Protein 1P35 (pdb70)

Secondary structure (DSSP, 8-state):
-EEESSS--EEEEEEEEEEEETTEEEEEEEEEE--S---S-EEEEEEESS-EEEE----TTHHHHHHHHHHHHHGGG-B-----S-S-------SPPEE-EEEEEEGGGHHHHHHHHHHHTT--SHHHHHHHHHHTHHHH--SS--SEEEEEEE-TT--TT--EEEEEEE--STTEEEE-------SSS-EEEEEEEEE-SB---HHHHHHHHHH-BPPP---TT-EEEEEEEE-SSEEEEEEEEEEEE--SSSSS--EEEEEEEEEEEEETTTTEEEEEEEEEEES----EEEEBP--/-EEESTT--B--EEEEEEEEETTEEEEEEEE-B-----SS-EEEEEEESS-EEEE----TTHHHHHHHHHHHHHHTT-B--PPPPSS------SSPPEE-EEEEEEHHHHHHHHHHHHHTTT--SHHHHHHHHHHTGGGT--SSS--EEEEEEE-TT--TTSPEEEEEEE--SSSEEEE-------TTS-EEEEEEEEEESB---HHHHHHHHHT-B------TT-EEEEEEEE-SSEEEEEEEEEEEEE-SSSTT-EEEEEEEEEEEEEETTTTEEEEEEEEEEES----EEEEBP-/-EEESTT--EEEEEEEEEEEETTEEEEEEEEEE------S-EEEEEEESS-EEEE----TTHHHHHHHHHHHHHHTT-B------SS----PPEE-EEEEEEHHHHHHHHHHHHHHTT--SHHHHHHIIIIIGGGT--TT---EEEEEEE-TT--SSS-EEEEEEE--STTEEEE-------TT--EEEEEEEEE-SB---HHHHHHHHHT-BPPP---TT-EEEEEEEE-SS-EEEEEEEEEEEE--SSS--EEEEEEEEEEEEEETTTTEEEEEEEEEEES----EEEEBP--

Sequence (892 aa):
CVIFPVEIDVSQTIIRDCQVDKQTRELVYINKIMNTQLTKPVLMMFNISGPIRSVTRKNNNLRDRIKSKVDEQFDQLERDYSDQMDGFHDSIKYFKDEHYSVSCQNGSVLKSKFAKILKSHDYTDKKSIEAYEKYCLPKLVDERNDYYVAVCVLKPGFENGSNQVLSFEYNPIGNKVIVPFAHEINDTGLYEYDVVAYVDSVQFDGEQFEEFVQSLILPSSFKNSEKVLYYNEASKNKSMIYKALEFTTESSWGKSEKYNWKIFCNGFIYDKKSKVLYVKLHNVTSALNKNVILNTIKACVIFPVEIDVSQTIIRDCQVDKQTRELVYINKIMNTQLTKPVLMMFNISGPIRSVTRKNNNLRDRIKSKVDEQFDQLERDYSDQMDGFHDSIKYFKDEHYSVSCQNGSVLKSKFAKILKSHDYTDKKSIEAYEKYCLPKLVDERNDYYVAVCVLKPGFENGSNQVLSFEYNPIGNKVIVPFAHEINDTGLYEYDVVAYVDSVQFDGEQFEEFVQSLILPSSFKNSEKVLYYNEASKNKSMIYKALEFTTESSWGKSEKYNWKIFCNGFIYDKKSKVLYVKLHNVTSALNKNVILNTIKCVIFPVEIDVSQTIIRDCQVDKQTRELVYINKIMNTQLTKPVLMMFNISGPIRSVTRKNNNLRDRIKSKVDEQFDQLERDYSDQMDGFHYFKDEHYSVSCQNGSVLKSKFAKILKSHDYTDKKSIEAYEKYCLPKLVDERNDYYVAVCVLKPGFENGSNQVLSFEYNPIGNKVIVPFAHEINDTGLYEYDVVAYVDSVQFDGEQFEEFVQSLILPSSFKNSEKVLYYNEASKNKSMIYKALEFTTESSWGKSEKYNWKIFCNGFIYDKKSKVLYVKLHNVTSALNKNVILNTIKA

Structure (mmCIF, N/CA/C/O backbone):
data_1P35
#
_entry.id   1P35
#
_cell.length_a   114.580
_cell.length_b   130.110
_cell.length_c   181.080
_cell.angle_alpha   90.00
_cell.angle_beta   90.00
_cell.angle_gamma   90.00
#
_symmetry.space_group_name_H-M   'C 2 2 21'
#
loop_
_entity.id
_entity.type
_entity.pdbx_description
1 polymer P35
2 non-polymer 'PHOSPHATE ION'
3 non-polymer 1,2-ETHANEDIOL
4 water water
#
loop_
_atom_site.group_PDB
_atom_site.id
_atom_site.type_symbol
_atom_site.label_atom_id
_atom_site.label_alt_id
_atom_site.label_comp_id
_atom_site.label_asym_id
_atom_site.label_entity_id
_atom_site.label_seq_id
_atom_site.pdbx_PDB_ins_code
_atom_site.Cartn_x
_atom_site.Cartn_y
_atom_site.Cartn_z
_atom_site.occupancy
_atom_site.B_iso_or_equiv
_atom_site.auth_seq_id
_atom_site.auth_comp_id
_atom_site.auth_asym_id
_atom_site.auth_atom_id
_atom_site.pdbx_PDB_model_num
ATOM 1 N N . CYS A 1 1 ? 64.465 43.135 8.049 1.00 46.97 2 CYS A N 1
ATOM 2 C CA . CYS A 1 1 ? 65.270 42.005 8.508 1.00 33.64 2 CYS A CA 1
ATOM 3 C C . CYS A 1 1 ? 66.689 42.198 8.042 1.00 28.89 2 CYS A C 1
ATOM 4 O O . CYS A 1 1 ? 67.620 41.914 8.779 1.00 38.19 2 CYS A O 1
ATOM 7 N N . VAL A 1 2 ? 66.822 42.630 6.796 1.00 30.68 3 VAL A N 1
ATOM 8 C CA . VAL A 1 2 ? 68.151 42.923 6.194 1.00 33.69 3 VAL A CA 1
ATOM 9 C C . VAL A 1 2 ? 68.298 44.356 6.654 1.00 30.56 3 VAL A C 1
ATOM 10 O O . VAL A 1 2 ? 67.691 45.288 6.100 1.00 33.52 3 VAL A O 1
ATOM 14 N N . ILE A 1 3 ? 69.040 44.519 7.723 1.00 32.59 4 ILE A N 1
ATOM 15 C CA . ILE A 1 3 ? 69.201 45.843 8.319 1.00 26.08 4 ILE A CA 1
ATOM 16 C C . ILE A 1 3 ? 70.456 46.604 7.949 1.00 28.39 4 ILE A C 1
ATOM 17 O O . ILE A 1 3 ? 71.533 46.031 7.829 1.00 44.25 4 ILE A O 1
ATOM 22 N N . PHE A 1 4 ? 70.299 47.910 7.766 1.00 36.33 5 PHE A N 1
ATOM 23 C CA . PHE A 1 4 ? 71.409 48.803 7.415 1.00 29.15 5 PHE A CA 1
ATOM 24 C C . PHE A 1 4 ? 71.204 50.054 8.242 1.00 35.97 5 PHE A C 1
ATOM 25 O O . PHE A 1 4 ? 70.072 50.456 8.476 1.00 24.43 5 PHE A O 1
ATOM 33 N N . PRO A 1 5 ? 72.270 50.650 8.781 1.00 37.41 6 PRO A N 1
ATOM 34 C CA . PRO A 1 5 ? 73.703 50.365 8.838 1.00 36.34 6 PRO A CA 1
ATOM 35 C C . PRO A 1 5 ? 73.869 48.951 9.380 1.00 42.06 6 PRO A C 1
ATOM 36 O O . PRO A 1 5 ? 73.013 48.485 10.117 1.00 39.34 6 PRO A O 1
ATOM 40 N N . VAL A 1 6 ? 74.977 48.287 9.066 1.00 42.82 7 VAL A N 1
ATOM 41 C CA . VAL A 1 6 ? 75.151 46.917 9.532 1.00 60.02 7 VAL A CA 1
ATOM 42 C C . VAL A 1 6 ? 75.536 46.716 11.003 1.00 64.34 7 VAL A C 1
ATOM 43 O O . VAL A 1 6 ? 75.488 45.599 11.520 1.00 70.14 7 VAL A O 1
ATOM 47 N N . GLU A 1 7 ? 75.924 47.780 11.685 1.00 66.99 8 GLU A N 1
ATOM 48 C CA . GLU A 1 7 ? 76.266 47.646 13.099 1.00 73.62 8 GLU A CA 1
ATOM 49 C C . GLU A 1 7 ? 75.000 47.164 13.842 1.00 72.90 8 GLU A C 1
ATOM 50 O O . GLU A 1 7 ? 74.943 46.050 14.348 1.00 73.87 8 GLU A O 1
ATOM 56 N N . ILE A 1 8 ? 73.994 48.039 13.846 1.00 74.31 9 ILE A N 1
ATOM 57 C CA . ILE A 1 8 ? 72.696 47.867 14.479 1.00 57.27 9 ILE A CA 1
ATOM 58 C C . ILE A 1 8 ? 72.401 46.554 15.171 1.00 48.91 9 ILE A C 1
ATOM 59 O O . ILE A 1 8 ? 72.424 45.513 14.542 1.00 60.31 9 ILE A O 1
ATOM 64 N N . ASP A 1 9 ? 72.068 46.641 16.460 1.00 38.69 10 ASP A N 1
ATOM 65 C CA . ASP A 1 9 ? 71.742 45.492 17.278 1.00 47.52 10 ASP A CA 1
ATOM 66 C C . ASP A 1 9 ? 70.225 45.421 17.504 1.00 32.51 10 ASP A C 1
ATOM 67 O O . ASP A 1 9 ? 69.611 46.364 17.976 1.00 34.41 10 ASP A O 1
ATOM 72 N N . VAL A 1 10 ? 69.645 44.286 17.153 1.00 28.59 11 VAL A N 1
ATOM 73 C CA . VAL A 1 10 ? 68.229 44.018 17.258 1.00 38.55 11 VAL A CA 1
ATOM 74 C C . VAL A 1 10 ? 67.967 42.722 17.977 1.00 36.37 11 VAL A C 1
ATOM 75 O O . VAL A 1 10 ? 68.853 41.902 18.083 1.00 44.71 11 VAL A O 1
ATOM 79 N N . SER A 1 11 ? 66.732 42.560 18.466 1.00 33.82 12 SER A N 1
ATOM 80 C CA . SER A 1 11 ? 66.262 41.313 19.094 1.00 31.46 12 SER A CA 1
ATOM 81 C C . SER A 1 11 ? 64.745 41.294 19.158 1.00 37.47 12 SER A C 1
ATOM 82 O O . SER A 1 11 ? 64.074 42.242 18.737 1.00 40.62 12 SER A O 1
ATOM 85 N N . GLN A 1 12 ? 64.198 40.189 19.640 1.00 45.81 13 GLN A N 1
ATOM 86 C CA . GLN A 1 12 ? 62.766 40.082 19.832 1.00 38.53 13 GLN A CA 1
ATOM 87 C C . GLN A 1 12 ? 61.874 40.505 18.643 1.00 47.72 13 GLN A C 1
ATOM 88 O O . GLN A 1 12 ? 60.984 41.367 18.784 1.00 33.79 13 GLN A O 1
ATOM 94 N N . THR A 1 13 ? 62.078 39.857 17.500 1.00 36.93 14 THR A N 1
ATOM 95 C CA . THR A 1 13 ? 61.297 40.120 16.318 1.00 27.78 14 THR A CA 1
ATOM 96 C C . THR A 1 13 ? 60.035 39.242 16.370 1.00 29.99 14 THR A C 1
ATOM 97 O O . THR A 1 13 ? 60.096 38.041 16.638 1.00 24.79 14 THR A O 1
ATOM 101 N N . ILE A 1 14 ? 58.892 39.874 16.138 1.00 23.92 15 ILE A N 1
ATOM 102 C CA . ILE A 1 14 ? 57.594 39.207 16.137 1.00 20.77 15 ILE A CA 1
ATOM 103 C C . ILE A 1 14 ? 56.923 39.494 14.799 1.00 24.82 15 ILE A C 1
ATOM 104 O O . ILE A 1 14 ? 56.820 40.645 14.390 1.00 37.57 15 ILE A O 1
ATOM 109 N N . ILE A 1 15 ? 56.408 38.443 14.162 1.00 21.40 16 ILE A N 1
ATOM 110 C CA . ILE A 1 15 ? 55.837 38.531 12.852 1.00 29.18 16 ILE A CA 1
ATOM 111 C C . ILE A 1 15 ? 54.533 37.817 12.757 1.00 29.61 16 ILE A C 1
ATOM 112 O O . ILE A 1 15 ? 54.360 36.765 13.363 1.00 33.67 16 ILE A O 1
ATOM 117 N N . ARG A 1 16 ? 53.618 38.398 11.976 1.00 30.85 17 ARG A N 1
ATOM 118 C CA . ARG A 1 16 ? 52.337 37.756 11.714 1.00 27.32 17 ARG A CA 1
ATOM 119 C C . ARG A 1 16 ? 52.013 38.103 10.272 1.00 32.83 17 ARG A C 1
ATOM 120 O O . ARG A 1 16 ? 52.206 39.247 9.827 1.00 31.51 17 ARG A O 1
ATOM 128 N N . ASP A 1 17 ? 51.541 37.110 9.523 1.00 32.69 18 ASP A N 1
ATOM 129 C CA . ASP A 1 17 ? 51.189 37.327 8.131 1.00 38.58 18 ASP A CA 1
ATOM 130 C C . ASP A 1 17 ? 49.954 36.461 7.906 1.00 40.21 18 ASP A C 1
ATOM 131 O O . ASP A 1 17 ? 50.020 35.252 8.043 1.00 23.56 18 ASP A O 1
ATOM 136 N N . CYS A 1 18 ? 48.837 37.112 7.567 1.00 34.51 19 CYS A N 1
ATOM 137 C CA . CYS A 1 18 ? 47.563 36.436 7.389 1.00 32.62 19 CYS A CA 1
ATOM 138 C C . CYS A 1 18 ? 46.880 36.801 6.054 1.00 30.30 19 CYS A C 1
ATOM 139 O O . CYS A 1 18 ? 47.124 37.873 5.499 1.00 35.11 19 CYS A O 1
ATOM 142 N N . GLN A 1 19 ? 46.032 35.900 5.554 1.00 34.82 20 GLN A N 1
ATOM 143 C CA . GLN A 1 19 ? 45.279 36.131 4.319 1.00 42.49 20 GLN A CA 1
ATOM 144 C C . GLN A 1 19 ? 44.210 37.133 4.764 1.00 36.40 20 GLN A C 1
ATOM 145 O O . GLN A 1 19 ? 43.643 36.953 5.827 1.00 50.61 20 GLN A O 1
ATOM 151 N N . VAL A 1 20 ? 43.995 38.205 3.999 1.00 47.66 21 VAL A N 1
ATOM 152 C CA . VAL A 1 20 ? 42.962 39.214 4.321 1.00 39.31 21 VAL A CA 1
ATOM 153 C C . VAL A 1 20 ? 41.736 38.841 3.476 1.00 47.91 21 VAL A C 1
ATOM 154 O O . VAL A 1 20 ? 40.613 38.874 3.966 1.00 49.76 21 VAL A O 1
ATOM 158 N N . ASP A 1 21 ? 41.994 38.510 2.205 1.00 40.99 22 ASP A N 1
ATOM 159 C CA . ASP A 1 21 ? 40.997 38.021 1.243 1.00 42.30 22 ASP A CA 1
ATOM 160 C C . ASP A 1 21 ? 41.716 37.254 0.153 1.00 38.10 22 ASP A C 1
ATOM 161 O O . ASP A 1 21 ? 42.947 37.140 0.166 1.00 42.70 22 ASP A O 1
ATOM 166 N N . LYS A 1 22 ? 40.948 36.769 -0.816 1.00 43.63 23 LYS A N 1
ATOM 167 C CA . LYS A 1 22 ? 41.511 36.005 -1.917 1.00 48.78 23 LYS A CA 1
ATOM 168 C C . LYS A 1 22 ? 42.765 36.622 -2.581 1.00 46.88 23 LYS A C 1
ATOM 169 O O . LYS A 1 22 ? 43.585 35.884 -3.128 1.00 63.14 23 LYS A O 1
ATOM 175 N N . GLN A 1 23 ? 42.938 37.945 -2.558 1.00 48.42 24 GLN A N 1
ATOM 176 C CA . GLN A 1 23 ? 44.148 38.494 -3.190 1.00 58.05 24 GLN A CA 1
ATOM 177 C C . GLN A 1 23 ? 44.920 39.475 -2.356 1.00 51.08 24 GLN A C 1
ATOM 178 O O . GLN A 1 23 ? 45.689 40.264 -2.883 1.00 52.00 24 GLN A O 1
ATOM 184 N N . THR A 1 24 ? 44.713 39.414 -1.053 1.00 52.01 25 THR A N 1
ATOM 185 C CA . THR A 1 24 ? 45.394 40.313 -0.164 1.00 39.15 25 THR A CA 1
ATOM 186 C C . THR A 1 24 ? 45.819 39.561 1.079 1.00 37.15 25 THR A C 1
ATOM 187 O O . THR A 1 24 ? 45.108 38.644 1.546 1.00 36.57 25 THR A O 1
ATOM 191 N N . ARG A 1 25 ? 46.974 39.943 1.618 1.00 33.30 26 ARG A N 1
ATOM 192 C CA . ARG A 1 25 ? 47.459 39.353 2.871 1.00 29.96 26 ARG A CA 1
ATOM 193 C C . ARG A 1 25 ? 48.049 40.509 3.669 1.00 35.82 26 ARG A C 1
ATOM 194 O O . ARG A 1 25 ? 48.331 41.576 3.098 1.00 29.99 26 ARG A O 1
ATOM 202 N N . GLU A 1 26 ? 48.189 40.324 4.985 1.00 29.56 27 GLU A N 1
ATOM 203 C CA . GLU A 1 26 ? 48.753 41.379 5.820 1.00 42.47 27 GLU A CA 1
ATOM 204 C C . GLU A 1 26 ? 49.991 40.896 6.600 1.00 35.64 27 GLU A C 1
ATOM 205 O O . GLU A 1 26 ? 50.034 39.776 7.125 1.00 35.65 27 GLU A O 1
ATOM 211 N N . LEU A 1 27 ? 51.010 41.741 6.609 1.00 26.03 28 LEU A N 1
ATOM 212 C CA . LEU A 1 27 ? 52.223 41.475 7.305 1.00 30.73 28 LEU A CA 1
ATOM 213 C C . LEU A 1 27 ? 52.337 42.464 8.463 1.00 37.50 28 LEU A C 1
ATOM 214 O O . LEU A 1 27 ? 52.245 43.667 8.246 1.00 27.48 28 LEU A O 1
ATOM 219 N N . VAL A 1 28 ? 52.531 41.925 9.673 1.00 31.30 29 VAL A N 1
ATOM 220 C CA . VAL A 1 28 ? 52.728 42.675 10.890 1.00 32.96 29 VAL A CA 1
ATOM 221 C C . VAL A 1 28 ? 54.153 42.261 11.245 1.00 33.18 29 VAL A C 1
ATOM 222 O O . VAL A 1 28 ? 54.524 41.050 11.253 1.00 25.99 29 VAL A O 1
ATOM 226 N N . TYR A 1 29 ? 54.980 43.268 11.490 1.00 30.62 30 TYR A N 1
ATOM 227 C CA . TYR A 1 29 ? 56.378 42.998 11.711 1.00 25.34 30 TYR A CA 1
ATOM 228 C C . TYR A 1 29 ? 56.764 43.964 12.828 1.00 34.00 30 TYR A C 1
ATOM 229 O O . TYR A 1 29 ? 56.599 45.188 12.678 1.00 27.67 30 TYR A O 1
ATOM 238 N N . ILE A 1 30 ? 57.271 43.390 13.925 1.00 31.15 31 ILE A N 1
ATOM 239 C CA . ILE A 1 30 ? 57.649 44.121 15.131 1.00 23.18 31 ILE A CA 1
ATOM 240 C C . ILE A 1 30 ? 59.039 43.667 15.587 1.00 43.31 31 ILE A C 1
ATOM 241 O O . ILE A 1 30 ? 59.368 42.436 15.584 1.00 28.80 31 ILE A O 1
ATOM 246 N N . ASN A 1 31 ? 59.873 44.638 15.960 1.00 23.50 32 ASN A N 1
ATOM 247 C CA . ASN A 1 31 ? 61.186 44.252 16.509 1.00 29.91 32 ASN A CA 1
ATOM 248 C C . ASN A 1 31 ? 61.655 45.280 17.520 1.00 34.81 32 ASN A C 1
ATOM 249 O O . ASN A 1 31 ? 60.966 46.272 17.762 1.00 40.30 32 ASN A O 1
ATOM 254 N N . LYS A 1 32 ? 62.806 45.032 18.130 1.00 29.39 33 LYS A N 1
ATOM 255 C CA . LYS A 1 32 ? 63.343 45.972 19.101 1.00 33.87 33 LYS A CA 1
ATOM 256 C C . LYS A 1 32 ? 64.794 46.308 18.885 1.00 28.92 33 LYS A C 1
ATOM 257 O O . LYS A 1 32 ? 65.681 45.465 19.085 1.00 36.28 33 LYS A O 1
ATOM 263 N N . ILE A 1 33 ? 65.048 47.546 18.488 1.00 32.32 34 ILE A N 1
ATOM 264 C CA . ILE A 1 33 ? 66.429 48.015 18.219 1.00 31.10 34 ILE A CA 1
ATOM 265 C C . ILE A 1 33 ? 67.114 48.674 19.420 1.00 40.76 34 ILE A C 1
ATOM 266 O O . ILE A 1 33 ? 66.552 49.529 20.082 1.00 57.10 34 ILE A O 1
ATOM 271 N N . MET A 1 34 ? 68.346 48.258 19.676 1.00 40.51 35 MET A N 1
ATOM 272 C CA . MET A 1 34 ? 69.149 48.710 20.816 1.00 41.79 35 MET A CA 1
ATOM 273 C C . MET A 1 34 ? 70.051 49.955 20.761 1.00 64.09 35 MET A C 1
ATOM 274 O O . MET A 1 34 ? 70.477 50.429 21.818 1.00 83.68 35 MET A O 1
ATOM 279 N N . ASN A 1 35 ? 70.358 50.490 19.582 1.00 55.48 36 ASN A N 1
ATOM 280 C CA . ASN A 1 35 ? 71.253 51.668 19.502 1.00 62.85 36 ASN A CA 1
ATOM 281 C C . ASN A 1 35 ? 70.708 53.032 19.969 1.00 62.32 36 ASN A C 1
ATOM 282 O O . ASN A 1 35 ? 69.537 53.356 19.760 1.00 49.33 36 ASN A O 1
ATOM 287 N N . THR A 1 36 ? 71.573 53.828 20.603 1.00 71.95 37 THR A N 1
ATOM 288 C CA . THR A 1 36 ? 71.190 55.169 21.093 1.00 83.52 37 THR A CA 1
ATOM 289 C C . THR A 1 36 ? 71.873 56.285 20.314 1.00 84.07 37 THR A C 1
ATOM 290 O O . THR A 1 36 ? 71.325 57.383 20.191 1.00 97.00 37 THR A O 1
ATOM 294 N N . GLN A 1 37 ? 73.075 56.008 19.817 1.00 67.22 38 GLN A N 1
ATOM 295 C CA . GLN A 1 37 ? 73.834 56.990 19.051 1.00 76.42 38 GLN A CA 1
ATOM 296 C C . GLN A 1 37 ? 73.016 57.450 17.833 1.00 76.31 38 GLN A C 1
ATOM 297 O O . GLN A 1 37 ? 72.348 58.482 17.880 1.00 84.63 38 GLN A O 1
ATOM 303 N N . LEU A 1 38 ? 73.071 56.650 16.768 1.00 84.41 39 LEU A N 1
ATOM 304 C CA . LEU A 1 38 ? 72.374 56.862 15.500 1.00 80.94 39 LEU A CA 1
ATOM 305 C C . LEU A 1 38 ? 71.874 58.265 15.184 1.00 77.77 39 LEU A C 1
ATOM 306 O O . LEU A 1 38 ? 70.926 58.767 15.794 1.00 75.33 39 LEU A O 1
ATOM 311 N N . THR A 1 39 ? 72.519 58.883 14.202 1.00 71.68 40 THR A N 1
ATOM 312 C CA . THR A 1 39 ? 72.139 60.221 13.752 1.00 69.49 40 THR A CA 1
ATOM 313 C C . THR A 1 39 ? 71.349 60.115 12.433 1.00 62.70 40 THR A C 1
ATOM 314 O O . THR A 1 39 ? 70.652 61.049 12.045 1.00 63.88 40 THR A O 1
ATOM 318 N N . LYS A 1 40 ? 71.452 58.972 11.761 1.00 60.81 41 LYS A N 1
ATOM 319 C CA . LYS A 1 40 ? 70.713 58.728 10.503 1.00 57.29 41 LYS A CA 1
ATOM 320 C C . LYS A 1 40 ? 69.685 57.604 10.675 1.00 50.75 41 LYS A C 1
ATOM 321 O O . LYS A 1 40 ? 69.726 56.861 11.644 1.00 46.25 41 LYS A O 1
ATOM 327 N N . PRO A 1 41 ? 68.722 57.492 9.755 1.00 50.47 42 PRO A N 1
ATOM 328 C CA . PRO A 1 41 ? 67.747 56.416 9.938 1.00 45.62 42 PRO A CA 1
ATOM 329 C C . PRO A 1 41 ? 68.267 54.979 9.732 1.00 54.21 42 PRO A C 1
ATOM 330 O O . PRO A 1 41 ? 69.346 54.725 9.141 1.00 33.86 42 PRO A O 1
ATOM 334 N N . VAL A 1 42 ? 67.482 54.052 10.269 1.00 40.69 43 VAL A N 1
ATOM 335 C CA . VAL A 1 42 ? 67.727 52.631 10.138 1.00 36.08 43 VAL A CA 1
ATOM 336 C C . VAL A 1 42 ? 66.871 52.282 8.905 1.00 38.63 43 VAL A C 1
ATOM 337 O O . VAL A 1 42 ? 65.698 52.673 8.825 1.00 31.52 43 VAL A O 1
ATOM 341 N N . LEU A 1 43 ? 67.468 51.601 7.938 1.00 40.76 44 LEU A N 1
ATOM 342 C CA . LEU A 1 43 ? 66.747 51.154 6.749 1.00 40.75 44 LEU A CA 1
ATOM 343 C C . LEU A 1 43 ? 66.637 49.619 6.880 1.00 39.04 44 LEU A C 1
ATOM 344 O O . LEU A 1 43 ? 67.642 48.907 6.794 1.00 40.32 44 LEU A O 1
ATOM 349 N N . MET A 1 44 ? 65.441 49.124 7.170 1.00 35.27 45 MET A N 1
ATOM 350 C CA . MET A 1 44 ? 65.246 47.691 7.264 1.00 26.03 45 MET A CA 1
ATOM 351 C C . MET A 1 44 ? 64.506 47.258 5.998 1.00 23.72 45 MET A C 1
ATOM 352 O O . MET A 1 44 ? 63.496 47.838 5.645 1.00 28.99 45 MET A O 1
ATOM 357 N N . MET A 1 45 ? 65.006 46.262 5.303 1.00 26.21 46 MET A N 1
ATOM 358 C CA . MET A 1 45 ? 64.332 45.861 4.077 1.00 18.05 46 MET A CA 1
ATOM 359 C C . MET A 1 45 ? 64.152 44.399 4.020 1.00 28.39 46 MET A C 1
ATOM 360 O O . MET A 1 45 ? 64.912 43.662 4.635 1.00 33.46 46 MET A O 1
ATOM 365 N N . PHE A 1 46 ? 63.136 43.938 3.307 1.00 26.30 47 PHE A N 1
ATOM 366 C CA . PHE A 1 46 ? 62.996 42.497 3.233 1.00 28.57 47 PHE A CA 1
ATOM 367 C C . PHE A 1 46 ? 62.031 42.137 2.127 1.00 32.81 47 PHE A C 1
ATOM 368 O O . PHE A 1 46 ? 61.200 42.958 1.672 1.00 27.44 47 PHE A O 1
ATOM 376 N N . ASN A 1 47 ? 62.148 40.901 1.690 1.00 28.61 48 ASN A N 1
ATOM 377 C CA . ASN A 1 47 ? 61.313 40.402 0.625 1.00 34.94 48 ASN A CA 1
ATOM 378 C C . ASN A 1 47 ? 59.885 40.073 1.052 1.00 31.75 48 ASN A C 1
ATOM 379 O O . ASN A 1 47 ? 59.642 39.647 2.198 1.00 23.46 48 ASN A O 1
ATOM 384 N N . ILE A 1 48 ? 58.953 40.322 0.133 1.00 31.22 49 ILE A N 1
ATOM 385 C CA . ILE A 1 48 ? 57.547 39.980 0.305 1.00 34.74 49 ILE A CA 1
ATOM 386 C C . ILE A 1 48 ? 57.094 39.416 -1.062 1.00 34.89 49 ILE A C 1
ATOM 387 O O . ILE A 1 48 ? 57.739 39.668 -2.079 1.00 24.12 49 ILE A O 1
ATOM 392 N N . SER A 1 49 ? 56.019 38.635 -1.094 1.00 26.75 50 SER A N 1
ATOM 393 C CA . SER A 1 49 ? 55.588 38.022 -2.352 1.00 28.73 50 SER A CA 1
ATOM 394 C C . SER A 1 49 ? 54.757 38.923 -3.315 1.00 33.93 50 SER A C 1
ATOM 395 O O . SER A 1 49 ? 54.377 38.493 -4.387 1.00 47.22 50 SER A O 1
ATOM 398 N N . GLY A 1 50 ? 54.492 40.168 -2.932 1.00 27.69 51 GLY A N 1
ATOM 399 C CA . GLY A 1 50 ? 53.729 41.043 -3.806 1.00 28.23 51 GLY A CA 1
ATOM 400 C C . GLY A 1 50 ? 53.748 42.526 -3.443 1.00 40.36 51 GLY A C 1
ATOM 401 O O . GLY A 1 50 ? 54.183 42.901 -2.362 1.00 43.92 51 GLY A O 1
ATOM 402 N N . PRO A 1 51 ? 53.210 43.385 -4.319 1.00 36.14 52 PRO A N 1
ATOM 403 C CA . PRO A 1 51 ? 53.223 44.813 -4.040 1.00 35.92 52 PRO A CA 1
ATOM 404 C C . PRO A 1 51 ? 52.408 45.233 -2.848 1.00 39.68 52 PRO A C 1
ATOM 405 O O . PRO A 1 51 ? 51.326 44.710 -2.613 1.00 38.87 52 PRO A O 1
ATOM 409 N N . ILE A 1 52 ? 52.958 46.187 -2.100 1.00 29.85 53 ILE A N 1
ATOM 410 C CA . ILE A 1 52 ? 52.277 46.741 -0.948 1.00 39.76 53 ILE A CA 1
ATOM 411 C C . ILE A 1 52 ? 51.129 47.613 -1.442 1.00 43.24 53 ILE A C 1
ATOM 412 O O . ILE A 1 52 ? 51.229 48.280 -2.466 1.00 42.69 53 ILE A O 1
ATOM 417 N N . ARG A 1 53 ? 50.040 47.613 -0.698 1.00 46.75 54 ARG A N 1
ATOM 418 C CA . ARG A 1 53 ? 48.917 48.380 -1.114 1.00 38.17 54 ARG A CA 1
ATOM 419 C C . ARG A 1 53 ? 48.590 49.488 -0.133 1.00 45.73 54 ARG A C 1
ATOM 420 O O . ARG A 1 53 ? 48.292 50.607 -0.540 1.00 43.33 54 ARG A O 1
ATOM 428 N N . SER A 1 54 ? 48.582 49.170 1.155 1.00 33.04 55 SER A N 1
ATOM 429 C CA . SER A 1 54 ? 48.358 50.203 2.153 1.00 38.07 55 SER A CA 1
ATOM 430 C C . SER A 1 54 ? 48.916 49.743 3.489 1.00 39.19 55 SER A C 1
ATOM 431 O O . SER A 1 54 ? 49.174 48.568 3.660 1.00 40.24 55 SER A O 1
ATOM 434 N N . VAL A 1 55 ? 49.162 50.683 4.398 1.00 38.20 56 VAL A N 1
ATOM 435 C CA . VAL A 1 55 ? 49.683 50.354 5.715 1.00 43.45 56 VAL A CA 1
ATOM 436 C C . VAL A 1 55 ? 48.483 50.249 6.608 1.00 38.52 56 VAL A C 1
ATOM 437 O O . VAL A 1 55 ? 47.483 50.919 6.389 1.00 47.31 56 VAL A O 1
ATOM 441 N N . THR A 1 56 ? 48.584 49.439 7.642 1.00 32.11 57 THR A N 1
ATOM 442 C CA . THR A 1 56 ? 47.452 49.318 8.519 1.00 22.53 57 THR A CA 1
ATOM 443 C C . THR A 1 56 ? 47.861 49.729 9.930 1.00 35.79 57 THR A C 1
ATOM 444 O O . THR A 1 56 ? 49.026 50.041 10.179 1.00 51.63 57 THR A O 1
ATOM 448 N N . ARG A 1 57 ? 46.892 49.800 10.825 1.00 39.17 58 ARG A N 1
ATOM 449 C CA . ARG A 1 57 ? 47.133 50.147 12.231 1.00 30.85 58 ARG A CA 1
ATOM 450 C C . ARG A 1 57 ? 46.515 49.003 13.015 1.00 44.30 58 ARG A C 1
ATOM 451 O O . ARG A 1 57 ? 45.362 48.621 12.779 1.00 36.73 58 ARG A O 1
ATOM 459 N N . LYS A 1 58 ? 47.301 48.415 13.911 1.00 33.29 59 LYS A N 1
ATOM 460 C CA . LYS A 1 58 ? 46.807 47.314 14.723 1.00 35.66 59 LYS A CA 1
ATOM 461 C C . LYS A 1 58 ? 46.622 47.822 16.128 1.00 34.65 59 LYS A C 1
ATOM 462 O O . LYS A 1 58 ? 47.172 48.869 16.492 1.00 40.30 59 LYS A O 1
ATOM 468 N N . ASN A 1 59 ? 45.876 47.058 16.923 1.00 32.46 60 ASN A N 1
ATOM 469 C CA . ASN A 1 59 ? 45.602 47.435 18.312 1.00 26.89 60 ASN A CA 1
ATOM 470 C C . ASN A 1 59 ? 46.889 47.285 19.117 1.00 27.06 60 ASN A C 1
ATOM 471 O O . ASN A 1 59 ? 47.779 46.532 18.717 1.00 39.71 60 ASN A O 1
ATOM 476 N N . ASN A 1 60 ? 46.988 47.999 20.239 1.00 22.83 61 ASN A N 1
ATOM 477 C CA . ASN A 1 60 ? 48.216 48.013 21.019 1.00 26.57 61 ASN A CA 1
ATOM 478 C C . ASN A 1 60 ? 48.624 46.673 21.635 1.00 28.33 61 ASN A C 1
ATOM 479 O O . ASN A 1 60 ? 49.701 46.534 22.142 1.00 42.60 61 ASN A O 1
ATOM 484 N N . ASN A 1 61 ? 47.750 45.690 21.596 1.00 43.85 62 ASN A N 1
ATOM 485 C CA . ASN A 1 61 ? 48.099 44.434 22.198 1.00 30.87 62 ASN A CA 1
ATOM 486 C C . ASN A 1 61 ? 48.449 43.320 21.300 1.00 40.51 62 ASN A C 1
ATOM 487 O O . ASN A 1 61 ? 48.823 42.246 21.805 1.00 41.24 62 ASN A O 1
ATOM 492 N N . LEU A 1 62 ? 48.336 43.556 19.991 1.00 33.05 63 LEU A N 1
ATOM 493 C CA . LEU A 1 62 ? 48.628 42.499 19.025 1.00 34.80 63 LEU A CA 1
ATOM 494 C C . LEU A 1 62 ? 49.981 41.796 19.214 1.00 39.09 63 LEU A C 1
ATOM 495 O O . LEU A 1 62 ? 50.094 40.560 19.095 1.00 35.83 63 LEU A O 1
ATOM 500 N N . ARG A 1 63 ? 50.989 42.610 19.498 1.00 30.42 64 ARG A N 1
ATOM 501 C CA . ARG A 1 63 ? 52.330 42.166 19.684 1.00 29.96 64 ARG A CA 1
ATOM 502 C C . ARG A 1 63 ? 52.411 40.993 20.666 1.00 30.50 64 ARG A C 1
ATOM 503 O O . ARG A 1 63 ? 52.972 39.949 20.357 1.00 38.36 64 ARG A O 1
ATOM 511 N N . ASP A 1 64 ? 51.855 41.190 21.859 1.00 34.31 65 ASP A N 1
ATOM 512 C CA . ASP A 1 64 ? 51.889 40.178 22.898 1.00 31.04 65 ASP A CA 1
ATOM 513 C C . ASP A 1 64 ? 50.952 39.012 22.598 1.00 32.80 65 ASP A C 1
ATOM 514 O O . ASP A 1 64 ? 51.174 37.906 23.078 1.00 29.62 65 ASP A O 1
ATOM 519 N N . ARG A 1 65 ? 49.903 39.247 21.818 1.00 35.96 66 ARG A N 1
ATOM 520 C CA . ARG A 1 65 ? 49.003 38.150 21.504 1.00 33.76 66 ARG A CA 1
ATOM 521 C C . ARG A 1 65 ? 49.677 37.231 20.481 1.00 35.78 66 ARG A C 1
ATOM 522 O O . ARG A 1 65 ? 49.476 36.030 20.525 1.00 47.28 66 ARG A O 1
ATOM 530 N N . ILE A 1 66 ? 50.459 37.791 19.557 1.00 45.08 67 ILE A N 1
ATOM 531 C CA . ILE A 1 66 ? 51.147 36.954 18.570 1.00 30.66 67 ILE A CA 1
ATOM 532 C C . ILE A 1 66 ? 52.123 36.066 19.374 1.00 36.55 67 ILE A C 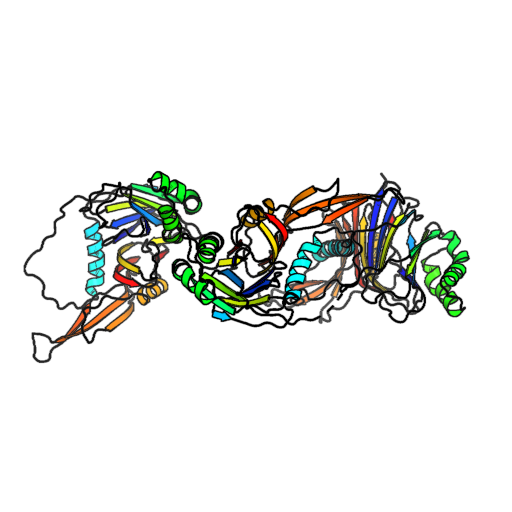1
ATOM 533 O O . ILE A 1 66 ? 52.071 34.858 19.343 1.00 30.13 67 ILE A O 1
ATOM 538 N N . LYS A 1 67 ? 52.970 36.714 20.143 1.00 32.75 68 LYS A N 1
ATOM 539 C CA . LYS A 1 67 ? 53.947 36.032 20.924 1.00 34.97 68 LYS A CA 1
ATOM 540 C C . LYS A 1 67 ? 53.336 34.985 21.880 1.00 31.52 68 LYS A C 1
ATOM 541 O O . LYS A 1 67 ? 53.888 33.902 22.067 1.00 43.83 68 LYS A O 1
ATOM 547 N N . SER A 1 68 ? 52.195 35.289 22.470 1.00 33.28 69 SER A N 1
ATOM 548 C CA . SER A 1 68 ? 51.547 34.354 23.389 1.00 29.46 69 SER A CA 1
ATOM 549 C C . SER A 1 68 ? 51.021 33.155 22.657 1.00 29.67 69 SER A C 1
ATOM 550 O O . SER A 1 68 ? 51.030 32.032 23.170 1.00 35.67 69 SER A O 1
ATOM 553 N N . LYS A 1 69 ? 50.511 33.390 21.453 1.00 41.10 70 LYS A N 1
ATOM 554 C CA . LYS A 1 69 ? 49.953 32.288 20.717 1.00 40.89 70 LYS A CA 1
ATOM 555 C C . LYS A 1 69 ? 51.023 31.295 20.255 1.00 31.29 70 LYS A C 1
ATOM 556 O O . LYS A 1 69 ? 50.767 30.085 20.223 1.00 35.94 70 LYS A O 1
ATOM 562 N N . VAL A 1 70 ? 52.175 31.831 19.877 1.00 40.64 71 VAL A N 1
ATOM 563 C CA . VAL A 1 70 ? 53.284 31.014 19.409 1.00 49.47 71 VAL A CA 1
ATOM 564 C C . VAL A 1 70 ? 53.802 30.226 20.582 1.00 37.55 71 VAL A C 1
ATOM 565 O O . VAL A 1 70 ? 53.859 28.997 20.497 1.00 31.67 71 VAL A O 1
ATOM 569 N N . ASP A 1 71 ? 54.111 30.924 21.677 1.00 39.45 72 ASP A N 1
ATOM 570 C CA . ASP A 1 71 ? 54.567 30.294 22.920 1.00 37.31 72 ASP A CA 1
ATOM 571 C C . ASP A 1 71 ? 53.620 29.208 23.440 1.00 31.39 72 ASP A C 1
ATOM 572 O O . ASP A 1 71 ? 54.075 28.232 24.006 1.00 52.92 72 ASP A O 1
ATOM 577 N N . GLU A 1 72 ? 52.312 29.328 23.244 1.00 38.66 73 GLU A N 1
ATOM 578 C CA . GLU A 1 72 ? 51.482 28.258 23.811 1.00 40.58 73 GLU A CA 1
ATOM 579 C C . GLU A 1 72 ? 51.474 26.992 22.934 1.00 40.90 73 GLU A C 1
ATOM 580 O O . GLU A 1 72 ? 50.943 25.953 23.333 1.00 42.73 73 GLU A O 1
ATOM 586 N N . GLN A 1 73 ? 52.004 27.083 21.718 1.00 37.52 74 GLN A N 1
ATOM 587 C CA . GLN A 1 73 ? 52.057 25.875 20.911 1.00 39.79 74 GLN A CA 1
ATOM 588 C C . GLN A 1 73 ? 53.345 25.120 21.285 1.00 37.70 74 GLN A C 1
ATOM 589 O O . GLN A 1 73 ? 53.359 23.886 21.316 1.00 34.89 74 GLN A O 1
ATOM 595 N N . PHE A 1 74 ? 54.407 25.869 21.601 1.00 33.04 75 PHE A N 1
ATOM 596 C CA . PHE A 1 74 ? 55.674 25.268 21.950 1.00 31.38 75 PHE A CA 1
ATOM 597 C C . PHE A 1 74 ? 55.767 24.794 23.393 1.00 36.66 75 PHE A C 1
ATOM 598 O O . PHE A 1 74 ? 56.525 23.842 23.706 1.00 37.59 75 PHE A O 1
ATOM 606 N N . ASP A 1 75 ? 55.030 25.462 24.280 1.00 30.89 76 ASP A N 1
ATOM 607 C CA . ASP A 1 75 ? 55.030 25.068 25.680 1.00 33.96 76 ASP A CA 1
ATOM 608 C C . ASP A 1 75 ? 54.566 23.642 25.773 1.00 34.66 76 ASP A C 1
ATOM 609 O O . ASP A 1 75 ? 55.057 22.880 26.597 1.00 55.23 76 ASP A O 1
ATOM 614 N N . GLN A 1 76 ? 53.630 23.292 24.900 1.00 35.23 77 GLN A N 1
ATOM 615 C CA . GLN A 1 76 ? 53.078 21.956 24.839 1.00 44.06 77 GLN A CA 1
ATOM 616 C C . GLN A 1 76 ? 54.127 20.911 24.474 1.00 48.45 77 GLN A C 1
ATOM 617 O O . GLN A 1 76 ? 53.868 19.714 24.547 1.00 60.10 77 GLN A O 1
ATOM 623 N N . LEU A 1 77 ? 55.313 21.342 24.071 1.00 46.53 78 LEU A N 1
ATOM 624 C CA . LEU A 1 77 ? 56.307 20.370 23.690 1.00 35.03 78 LEU A CA 1
ATOM 625 C C . LEU A 1 77 ? 57.286 20.184 24.830 1.00 43.54 78 LEU A C 1
ATOM 626 O O . LEU A 1 77 ? 57.964 19.161 24.922 1.00 57.58 78 LEU A O 1
ATOM 631 N N . GLU A 1 78 ? 57.331 21.186 25.702 1.00 36.90 79 GLU A N 1
ATOM 632 C CA . GLU A 1 78 ? 58.250 21.228 26.819 1.00 39.79 79 GLU A CA 1
ATOM 633 C C . GLU A 1 78 ? 57.834 20.562 28.120 1.00 43.64 79 GLU A C 1
ATOM 634 O O . GLU A 1 78 ? 56.671 20.262 28.332 1.00 50.34 79 GLU A O 1
ATOM 640 N N . ARG A 1 79 ? 58.841 20.298 28.947 1.00 40.86 80 ARG A N 1
ATOM 641 C CA . ARG A 1 79 ? 58.698 19.690 30.258 1.00 29.34 80 ARG A CA 1
ATOM 642 C C . ARG A 1 79 ? 59.711 20.482 31.084 1.00 35.50 80 ARG A C 1
ATOM 643 O O . ARG A 1 79 ? 60.935 20.206 31.113 1.00 36.20 80 ARG A O 1
ATOM 651 N N . ASP A 1 80 ? 59.201 21.536 31.703 1.00 37.56 81 ASP A N 1
ATOM 652 C CA . ASP A 1 80 ? 60.038 22.403 32.508 1.00 33.47 81 ASP A CA 1
ATOM 653 C C . ASP A 1 80 ? 59.563 22.224 33.924 1.00 43.31 81 ASP A C 1
ATOM 654 O O . ASP A 1 80 ? 58.505 22.728 34.284 1.00 56.05 81 ASP A O 1
ATOM 659 N N . TYR A 1 81 ? 60.357 21.524 34.724 1.00 49.08 82 TYR A N 1
ATOM 660 C CA . TYR A 1 81 ? 60.003 21.243 36.106 1.00 51.15 82 TYR A CA 1
ATOM 661 C C . TYR A 1 81 ? 60.569 22.258 37.106 1.00 66.39 82 TYR A C 1
ATOM 662 O O . TYR A 1 81 ? 60.978 21.879 38.203 1.00 88.37 82 TYR A O 1
ATOM 671 N N . SER A 1 82 ? 60.598 23.537 36.743 1.00 67.31 83 SER A N 1
ATOM 672 C CA . SER A 1 82 ? 61.112 24.560 37.650 1.00 80.79 83 SER A CA 1
ATOM 673 C C . SER A 1 82 ? 60.162 25.757 37.765 1.00 95.56 83 SER A C 1
ATOM 674 O O . SER A 1 82 ? 59.744 26.332 36.739 1.00 100.00 83 SER A O 1
ATOM 677 N N . ASP A 1 83 ? 59.828 26.151 38.995 1.00 95.30 84 ASP A N 1
ATOM 678 C CA . ASP A 1 83 ? 58.950 27.316 39.195 1.00 100.00 84 ASP A CA 1
ATOM 679 C C . ASP A 1 83 ? 59.719 28.400 39.970 1.00 100.00 84 ASP A C 1
ATOM 680 O O . ASP A 1 83 ? 59.159 29.103 40.822 1.00 89.50 84 ASP A O 1
ATOM 685 N N . GLN A 1 84 ? 61.009 28.526 39.637 1.00 100.00 85 GLN A N 1
ATOM 686 C CA . GLN A 1 84 ? 61.930 29.502 40.244 1.00 99.20 85 GLN A CA 1
ATOM 687 C C . GLN A 1 84 ? 61.735 30.944 39.694 1.00 100.00 85 GLN A C 1
ATOM 688 O O . GLN A 1 84 ? 61.346 31.851 40.461 1.00 100.45 85 GLN A O 1
ATOM 694 N N . MET A 1 85 ? 62.039 31.141 38.387 1.00 94.11 86 MET A N 1
ATOM 695 C CA . MET A 1 85 ? 61.890 32.472 37.607 1.00 87.02 86 MET A CA 1
ATOM 696 C C . MET A 1 85 ? 60.668 33.312 38.078 1.00 93.56 86 MET A C 1
ATOM 697 O O . MET A 1 85 ? 60.517 34.584 37.673 1.00 61.68 86 MET A O 1
ATOM 699 N N . ASP A 1 86 ? 59.814 32.619 38.844 1.00 100.45 87 ASP A N 1
ATOM 700 C CA . ASP A 1 86 ? 58.563 33.075 39.440 1.00 100.00 87 ASP A CA 1
ATOM 701 C C . ASP A 1 86 ? 58.398 34.549 39.787 1.00 100.00 87 ASP A C 1
ATOM 702 O O . ASP A 1 86 ? 59.343 35.340 39.697 1.00 100.00 87 ASP A O 1
ATOM 707 N N . GLY A 1 87 ? 57.162 34.885 40.177 1.00 100.00 88 GLY A N 1
ATOM 708 C CA . GLY A 1 87 ? 56.798 36.234 40.545 1.00 85.04 88 GLY A CA 1
ATOM 709 C C . GLY A 1 87 ? 57.018 37.134 39.356 1.00 96.49 88 GLY A C 1
ATOM 710 O O . GLY A 1 87 ? 58.153 37.559 39.123 1.00 100.00 88 GLY A O 1
ATOM 711 N N . PHE A 1 88 ? 55.956 37.394 38.586 1.00 100.00 89 PHE A N 1
ATOM 712 C CA . PHE A 1 88 ? 56.053 38.287 37.420 1.00 96.29 89 PHE A CA 1
ATOM 713 C C . PHE A 1 88 ? 56.737 39.550 37.969 1.00 99.26 89 PHE A C 1
ATOM 714 O O . PHE A 1 88 ? 56.576 39.917 39.156 1.00 100.00 89 PHE A O 1
ATOM 716 N N . HIS A 1 89 ? 57.493 40.245 37.141 1.00 85.84 90 HIS A N 1
ATOM 717 C CA . HIS A 1 89 ? 58.159 41.353 37.747 1.00 83.03 90 HIS A CA 1
ATOM 718 C C . HIS A 1 89 ? 57.974 42.764 37.324 1.00 75.45 90 HIS A C 1
ATOM 719 O O . HIS A 1 89 ? 58.107 43.133 36.171 1.00 87.05 90 HIS A O 1
ATOM 726 N N . ASP A 1 90 ? 57.645 43.528 38.348 1.00 72.69 91 ASP A N 1
ATOM 727 C CA . ASP A 1 90 ? 57.427 44.955 38.343 1.00 77.42 91 ASP A CA 1
ATOM 728 C C . ASP A 1 90 ? 57.787 45.844 37.147 1.00 84.20 91 ASP A C 1
ATOM 729 O O . ASP A 1 90 ? 57.836 47.072 37.314 1.00 78.97 91 ASP A O 1
ATOM 734 N N . SER A 1 91 ? 58.084 45.273 35.974 1.00 79.25 92 SER A N 1
ATOM 735 C CA . SER A 1 91 ? 58.363 46.106 34.787 1.00 70.91 92 SER A CA 1
ATOM 736 C C . SER A 1 91 ? 57.015 46.588 34.287 1.00 62.89 92 SER A C 1
ATOM 737 O O . SER A 1 91 ? 56.044 45.830 34.266 1.00 84.89 92 SER A O 1
ATOM 740 N N . ILE A 1 92 ? 56.950 47.851 33.899 1.00 56.41 93 ILE A N 1
ATOM 741 C CA . ILE A 1 92 ? 55.694 48.423 33.434 1.00 61.51 93 ILE A CA 1
ATOM 742 C C . ILE A 1 92 ? 55.723 48.929 31.990 1.00 65.81 93 ILE A C 1
ATOM 743 O O . ILE A 1 92 ? 56.737 49.464 31.538 1.00 69.45 93 ILE A O 1
ATOM 748 N N . LYS A 1 93 ? 54.617 48.753 31.264 1.00 74.31 94 LYS A N 1
ATOM 749 C CA . LYS A 1 93 ? 54.561 49.255 29.892 1.00 82.14 94 LYS A CA 1
ATOM 750 C C . LYS A 1 93 ? 54.659 50.775 29.991 1.00 69.47 94 LYS A C 1
ATOM 751 O O . LYS A 1 93 ? 53.896 51.423 30.706 1.00 71.16 94 LYS A O 1
ATOM 757 N N . TYR A 1 94 ? 55.630 51.340 29.300 1.00 52.21 95 TYR A N 1
ATOM 758 C CA . TYR A 1 94 ? 55.827 52.758 29.351 1.00 49.24 95 TYR A CA 1
ATOM 759 C C . TYR A 1 94 ? 56.256 53.379 28.036 1.00 53.13 95 TYR A C 1
ATOM 760 O O . TYR A 1 94 ? 55.846 54.477 27.703 1.00 62.37 95 TYR A O 1
ATOM 769 N N . PHE A 1 95 ? 57.089 52.686 27.284 1.00 50.26 96 PHE A N 1
ATOM 770 C CA . PHE A 1 95 ? 57.550 53.271 26.042 1.00 48.74 96 PHE A CA 1
ATOM 771 C C . PHE A 1 95 ? 56.519 53.051 24.934 1.00 52.10 96 PHE A C 1
ATOM 772 O O . PHE A 1 95 ? 56.078 51.918 24.707 1.00 42.99 96 PHE A O 1
ATOM 780 N N . LYS A 1 96 ? 56.123 54.122 24.246 1.00 56.94 97 LYS A N 1
ATOM 781 C CA . LYS A 1 96 ? 55.145 53.947 23.179 1.00 61.26 97 LYS A CA 1
ATOM 782 C C . LYS A 1 96 ? 55.789 53.321 21.943 1.00 53.12 97 LYS A C 1
ATOM 783 O O . LYS A 1 96 ? 56.966 53.531 21.675 1.00 35.17 97 LYS A O 1
ATOM 789 N N . ASP A 1 97 ? 55.012 52.543 21.206 1.00 30.14 98 ASP A N 1
ATOM 790 C CA . ASP A 1 97 ? 55.513 51.953 19.971 1.00 22.95 98 ASP A CA 1
ATOM 791 C C . ASP A 1 97 ? 55.959 52.998 18.943 1.00 40.00 98 ASP A C 1
ATOM 792 O O . ASP A 1 97 ? 55.301 54.038 18.775 1.00 48.86 98 ASP A O 1
ATOM 797 N N . GLU A 1 98 ? 57.074 52.729 18.253 1.00 34.12 99 GLU A N 1
ATOM 798 C CA . GLU A 1 98 ? 57.536 53.624 17.190 1.00 44.99 99 GLU A CA 1
ATOM 799 C C . GLU A 1 98 ? 57.109 52.943 15.874 1.00 48.09 99 GLU A C 1
ATOM 800 O O . GLU A 1 98 ? 56.987 51.725 15.823 1.00 40.07 99 GLU A O 1
ATOM 806 N N . HIS A 1 99 ? 56.873 53.722 14.821 1.00 43.94 100 HIS A N 1
ATOM 807 C CA . HIS A 1 99 ? 56.469 53.140 13.560 1.00 42.76 100 HIS A CA 1
ATOM 808 C C . HIS A 1 99 ? 57.451 53.367 12.434 1.00 39.17 100 HIS A C 1
ATOM 809 O O . HIS A 1 99 ? 57.924 54.488 12.220 1.00 48.49 100 HIS A O 1
ATOM 816 N N . TYR A 1 100 ? 57.809 52.288 11.744 1.00 30.59 101 TYR A N 1
ATOM 817 C CA . TYR A 1 100 ? 58.688 52.456 10.628 1.00 33.55 101 TYR A CA 1
ATOM 818 C C . TYR A 1 100 ? 57.852 53.110 9.514 1.00 43.19 101 TYR A C 1
ATOM 819 O O . TYR A 1 100 ? 56.639 52.902 9.428 1.00 36.13 101 TYR A O 1
ATOM 828 N N . SER A 1 101 ? 58.531 53.891 8.681 1.00 47.74 102 SER A N 1
ATOM 829 C CA . SER A 1 101 ? 57.941 54.524 7.514 1.00 43.73 102 SER A CA 1
ATOM 830 C C . SER A 1 101 ? 58.126 53.446 6.375 1.00 33.10 102 SER A C 1
ATOM 831 O O . SER A 1 101 ? 59.239 53.030 6.073 1.00 45.75 102 SER A O 1
ATOM 834 N N . VAL A 1 102 ? 57.023 53.013 5.774 1.00 34.53 103 VAL A N 1
ATOM 835 C CA . VAL A 1 102 ? 57.018 51.984 4.735 1.00 26.49 103 VAL A CA 1
ATOM 836 C C . VAL A 1 102 ? 56.793 52.437 3.281 1.00 45.56 103 VAL A C 1
ATOM 837 O O . VAL A 1 102 ? 55.863 53.239 2.978 1.00 36.81 103 VAL A O 1
ATOM 841 N N . SER A 1 103 ? 57.648 51.916 2.403 1.00 30.00 104 SER A N 1
ATOM 842 C CA . SER A 1 103 ? 57.540 52.123 0.953 1.00 37.13 104 SER A CA 1
ATOM 843 C C . SER A 1 103 ? 57.834 50.747 0.284 1.00 35.03 104 SER A C 1
ATOM 844 O O . SER A 1 103 ? 58.256 49.802 0.964 1.00 35.85 104 SER A O 1
ATOM 847 N N . CYS A 1 104 ? 57.592 50.607 -1.015 1.00 40.85 105 CYS A N 1
ATOM 848 C CA . CYS A 1 104 ? 57.788 49.298 -1.658 1.00 38.07 105 CYS A CA 1
ATOM 849 C C . CYS A 1 104 ? 58.469 49.439 -2.997 1.00 29.44 105 CYS A C 1
ATOM 850 O O . CYS A 1 104 ? 58.153 50.371 -3.769 1.00 35.40 105 CYS A O 1
ATOM 853 N N . GLN A 1 105 ? 59.401 48.519 -3.255 1.00 34.80 106 GLN A N 1
ATOM 854 C CA . GLN A 1 105 ? 60.177 48.461 -4.486 1.00 31.31 106 GLN A CA 1
ATOM 855 C C . GLN A 1 105 ? 60.036 47.075 -5.087 1.00 37.48 106 GLN A C 1
ATOM 856 O O . GLN A 1 105 ? 60.137 46.046 -4.378 1.00 32.80 106 GLN A O 1
ATOM 862 N N . ASN A 1 106 ? 59.744 47.033 -6.379 1.00 39.10 107 ASN A N 1
ATOM 863 C CA . ASN A 1 106 ? 59.675 45.756 -7.042 1.00 39.16 107 ASN A CA 1
ATOM 864 C C . ASN A 1 106 ? 61.158 45.271 -6.993 1.00 46.47 107 ASN A C 1
ATOM 865 O O . ASN A 1 106 ? 62.102 46.072 -7.221 1.00 36.06 107 ASN A O 1
ATOM 870 N N . GLY A 1 107 ? 61.359 43.993 -6.655 1.00 47.05 108 GLY A N 1
ATOM 871 C CA . GLY A 1 107 ? 62.708 43.437 -6.572 1.00 32.35 108 GLY A CA 1
ATOM 872 C C . GLY A 1 107 ? 63.536 43.782 -7.812 1.00 45.98 108 GLY A C 1
ATOM 873 O O . GLY A 1 107 ? 64.726 44.039 -7.702 1.00 45.75 108 GLY A O 1
ATOM 874 N N . SER A 1 108 ? 62.880 43.816 -8.977 1.00 54.49 109 SER A N 1
ATOM 875 C CA . SER A 1 108 ? 63.520 44.125 -10.256 1.00 42.90 109 SER A CA 1
ATOM 876 C C . SER A 1 108 ? 64.102 45.526 -10.402 1.00 43.54 109 SER A C 1
ATOM 877 O O . SER A 1 108 ? 64.952 45.731 -11.267 1.00 44.46 109 SER A O 1
ATOM 880 N N . VAL A 1 109 ? 63.653 46.497 -9.613 1.00 47.02 110 VAL A N 1
ATOM 881 C CA . VAL A 1 109 ? 64.215 47.836 -9.754 1.00 43.66 110 VAL A CA 1
ATOM 882 C C . VAL A 1 109 ? 65.153 48.282 -8.632 1.00 45.85 110 VAL A C 1
ATOM 883 O O . VAL A 1 109 ? 65.776 49.344 -8.751 1.00 45.50 110 VAL A O 1
ATOM 887 N N . LEU A 1 110 ? 65.257 47.487 -7.561 1.00 57.55 111 LEU A N 1
ATOM 888 C CA . LEU A 1 110 ? 66.081 47.849 -6.393 1.00 51.75 111 LEU A CA 1
ATOM 889 C C . LEU A 1 110 ? 67.569 48.102 -6.609 1.00 46.28 111 LEU A C 1
ATOM 890 O O . LEU A 1 110 ? 68.109 49.015 -6.010 1.00 41.02 111 LEU A O 1
ATOM 895 N N . LYS A 1 111 ? 68.241 47.287 -7.422 1.00 46.37 112 LYS A N 1
ATOM 896 C CA . LYS A 1 111 ? 69.661 47.495 -7.672 1.00 38.10 112 LYS A CA 1
ATOM 897 C C . LYS A 1 111 ? 69.943 48.862 -8.292 1.00 49.12 112 LYS A C 1
ATOM 898 O O . LYS A 1 111 ? 70.963 49.505 -7.979 1.00 53.01 112 LYS A O 1
ATOM 904 N N . SER A 1 112 ? 69.041 49.309 -9.168 1.00 45.94 113 SER A N 1
ATOM 905 C CA . SER A 1 112 ? 69.243 50.597 -9.812 1.00 48.82 113 SER A CA 1
ATOM 906 C C . SER A 1 112 ? 68.742 51.742 -8.954 1.00 52.36 113 SER A C 1
ATOM 907 O O . SER A 1 112 ? 69.076 52.895 -9.212 1.00 55.81 113 SER A O 1
ATOM 910 N N . LYS A 1 113 ? 67.946 51.433 -7.934 1.00 57.63 114 LYS A N 1
ATOM 911 C CA . LYS A 1 113 ? 67.435 52.482 -7.053 1.00 56.21 114 LYS A CA 1
ATOM 912 C C . LYS A 1 113 ? 68.070 52.561 -5.662 1.00 57.26 114 LYS A C 1
ATOM 913 O O . LYS A 1 113 ? 67.888 53.570 -4.976 1.00 49.31 114 LYS A O 1
ATOM 919 N N . PHE A 1 114 ? 68.837 51.544 -5.248 1.00 49.12 115 PHE A N 1
ATOM 920 C CA . PHE A 1 114 ? 69.386 51.559 -3.885 1.00 49.31 115 PHE A CA 1
ATOM 921 C C . PHE A 1 114 ? 70.262 52.752 -3.426 1.00 40.80 115 PHE A C 1
ATOM 922 O O . PHE A 1 114 ? 70.024 53.320 -2.341 1.00 32.88 115 PHE A O 1
ATOM 930 N N . ALA A 1 115 ? 71.236 53.150 -4.232 1.00 41.79 116 ALA A N 1
ATOM 931 C CA . ALA A 1 115 ? 72.093 54.296 -3.892 1.00 39.20 116 ALA A CA 1
ATOM 932 C C . ALA A 1 115 ? 71.214 55.547 -3.778 1.00 33.79 116 ALA A C 1
ATOM 933 O O . ALA A 1 115 ? 71.418 56.375 -2.887 1.00 42.66 116 ALA A O 1
ATOM 935 N N . LYS A 1 116 ? 70.214 55.665 -4.654 1.00 41.27 117 LYS A N 1
ATOM 936 C CA . LYS A 1 116 ? 69.321 56.833 -4.620 1.00 44.55 117 LYS A CA 1
ATOM 937 C C . LYS A 1 116 ? 68.640 56.782 -3.276 1.00 39.43 117 LYS A C 1
ATOM 938 O O . LYS A 1 116 ? 68.544 57.794 -2.581 1.00 47.60 117 LYS A O 1
ATOM 944 N N . ILE A 1 117 ? 68.175 55.590 -2.895 1.00 46.26 118 ILE A N 1
ATOM 945 C CA . ILE A 1 117 ? 67.482 55.441 -1.623 1.00 45.88 118 ILE A CA 1
ATOM 946 C C . ILE A 1 117 ? 68.359 55.790 -0.425 1.00 32.86 118 ILE A C 1
ATOM 947 O O . ILE A 1 117 ? 67.933 56.551 0.435 1.00 27.53 118 ILE A O 1
ATOM 952 N N . LEU A 1 118 ? 69.572 55.263 -0.379 1.00 30.23 119 LEU A N 1
ATOM 953 C CA . LEU A 1 118 ? 70.462 55.625 0.712 1.00 39.63 119 LEU A CA 1
ATOM 954 C C . LEU A 1 118 ? 70.582 57.142 0.761 1.00 36.72 119 LEU A C 1
ATOM 955 O O . LEU A 1 118 ? 70.465 57.739 1.834 1.00 46.94 119 LEU A O 1
ATOM 960 N N . LYS A 1 119 ? 70.806 57.766 -0.402 1.00 40.97 120 LYS A N 1
ATOM 961 C CA . LYS A 1 119 ? 70.987 59.216 -0.425 1.00 32.19 120 LYS A CA 1
ATOM 962 C C . LYS A 1 119 ? 69.802 59.975 0.146 1.00 49.45 120 LYS A C 1
ATOM 963 O O . LYS A 1 119 ? 69.991 60.943 0.860 1.00 43.72 120 LYS A O 1
ATOM 969 N N . SER A 1 120 ? 68.577 59.567 -0.175 1.00 40.52 121 SER A N 1
ATOM 970 C CA . SER A 1 120 ? 67.447 60.281 0.380 1.00 41.22 121 SER A CA 1
ATOM 971 C C . SER A 1 120 ? 67.466 60.206 1.891 1.00 48.61 121 SER A C 1
ATOM 972 O O . SER A 1 120 ? 66.755 60.959 2.542 1.00 45.77 121 SER A O 1
ATOM 975 N N . HIS A 1 121 ? 68.268 59.292 2.450 1.00 51.02 122 HIS A N 1
ATOM 976 C CA . HIS A 1 121 ? 68.346 59.145 3.914 1.00 44.29 122 HIS A CA 1
ATOM 977 C C . HIS A 1 121 ? 69.658 59.625 4.492 1.00 40.90 122 HIS A C 1
ATOM 978 O O . HIS A 1 121 ? 70.037 59.306 5.622 1.00 43.62 122 HIS A O 1
ATOM 985 N N . ASP A 1 122 ? 70.322 60.430 3.680 1.00 48.38 123 ASP A N 1
ATOM 986 C CA . ASP A 1 122 ? 71.578 61.060 4.012 1.00 43.51 123 ASP A CA 1
ATOM 987 C C . ASP A 1 122 ? 72.777 60.108 4.074 1.00 37.38 123 ASP A C 1
ATOM 988 O O . ASP A 1 122 ? 73.792 60.431 4.705 1.00 41.64 123 ASP A O 1
ATOM 993 N N . TYR A 1 123 ? 72.663 58.924 3.469 1.00 42.81 124 TYR A N 1
ATOM 994 C CA . TYR A 1 123 ? 73.820 58.033 3.435 1.00 45.67 124 TYR A CA 1
ATOM 995 C C . TYR A 1 123 ? 74.420 58.232 2.062 1.00 54.02 124 TYR A C 1
ATOM 996 O O . TYR A 1 123 ? 73.887 57.731 1.062 1.00 61.97 124 TYR A O 1
ATOM 1005 N N . THR A 1 124 ? 75.531 58.970 2.011 1.00 57.82 125 THR A N 1
ATOM 1006 C CA . THR A 1 124 ? 76.181 59.265 0.738 1.00 59.30 125 THR A CA 1
ATOM 1007 C C . THR A 1 124 ? 77.634 58.847 0.571 1.00 48.79 125 THR A C 1
ATOM 1008 O O . THR A 1 124 ? 78.134 58.809 -0.544 1.00 59.21 125 THR A O 1
ATOM 1012 N N . ASP A 1 125 ? 78.327 58.532 1.651 1.00 56.38 126 ASP A N 1
ATOM 1013 C CA . ASP A 1 125 ? 79.726 58.135 1.517 1.00 57.85 126 ASP A CA 1
ATOM 1014 C C . ASP A 1 125 ? 79.867 56.800 0.792 1.00 53.91 126 ASP A C 1
ATOM 1015 O O . ASP A 1 125 ? 78.922 56.007 0.732 1.00 48.43 126 ASP A O 1
ATOM 1020 N N . LYS A 1 126 ? 81.042 56.540 0.235 1.00 48.98 127 LYS A N 1
ATOM 1021 C CA . LYS A 1 126 ? 81.229 55.286 -0.476 1.00 50.14 127 LYS A CA 1
ATOM 1022 C C . LYS A 1 126 ? 81.204 54.117 0.517 1.00 48.93 127 LYS A C 1
ATOM 1023 O O . LYS A 1 126 ? 80.702 53.034 0.211 1.00 59.49 127 LYS A O 1
ATOM 1029 N N . LYS A 1 127 ? 81.741 54.350 1.706 1.00 57.96 128 LYS A N 1
ATOM 1030 C CA . LYS A 1 127 ? 81.782 53.341 2.769 1.00 58.87 128 LYS A CA 1
ATOM 1031 C C . LYS A 1 127 ? 80.370 52.719 3.009 1.00 59.20 128 LYS A C 1
ATOM 1032 O O . LYS A 1 127 ? 80.193 51.499 2.954 1.00 49.90 128 LYS A O 1
ATOM 1038 N N . SER A 1 128 ? 79.373 53.574 3.244 1.00 55.37 129 SER A N 1
ATOM 1039 C CA . SER A 1 128 ? 78.018 53.132 3.519 1.00 32.01 129 SER A CA 1
ATOM 1040 C C . SER A 1 128 ? 77.354 52.453 2.343 1.00 45.75 129 SER A C 1
ATOM 1041 O O . SER A 1 128 ? 76.636 51.455 2.497 1.00 45.09 129 SER A O 1
ATOM 1044 N N . ILE A 1 129 ? 77.603 52.995 1.158 1.00 50.54 130 ILE A N 1
ATOM 1045 C CA . ILE A 1 129 ? 76.988 52.478 -0.039 1.00 51.81 130 ILE A CA 1
ATOM 1046 C C . ILE A 1 129 ? 77.549 51.131 -0.425 1.00 49.96 130 ILE A C 1
ATOM 1047 O O . ILE A 1 129 ? 76.829 50.277 -0.931 1.00 57.29 130 ILE A O 1
ATOM 1052 N N . GLU A 1 130 ? 78.823 50.920 -0.157 1.00 45.59 131 GLU A N 1
ATOM 1053 C CA . GLU A 1 130 ? 79.414 49.651 -0.516 1.00 47.82 131 GLU A CA 1
ATOM 1054 C C . GLU A 1 130 ? 79.011 48.588 0.497 1.00 45.77 131 GLU A C 1
ATOM 1055 O O . GLU A 1 130 ? 78.835 47.430 0.141 1.00 58.19 131 GLU A O 1
ATOM 1061 N N . ALA A 1 131 ? 78.845 49.002 1.749 1.00 38.35 132 ALA A N 1
ATOM 1062 C CA . ALA A 1 131 ? 78.469 48.066 2.803 1.00 44.23 132 ALA A CA 1
ATOM 1063 C C . ALA A 1 131 ? 77.100 47.460 2.462 1.00 54.82 132 ALA A C 1
ATOM 1064 O O . ALA A 1 131 ? 76.920 46.229 2.476 1.00 45.55 132 ALA A O 1
ATOM 1066 N N . TYR A 1 132 ? 76.165 48.350 2.126 1.00 39.80 133 TYR A N 1
ATOM 1067 C CA . TYR A 1 132 ? 74.825 47.982 1.730 1.00 41.68 133 TYR A CA 1
ATOM 1068 C C . TYR A 1 132 ? 74.803 46.998 0.543 1.00 40.25 133 TYR A C 1
ATOM 1069 O O . TYR A 1 132 ? 74.096 45.982 0.573 1.00 43.28 133 TYR A O 1
ATOM 1078 N N . GLU A 1 133 ? 75.543 47.321 -0.513 1.00 47.03 134 GLU A N 1
ATOM 1079 C CA . GLU A 1 133 ? 75.591 46.483 -1.712 1.00 43.03 134 GLU A CA 1
ATOM 1080 C C . GLU A 1 133 ? 76.258 45.145 -1.425 1.00 35.56 134 GLU A C 1
ATOM 1081 O O . GLU A 1 133 ? 75.950 44.119 -2.065 1.00 29.99 134 GLU A O 1
ATOM 1087 N N . LYS A 1 134 ? 77.168 45.144 -0.462 1.00 42.70 135 LYS A N 1
ATOM 1088 C CA . LYS A 1 134 ? 77.849 43.900 -0.096 1.00 39.74 135 LYS A CA 1
ATOM 1089 C C . LYS A 1 134 ? 77.056 43.037 0.893 1.00 51.21 135 LYS A C 1
ATOM 1090 O O . LYS A 1 134 ? 76.963 41.821 0.737 1.00 39.33 135 LYS A O 1
ATOM 1096 N N . TYR A 1 135 ? 76.467 43.670 1.902 1.00 38.37 136 TYR A N 1
ATOM 1097 C CA . TYR A 1 135 ? 75.803 42.886 2.923 1.00 38.27 136 TYR A CA 1
ATOM 1098 C C . TYR A 1 135 ? 74.287 42.801 2.905 1.00 39.33 136 TYR A C 1
ATOM 1099 O O . TYR A 1 135 ? 73.729 41.852 3.457 1.00 44.25 136 TYR A O 1
ATOM 1108 N N . CYS A 1 136 ? 73.642 43.788 2.282 1.00 32.39 137 CYS A N 1
ATOM 1109 C CA . CYS A 1 136 ? 72.199 43.860 2.216 1.00 31.52 137 CYS A CA 1
ATOM 1110 C C . CYS A 1 136 ? 71.600 43.523 0.846 1.00 33.86 137 CYS A C 1
ATOM 1111 O O . CYS A 1 136 ? 70.742 42.645 0.748 1.00 40.76 137 CYS A O 1
ATOM 1114 N N . LEU A 1 137 ? 72.054 44.203 -0.215 1.00 31.92 138 LEU A N 1
ATOM 1115 C CA . LEU A 1 137 ? 71.469 43.989 -1.531 1.00 26.28 138 LEU A CA 1
ATOM 1116 C C . LEU A 1 137 ? 71.243 42.535 -1.880 1.00 36.74 138 LEU A C 1
ATOM 1117 O O . LEU A 1 137 ? 70.123 42.164 -2.265 1.00 39.88 138 LEU A O 1
ATOM 1122 N N . PRO A 1 138 ? 72.276 41.671 -1.676 1.00 27.75 139 PRO A N 1
ATOM 1123 C CA . PRO A 1 138 ? 72.206 40.222 -1.984 1.00 27.87 139 PRO A CA 1
ATOM 1124 C C . PRO A 1 138 ? 71.058 39.449 -1.265 1.00 49.19 139 PRO A C 1
ATOM 1125 O O . PRO A 1 138 ? 70.594 38.412 -1.746 1.00 31.10 139 PRO A O 1
ATOM 1129 N N . LYS A 1 139 ? 70.592 39.948 -0.124 1.00 53.32 140 LYS A N 1
ATOM 1130 C CA . LYS A 1 139 ? 69.534 39.243 0.585 1.00 29.39 140 LYS A CA 1
ATOM 1131 C C . LYS A 1 139 ? 68.175 39.762 0.130 1.00 39.39 140 LYS A C 1
ATOM 1132 O O . LYS A 1 139 ? 67.144 39.284 0.588 1.00 40.99 140 LYS A O 1
ATOM 1138 N N . LEU A 1 140 ? 68.199 40.722 -0.802 1.00 34.30 141 LEU A N 1
ATOM 1139 C CA . LEU A 1 140 ? 66.989 41.373 -1.316 1.00 36.88 141 LEU A CA 1
ATOM 1140 C C . LEU A 1 140 ? 66.677 41.126 -2.789 1.00 45.86 141 LEU A C 1
ATOM 1141 O O . LEU A 1 140 ? 65.536 41.277 -3.198 1.00 46.62 141 LEU A O 1
ATOM 1146 N N . VAL A 1 141 ? 67.694 40.765 -3.574 1.00 46.97 142 VAL A N 1
ATOM 1147 C CA . VAL A 1 141 ? 67.523 40.489 -5.008 1.00 46.01 142 VAL A CA 1
ATOM 1148 C C . VAL A 1 141 ? 68.348 39.316 -5.507 1.00 46.82 142 VAL A C 1
ATOM 1149 O O . VAL A 1 141 ? 69.449 39.089 -5.021 1.00 53.10 142 VAL A O 1
ATOM 1153 N N . ASP A 1 142 ? 67.823 38.575 -6.478 1.00 61.62 143 ASP A N 1
ATOM 1154 C CA . ASP A 1 142 ? 68.574 37.487 -7.120 1.00 73.99 143 ASP A CA 1
ATOM 1155 C C . ASP A 1 142 ? 68.145 37.611 -8.597 1.00 82.71 143 ASP A C 1
ATOM 1156 O O . ASP A 1 142 ? 66.998 37.979 -8.864 1.00 93.12 143 ASP A O 1
ATOM 1161 N N . GLU A 1 143 ? 69.039 37.336 -9.552 1.00 92.34 144 GLU A N 1
ATOM 1162 C CA . GLU A 1 143 ? 68.706 37.492 -10.993 1.00 98.36 144 GLU A CA 1
ATOM 1163 C C . GLU 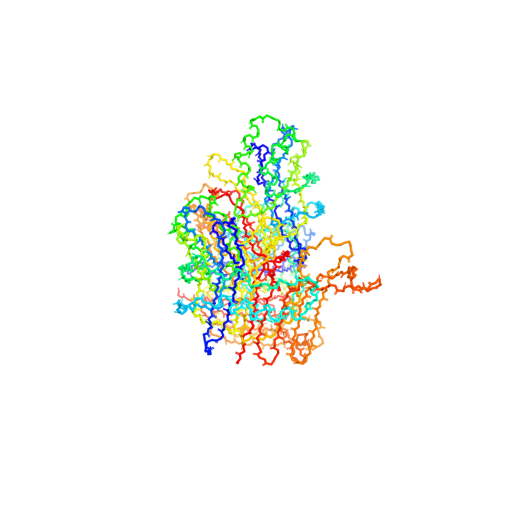A 1 143 ? 67.285 37.108 -11.448 1.00 89.08 144 GLU A C 1
ATOM 1164 O O . GLU A 1 143 ? 66.898 37.360 -12.599 1.00 76.35 144 GLU A O 1
ATOM 1170 N N . ARG A 1 144 ? 66.523 36.524 -10.527 1.00 82.38 145 ARG A N 1
ATOM 1171 C CA . ARG A 1 144 ? 65.151 36.080 -10.735 1.00 70.21 145 ARG A CA 1
ATOM 1172 C C . ARG A 1 144 ? 64.255 36.921 -9.759 1.00 88.08 145 ARG A C 1
ATOM 1173 O O . ARG A 1 144 ? 63.641 36.387 -8.825 1.00 92.99 145 ARG A O 1
ATOM 1181 N N . ASN A 1 145 ? 64.209 38.238 -9.994 1.00 85.91 146 ASN A N 1
ATOM 1182 C CA . ASN A 1 145 ? 63.465 39.212 -9.178 1.00 72.65 146 ASN A CA 1
ATOM 1183 C C . ASN A 1 145 ? 61.937 39.276 -9.342 1.00 84.40 146 ASN A C 1
ATOM 1184 O O . ASN A 1 145 ? 61.368 40.320 -9.724 1.00 72.43 146 ASN A O 1
ATOM 1189 N N . ASP A 1 146 ? 61.274 38.174 -9.016 1.00 83.62 147 ASP A N 1
ATOM 1190 C CA . ASP A 1 146 ? 59.817 38.098 -9.098 1.00 78.58 147 ASP A CA 1
ATOM 1191 C C . ASP A 1 146 ? 59.091 38.527 -7.795 1.00 73.87 147 ASP A C 1
ATOM 1192 O O . ASP A 1 146 ? 57.886 38.783 -7.795 1.00 52.45 147 ASP A O 1
ATOM 1197 N N . TYR A 1 147 ? 59.844 38.642 -6.702 1.00 71.16 148 TYR A N 1
ATOM 1198 C CA . TYR A 1 147 ? 59.306 39.042 -5.394 1.00 55.68 148 TYR A CA 1
ATOM 1199 C C . TYR A 1 147 ? 59.476 40.556 -5.221 1.00 46.29 148 TYR A C 1
ATOM 1200 O O . TYR A 1 147 ? 60.206 41.185 -5.985 1.00 43.45 148 TYR A O 1
ATOM 1209 N N . TYR A 1 148 ? 58.817 41.135 -4.220 1.00 33.25 149 TYR A N 1
ATOM 1210 C CA . TYR A 1 148 ? 58.968 42.573 -3.968 1.00 39.57 149 TYR A CA 1
ATOM 1211 C C . TYR A 1 148 ? 59.849 42.874 -2.763 1.00 29.89 149 TYR A C 1
ATOM 1212 O O . TYR A 1 148 ? 60.363 41.957 -2.115 1.00 35.68 149 TYR A O 1
ATOM 1221 N N . VAL A 1 149 ? 60.008 44.156 -2.451 1.00 33.45 150 VAL A N 1
ATOM 1222 C CA . VAL A 1 149 ? 60.851 44.544 -1.322 1.00 32.56 150 VAL A CA 1
ATOM 1223 C C . VAL A 1 149 ? 60.217 45.631 -0.476 1.00 36.93 150 VAL A C 1
ATOM 1224 O O . VAL A 1 149 ? 59.910 46.709 -0.990 1.00 34.51 150 VAL A O 1
ATOM 1228 N N . ALA A 1 150 ? 60.014 45.344 0.808 1.00 39.70 151 ALA A N 1
ATOM 1229 C CA . ALA A 1 150 ? 59.438 46.326 1.724 1.00 33.10 151 ALA A CA 1
ATOM 1230 C C . ALA A 1 150 ? 60.616 47.127 2.257 1.00 29.77 151 ALA A C 1
ATOM 1231 O O . ALA A 1 150 ? 61.580 46.531 2.736 1.00 33.37 151 ALA A O 1
ATOM 1233 N N . VAL A 1 151 ? 60.535 48.466 2.181 1.00 29.56 152 VAL A N 1
ATOM 1234 C CA . VAL A 1 151 ? 61.633 49.340 2.639 1.00 26.73 152 VAL A CA 1
ATOM 1235 C C . VAL A 1 151 ? 61.093 50.055 3.871 1.00 36.46 152 VAL A C 1
ATOM 1236 O O . VAL A 1 151 ? 60.141 50.829 3.782 1.00 36.39 152 VAL A O 1
ATOM 1240 N N . CYS A 1 152 ? 61.679 49.770 5.024 1.00 29.78 153 CYS A N 1
ATOM 1241 C CA . CYS A 1 152 ? 61.191 50.319 6.282 1.00 32.11 153 CYS A CA 1
ATOM 1242 C C . CYS A 1 152 ? 62.163 51.317 6.900 1.00 33.43 153 CYS A C 1
ATOM 1243 O O . CYS A 1 152 ? 63.303 50.965 7.162 1.00 27.02 153 CYS A O 1
ATOM 1246 N N . VAL A 1 153 ? 61.727 52.561 7.116 1.00 36.41 154 VAL A N 1
ATOM 1247 C CA . VAL A 1 153 ? 62.643 53.578 7.644 1.00 45.08 154 VAL A CA 1
ATOM 1248 C C . VAL A 1 153 ? 62.319 53.925 9.080 1.00 40.57 154 VAL A C 1
ATOM 1249 O O . VAL A 1 153 ? 61.172 54.107 9.431 1.00 31.74 154 VAL A O 1
ATOM 1253 N N . LEU A 1 154 ? 63.344 53.966 9.923 1.00 36.00 155 LEU A N 1
ATOM 1254 C CA . LEU A 1 154 ? 63.129 54.292 11.308 1.00 36.68 155 LEU A CA 1
ATOM 1255 C C . LEU A 1 154 ? 63.866 55.580 11.601 1.00 49.36 155 LEU A C 1
ATOM 1256 O O . LEU A 1 154 ? 65.091 55.604 11.559 1.00 31.28 155 LEU A O 1
ATOM 1261 N N . LYS A 1 155 ? 63.115 56.652 11.867 1.00 55.51 156 LYS A N 1
ATOM 1262 C CA . LYS A 1 155 ? 63.710 57.941 12.200 1.00 49.07 156 LYS A CA 1
ATOM 1263 C C . LYS A 1 155 ? 64.602 57.696 13.409 1.00 50.32 156 LYS A C 1
ATOM 1264 O O . LYS A 1 155 ? 64.229 56.944 14.291 1.00 50.43 156 LYS A O 1
ATOM 1270 N N . PRO A 1 156 ? 65.783 58.334 13.466 1.00 54.79 157 PRO A N 1
ATOM 1271 C CA . PRO A 1 156 ? 66.830 58.274 14.503 1.00 62.18 157 PRO A CA 1
ATOM 1272 C C . PRO A 1 156 ? 66.598 58.682 15.963 1.00 70.93 157 PRO A C 1
ATOM 1273 O O . PRO A 1 156 ? 67.331 58.218 16.864 1.00 76.02 157 PRO A O 1
ATOM 1277 N N . GLY A 1 157 ? 65.628 59.552 16.221 1.00 44.87 158 GLY A N 1
ATOM 1278 C CA . GLY A 1 157 ? 65.424 59.937 17.605 1.00 48.36 158 GLY A CA 1
ATOM 1279 C C . GLY A 1 157 ? 64.670 58.956 18.498 1.00 57.75 158 GLY A C 1
ATOM 1280 O O . GLY A 1 157 ? 64.530 59.232 19.680 1.00 69.81 158 GLY A O 1
ATOM 1281 N N . PHE A 1 158 ? 64.205 57.824 17.961 1.00 58.61 159 PHE A N 1
ATOM 1282 C CA . PHE A 1 158 ? 63.420 56.831 18.726 1.00 49.86 159 PHE A CA 1
ATOM 1283 C C . PHE A 1 158 ? 63.946 56.497 20.122 1.00 51.21 159 PHE A C 1
ATOM 1284 O O . PHE A 1 158 ? 65.144 56.590 20.406 1.00 50.74 159 PHE A O 1
ATOM 1292 N N . GLU A 1 159 ? 63.045 56.093 21.003 1.00 51.12 160 GLU A N 1
ATOM 1293 C CA . GLU A 1 159 ? 63.478 55.741 22.337 1.00 49.81 160 GLU A CA 1
ATOM 1294 C C . GLU A 1 159 ? 63.909 54.263 22.449 1.00 63.17 160 GLU A C 1
ATOM 1295 O O . GLU A 1 159 ? 63.156 53.329 22.122 1.00 73.17 160 GLU A O 1
ATOM 1301 N N . ASN A 1 160 ? 65.148 54.088 22.894 1.00 60.21 161 ASN A N 1
ATOM 1302 C CA . ASN A 1 160 ? 65.789 52.792 23.106 1.00 51.80 161 ASN A CA 1
ATOM 1303 C C . ASN A 1 160 ? 64.829 51.641 23.465 1.00 58.26 161 ASN A C 1
ATOM 1304 O O . ASN A 1 160 ? 64.698 50.650 22.741 1.00 67.54 161 ASN A O 1
ATOM 1309 N N . GLY A 1 161 ? 64.154 51.776 24.594 1.00 43.80 162 GLY A N 1
ATOM 1310 C CA . GLY A 1 161 ? 63.254 50.727 25.015 1.00 37.13 162 GLY A CA 1
ATOM 1311 C C . GLY A 1 161 ? 61.951 50.495 24.273 1.00 44.88 162 GLY A C 1
ATOM 1312 O O . GLY A 1 161 ? 61.172 49.679 24.713 1.00 37.25 162 GLY A O 1
ATOM 1313 N N . SER A 1 162 ? 61.702 51.198 23.177 1.00 42.78 163 SER A N 1
ATOM 1314 C CA . SER A 1 162 ? 60.496 51.001 22.384 1.00 41.05 163 SER A CA 1
ATOM 1315 C C . SER A 1 162 ? 60.475 49.787 21.441 1.00 34.12 163 SER A C 1
ATOM 1316 O O . SER A 1 162 ? 61.522 49.353 20.979 1.00 57.59 163 SER A O 1
ATOM 1319 N N . ASN A 1 163 ? 59.270 49.268 21.164 1.00 29.98 164 ASN A N 1
ATOM 1320 C CA . ASN A 1 163 ? 59.100 48.265 20.118 1.00 33.67 164 ASN A CA 1
ATOM 1321 C C . ASN A 1 163 ? 58.969 49.139 18.865 1.00 41.05 164 ASN A C 1
ATOM 1322 O O . ASN A 1 163 ? 58.321 50.229 18.930 1.00 32.74 164 ASN A O 1
ATOM 1327 N N . GLN A 1 164 ? 59.585 48.702 17.753 1.00 39.15 165 GLN A N 1
ATOM 1328 C CA . GLN A 1 164 ? 59.509 49.430 16.488 1.00 26.91 165 GLN A CA 1
ATOM 1329 C C . GLN A 1 164 ? 58.536 48.575 15.710 1.00 28.60 165 GLN A C 1
ATOM 1330 O O . GLN A 1 164 ? 58.776 47.387 15.561 1.00 27.78 165 GLN A O 1
ATOM 1336 N N . VAL A 1 165 ? 57.447 49.163 15.201 1.00 25.17 166 VAL A N 1
ATOM 1337 C CA . VAL A 1 165 ? 56.420 48.354 14.567 1.00 20.63 166 VAL A CA 1
ATOM 1338 C C . VAL A 1 165 ? 55.985 48.816 13.174 1.00 32.18 166 VAL A C 1
ATOM 1339 O O . VAL A 1 165 ? 56.278 49.943 12.745 1.00 34.09 166 VAL A O 1
ATOM 1343 N N . LEU A 1 166 ? 55.347 47.908 12.437 1.00 26.37 167 LEU A N 1
ATOM 1344 C CA . LEU A 1 166 ? 54.856 48.238 11.101 1.00 32.97 167 LEU A CA 1
ATOM 1345 C C . LEU A 1 166 ? 53.885 47.160 10.732 1.00 37.69 167 LEU A C 1
ATOM 1346 O O . LEU A 1 166 ? 53.940 46.072 11.278 1.00 29.84 167 LEU A O 1
ATOM 1351 N N . SER A 1 167 ? 52.965 47.494 9.836 1.00 31.20 168 SER A N 1
ATOM 1352 C CA . SER A 1 167 ? 52.005 46.545 9.324 1.00 28.36 168 SER A CA 1
ATOM 1353 C C . SER A 1 167 ? 51.457 47.095 8.009 1.00 35.08 168 SER A C 1
ATOM 1354 O O . SER A 1 167 ? 51.316 48.290 7.846 1.00 32.53 168 SER A O 1
ATOM 1357 N N . PHE A 1 168 ? 51.149 46.216 7.070 1.00 34.40 169 PHE A N 1
ATOM 1358 C CA . PHE A 1 168 ? 50.651 46.679 5.804 1.00 26.35 169 PHE A CA 1
ATOM 1359 C C . PHE A 1 168 ? 49.999 45.506 5.065 1.00 37.04 169 PHE A C 1
ATOM 1360 O O . PHE A 1 168 ? 50.238 44.333 5.411 1.00 30.01 169 PHE A O 1
ATOM 1368 N N . GLU A 1 169 ? 49.128 45.821 4.108 1.00 40.31 170 GLU A N 1
ATOM 1369 C CA . GLU A 1 169 ? 48.512 44.789 3.289 1.00 42.73 170 GLU A CA 1
ATOM 1370 C C . GLU A 1 169 ? 49.208 44.769 1.941 1.00 29.30 170 GLU A C 1
ATOM 1371 O O . GLU A 1 169 ? 49.641 45.801 1.427 1.00 37.85 170 GLU A O 1
ATOM 1377 N N . TYR A 1 170 ? 49.343 43.584 1.383 1.00 33.88 171 TYR A N 1
ATOM 1378 C CA . TYR A 1 170 ? 49.953 43.473 0.076 1.00 33.40 171 TYR A CA 1
ATOM 1379 C C . TYR A 1 170 ? 49.175 42.432 -0.754 1.00 43.75 171 TYR A C 1
ATOM 1380 O O . TYR A 1 170 ? 48.315 41.677 -0.220 1.00 28.29 171 TYR A O 1
ATOM 1389 N N . ASN A 1 171 ? 49.472 42.412 -2.049 1.00 38.43 172 ASN A N 1
ATOM 1390 C CA . ASN A 1 171 ? 48.842 41.504 -3.019 1.00 40.42 172 ASN A CA 1
ATOM 1391 C C . ASN A 1 171 ? 49.876 40.485 -3.512 1.00 33.15 172 ASN A C 1
ATOM 1392 O O . ASN A 1 171 ? 50.615 40.741 -4.450 1.00 41.48 172 ASN A O 1
ATOM 1397 N N . PRO A 1 172 ? 49.869 39.280 -2.935 1.00 40.17 173 PRO A N 1
ATOM 1398 C CA . PRO A 1 172 ? 50.798 38.176 -3.255 1.00 37.80 173 PRO A CA 1
ATOM 1399 C C . PRO A 1 172 ? 50.842 37.799 -4.727 1.00 28.52 173 PRO A C 1
ATOM 1400 O O . PRO A 1 172 ? 49.803 37.640 -5.373 1.00 39.42 173 PRO A O 1
ATOM 1404 N N . ILE A 1 173 ? 52.031 37.698 -5.292 1.00 37.55 174 ILE A N 1
ATOM 1405 C CA . ILE A 1 173 ? 52.082 37.257 -6.674 1.00 35.08 174 ILE A CA 1
ATOM 1406 C C . ILE A 1 173 ? 52.072 35.709 -6.572 1.00 40.57 174 ILE A C 1
ATOM 1407 O O . ILE A 1 173 ? 52.771 35.110 -5.754 1.00 45.08 174 ILE A O 1
ATOM 1412 N N . GLY A 1 174 ? 51.208 35.070 -7.352 1.00 49.98 175 GLY A N 1
ATOM 1413 C CA . GLY A 1 174 ? 51.132 33.614 -7.396 1.00 52.11 175 GLY A CA 1
ATOM 1414 C C . GLY A 1 174 ? 51.036 32.648 -6.225 1.00 49.48 175 GLY A C 1
ATOM 1415 O O . GLY A 1 174 ? 51.759 31.655 -6.221 1.00 57.81 175 GLY A O 1
ATOM 1416 N N . ASN A 1 175 ? 50.131 32.888 -5.276 1.00 43.74 176 ASN A N 1
ATOM 1417 C CA . ASN A 1 175 ? 49.977 31.986 -4.118 1.00 56.89 176 ASN A CA 1
ATOM 1418 C C . ASN A 1 175 ? 51.265 31.679 -3.327 1.00 50.87 176 ASN A C 1
ATOM 1419 O O . ASN A 1 175 ? 51.508 30.554 -2.894 1.00 54.79 176 ASN A O 1
ATOM 1424 N N . LYS A 1 176 ? 52.081 32.698 -3.155 1.00 39.79 177 LYS A N 1
ATOM 1425 C CA . LYS A 1 176 ? 53.306 32.593 -2.394 1.00 40.60 177 LYS A CA 1
ATOM 1426 C C . LYS A 1 176 ? 53.235 33.610 -1.243 1.00 32.61 177 LYS A C 1
ATOM 1427 O O . LYS A 1 176 ? 52.529 34.640 -1.357 1.00 27.96 177 LYS A O 1
ATOM 1433 N N . VAL A 1 177 ? 53.950 33.289 -0.162 1.00 40.07 178 VAL A N 1
ATOM 1434 C CA . VAL A 1 177 ? 54.134 34.126 1.019 1.00 37.67 178 VAL A CA 1
ATOM 1435 C C . VAL A 1 177 ? 55.593 33.985 1.420 1.00 36.24 178 VAL A C 1
ATOM 1436 O O . VAL A 1 177 ? 56.137 32.900 1.454 1.00 29.98 178 VAL A O 1
ATOM 1440 N N . ILE A 1 178 ? 56.224 35.092 1.755 1.00 41.61 179 ILE A N 1
ATOM 1441 C CA . ILE A 1 178 ? 57.598 35.050 2.183 1.00 24.94 179 ILE A CA 1
ATOM 1442 C C . ILE A 1 178 ? 57.639 35.492 3.667 1.00 40.09 179 ILE A C 1
ATOM 1443 O O . ILE A 1 178 ? 57.193 36.579 3.987 1.00 35.94 179 ILE A O 1
ATOM 1448 N N . VAL A 1 179 ? 58.127 34.649 4.576 1.00 35.57 180 VAL A N 1
ATOM 1449 C CA . VAL A 1 179 ? 58.225 35.040 5.977 1.00 28.33 180 VAL A CA 1
ATOM 1450 C C . VAL A 1 179 ? 59.664 35.535 6.020 1.00 26.34 180 VAL A C 1
ATOM 1451 O O . VAL A 1 179 ? 60.600 34.784 5.837 1.00 30.34 180 VAL A O 1
ATOM 1455 N N . PRO A 1 180 ? 59.848 36.821 6.253 1.00 26.25 181 PRO A N 1
ATOM 1456 C CA . PRO A 1 180 ? 61.199 37.422 6.278 1.00 20.83 181 PRO A CA 1
ATOM 1457 C C . PRO A 1 180 ? 62.123 37.137 7.444 1.00 22.30 181 PRO A C 1
ATOM 1458 O O . PRO A 1 180 ? 62.361 38.008 8.284 1.00 29.28 181 PRO A O 1
ATOM 1462 N N . PHE A 1 181 ? 62.665 35.922 7.500 1.00 31.99 182 PHE A N 1
ATOM 1463 C CA . PHE A 1 181 ? 63.592 35.582 8.575 1.00 29.35 182 PHE A CA 1
ATOM 1464 C C . PHE A 1 181 ? 65.019 35.990 8.272 1.00 33.91 182 PHE A C 1
ATOM 1465 O O . PHE A 1 181 ? 65.809 36.182 9.199 1.00 28.84 182 PHE A O 1
ATOM 1473 N N . ALA A 1 182 ? 65.381 36.114 6.996 1.00 30.99 183 ALA A N 1
ATOM 1474 C CA . ALA A 1 182 ? 66.784 36.438 6.678 1.00 19.27 183 ALA A CA 1
ATOM 1475 C C . ALA A 1 182 ? 67.319 37.785 7.199 1.00 27.89 183 ALA A C 1
ATOM 1476 O O . ALA A 1 182 ? 66.577 38.797 7.335 1.00 27.09 183 ALA A O 1
ATOM 1478 N N . HIS A 1 183 ? 68.621 37.784 7.467 1.00 28.28 184 HIS A N 1
ATOM 1479 C CA . HIS A 1 183 ? 69.311 38.964 7.990 1.00 25.54 184 HIS A CA 1
ATOM 1480 C C . HIS A 1 183 ? 70.262 39.471 6.912 1.00 31.07 184 HIS A C 1
ATOM 1481 O O . HIS A 1 183 ? 70.486 38.782 5.876 1.00 25.52 184 HIS A O 1
ATOM 1488 N N . GLU A 1 184 ? 70.801 40.677 7.129 1.00 26.47 185 GLU A N 1
ATOM 1489 C CA . GLU A 1 184 ? 71.803 41.159 6.213 1.00 24.22 185 GLU A CA 1
ATOM 1490 C C . GLU A 1 184 ? 73.015 40.191 6.433 1.00 39.80 185 GLU A C 1
ATOM 1491 O O . GLU A 1 184 ? 73.190 39.622 7.514 1.00 38.27 185 GLU A O 1
ATOM 1497 N N . ILE A 1 185 ? 73.852 40.015 5.423 1.00 32.64 186 ILE A N 1
ATOM 1498 C CA . ILE A 1 185 ? 75.036 39.133 5.550 1.00 31.25 186 ILE A CA 1
ATOM 1499 C C . ILE A 1 185 ? 76.049 39.706 6.549 1.00 31.31 186 ILE A C 1
ATOM 1500 O O . ILE A 1 185 ? 76.073 40.928 6.737 1.00 35.75 186 ILE A O 1
ATOM 1505 N N . ASN A 1 186 ? 76.838 38.854 7.229 1.00 43.35 187 ASN A N 1
ATOM 1506 C CA . ASN A 1 186 ? 77.925 39.331 8.141 1.00 36.17 187 ASN A CA 1
ATOM 1507 C C . ASN A 1 186 ? 79.214 38.540 7.794 1.00 40.56 187 ASN A C 1
ATOM 1508 O O . ASN A 1 186 ? 79.168 37.513 7.105 1.00 44.73 187 ASN A O 1
ATOM 1513 N N . ASP A 1 187 ? 80.358 39.000 8.279 1.00 42.66 188 ASP A N 1
ATOM 1514 C CA . ASP A 1 187 ? 81.623 38.363 7.900 1.00 57.71 188 ASP A CA 1
ATOM 1515 C C . ASP A 1 187 ? 81.881 36.969 8.416 1.00 55.68 188 ASP A C 1
ATOM 1516 O O . ASP A 1 187 ? 82.505 36.164 7.742 1.00 67.51 188 ASP A O 1
ATOM 1521 N N . THR A 1 188 ? 81.400 36.686 9.610 1.00 50.31 189 THR A N 1
ATOM 1522 C CA . THR A 1 188 ? 81.599 35.389 10.202 1.00 47.55 189 THR A CA 1
ATOM 1523 C C . THR A 1 188 ? 80.834 34.247 9.486 1.00 44.04 189 THR A C 1
ATOM 1524 O O . THR A 1 188 ? 81.309 33.127 9.431 1.00 62.23 189 THR A O 1
ATOM 1528 N N . GLY A 1 189 ? 79.655 34.531 8.945 1.00 38.06 190 GLY A N 1
ATOM 1529 C CA . GLY A 1 189 ? 78.838 33.490 8.295 1.00 27.99 190 GLY A CA 1
ATOM 1530 C C . GLY A 1 189 ? 77.906 32.746 9.263 1.00 26.46 190 GLY A C 1
ATOM 1531 O O . GLY A 1 189 ? 77.262 31.788 8.886 1.00 34.31 190 GLY A O 1
ATOM 1532 N N . LEU A 1 190 ? 77.874 33.167 10.530 1.00 22.41 191 LEU A N 1
ATOM 1533 C CA . LEU A 1 190 ? 76.981 32.586 11.527 1.00 26.93 191 LEU A CA 1
ATOM 1534 C C . LEU A 1 190 ? 75.977 33.672 11.923 1.00 32.21 191 LEU A C 1
ATOM 1535 O O . LEU A 1 190 ? 76.354 34.829 12.196 1.00 29.45 191 LEU A O 1
ATOM 1540 N N . TYR A 1 191 ? 74.716 33.287 12.005 1.00 28.79 192 TYR A N 1
ATOM 1541 C CA . TYR A 1 191 ? 73.653 34.265 12.286 1.00 30.49 192 TYR A CA 1
ATOM 1542 C C . TYR A 1 191 ? 72.888 33.891 13.525 1.00 30.87 192 TYR A C 1
ATOM 1543 O O . TYR A 1 191 ? 72.703 32.697 13.813 1.00 37.84 192 TYR A O 1
ATOM 1552 N N . GLU A 1 192 ? 72.490 34.908 14.291 1.00 36.27 193 GLU A N 1
ATOM 1553 C CA . GLU A 1 192 ? 71.743 34.681 15.548 1.00 32.42 193 GLU A CA 1
ATOM 1554 C C . GLU A 1 192 ? 70.311 34.997 15.263 1.00 27.33 193 GLU A C 1
ATOM 1555 O O . GLU A 1 192 ? 70.040 36.000 14.614 1.00 25.86 193 GLU A O 1
ATOM 1561 N N . TYR A 1 193 ? 69.395 34.144 15.711 1.00 29.77 194 TYR A N 1
ATOM 1562 C CA . TYR A 1 193 ? 67.968 34.411 15.517 1.00 27.93 194 TYR A CA 1
ATOM 1563 C C . TYR A 1 193 ? 67.209 34.558 16.832 1.00 19.33 194 TYR A C 1
ATOM 1564 O O . TYR A 1 193 ? 67.557 33.963 17.818 1.00 22.98 194 TYR A O 1
ATOM 1573 N N . ASP A 1 194 ? 66.181 35.406 16.830 1.00 24.13 195 ASP A N 1
ATOM 1574 C CA . ASP A 1 194 ? 65.331 35.607 17.992 1.00 23.83 195 ASP A CA 1
ATOM 1575 C C . ASP A 1 194 ? 64.052 36.194 17.413 1.00 33.48 195 ASP A C 1
ATOM 1576 O O . ASP A 1 194 ? 63.868 37.423 17.359 1.00 25.10 195 ASP A O 1
ATOM 1581 N N . VAL A 1 195 ? 63.168 35.287 16.998 1.00 33.32 196 VAL A N 1
ATOM 1582 C CA . VAL A 1 195 ? 61.951 35.673 16.320 1.00 21.06 196 VAL A CA 1
ATOM 1583 C C . VAL A 1 195 ? 60.881 34.571 16.474 1.00 27.53 196 VAL A C 1
ATOM 1584 O O . VAL A 1 195 ? 61.214 33.384 16.649 1.00 22.52 196 VAL A O 1
ATOM 1588 N N . VAL A 1 196 ? 59.616 34.998 16.494 1.00 21.65 197 VAL A N 1
ATOM 1589 C CA . VAL A 1 196 ? 58.453 34.115 16.536 1.00 25.79 197 VAL A CA 1
ATOM 1590 C C . VAL A 1 196 ? 57.587 34.648 15.386 1.00 34.53 197 VAL A C 1
ATOM 1591 O O . VAL A 1 196 ? 57.657 35.843 15.054 1.00 25.87 197 VAL A O 1
ATOM 1595 N N . ALA A 1 197 ? 56.844 33.742 14.745 1.00 31.72 198 ALA A N 1
ATOM 1596 C CA . ALA A 1 197 ? 55.965 34.066 13.656 1.00 20.69 198 ALA A CA 1
ATOM 1597 C C . ALA A 1 197 ? 54.702 33.193 13.676 1.00 31.19 198 ALA A C 1
ATOM 1598 O O . ALA A 1 197 ? 54.696 32.013 14.109 1.00 29.14 198 ALA A O 1
ATOM 1600 N N . TYR A 1 198 ? 53.623 33.820 13.238 1.00 31.53 199 TYR A N 1
ATOM 1601 C CA . TYR A 1 198 ? 52.321 33.206 13.129 1.00 33.65 199 TYR A CA 1
ATOM 1602 C C . TYR A 1 198 ? 51.937 33.478 11.653 1.00 32.66 199 TYR A C 1
ATOM 1603 O O . TYR A 1 198 ? 51.916 34.641 11.248 1.00 25.49 199 TYR A O 1
ATOM 1612 N N . VAL A 1 199 ? 51.661 32.430 10.857 1.00 27.58 200 VAL A N 1
ATOM 1613 C CA . VAL A 1 199 ? 51.322 32.623 9.416 1.00 29.13 200 VAL A CA 1
ATOM 1614 C C . VAL A 1 199 ? 50.184 31.676 9.076 1.00 32.07 200 VAL A C 1
ATOM 1615 O O . VAL A 1 199 ? 50.328 30.481 9.279 1.00 26.94 200 VAL A O 1
ATOM 1619 N N . ASP A 1 200 ? 49.055 32.201 8.577 1.00 26.01 201 ASP A N 1
ATOM 1620 C CA . ASP A 1 200 ? 47.904 31.346 8.272 1.00 25.43 201 ASP A CA 1
ATOM 1621 C C . ASP A 1 200 ? 47.665 31.176 6.790 1.00 34.55 201 ASP A C 1
ATOM 1622 O O . ASP A 1 200 ? 48.324 31.808 5.983 1.00 27.56 201 ASP A O 1
ATOM 1627 N N . SER A 1 201 ? 46.743 30.274 6.458 1.00 37.15 202 SER A N 1
ATOM 1628 C CA . SER A 1 201 ? 46.383 29.940 5.090 1.00 43.21 202 SER A CA 1
ATOM 1629 C C . SER A 1 201 ? 47.596 29.509 4.293 1.00 43.44 202 SER A C 1
ATOM 1630 O O . SER A 1 201 ? 47.764 29.930 3.141 1.00 45.47 202 SER A O 1
ATOM 1633 N N . VAL A 1 202 ? 48.429 28.665 4.909 1.00 49.14 203 VAL A N 1
ATOM 1634 C CA . VAL A 1 202 ? 49.642 28.174 4.249 1.00 41.66 203 VAL A CA 1
ATOM 1635 C C . VAL A 1 202 ? 49.789 26.684 4.210 1.00 34.09 203 VAL A C 1
ATOM 1636 O O . VAL A 1 202 ? 49.332 25.996 5.076 1.00 33.15 203 VAL A O 1
ATOM 1640 N N . GLN A 1 203 ? 50.398 26.198 3.148 1.00 36.86 204 GLN A N 1
ATOM 1641 C CA . GLN A 1 203 ? 50.642 24.779 2.981 1.00 42.74 204 GLN A CA 1
ATOM 1642 C C . GLN A 1 203 ? 51.897 24.353 3.740 1.00 41.78 204 GLN A C 1
ATOM 1643 O O . GLN A 1 203 ? 52.849 25.118 3.904 1.00 35.03 204 GLN A O 1
ATOM 1649 N N . PHE A 1 204 ? 51.895 23.110 4.179 1.00 44.57 205 PHE A N 1
ATOM 1650 C CA . PHE A 1 204 ? 53.027 22.535 4.890 1.00 37.91 205 PHE A CA 1
ATOM 1651 C C . PHE A 1 204 ? 54.176 22.257 3.932 1.00 41.00 205 PHE A C 1
ATOM 1652 O O . PHE A 1 204 ? 53.959 21.844 2.787 1.00 45.24 205 PHE A O 1
ATOM 1660 N N . ASP A 1 205 ? 55.404 22.507 4.390 1.00 47.34 206 ASP A N 1
ATOM 1661 C CA . ASP A 1 205 ? 56.580 22.191 3.582 1.00 38.58 206 ASP A CA 1
ATOM 1662 C C . ASP A 1 205 ? 57.574 21.511 4.535 1.00 43.06 206 ASP A C 1
ATOM 1663 O O . ASP A 1 205 ? 58.499 22.136 5.086 1.00 42.96 206 ASP A O 1
ATOM 1668 N N . GLY A 1 206 ? 57.339 20.220 4.749 1.00 37.05 207 GLY A N 1
ATOM 1669 C CA . GLY A 1 206 ? 58.168 19.439 5.651 1.00 35.41 207 GLY A CA 1
ATOM 1670 C C . GLY A 1 206 ? 59.642 19.526 5.317 1.00 30.67 207 GLY A C 1
ATOM 1671 O O . GLY A 1 206 ? 60.481 19.748 6.171 1.00 45.46 207 GLY A O 1
ATOM 1672 N N . GLU A 1 207 ? 59.977 19.399 4.055 1.00 37.35 208 GLU A N 1
ATOM 1673 C CA . GLU A 1 207 ? 61.373 19.449 3.726 1.00 22.30 208 GLU A CA 1
ATOM 1674 C C . GLU A 1 207 ? 62.058 20.803 4.007 1.00 38.13 208 GLU A C 1
ATOM 1675 O O . GLU A 1 207 ? 63.208 20.832 4.444 1.00 34.37 208 GLU A O 1
ATOM 1681 N N . GLN A 1 208 ? 61.380 21.916 3.727 1.00 30.03 209 GLN A N 1
ATOM 1682 C CA . GLN A 1 208 ? 61.990 23.228 3.941 1.00 29.71 209 GLN A CA 1
ATOM 1683 C C . GLN A 1 208 ? 62.153 23.435 5.439 1.00 23.54 209 GLN A C 1
ATOM 1684 O O . GLN A 1 208 ? 63.120 24.028 5.880 1.00 26.82 209 GLN A O 1
ATOM 1690 N N . PHE A 1 209 ? 61.195 22.927 6.208 1.00 27.22 210 PHE A N 1
ATOM 1691 C CA . PHE A 1 209 ? 61.238 23.103 7.636 1.00 20.11 210 PHE A CA 1
ATOM 1692 C C . PHE A 1 209 ? 62.377 22.213 8.239 1.00 29.45 210 PHE A C 1
ATOM 1693 O O . PHE A 1 209 ? 63.096 22.661 9.160 1.00 31.30 210 PHE A O 1
ATOM 1701 N N . GLU A 1 210 ? 62.552 20.994 7.722 1.00 34.18 211 GLU A N 1
ATOM 1702 C CA . GLU A 1 210 ? 63.610 20.082 8.218 1.00 32.27 211 GLU A CA 1
ATOM 1703 C C . GLU A 1 210 ? 64.953 20.721 8.028 1.00 24.12 211 GLU A C 1
ATOM 1704 O O . GLU A 1 210 ? 65.772 20.779 8.942 1.00 43.07 211 GLU A O 1
ATOM 1710 N N . GLU A 1 211 ? 65.170 21.222 6.817 1.00 22.04 212 GLU A N 1
ATOM 1711 C CA . GLU A 1 211 ? 66.435 21.888 6.537 1.00 22.40 212 GLU A CA 1
ATOM 1712 C C . GLU A 1 211 ? 66.703 23.057 7.517 1.00 20.66 212 GLU A C 1
ATOM 1713 O O . GLU A 1 211 ? 67.812 23.267 7.955 1.00 36.32 212 GLU A O 1
ATOM 1719 N N . PHE A 1 212 ? 65.671 23.854 7.811 1.00 33.35 213 PHE A N 1
ATOM 1720 C CA . PHE A 1 212 ? 65.884 25.009 8.685 1.00 31.21 213 PHE A CA 1
ATOM 1721 C C . PHE A 1 212 ? 66.207 24.522 10.135 1.00 28.67 213 PHE A C 1
ATOM 1722 O O . PHE A 1 212 ? 67.184 24.970 10.755 1.00 23.67 213 PHE A O 1
ATOM 1730 N N . VAL A 1 213 ? 65.402 23.580 10.647 1.00 21.66 214 VAL A N 1
ATOM 1731 C CA . VAL A 1 213 ? 65.590 23.073 12.008 1.00 26.98 214 VAL A CA 1
ATOM 1732 C C . VAL A 1 213 ? 66.918 22.313 12.237 1.00 34.59 214 VAL A C 1
ATOM 1733 O O . VAL A 1 213 ? 67.556 22.495 13.283 1.00 37.23 214 VAL A O 1
ATOM 1737 N N . GLN A 1 214 ? 67.339 21.505 11.254 1.00 30.99 215 GLN A N 1
ATOM 1738 C CA . GLN A 1 214 ? 68.600 20.738 11.348 1.00 27.19 215 GLN A CA 1
ATOM 1739 C C . GLN A 1 214 ? 69.800 21.689 11.479 1.00 29.45 215 GLN A C 1
ATOM 1740 O O . GLN A 1 214 ? 70.808 21.337 12.117 1.00 37.06 215 GLN A O 1
ATOM 1746 N N . SER A 1 215 ? 69.695 22.869 10.859 1.00 18.08 216 SER A N 1
ATOM 1747 C CA . SER A 1 215 ? 70.776 23.873 10.885 1.00 21.23 216 SER A CA 1
ATOM 1748 C C . SER A 1 215 ? 70.876 24.651 12.215 1.00 31.70 216 SER A C 1
ATOM 1749 O O . SER A 1 215 ? 71.890 25.312 12.502 1.00 29.03 216 SER A O 1
ATOM 1752 N N . LEU A 1 216 ? 69.843 24.552 13.040 1.00 23.15 217 LEU A N 1
ATOM 1753 C CA . LEU A 1 216 ? 69.808 25.337 14.297 1.00 29.44 217 LEU A CA 1
ATOM 1754 C C . LEU A 1 216 ? 70.692 24.835 15.403 1.00 27.37 217 LEU A C 1
ATOM 1755 O O . LEU A 1 216 ? 70.748 23.653 15.623 1.00 26.39 217 LEU A O 1
ATOM 1760 N N . ILE A 1 217 ? 71.340 25.765 16.105 1.00 33.32 218 ILE A N 1
ATOM 1761 C CA . ILE A 1 217 ? 72.185 25.445 17.233 1.00 21.90 218 ILE A CA 1
ATOM 1762 C C . ILE A 1 217 ? 71.421 26.010 18.457 1.00 39.55 218 ILE A C 1
ATOM 1763 O O . ILE A 1 217 ? 71.174 27.215 18.502 1.00 31.40 218 ILE A O 1
ATOM 1768 N N . LEU A 1 218 ? 71.034 25.185 19.432 1.00 43.98 219 LEU A N 1
ATOM 1769 C CA . LEU A 1 218 ? 70.318 25.702 20.616 1.00 32.38 219 LEU A CA 1
ATOM 1770 C C . LEU A 1 218 ? 71.174 26.250 21.774 1.00 35.61 219 LEU A C 1
ATOM 1771 O O . LEU A 1 218 ? 72.375 25.980 21.860 1.00 38.21 219 LEU A O 1
ATOM 1776 N N . PRO A 1 219 ? 70.546 27.015 22.701 1.00 38.50 220 PRO A N 1
ATOM 1777 C CA . PRO A 1 219 ? 71.211 27.587 23.885 1.00 40.68 220 PRO A CA 1
ATOM 1778 C C . PRO A 1 219 ? 71.543 26.411 24.803 1.00 36.04 220 PRO A C 1
ATOM 1779 O O . PRO A 1 219 ? 70.785 25.426 24.816 1.00 36.78 220 PRO A O 1
ATOM 1783 N N . SER A 1 220 ? 72.638 26.496 25.560 1.00 44.66 221 SER A N 1
ATOM 1784 C CA . SER A 1 220 ? 73.025 25.429 26.515 1.00 58.23 221 SER A CA 1
ATOM 1785 C C . SER A 1 220 ? 72.489 25.713 27.920 1.00 61.14 221 SER A C 1
ATOM 1786 O O . SER A 1 220 ? 72.424 26.869 28.338 1.00 72.31 221 SER A O 1
ATOM 1789 N N . SER A 1 221 ? 72.098 24.665 28.648 1.00 72.11 222 SER A N 1
ATOM 1790 C CA . SER A 1 221 ? 71.574 24.838 30.011 1.00 71.38 222 SER A CA 1
ATOM 1791 C C . SER A 1 221 ? 72.736 24.632 30.954 1.00 79.16 222 SER A C 1
ATOM 1792 O O . SER A 1 221 ? 72.586 24.720 32.168 1.00 98.76 222 SER A O 1
ATOM 1795 N N . PHE A 1 222 ? 73.889 24.323 30.373 1.00 87.80 223 PHE A N 1
ATOM 1796 C CA . PHE A 1 222 ? 75.122 24.104 31.120 1.00 92.72 223 PHE A CA 1
ATOM 1797 C C . PHE A 1 222 ? 75.127 22.941 32.130 1.00 92.68 223 PHE A C 1
ATOM 1798 O O . PHE A 1 222 ? 76.026 22.850 32.972 1.00 100.00 223 PHE A O 1
ATOM 1806 N N . LYS A 1 223 ? 74.123 22.064 32.044 1.00 84.56 224 LYS A N 1
ATOM 1807 C CA . LYS A 1 223 ? 74.059 20.888 32.906 1.00 70.79 224 LYS A CA 1
ATOM 1808 C C . LYS A 1 223 ? 75.047 19.923 32.270 1.00 76.98 224 LYS A C 1
ATOM 1809 O O . LYS A 1 223 ? 75.325 19.999 31.073 1.00 70.45 224 LYS A O 1
ATOM 1815 N N . ASN A 1 224 ? 75.586 19.021 33.073 1.00 87.12 225 ASN A N 1
ATOM 1816 C CA . ASN A 1 224 ? 76.571 18.063 32.592 1.00 90.60 225 ASN A CA 1
ATOM 1817 C C . ASN A 1 224 ? 76.159 17.232 31.373 1.00 87.44 225 ASN A C 1
ATOM 1818 O O . ASN A 1 224 ? 76.799 17.279 30.305 1.00 80.39 225 ASN A O 1
ATOM 1823 N N . SER A 1 225 ? 75.094 16.461 31.561 1.00 62.24 226 SER A N 1
ATOM 1824 C CA . SER A 1 225 ? 74.595 15.546 30.555 1.00 58.07 226 SER A CA 1
ATOM 1825 C C . SER A 1 225 ? 73.586 16.061 29.524 1.00 70.93 226 SER A C 1
ATOM 1826 O O . SER A 1 225 ? 72.849 15.252 28.946 1.00 74.93 226 SER A O 1
ATOM 1829 N N . GLU A 1 226 ? 73.523 17.363 29.265 1.00 61.86 227 GLU A N 1
ATOM 1830 C CA . GLU A 1 226 ? 72.536 17.813 28.282 1.00 50.68 227 GLU A CA 1
ATOM 1831 C C . GLU A 1 226 ? 72.822 17.298 26.866 1.00 50.95 227 GLU A C 1
ATOM 1832 O O . GLU A 1 226 ? 73.968 17.189 26.417 1.00 48.06 227 GLU A O 1
ATOM 1838 N N . LYS A 1 227 ? 71.747 16.991 26.167 1.00 45.24 228 LYS A N 1
ATOM 1839 C CA . LYS A 1 227 ? 71.825 16.519 24.794 1.00 45.89 228 LYS A CA 1
ATOM 1840 C C . LYS A 1 227 ? 70.750 17.268 23.972 1.00 37.63 228 LYS A C 1
ATOM 1841 O O . LYS A 1 227 ? 69.702 17.621 24.471 1.00 43.48 228 LYS A O 1
ATOM 1847 N N . VAL A 1 228 ? 71.029 17.528 22.716 1.00 48.63 229 VAL A N 1
ATOM 1848 C CA . VAL A 1 228 ? 70.056 18.177 21.872 1.00 21.37 229 VAL A CA 1
ATOM 1849 C C . VAL A 1 228 ? 69.378 17.097 21.042 1.00 30.84 229 VAL A C 1
ATOM 1850 O O . VAL A 1 228 ? 70.068 16.265 20.428 1.00 33.10 229 VAL A O 1
ATOM 1854 N N . LEU A 1 229 ? 68.048 17.049 21.070 1.00 28.03 230 LEU A N 1
ATOM 1855 C CA . LEU A 1 229 ? 67.326 16.076 20.265 1.00 26.13 230 LEU A CA 1
ATOM 1856 C C . LEU A 1 229 ? 66.560 16.751 19.135 1.00 35.06 230 LEU A C 1
ATOM 1857 O O . LEU A 1 229 ? 66.060 17.910 19.262 1.00 37.58 230 LEU A O 1
ATOM 1862 N N . TYR A 1 230 ? 66.492 16.025 18.022 1.00 31.78 231 TYR A N 1
ATOM 1863 C CA . TYR A 1 230 ? 65.814 16.490 16.815 1.00 30.66 231 TYR A CA 1
ATOM 1864 C C . TYR A 1 230 ? 64.506 15.722 16.610 1.00 41.59 231 TYR A C 1
ATOM 1865 O O . TYR A 1 230 ? 64.489 14.479 16.603 1.00 32.07 231 TYR A O 1
ATOM 1874 N N . TYR A 1 231 ? 63.420 16.469 16.437 1.00 39.21 232 TYR A N 1
ATOM 1875 C CA . TYR A 1 231 ? 62.093 15.900 16.228 1.00 28.77 232 TYR A CA 1
ATOM 1876 C C . TYR A 1 231 ? 61.438 16.167 14.887 1.00 32.16 232 TYR A C 1
ATOM 1877 O O . TYR A 1 231 ? 61.447 17.291 14.379 1.00 31.44 232 TYR A O 1
ATOM 1886 N N . ASN A 1 232 ? 60.842 15.121 14.326 1.00 38.87 233 ASN A N 1
ATOM 1887 C CA . ASN A 1 232 ? 60.094 15.238 13.085 1.00 36.91 233 ASN A CA 1
ATOM 1888 C C . ASN A 1 232 ? 58.874 14.352 13.374 1.00 49.95 233 ASN A C 1
ATOM 1889 O O . ASN A 1 232 ? 58.807 13.192 12.960 1.00 52.29 233 ASN A O 1
ATOM 1894 N N . GLU A 1 233 ? 57.932 14.933 14.122 1.00 59.11 234 GLU A N 1
ATOM 1895 C CA . GLU A 1 233 ? 56.718 14.275 14.581 1.00 44.58 234 GLU A CA 1
ATOM 1896 C C . GLU A 1 233 ? 55.397 14.794 13.999 1.00 49.61 234 GLU A C 1
ATOM 1897 O O . GLU A 1 233 ? 55.276 15.922 13.502 1.00 41.49 234 GLU A O 1
ATOM 1903 N N . ALA A 1 234 ? 54.385 13.949 14.130 1.00 59.55 235 ALA A N 1
ATOM 1904 C CA . ALA A 1 234 ? 53.053 14.267 13.670 1.00 60.03 235 ALA A CA 1
ATOM 1905 C C . ALA A 1 234 ? 52.046 13.720 14.662 1.00 65.13 235 ALA A C 1
ATOM 1906 O O . ALA A 1 234 ? 52.110 12.541 15.012 1.00 86.43 235 ALA A O 1
ATOM 1908 N N . SER A 1 235 ? 51.157 14.582 15.153 1.00 70.02 236 SER A N 1
ATOM 1909 C CA . SER A 1 235 ? 50.082 14.124 16.028 1.00 77.87 236 SER A CA 1
ATOM 1910 C C . SER A 1 235 ? 48.836 14.224 15.126 1.00 91.88 236 SER A C 1
ATOM 1911 O O . SER A 1 235 ? 48.961 14.408 13.898 1.00 83.09 236 SER A O 1
ATOM 1914 N N . LYS A 1 236 ? 47.651 14.090 15.719 1.00 100.00 237 LYS A N 1
ATOM 1915 C CA . LYS A 1 236 ? 46.385 14.122 14.980 1.00 96.19 237 LYS A CA 1
ATOM 1916 C C . LYS A 1 236 ? 46.313 15.205 13.901 1.00 89.03 237 LYS A C 1
ATOM 1917 O O . LYS A 1 236 ? 46.256 14.918 12.703 1.00 73.13 237 LYS A O 1
ATOM 1919 N N . ASN A 1 237 ? 46.323 16.457 14.325 1.00 87.76 238 ASN A N 1
ATOM 1920 C CA . ASN A 1 237 ? 46.234 17.544 13.374 1.00 89.49 238 ASN A CA 1
ATOM 1921 C C . ASN A 1 237 ? 47.483 18.400 13.260 1.00 79.24 238 ASN A C 1
ATOM 1922 O O . ASN A 1 237 ? 47.505 19.337 12.467 1.00 87.03 238 ASN A O 1
ATOM 1927 N N . LYS A 1 238 ? 48.514 18.102 14.041 1.00 53.24 239 LYS A N 1
ATOM 1928 C CA . LYS A 1 238 ? 49.721 18.908 13.960 1.00 49.60 239 LYS A CA 1
ATOM 1929 C C . LYS A 1 238 ? 50.966 18.167 13.453 1.00 55.81 239 LYS A C 1
ATOM 1930 O O . LYS A 1 238 ? 51.087 16.954 13.606 1.00 62.90 239 LYS A O 1
ATOM 1936 N N . SER A 1 239 ? 51.866 18.931 12.831 1.00 55.84 240 SER A N 1
ATOM 1937 C CA . SER A 1 239 ? 53.159 18.449 12.380 1.00 38.62 240 SER A CA 1
ATOM 1938 C C . SER A 1 239 ? 54.150 19.317 13.169 1.00 34.19 240 SER A C 1
ATOM 1939 O O . SER A 1 239 ? 54.007 20.535 13.247 1.00 33.07 240 SER A O 1
ATOM 1942 N N . MET A 1 240 ? 55.126 18.677 13.796 1.00 33.78 241 MET A N 1
ATOM 1943 C CA . MET A 1 240 ? 56.095 19.379 14.608 1.00 25.75 241 MET A CA 1
ATOM 1944 C C . MET A 1 240 ? 57.498 18.979 14.196 1.00 38.95 241 MET A C 1
ATOM 1945 O O . MET A 1 240 ? 57.882 17.784 14.254 1.00 33.28 241 MET A O 1
ATOM 1950 N N . ILE A 1 241 ? 58.269 19.986 13.800 1.00 37.12 242 ILE A N 1
ATOM 1951 C CA . ILE A 1 241 ? 59.631 19.781 13.370 1.00 26.39 242 ILE A CA 1
ATOM 1952 C C . ILE A 1 241 ? 60.448 20.768 14.228 1.00 27.14 242 ILE A C 1
ATOM 1953 O O . ILE A 1 241 ? 60.430 21.956 13.994 1.00 34.26 242 ILE A O 1
ATOM 1958 N N . TYR A 1 242 ? 61.173 20.247 15.219 1.00 35.75 243 TYR A N 1
ATOM 1959 C CA . TYR A 1 242 ? 61.901 21.096 16.151 1.00 26.60 243 TYR A CA 1
ATOM 1960 C C . TYR A 1 242 ? 63.081 20.418 16.847 1.00 39.09 243 TYR A C 1
ATOM 1961 O O . TYR A 1 242 ? 63.318 19.212 16.714 1.00 26.05 243 TYR A O 1
ATOM 1970 N N . LYS A 1 243 ? 63.841 21.219 17.576 1.00 31.87 244 LYS A N 1
ATOM 1971 C CA . LYS A 1 243 ? 64.916 20.689 18.369 1.00 30.43 244 LYS A CA 1
ATOM 1972 C C . LYS A 1 243 ? 64.562 21.055 19.811 1.00 28.63 244 LYS A C 1
ATOM 1973 O O . LYS A 1 243 ? 63.819 22.034 20.051 1.00 23.01 244 LYS A O 1
ATOM 1979 N N . ALA A 1 244 ? 65.070 20.262 20.757 1.00 27.74 245 ALA A N 1
ATOM 1980 C CA . ALA A 1 244 ? 64.815 20.513 22.156 1.00 25.16 245 ALA A CA 1
ATOM 1981 C C . ALA A 1 244 ? 66.065 20.178 22.934 1.00 20.16 245 ALA A C 1
ATOM 1982 O O . ALA A 1 244 ? 66.829 19.311 22.536 1.00 33.19 245 ALA A O 1
ATOM 1984 N N . LEU A 1 245 ? 66.246 20.842 24.063 1.00 29.73 246 LEU A N 1
ATOM 1985 C CA . LEU A 1 245 ? 67.384 20.618 24.914 1.00 31.82 246 LEU A CA 1
ATOM 1986 C C . LEU A 1 245 ? 66.823 19.705 25.976 1.00 35.44 246 LEU A C 1
ATOM 1987 O O . LEU A 1 245 ? 65.767 20.010 26.575 1.00 28.70 246 LEU A O 1
ATOM 1992 N N . GLU A 1 246 ? 67.524 18.602 26.220 1.00 32.91 247 GLU A N 1
ATOM 1993 C CA . GLU A 1 246 ? 67.054 17.628 27.192 1.00 24.21 247 GLU A CA 1
ATOM 1994 C C . GLU A 1 246 ? 68.139 17.140 28.125 1.00 28.98 247 GLU A C 1
ATOM 1995 O O . GLU A 1 246 ? 69.298 17.073 27.775 1.00 34.52 247 GLU A O 1
ATOM 2001 N N . PHE A 1 247 ? 67.743 16.833 29.344 1.00 34.85 248 PHE A N 1
ATOM 2002 C CA . PHE A 1 247 ? 68.669 16.337 30.311 1.00 43.07 248 PHE A CA 1
ATOM 2003 C C . PHE A 1 247 ? 67.892 15.724 31.454 1.00 47.20 248 PHE A C 1
ATOM 2004 O O . PHE A 1 247 ? 66.657 15.733 31.439 1.00 45.00 248 PHE A O 1
ATOM 2012 N N . THR A 1 248 ? 68.628 15.179 32.425 1.00 51.73 249 THR A N 1
ATOM 2013 C CA . THR A 1 248 ? 68.038 14.525 33.585 1.00 52.34 249 THR A CA 1
ATOM 2014 C C . THR A 1 248 ? 68.527 15.008 34.969 1.00 51.06 249 THR A C 1
ATOM 2015 O O . THR A 1 248 ? 69.667 15.430 35.128 1.00 61.24 249 THR A O 1
ATOM 2019 N N . THR A 1 249 ? 67.624 14.988 35.950 1.00 47.17 250 THR A N 1
ATOM 2020 C CA . THR A 1 249 ? 67.946 15.344 37.347 1.00 56.70 250 THR A CA 1
ATOM 2021 C C . THR A 1 249 ? 67.192 14.378 38.277 1.00 55.13 250 THR A C 1
ATOM 2022 O O . THR A 1 249 ? 66.051 14.004 37.993 1.00 46.85 250 THR A O 1
ATOM 2026 N N . GLU A 1 250 ? 67.851 13.973 39.365 1.00 81.81 251 GLU A N 1
ATOM 2027 C CA . GLU A 1 250 ? 67.296 13.034 40.356 1.00 90.10 251 GLU A CA 1
ATOM 2028 C C . GLU A 1 250 ? 66.096 13.565 41.124 1.00 90.29 251 GLU A C 1
ATOM 2029 O O . GLU A 1 250 ? 66.058 14.736 41.510 1.00 85.42 251 GLU A O 1
ATOM 2035 N N . SER A 1 251 ? 65.140 12.661 41.366 1.00 98.31 252 SER A N 1
ATOM 2036 C CA . SER A 1 251 ? 63.885 12.947 42.081 1.00 98.17 252 SER A CA 1
ATOM 2037 C C . SER A 1 251 ? 63.996 13.448 43.530 1.00 95.32 252 SER A C 1
ATOM 2038 O O . SER A 1 251 ? 64.558 12.779 44.414 1.00 83.01 252 SER A O 1
ATOM 2040 N N . SER A 1 252 ? 63.433 14.637 43.747 1.00 100.00 253 SER A N 1
ATOM 2041 C CA . SER A 1 252 ? 63.398 15.277 45.057 1.00 100.00 253 SER A CA 1
ATOM 2042 C C . SER A 1 252 ? 62.174 14.715 45.809 1.00 100.45 253 SER A C 1
ATOM 2043 O O . SER A 1 252 ? 62.164 14.652 47.056 1.00 100.00 253 SER A O 1
ATOM 2045 N N . TRP A 1 253 ? 61.165 14.288 45.032 1.00 100.45 254 TRP A N 1
ATOM 2046 C CA . TRP A 1 253 ? 59.898 13.738 45.563 1.00 100.45 254 TRP A CA 1
ATOM 2047 C C . TRP A 1 253 ? 59.771 12.190 45.538 1.00 100.00 254 TRP A C 1
ATOM 2048 O O . TRP A 1 253 ? 58.883 11.616 46.181 1.00 90.92 254 TRP A O 1
ATOM 2050 N N . GLY A 1 254 ? 60.641 11.527 44.780 1.00 100.00 255 GLY A N 1
ATOM 2051 C CA . GLY A 1 254 ? 60.627 10.076 44.714 1.00 85.68 255 GLY A CA 1
ATOM 2052 C C . GLY A 1 254 ? 62.036 9.683 45.099 1.00 96.41 255 GLY A C 1
ATOM 2053 O O . GLY A 1 254 ? 62.689 10.430 45.843 1.00 92.37 255 GLY A O 1
ATOM 2054 N N . LYS A 1 255 ? 62.516 8.537 44.619 1.00 100.18 256 LYS A N 1
ATOM 2055 C CA . LYS A 1 255 ? 63.891 8.123 44.928 1.00 100.00 256 LYS A CA 1
ATOM 2056 C C . LYS A 1 255 ? 64.770 8.207 43.655 1.00 100.45 256 LYS A C 1
ATOM 2057 O O . LYS A 1 255 ? 65.450 9.228 43.401 1.00 87.72 256 LYS A O 1
ATOM 2059 N N . SER A 1 256 ? 64.750 7.132 42.864 1.00 100.45 257 SER A N 1
ATOM 2060 C CA . SER A 1 256 ? 65.509 7.082 41.616 1.00 100.00 257 SER A CA 1
ATOM 2061 C C . SER A 1 256 ? 64.560 7.418 40.453 1.00 100.45 257 SER A C 1
ATOM 2062 O O . SER A 1 256 ? 64.894 7.174 39.282 1.00 100.00 257 SER A O 1
ATOM 2064 N N . GLU A 1 257 ? 63.385 7.972 40.793 1.00 100.00 258 GLU A N 1
ATOM 2065 C CA . GLU A 1 257 ? 62.347 8.361 39.818 1.00 99.54 258 GLU A CA 1
ATOM 2066 C C . GLU A 1 257 ? 62.666 9.744 39.210 1.00 99.82 258 GLU A C 1
ATOM 2067 O O . GLU A 1 257 ? 62.023 10.753 39.526 1.00 100.00 258 GLU A O 1
ATOM 2069 N N . LYS A 1 258 ? 63.651 9.759 38.319 1.00 87.41 259 LYS A N 1
ATOM 2070 C CA . LYS A 1 258 ? 64.129 10.961 37.665 1.00 74.42 259 LYS A CA 1
ATOM 2071 C C . LYS A 1 258 ? 63.162 11.797 36.822 1.00 74.75 259 LYS A C 1
ATOM 2072 O O . LYS A 1 258 ? 62.125 11.313 36.337 1.00 68.08 259 LYS A O 1
ATOM 2078 N N . TYR A 1 259 ? 63.539 13.071 36.674 1.00 69.36 260 TYR A N 1
ATOM 2079 C CA . TYR A 1 259 ? 62.807 14.075 35.894 1.00 54.18 260 TYR A CA 1
ATOM 2080 C C . TYR A 1 259 ? 63.449 14.230 34.500 1.00 55.38 260 TYR A C 1
ATOM 2081 O O . TYR A 1 259 ? 64.658 14.504 34.393 1.00 53.84 260 TYR A O 1
ATOM 2090 N N . ASN A 1 260 ? 62.661 14.060 33.440 1.00 52.52 261 ASN A N 1
ATOM 2091 C CA . ASN A 1 260 ? 63.189 14.219 32.086 1.00 34.42 261 ASN A CA 1
ATOM 2092 C C . ASN A 1 260 ? 62.817 15.586 31.509 1.00 49.60 261 ASN A C 1
ATOM 2093 O O . ASN A 1 260 ? 61.755 15.786 30.909 1.00 45.91 261 ASN A O 1
ATOM 2098 N N . TRP A 1 261 ? 63.717 16.536 31.692 1.00 39.54 262 TRP A N 1
ATOM 2099 C CA . TRP A 1 261 ? 63.466 17.869 31.205 1.00 23.40 262 TRP A CA 1
ATOM 2100 C C . TRP A 1 261 ? 63.492 17.954 29.675 1.00 37.22 262 TRP A C 1
ATOM 2101 O O . TRP A 1 261 ? 64.235 17.243 28.997 1.00 39.94 262 TRP A O 1
ATOM 2112 N N . LYS A 1 262 ? 62.629 18.793 29.128 1.00 34.86 263 LYS A N 1
ATOM 2113 C CA . LYS A 1 262 ? 62.621 19.021 27.708 1.00 30.57 263 LYS A CA 1
ATOM 2114 C C . LYS A 1 262 ? 62.303 20.500 27.572 1.00 38.62 263 LYS A C 1
ATOM 2115 O O . LYS A 1 262 ? 61.142 20.925 27.724 1.00 33.73 263 LYS A O 1
ATOM 2121 N N . ILE A 1 263 ? 63.352 21.287 27.320 1.00 34.14 264 ILE A N 1
ATOM 2122 C CA . ILE A 1 263 ? 63.224 22.738 27.171 1.00 30.96 264 ILE A CA 1
ATOM 2123 C C . ILE A 1 263 ? 63.835 23.307 25.881 1.00 30.43 264 ILE A C 1
ATOM 2124 O O . ILE A 1 263 ? 64.401 22.570 25.069 1.00 35.24 264 ILE A O 1
ATOM 2129 N N . PHE A 1 264 ? 63.739 24.634 25.749 1.00 22.64 265 PHE A N 1
ATOM 2130 C CA . PHE A 1 264 ? 64.201 25.423 24.585 1.00 20.59 265 PHE A CA 1
ATOM 2131 C C . PHE A 1 264 ? 63.856 24.810 23.276 1.00 19.19 265 PHE A C 1
ATOM 2132 O O . PHE A 1 264 ? 64.729 24.629 22.427 1.00 25.67 265 PHE A O 1
ATOM 2140 N N . CYS A 1 265 ? 62.595 24.427 23.114 1.00 23.02 266 CYS A N 1
ATOM 2141 C CA . CYS A 1 265 ? 62.171 23.883 21.851 1.00 29.54 266 CYS A CA 1
ATOM 2142 C C . CYS A 1 265 ? 61.989 25.016 20.835 1.00 42.40 266 CYS A C 1
ATOM 2143 O O . CYS A 1 265 ? 61.208 25.975 21.057 1.00 27.44 266 CYS A O 1
ATOM 2146 N N . ASN A 1 266 ? 62.683 24.864 19.711 1.00 44.58 267 ASN A N 1
ATOM 2147 C CA . ASN A 1 266 ? 62.668 25.821 18.618 1.00 28.46 267 ASN A CA 1
ATOM 2148 C C . ASN A 1 266 ? 62.383 25.091 17.292 1.00 32.59 267 ASN A C 1
ATOM 2149 O O . ASN A 1 266 ? 62.876 23.975 17.031 1.00 28.34 267 ASN A O 1
ATOM 2154 N N . GLY A 1 267 ? 61.603 25.736 16.450 1.00 28.05 268 GLY A N 1
ATOM 2155 C CA . GLY A 1 267 ? 61.254 25.121 15.185 1.00 21.38 268 GLY A CA 1
ATOM 2156 C C . GLY A 1 267 ? 59.939 25.583 14.600 1.00 28.26 268 GLY A C 1
ATOM 2157 O O . GLY A 1 267 ? 59.577 26.752 14.696 1.00 25.64 268 GLY A O 1
ATOM 2158 N N . PHE A 1 268 ? 59.237 24.626 14.005 1.00 24.06 269 PHE A N 1
ATOM 2159 C CA . PHE A 1 268 ? 57.997 24.841 13.299 1.00 27.28 269 PHE A CA 1
ATOM 2160 C C . PHE A 1 268 ? 56.899 23.877 13.781 1.00 43.66 269 PHE A C 1
ATOM 2161 O O .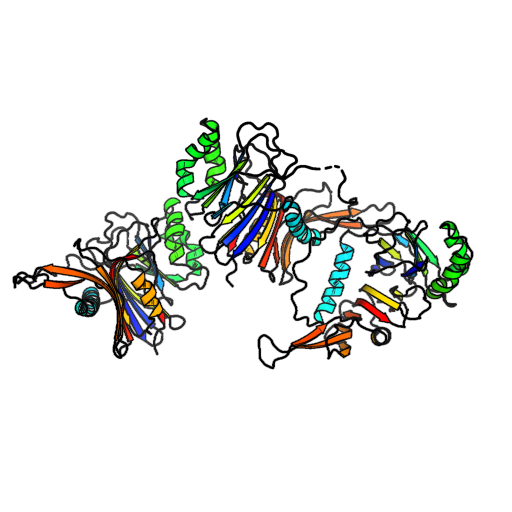 PHE A 1 268 ? 57.111 22.640 13.881 1.00 33.71 269 PHE A O 1
ATOM 2169 N N . ILE A 1 269 ? 55.737 24.439 14.090 1.00 37.19 270 ILE A N 1
ATOM 2170 C CA . ILE A 1 269 ? 54.589 23.646 14.498 1.00 37.51 270 ILE A CA 1
ATOM 2171 C C . ILE A 1 269 ? 53.521 24.012 13.491 1.00 36.10 270 ILE A C 1
ATOM 2172 O O . ILE A 1 269 ? 53.168 25.201 13.353 1.00 38.56 270 ILE A O 1
ATOM 2177 N N . TYR A 1 270 ? 53.004 23.001 12.787 1.00 38.83 271 TYR A N 1
ATOM 2178 C CA . TYR A 1 270 ? 52.008 23.259 11.779 1.00 24.22 271 TYR A CA 1
ATOM 2179 C C . TYR A 1 270 ? 50.673 22.609 12.136 1.00 31.18 271 TYR A C 1
ATOM 2180 O O . TYR A 1 270 ? 50.575 21.410 12.437 1.00 38.11 271 TYR A O 1
ATOM 2189 N N . ASP A 1 271 ? 49.622 23.428 12.128 1.00 43.08 272 ASP A N 1
ATOM 2190 C CA . ASP A 1 271 ? 48.304 22.914 12.448 1.00 50.64 272 ASP A CA 1
ATOM 2191 C C . ASP A 1 271 ? 47.615 22.541 11.146 1.00 46.58 272 ASP A C 1
ATOM 2192 O O . ASP A 1 271 ? 47.143 23.408 10.415 1.00 38.41 272 ASP A O 1
ATOM 2197 N N . LYS A 1 272 ? 47.600 21.239 10.859 1.00 51.69 273 LYS A N 1
ATOM 2198 C CA . LYS A 1 272 ? 46.997 20.670 9.656 1.00 55.41 273 LYS A CA 1
ATOM 2199 C C . LYS A 1 272 ? 45.506 20.997 9.536 1.00 62.54 273 LYS A C 1
ATOM 2200 O O . LYS A 1 272 ? 44.957 20.985 8.438 1.00 56.02 273 LYS A O 1
ATOM 2206 N N . LYS A 1 273 ? 44.835 21.259 10.652 1.00 64.09 274 LYS A N 1
ATOM 2207 C CA . LYS A 1 273 ? 43.408 21.539 10.556 1.00 61.65 274 LYS A CA 1
ATOM 2208 C C . LYS A 1 273 ? 43.092 23.023 10.285 1.00 61.68 274 LYS A C 1
ATOM 2209 O O . LYS A 1 273 ? 42.251 23.331 9.447 1.00 58.39 274 LYS A O 1
ATOM 2215 N N . SER A 1 274 ? 43.774 23.932 10.975 1.00 55.38 275 SER A N 1
ATOM 2216 C CA . SER A 1 274 ? 43.566 25.365 10.775 1.00 48.81 275 SER A CA 1
ATOM 2217 C C . SER A 1 274 ? 44.395 25.947 9.601 1.00 51.86 275 SER A C 1
ATOM 2218 O O . SER A 1 274 ? 44.082 27.033 9.078 1.00 43.45 275 SER A O 1
ATOM 2221 N N . LYS A 1 275 ? 45.425 25.229 9.165 1.00 39.99 276 LYS A N 1
ATOM 2222 C CA . LYS A 1 275 ? 46.304 25.735 8.087 1.00 47.22 276 LYS A CA 1
ATOM 2223 C C . LYS A 1 275 ? 47.194 26.863 8.637 1.00 43.66 276 LYS A C 1
ATOM 2224 O O . LYS A 1 275 ? 47.586 27.779 7.908 1.00 38.10 276 LYS A O 1
ATOM 2230 N N . VAL A 1 276 ? 47.496 26.782 9.929 1.00 41.50 277 VAL A N 1
ATOM 2231 C CA . VAL A 1 276 ? 48.316 27.776 10.587 1.00 39.10 277 VAL A CA 1
ATOM 2232 C C . VAL A 1 276 ? 49.694 27.230 10.956 1.00 44.96 277 VAL A C 1
ATOM 2233 O O . VAL A 1 276 ? 49.844 26.094 11.461 1.00 40.97 277 VAL A O 1
ATOM 2237 N N . LEU A 1 277 ? 50.685 28.079 10.714 1.00 32.87 278 LEU A N 1
ATOM 2238 C CA . LEU A 1 277 ? 52.068 27.778 10.979 1.00 24.79 278 LEU A CA 1
ATOM 2239 C C . LEU A 1 277 ? 52.586 28.622 12.167 1.00 35.25 278 LEU A C 1
ATOM 2240 O O . LEU A 1 277 ? 52.409 29.846 12.191 1.00 23.05 278 LEU A O 1
ATOM 2245 N N . TYR A 1 278 ? 53.220 27.986 13.138 1.00 39.47 279 TYR A N 1
ATOM 2246 C CA . TYR A 1 278 ? 53.792 28.725 14.254 1.00 31.99 279 TYR A CA 1
ATOM 2247 C C . TYR A 1 278 ? 55.288 28.495 14.174 1.00 35.74 279 TYR A C 1
ATOM 2248 O O . TYR A 1 278 ? 55.751 27.347 13.959 1.00 23.45 279 TYR A O 1
ATOM 2257 N N . VAL A 1 279 ? 56.055 29.572 14.323 1.00 25.18 280 VAL A N 1
ATOM 2258 C CA . VAL A 1 279 ? 57.482 29.422 14.256 1.00 21.16 280 VAL A CA 1
ATOM 2259 C C . VAL A 1 279 ? 58.136 30.100 15.452 1.00 26.07 280 VAL A C 1
ATOM 2260 O O . VAL A 1 279 ? 57.740 31.215 15.840 1.00 22.18 280 VAL A O 1
ATOM 2264 N N . LYS A 1 280 ? 59.137 29.436 16.040 1.00 26.46 281 LYS A N 1
ATOM 2265 C CA . LYS A 1 280 ? 59.887 30.044 17.120 1.00 15.67 281 LYS A CA 1
ATOM 2266 C C . LYS A 1 280 ? 61.382 29.718 16.971 1.00 21.95 281 LYS A C 1
ATOM 2267 O O . LYS A 1 280 ? 61.754 28.560 17.054 1.00 23.13 281 LYS A O 1
ATOM 2273 N N . LEU A 1 281 ? 62.207 30.753 16.783 1.00 21.43 282 LEU A N 1
ATOM 2274 C CA . LEU A 1 281 ? 63.625 30.645 16.621 1.00 29.22 282 LEU A CA 1
ATOM 2275 C C . LEU A 1 281 ? 64.190 31.640 17.654 1.00 32.53 282 LEU A C 1
ATOM 2276 O O . LEU A 1 281 ? 64.744 32.696 17.313 1.00 29.13 282 LEU A O 1
ATOM 2281 N N . HIS A 1 282 ? 64.086 31.247 18.917 1.00 27.35 283 HIS A N 1
ATOM 2282 C CA . HIS A 1 282 ? 64.472 32.082 20.044 1.00 17.92 283 HIS A CA 1
ATOM 2283 C C . HIS A 1 282 ? 65.845 31.868 20.584 1.00 30.41 283 HIS A C 1
ATOM 2284 O O . HIS A 1 282 ? 66.090 30.881 21.273 1.00 24.97 283 HIS A O 1
ATOM 2291 N N . ASN A 1 283 ? 66.719 32.840 20.314 1.00 19.75 284 ASN A N 1
ATOM 2292 C CA . ASN A 1 283 ? 68.087 32.736 20.752 1.00 16.86 284 ASN A CA 1
ATOM 2293 C C . ASN A 1 283 ? 68.833 31.509 20.177 1.00 25.82 284 ASN A C 1
ATOM 2294 O O . ASN A 1 283 ? 69.603 30.846 20.862 1.00 27.02 284 ASN A O 1
ATOM 2299 N N . VAL A 1 284 ? 68.614 31.205 18.914 1.00 28.24 285 VAL A N 1
ATOM 2300 C CA . VAL A 1 284 ? 69.298 30.055 18.345 1.00 22.84 285 VAL A CA 1
ATOM 2301 C C . VAL A 1 284 ? 70.230 30.629 17.327 1.00 33.80 285 VAL A C 1
ATOM 2302 O O . VAL A 1 284 ? 70.012 31.763 16.883 1.00 32.19 285 VAL A O 1
ATOM 2306 N N . THR A 1 285 ? 71.286 29.888 16.986 1.00 35.05 286 THR A N 1
ATOM 2307 C CA . THR A 1 285 ? 72.224 30.367 15.971 1.00 34.25 286 THR A CA 1
ATOM 2308 C C . THR A 1 285 ? 72.255 29.356 14.805 1.00 26.05 286 THR A C 1
ATOM 2309 O O . THR A 1 285 ? 71.955 28.174 14.983 1.00 26.74 286 THR A O 1
ATOM 2313 N N . SER A 1 286 ? 72.627 29.823 13.628 1.00 29.53 287 SER A N 1
ATOM 2314 C CA . SER A 1 286 ? 72.669 28.965 12.446 1.00 21.49 287 SER A CA 1
ATOM 2315 C C . SER A 1 286 ? 73.494 29.593 11.370 1.00 24.96 287 SER A C 1
ATOM 2316 O O . SER A 1 286 ? 73.714 30.789 11.379 1.00 28.81 287 SER A O 1
ATOM 2319 N N . ALA A 1 287 ? 73.943 28.752 10.446 1.00 32.24 288 ALA A N 1
ATOM 2320 C CA . ALA A 1 287 ? 74.735 29.138 9.300 1.00 36.46 288 ALA A CA 1
ATOM 2321 C C . ALA A 1 287 ? 73.769 29.428 8.135 1.00 33.93 288 ALA A C 1
ATOM 2322 O O . ALA A 1 287 ? 74.144 30.066 7.187 1.00 38.87 288 ALA A O 1
ATOM 2324 N N . LEU A 1 288 ? 72.550 28.892 8.199 1.00 35.04 289 LEU A N 1
ATOM 2325 C CA . LEU A 1 288 ? 71.536 29.159 7.172 1.00 28.32 289 LEU A CA 1
ATOM 2326 C C . LEU A 1 288 ? 70.978 30.566 7.477 1.00 31.83 289 LEU A C 1
ATOM 2327 O O . LEU A 1 288 ? 70.492 30.810 8.578 1.00 44.66 289 LEU A O 1
ATOM 2332 N N . ASN A 1 289 ? 71.037 31.459 6.507 1.00 37.99 290 ASN A N 1
ATOM 2333 C CA . ASN A 1 289 ? 70.505 32.813 6.653 1.00 26.93 290 ASN A CA 1
ATOM 2334 C C . ASN A 1 289 ? 69.515 32.981 5.531 1.00 31.46 290 ASN A C 1
ATOM 2335 O O . ASN A 1 289 ? 69.865 33.479 4.466 1.00 32.23 290 ASN A O 1
ATOM 2340 N N . LYS A 1 290 ? 68.288 32.525 5.725 1.00 30.35 291 LYS A N 1
ATOM 2341 C CA . LYS A 1 290 ? 67.307 32.615 4.659 1.00 38.56 291 LYS A CA 1
ATOM 2342 C C . LYS A 1 290 ? 65.826 32.846 5.071 1.00 38.85 291 LYS A C 1
ATOM 2343 O O . LYS A 1 290 ? 65.450 32.678 6.237 1.00 38.70 291 LYS A O 1
ATOM 2349 N N . ASN A 1 291 ? 64.996 33.260 4.102 1.00 32.04 292 ASN A N 1
ATOM 2350 C CA . ASN A 1 291 ? 63.566 33.429 4.380 1.00 24.84 292 ASN A CA 1
ATOM 2351 C C . ASN A 1 291 ? 62.889 32.049 4.213 1.00 29.64 292 ASN A C 1
ATOM 2352 O O . ASN A 1 291 ? 63.464 31.116 3.686 1.00 34.53 292 ASN A O 1
ATOM 2357 N N . VAL A 1 292 ? 61.663 31.935 4.681 1.00 26.89 293 VAL A N 1
ATOM 2358 C CA . VAL A 1 292 ? 60.897 30.709 4.521 1.00 27.61 293 VAL A CA 1
ATOM 2359 C C . VAL A 1 292 ? 59.888 31.146 3.466 1.00 32.60 293 VAL A C 1
ATOM 2360 O O . VAL A 1 292 ? 59.286 32.208 3.597 1.00 42.61 293 VAL A O 1
ATOM 2364 N N . ILE A 1 293 ? 59.738 30.374 2.402 1.00 43.43 294 ILE A N 1
ATOM 2365 C CA . ILE A 1 293 ? 58.823 30.749 1.316 1.00 30.74 294 ILE A CA 1
ATOM 2366 C C . ILE A 1 293 ? 57.811 29.621 1.166 1.00 45.61 294 ILE A C 1
ATOM 2367 O O . ILE A 1 293 ? 58.206 28.453 0.980 1.00 41.28 294 ILE A O 1
ATOM 2372 N N . LEU A 1 294 ? 56.517 29.940 1.319 1.00 34.19 295 LEU A N 1
ATOM 2373 C CA . LEU A 1 294 ? 55.455 28.907 1.221 1.00 37.61 295 LEU A CA 1
ATOM 2374 C C . LEU A 1 294 ? 54.387 29.213 0.184 1.00 29.18 295 LEU A C 1
ATOM 2375 O O . LEU A 1 294 ? 54.317 30.327 -0.336 1.00 31.19 295 LEU A O 1
ATOM 2380 N N . ASN A 1 295 ? 53.547 28.217 -0.091 1.00 45.12 296 ASN A N 1
ATOM 2381 C CA . ASN A 1 295 ? 52.404 28.372 -0.992 1.00 45.54 296 ASN A CA 1
ATOM 2382 C C . ASN A 1 295 ? 51.197 28.628 -0.091 1.00 47.32 296 ASN A C 1
ATOM 2383 O O . ASN A 1 295 ? 51.081 28.037 0.992 1.00 35.68 296 ASN A O 1
ATOM 2388 N N . THR A 1 296 ? 50.332 29.546 -0.521 1.00 44.13 297 THR A N 1
ATOM 2389 C CA . THR A 1 296 ? 49.124 29.882 0.220 1.00 42.91 297 THR A CA 1
ATOM 2390 C C . THR A 1 296 ? 48.069 28.838 -0.165 1.00 48.83 297 THR A C 1
ATOM 2391 O O . THR A 1 296 ? 48.278 28.048 -1.083 1.00 68.85 297 THR A O 1
ATOM 2395 N N . ILE A 1 297 ? 46.954 28.816 0.549 1.00 53.40 298 ILE A N 1
ATOM 2396 C CA . ILE A 1 297 ? 45.864 27.903 0.212 1.00 67.49 298 ILE A CA 1
ATOM 2397 C C . ILE A 1 297 ? 45.201 28.508 -1.057 1.00 91.80 298 ILE A C 1
ATOM 2398 O O . ILE A 1 29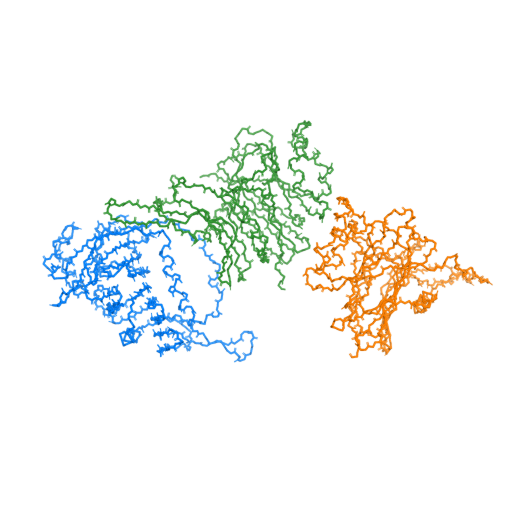7 ? 45.045 29.735 -1.145 1.00 96.00 298 ILE A O 1
ATOM 2403 N N . LYS A 1 298 ? 44.806 27.668 -2.026 1.00 95.48 299 LYS A N 1
ATOM 2404 C CA . LYS A 1 298 ? 44.230 28.162 -3.302 1.00 91.87 299 LYS A CA 1
ATOM 2405 C C . LYS A 1 298 ? 42.763 28.675 -3.434 1.00 96.56 299 LYS A C 1
ATOM 2406 O O . LYS A 1 298 ? 42.533 29.747 -4.022 1.00 88.33 299 LYS A O 1
ATOM 2412 N N . ALA A 1 299 ? 41.775 27.930 -2.927 1.00 95.90 300 ALA A N 1
ATOM 2413 C CA . ALA A 1 299 ? 40.371 28.345 -3.087 1.00 93.64 300 ALA A CA 1
ATOM 2414 C C . ALA A 1 299 ? 39.939 29.474 -2.150 1.00 95.37 300 ALA A C 1
ATOM 2415 O O . ALA A 1 299 ? 39.574 30.567 -2.602 1.00 92.59 300 ALA A O 1
ATOM 2417 N N . CYS B 1 1 ? 22.444 19.428 72.107 1.00 77.25 2 CYS B N 1
ATOM 2418 C CA . CYS B 1 1 ? 21.978 19.406 70.667 1.00 60.11 2 CYS B CA 1
ATOM 2419 C C . CYS B 1 1 ? 21.492 20.784 70.221 1.00 32.76 2 CYS B C 1
ATOM 2420 O O . CYS B 1 1 ? 21.120 21.580 71.061 1.00 53.81 2 CYS B O 1
ATOM 2423 N N . VAL B 1 2 ? 21.451 21.016 68.894 1.00 44.31 3 VAL B N 1
ATOM 2424 C CA . VAL B 1 2 ? 21.149 22.309 68.283 1.00 27.97 3 VAL B CA 1
ATOM 2425 C C . VAL B 1 2 ? 19.726 22.738 68.296 1.00 29.55 3 VAL B C 1
ATOM 2426 O O . VAL B 1 2 ? 18.978 22.396 67.402 1.00 44.26 3 VAL B O 1
ATOM 2430 N N . ILE B 1 3 ? 19.377 23.524 69.308 1.00 41.65 4 ILE B N 1
ATOM 2431 C CA . ILE B 1 3 ? 18.009 23.949 69.489 1.00 42.85 4 ILE B CA 1
ATOM 2432 C C . ILE B 1 3 ? 17.669 25.399 69.128 1.00 38.72 4 ILE B C 1
ATOM 2433 O O . ILE B 1 3 ? 18.424 26.320 69.355 1.00 47.15 4 ILE B O 1
ATOM 2438 N N . PHE B 1 4 ? 16.513 25.562 68.507 1.00 37.97 5 PHE B N 1
ATOM 2439 C CA . PHE B 1 4 ? 16.021 26.865 68.087 1.00 34.21 5 PHE B CA 1
ATOM 2440 C C . PHE B 1 4 ? 14.552 26.833 68.437 1.00 41.32 5 PHE B C 1
ATOM 2441 O O . PHE B 1 4 ? 13.890 25.813 68.203 1.00 35.80 5 PHE B O 1
ATOM 2449 N N . PRO B 1 5 ? 14.010 27.909 69.044 1.00 35.75 6 PRO B N 1
ATOM 2450 C CA . PRO B 1 5 ? 14.544 29.200 69.498 1.00 40.98 6 PRO B CA 1
ATOM 2451 C C . PRO B 1 5 ? 15.845 29.044 70.282 1.00 44.48 6 PRO B C 1
ATOM 2452 O O . PRO B 1 5 ? 15.947 28.181 71.154 1.00 48.29 6 PRO B O 1
ATOM 2456 N N . VAL B 1 6 ? 16.794 29.929 70.016 1.00 40.20 7 VAL B N 1
ATOM 2457 C CA . VAL B 1 6 ? 18.088 29.871 70.652 1.00 49.27 7 VAL B CA 1
ATOM 2458 C C . VAL B 1 6 ? 18.166 29.820 72.147 1.00 67.01 7 VAL B C 1
ATOM 2459 O O . VAL B 1 6 ? 19.091 29.193 72.690 1.00 84.44 7 VAL B O 1
ATOM 2463 N N . GLU B 1 7 ? 17.249 30.439 72.866 1.00 52.42 8 GLU B N 1
ATOM 2464 C CA . GLU B 1 7 ? 17.474 30.309 74.290 1.00 58.77 8 GLU B CA 1
ATOM 2465 C C . GLU B 1 7 ? 16.547 29.428 75.049 1.00 59.85 8 GLU B C 1
ATOM 2466 O O . GLU B 1 7 ? 16.100 29.749 76.160 1.00 50.08 8 GLU B O 1
ATOM 2472 N N . ILE B 1 8 ? 16.253 28.299 74.418 1.00 69.42 9 ILE B N 1
ATOM 2473 C CA . ILE B 1 8 ? 15.449 27.298 75.055 1.00 62.09 9 ILE B CA 1
ATOM 2474 C C . ILE B 1 8 ? 16.462 26.808 76.093 1.00 66.19 9 ILE B C 1
ATOM 2475 O O . ILE B 1 8 ? 17.672 26.923 75.897 1.00 67.66 9 ILE B O 1
ATOM 2480 N N . ASP B 1 9 ? 15.965 26.309 77.205 1.00 57.33 10 ASP B N 1
ATOM 2481 C CA . ASP B 1 9 ? 16.789 25.821 78.290 1.00 53.69 10 ASP B CA 1
ATOM 2482 C C . ASP B 1 9 ? 16.445 24.330 78.385 1.00 53.26 10 ASP B C 1
ATOM 2483 O O . ASP B 1 9 ? 15.289 23.958 78.603 1.00 44.19 10 ASP B O 1
ATOM 2488 N N . VAL B 1 10 ? 17.440 23.470 78.217 1.00 55.04 11 VAL B N 1
ATOM 2489 C CA . VAL B 1 10 ? 17.178 22.037 78.272 1.00 46.89 11 VAL B CA 1
ATOM 2490 C C . VAL B 1 10 ? 17.828 21.410 79.481 1.00 52.01 11 VAL B C 1
ATOM 2491 O O . VAL B 1 10 ? 18.943 21.794 79.821 1.00 51.14 11 VAL B O 1
ATOM 2495 N N . SER B 1 11 ? 17.149 20.445 80.115 1.00 35.81 12 SER B N 1
ATOM 2496 C CA . SER B 1 11 ? 17.723 19.720 81.271 1.00 37.52 12 SER B CA 1
ATOM 2497 C C . SER B 1 11 ? 18.511 18.451 80.782 1.00 34.89 12 SER B C 1
ATOM 2498 O O . SER B 1 11 ? 18.807 18.344 79.630 1.00 41.07 12 SER B O 1
ATOM 2501 N N . GLN B 1 12 ? 18.802 17.469 81.629 1.00 41.10 13 GLN B N 1
ATOM 2502 C CA . GLN B 1 12 ? 19.611 16.344 81.165 1.00 28.78 13 GLN B CA 1
ATOM 2503 C C . GLN B 1 12 ? 19.244 15.592 79.869 1.00 35.68 13 GLN B C 1
ATOM 2504 O O . GLN B 1 12 ? 18.088 15.199 79.673 1.00 39.40 13 GLN B O 1
ATOM 2510 N N . THR B 1 13 ? 20.258 15.397 79.011 1.00 24.49 14 THR B N 1
ATOM 2511 C CA . THR B 1 13 ? 20.148 14.685 77.739 1.00 16.84 14 THR B CA 1
ATOM 2512 C C . THR B 1 13 ? 20.669 13.265 77.949 1.00 25.53 14 THR B C 1
ATOM 2513 O O . THR B 1 13 ? 21.699 13.056 78.611 1.00 20.16 14 THR B O 1
ATOM 2517 N N . ILE B 1 14 ? 19.910 12.293 77.437 1.00 22.59 15 ILE B N 1
ATOM 2518 C CA . ILE B 1 14 ? 20.247 10.889 77.564 1.00 23.89 15 ILE B CA 1
ATOM 2519 C C . ILE B 1 14 ? 20.329 10.414 76.143 1.00 27.70 15 ILE B C 1
ATOM 2520 O O . ILE B 1 14 ? 19.358 10.612 75.394 1.00 25.59 15 ILE B O 1
ATOM 2525 N N . ILE B 1 15 ? 21.433 9.742 75.801 1.00 19.72 16 ILE B N 1
ATOM 2526 C CA . ILE B 1 15 ? 21.655 9.249 74.422 1.00 17.58 16 ILE B CA 1
ATOM 2527 C C . ILE B 1 15 ? 22.144 7.788 74.322 1.00 26.98 16 ILE B C 1
ATOM 2528 O O . ILE B 1 15 ? 23.041 7.355 75.053 1.00 23.69 16 ILE B O 1
ATOM 2533 N N . ARG B 1 16 ? 21.540 7.016 73.437 1.00 19.42 17 ARG B N 1
ATOM 2534 C CA . ARG B 1 16 ? 22.070 5.672 73.216 1.00 26.44 17 ARG B CA 1
ATOM 2535 C C . ARG B 1 16 ? 22.192 5.463 71.698 1.00 21.04 17 ARG B C 1
ATOM 2536 O O . ARG B 1 16 ? 21.295 5.795 70.957 1.00 25.09 17 ARG B O 1
ATOM 2544 N N . ASP B 1 17 ? 23.318 4.934 71.237 1.00 24.77 18 ASP B N 1
ATOM 2545 C CA . ASP B 1 17 ? 23.463 4.733 69.811 1.00 20.73 18 ASP B CA 1
ATOM 2546 C C . ASP B 1 17 ? 24.091 3.398 69.618 1.00 25.94 18 ASP B C 1
ATOM 2547 O O . ASP B 1 17 ? 25.259 3.229 69.915 1.00 25.09 18 ASP B O 1
ATOM 2552 N N . CYS B 1 18 ? 23.307 2.457 69.115 1.00 34.23 19 CYS B N 1
ATOM 2553 C CA . CYS B 1 18 ? 23.768 1.094 68.937 1.00 33.15 19 CYS B CA 1
ATOM 2554 C C . CYS B 1 18 ? 23.839 0.596 67.499 1.00 35.75 19 CYS B C 1
ATOM 2555 O O . CYS B 1 18 ? 23.099 1.081 66.645 1.00 28.70 19 CYS B O 1
ATOM 2558 N N . GLN B 1 19 ? 24.729 -0.378 67.262 1.00 25.67 20 GLN B N 1
ATOM 2559 C CA . GLN B 1 19 ? 24.854 -0.981 65.945 1.00 22.72 20 GLN B CA 1
ATOM 2560 C C . GLN B 1 19 ? 23.641 -1.934 65.859 1.00 29.31 20 GLN B C 1
ATOM 2561 O O . GLN B 1 19 ? 23.427 -2.740 66.794 1.00 23.96 20 GLN B O 1
ATOM 2567 N N . VAL B 1 20 ? 22.849 -1.829 64.786 1.00 29.70 21 VAL B N 1
ATOM 2568 C CA . VAL B 1 20 ? 21.657 -2.717 64.594 1.00 35.39 21 VAL B CA 1
ATOM 2569 C C . VAL B 1 20 ? 22.023 -3.890 63.661 1.00 46.16 21 VAL B C 1
ATOM 2570 O O . VAL B 1 20 ? 21.731 -5.025 63.965 1.00 37.60 21 VAL B O 1
ATOM 2574 N N . ASP B 1 21 ? 22.588 -3.596 62.491 1.00 45.74 22 ASP B N 1
ATOM 2575 C CA . ASP B 1 21 ? 23.153 -4.644 61.653 1.00 25.38 22 ASP B CA 1
ATOM 2576 C C . ASP B 1 21 ? 24.276 -3.960 60.919 1.00 34.74 22 ASP B C 1
ATOM 2577 O O . ASP B 1 21 ? 24.573 -2.777 61.200 1.00 42.29 22 ASP B O 1
ATOM 2582 N N . LYS B 1 22 ? 24.897 -4.688 59.993 1.00 44.45 23 LYS B N 1
ATOM 2583 C CA . LYS B 1 22 ? 26.008 -4.210 59.169 1.00 37.96 23 LYS B CA 1
ATOM 2584 C C . LYS B 1 22 ? 25.843 -2.786 58.614 1.00 40.05 23 LYS B C 1
ATOM 2585 O O . LYS B 1 22 ? 26.802 -2.038 58.560 1.00 49.08 23 LYS B O 1
ATOM 2591 N N . GLN B 1 23 ? 24.629 -2.404 58.219 1.00 38.78 24 GLN B N 1
ATOM 2592 C CA . GLN B 1 23 ? 24.405 -1.081 57.625 1.00 48.24 24 GLN B CA 1
ATOM 2593 C C . GLN B 1 23 ? 23.475 -0.166 58.408 1.00 27.21 24 GLN B C 1
ATOM 2594 O O . GLN B 1 23 ? 23.147 0.938 57.972 1.00 40.70 24 GLN B O 1
ATOM 2600 N N . THR B 1 24 ? 23.087 -0.602 59.592 1.00 29.72 25 THR B N 1
ATOM 2601 C CA . THR B 1 24 ? 22.115 0.167 60.359 1.00 35.96 25 THR B CA 1
ATOM 2602 C C . THR B 1 24 ? 22.505 0.385 61.831 1.00 38.69 25 THR B C 1
ATOM 2603 O O . THR B 1 24 ? 22.989 -0.533 62.546 1.00 24.78 25 THR B O 1
ATOM 2607 N N . ARG B 1 25 ? 22.301 1.603 62.293 1.00 30.13 26 ARG B N 1
ATOM 2608 C CA . ARG B 1 25 ? 22.558 1.907 63.717 1.00 32.91 26 ARG B CA 1
ATOM 2609 C C . ARG B 1 25 ? 21.267 2.518 64.225 1.00 31.07 26 ARG B C 1
ATOM 2610 O O . ARG B 1 25 ? 20.467 3.011 63.434 1.00 27.40 26 ARG B O 1
ATOM 2618 N N . GLU B 1 26 ? 21.060 2.483 65.529 1.00 31.60 27 GLU B N 1
ATOM 2619 C CA . GLU B 1 26 ? 19.853 3.086 66.111 1.00 21.86 27 GLU B CA 1
ATOM 2620 C C . GLU B 1 26 ? 20.280 4.092 67.151 1.00 18.47 27 GLU B C 1
ATOM 2621 O O . GLU B 1 26 ? 21.129 3.789 68.018 1.00 29.18 27 GLU B O 1
ATOM 2627 N N . LEU B 1 27 ? 19.668 5.279 67.062 1.00 29.58 28 LEU B N 1
ATOM 2628 C CA . LEU B 1 27 ? 19.877 6.392 67.993 1.00 32.23 28 LEU B CA 1
ATOM 2629 C C . LEU B 1 27 ? 18.619 6.615 68.855 1.00 29.19 28 LEU B C 1
ATOM 2630 O O . LEU B 1 27 ? 17.474 6.657 68.346 1.00 24.86 28 LEU B O 1
ATOM 2635 N N . VAL B 1 28 ? 18.837 6.677 70.167 1.00 24.22 29 VAL B N 1
ATOM 2636 C CA . VAL B 1 28 ? 17.800 6.934 71.124 1.00 22.30 29 VAL B CA 1
ATOM 2637 C C . VAL B 1 28 ? 18.336 8.240 71.742 1.00 27.78 29 VAL B C 1
ATOM 2638 O O . VAL B 1 28 ? 19.500 8.310 72.137 1.00 25.37 29 VAL B O 1
ATOM 2642 N N . TYR B 1 29 ? 17.497 9.279 71.749 1.00 22.52 30 TYR B N 1
ATOM 2643 C CA . TYR B 1 29 ? 17.877 10.566 72.256 1.00 18.55 30 TYR B CA 1
ATOM 2644 C C . TYR B 1 29 ? 16.721 11.014 73.113 1.00 29.59 30 TYR B C 1
ATOM 2645 O O . TYR B 1 29 ? 15.600 11.113 72.610 1.00 26.84 30 TYR B O 1
ATOM 2654 N N . ILE B 1 30 ? 17.013 11.372 74.360 1.00 41.04 31 ILE B N 1
ATOM 2655 C CA . ILE B 1 30 ? 16.001 11.822 75.316 1.00 24.69 31 ILE B CA 1
ATOM 2656 C C . ILE B 1 30 ? 16.436 13.114 76.027 1.00 28.02 31 ILE B C 1
ATOM 2657 O O . ILE B 1 30 ? 17.611 13.253 76.429 1.00 27.48 31 ILE B O 1
ATOM 2662 N N . ASN B 1 31 ? 15.518 14.082 76.151 1.00 28.03 32 ASN B N 1
ATOM 2663 C CA . ASN B 1 31 ? 15.849 15.269 76.953 1.00 23.82 32 ASN B CA 1
ATOM 2664 C C . ASN B 1 31 ? 14.546 15.838 77.585 1.00 32.68 32 ASN B C 1
ATOM 2665 O O . ASN B 1 31 ? 13.516 15.155 77.653 1.00 33.11 32 ASN B O 1
ATOM 2670 N N . LYS B 1 32 ? 14.590 17.061 78.087 1.00 29.95 33 LYS B N 1
ATOM 2671 C CA . LYS B 1 32 ? 13.385 17.662 78.668 1.00 39.10 33 LYS B CA 1
ATOM 2672 C C . LYS B 1 32 ? 13.536 19.178 78.565 1.00 34.96 33 LYS B C 1
ATOM 2673 O O . LYS B 1 32 ? 14.576 19.738 78.902 1.00 32.98 33 LYS B O 1
ATOM 2679 N N . ILE B 1 33 ? 12.526 19.822 77.998 1.00 62.55 34 ILE B N 1
ATOM 2680 C CA . ILE B 1 33 ? 12.553 21.261 77.798 1.00 54.81 34 ILE B CA 1
ATOM 2681 C C . ILE B 1 33 ? 11.914 21.907 79.023 1.00 63.72 34 ILE B C 1
ATOM 2682 O O . ILE B 1 33 ? 10.825 21.500 79.451 1.00 46.94 34 ILE B O 1
ATOM 2687 N N . MET B 1 34 ? 12.618 22.897 79.581 1.00 83.98 35 MET B N 1
ATOM 2688 C CA . MET B 1 34 ? 12.187 23.648 80.775 1.00 89.91 35 MET B CA 1
ATOM 2689 C C . MET B 1 34 ? 11.258 24.800 80.394 1.00 81.87 35 MET B C 1
ATOM 2690 O O . MET B 1 34 ? 10.253 25.051 81.066 1.00 70.08 35 MET B O 1
ATOM 2695 N N . ASN B 1 35 ? 11.652 25.494 79.321 1.00 82.48 36 ASN B N 1
ATOM 2696 C CA . ASN B 1 35 ? 10.950 26.644 78.735 1.00 77.00 36 ASN B CA 1
ATOM 2697 C C . ASN B 1 35 ? 9.472 26.471 78.581 1.00 76.42 36 ASN B C 1
ATOM 2698 O O . ASN B 1 35 ? 8.941 25.938 77.600 1.00 69.15 36 ASN B O 1
ATOM 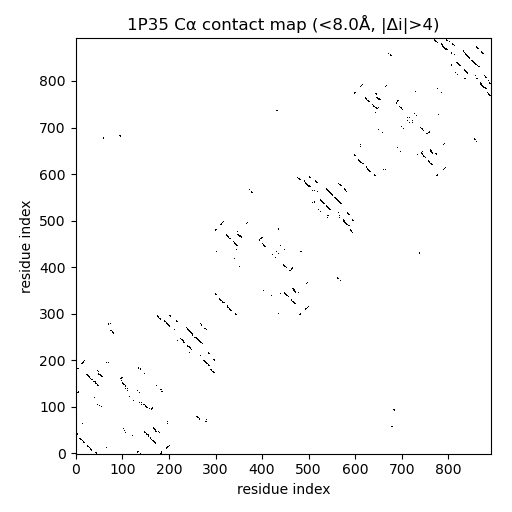2703 N N . THR B 1 36 ? 8.807 26.969 79.585 1.00 61.04 37 THR B N 1
ATOM 2704 C CA . THR B 1 36 ? 7.381 26.898 79.661 1.00 84.34 37 THR B CA 1
ATOM 2705 C C . THR B 1 36 ? 6.624 27.172 78.320 1.00 85.72 37 THR B C 1
ATOM 2706 O O . THR B 1 36 ? 6.723 26.397 77.326 1.00 56.85 37 THR B O 1
ATOM 2710 N N . GLN B 1 37 ? 5.883 28.281 78.355 1.00 78.34 38 GLN B N 1
ATOM 2711 C CA . GLN B 1 37 ? 5.006 28.880 77.328 1.00 76.34 38 GLN B CA 1
ATOM 2712 C C . GLN B 1 37 ? 5.431 29.063 75.869 1.00 60.26 38 GLN B C 1
ATOM 2713 O O . GLN B 1 37 ? 5.851 30.161 75.513 1.00 66.63 38 GLN B O 1
ATOM 2719 N N . LEU B 1 38 ? 5.291 28.075 74.998 1.00 52.88 39 LEU B N 1
ATOM 2720 C CA . LEU B 1 38 ? 5.695 28.345 73.616 1.00 48.19 39 LEU B CA 1
ATOM 2721 C C . LEU B 1 38 ? 4.526 28.316 72.675 1.00 55.08 39 LEU B C 1
ATOM 2722 O O . LEU B 1 38 ? 3.671 27.418 72.737 1.00 58.42 39 LEU B O 1
ATOM 2727 N N . THR B 1 39 ? 4.493 29.299 71.782 1.00 61.77 40 THR B N 1
ATOM 2728 C CA . THR B 1 39 ? 3.400 29.423 70.820 1.00 68.57 40 THR B CA 1
ATOM 2729 C C . THR B 1 39 ? 3.723 28.656 69.546 1.00 64.12 40 THR B C 1
ATOM 2730 O O . THR B 1 39 ? 2.843 28.138 68.862 1.00 61.75 40 THR B O 1
ATOM 2734 N N . LYS B 1 40 ? 5.013 28.603 69.255 1.00 58.36 41 LYS B N 1
ATOM 2735 C CA . LYS B 1 40 ? 5.546 27.955 68.067 1.00 54.76 41 LYS B CA 1
ATOM 2736 C C . LYS B 1 40 ? 6.383 26.694 68.417 1.00 58.05 41 LYS B C 1
ATOM 2737 O O . LYS B 1 40 ? 6.906 26.570 69.521 1.00 58.68 41 LYS B O 1
ATOM 2743 N N . PRO B 1 41 ? 6.559 25.772 67.455 1.00 51.39 42 PRO B N 1
ATOM 2744 C CA . PRO B 1 41 ? 7.324 24.547 67.697 1.00 48.77 42 PRO B CA 1
ATOM 2745 C C . PRO B 1 41 ? 8.743 24.758 68.158 1.00 52.62 42 PRO B C 1
ATOM 2746 O O . PRO B 1 41 ? 9.353 25.792 67.901 1.00 45.53 42 PRO B O 1
ATOM 2750 N N . VAL B 1 42 ? 9.268 23.753 68.849 1.00 56.94 43 VAL B N 1
ATOM 2751 C CA . VAL B 1 42 ? 10.662 23.817 69.234 1.00 56.08 43 VAL B CA 1
ATOM 2752 C C . VAL B 1 42 ? 11.325 22.997 68.124 1.00 50.28 43 VAL B C 1
ATOM 2753 O O . VAL B 1 42 ? 10.827 21.927 67.755 1.00 38.46 43 VAL B O 1
ATOM 2757 N N . LEU B 1 43 ? 12.398 23.520 67.544 1.00 35.41 44 LEU B N 1
ATOM 2758 C CA . LEU B 1 43 ? 13.075 22.794 66.485 1.00 35.89 44 LEU B CA 1
ATOM 2759 C C . LEU B 1 43 ? 14.468 22.330 66.926 1.00 30.92 44 LEU B C 1
ATOM 2760 O O . LEU B 1 43 ? 15.382 23.154 67.036 1.00 38.62 44 LEU B O 1
ATOM 2765 N N . MET B 1 44 ? 14.612 21.034 67.237 1.00 31.99 45 MET B N 1
ATOM 2766 C CA . MET B 1 44 ? 15.935 20.510 67.626 1.00 30.96 45 MET B CA 1
ATOM 2767 C C . MET B 1 44 ? 16.555 19.761 66.460 1.00 31.24 45 MET B C 1
ATOM 2768 O O . MET B 1 44 ? 15.937 18.856 65.918 1.00 41.41 45 MET B O 1
ATOM 2773 N N . MET B 1 45 ? 17.773 20.146 66.071 1.00 33.27 46 MET B N 1
ATOM 2774 C CA . MET B 1 45 ? 18.431 19.456 64.973 1.00 30.70 46 MET B CA 1
ATOM 2775 C C . MET B 1 45 ? 19.847 18.958 65.331 1.00 25.33 46 MET B C 1
ATOM 2776 O O . MET B 1 45 ? 20.464 19.452 66.250 1.00 39.85 46 MET B O 1
ATOM 2781 N N . PHE B 1 46 ? 20.353 18.014 64.557 1.00 31.64 47 PHE B N 1
ATOM 2782 C CA . PHE B 1 46 ? 21.694 17.500 64.753 1.00 26.81 47 PHE B CA 1
ATOM 2783 C C . PHE B 1 46 ? 22.153 16.582 63.612 1.00 29.99 47 PHE B C 1
ATOM 2784 O O . PHE B 1 46 ? 21.333 15.954 62.932 1.00 45.34 47 PHE B O 1
ATOM 2792 N N . ASN B 1 47 ? 23.464 16.575 63.363 1.00 35.25 48 ASN B N 1
ATOM 2793 C CA . ASN B 1 47 ? 24.048 15.710 62.336 1.00 28.79 48 ASN B CA 1
ATOM 2794 C C . ASN B 1 47 ? 24.101 14.264 62.786 1.00 29.93 48 ASN B C 1
ATOM 2795 O O . ASN B 1 47 ? 24.311 13.951 63.980 1.00 29.69 48 ASN B O 1
ATOM 2800 N N . ILE B 1 48 ? 23.865 13.383 61.835 1.00 27.37 49 ILE B N 1
ATOM 2801 C CA . ILE B 1 48 ? 23.925 11.949 62.025 1.00 25.31 49 ILE B CA 1
ATOM 2802 C C . ILE B 1 48 ? 24.825 11.493 60.864 1.00 36.72 49 ILE B C 1
ATOM 2803 O O . ILE B 1 48 ? 25.014 12.227 59.881 1.00 32.56 49 ILE B O 1
ATOM 2808 N N . SER B 1 49 ? 25.395 10.301 60.949 1.00 25.01 50 SER B N 1
ATOM 2809 C CA . SER B 1 49 ? 26.299 9.909 59.876 1.00 27.31 50 SER B CA 1
ATOM 2810 C C . SER B 1 49 ? 25.672 9.258 58.637 1.00 35.81 50 SER B C 1
ATOM 2811 O O . SER B 1 49 ? 26.387 8.898 57.741 1.00 41.93 50 SER B O 1
ATOM 2814 N N . GLY B 1 50 ? 24.357 9.107 58.599 1.00 43.22 51 GLY B N 1
ATOM 2815 C CA . GLY B 1 50 ? 23.713 8.492 57.450 1.00 40.45 51 GLY B CA 1
ATOM 2816 C C . GLY B 1 50 ? 22.279 8.963 57.369 1.00 44.54 51 GLY B C 1
ATOM 2817 O O . GLY B 1 50 ? 21.859 9.653 58.283 1.00 41.91 51 GLY B O 1
ATOM 2818 N N . PRO B 1 51 ? 21.487 8.615 56.330 1.00 53.49 52 PRO B N 1
ATOM 2819 C CA . PRO B 1 51 ? 20.102 9.122 56.323 1.00 35.48 52 PRO B CA 1
ATOM 2820 C C . PRO B 1 51 ? 19.260 8.235 57.210 1.00 43.48 52 PRO B C 1
ATOM 2821 O O . PRO B 1 51 ? 19.597 7.064 57.435 1.00 29.23 52 PRO B O 1
ATOM 2825 N N . ILE B 1 52 ? 18.192 8.807 57.758 1.00 22.44 53 ILE B N 1
ATOM 2826 C CA . ILE B 1 52 ? 17.292 8.025 58.571 1.00 34.19 53 ILE B CA 1
ATOM 2827 C C . ILE B 1 52 ? 16.524 7.033 57.680 1.00 38.72 53 ILE B C 1
ATOM 2828 O O . ILE B 1 52 ? 16.019 7.384 56.619 1.00 42.63 53 ILE B O 1
ATOM 2833 N N . ARG B 1 53 ? 16.416 5.806 58.163 1.00 34.39 54 ARG B N 1
ATOM 2834 C CA . ARG B 1 53 ? 15.734 4.698 57.507 1.00 30.93 54 ARG B CA 1
ATOM 2835 C C . ARG B 1 53 ? 14.317 4.599 58.033 1.00 39.92 54 ARG B C 1
ATOM 2836 O O . ARG B 1 53 ? 13.373 4.532 57.255 1.00 49.37 54 ARG B O 1
ATOM 2844 N N . SER B 1 54 ? 14.171 4.527 59.353 1.00 53.37 55 SER B N 1
ATOM 2845 C CA . SER B 1 54 ? 12.844 4.515 59.968 1.00 51.27 55 SER B CA 1
ATOM 2846 C C . SER B 1 54 ? 12.815 5.028 61.384 1.00 39.23 55 SER B C 1
ATOM 2847 O O . SER B 1 54 ? 13.691 4.725 62.189 1.00 38.73 55 SER B O 1
ATOM 2850 N N . VAL B 1 55 ? 11.789 5.834 61.658 1.00 42.67 56 VAL B N 1
ATOM 2851 C CA . VAL B 1 55 ? 11.532 6.409 62.972 1.00 40.98 56 VAL B CA 1
ATOM 2852 C C . VAL B 1 55 ? 10.830 5.288 63.737 1.00 52.97 56 VAL B C 1
ATOM 2853 O O . VAL B 1 55 ? 9.871 4.700 63.233 1.00 55.84 56 VAL B O 1
ATOM 2857 N N . THR B 1 56 ? 11.320 4.983 64.935 1.00 45.96 57 THR B N 1
ATOM 2858 C CA . THR B 1 56 ? 10.777 3.886 65.749 1.00 36.40 57 THR B CA 1
ATOM 2859 C C . THR B 1 56 ? 10.300 4.397 67.127 1.00 50.46 57 THR B C 1
ATOM 2860 O O . THR B 1 56 ? 10.335 5.606 67.397 1.00 46.03 57 THR B O 1
ATOM 2864 N N . ARG B 1 57 ? 9.890 3.455 67.985 1.00 51.08 58 ARG B N 1
ATOM 2865 C CA . ARG B 1 57 ? 9.467 3.711 69.379 1.00 61.84 58 ARG B CA 1
ATOM 2866 C C . ARG B 1 57 ? 10.202 2.717 70.304 1.00 70.49 58 ARG B C 1
ATOM 2867 O O . ARG B 1 57 ? 10.544 1.615 69.878 1.00 70.93 58 ARG B O 1
ATOM 2875 N N . LYS B 1 58 ? 10.455 3.100 71.556 1.00 62.63 59 LYS B N 1
ATOM 2876 C CA . LYS B 1 58 ? 11.189 2.226 72.489 1.00 63.67 59 LYS B CA 1
ATOM 2877 C C . LYS B 1 58 ? 10.465 2.144 73.836 1.00 74.75 59 LYS B C 1
ATOM 2878 O O . LYS B 1 58 ? 9.646 3.011 74.146 1.00 92.03 59 LYS B O 1
ATOM 2884 N N . ASN B 1 59 ? 10.767 1.124 74.648 1.00 80.18 60 ASN B N 1
ATOM 2885 C CA . ASN B 1 59 ? 10.079 0.972 75.942 1.00 70.55 60 ASN B CA 1
ATOM 2886 C C . ASN B 1 59 ? 10.182 2.216 76.831 1.00 61.54 60 ASN B C 1
ATOM 2887 O O . ASN B 1 59 ? 11.145 2.993 76.736 1.00 64.10 60 ASN B O 1
ATOM 2892 N N . ASN B 1 60 ? 9.182 2.403 77.691 1.00 67.51 61 ASN B N 1
ATOM 2893 C CA . ASN B 1 60 ? 9.108 3.586 78.551 1.00 83.33 61 ASN B CA 1
ATOM 2894 C C . ASN B 1 60 ? 10.129 3.734 79.681 1.00 83.49 61 ASN B C 1
ATOM 2895 O O . ASN B 1 60 ? 10.019 4.655 80.503 1.00 84.06 61 ASN B O 1
ATOM 2900 N N . ASN B 1 61 ? 11.108 2.835 79.750 1.00 79.53 62 ASN B N 1
ATOM 2901 C CA . ASN B 1 61 ? 12.142 2.982 80.766 1.00 73.68 62 ASN B CA 1
ATOM 2902 C C . ASN B 1 61 ? 13.543 2.801 80.184 1.00 69.34 62 ASN B C 1
ATOM 2903 O O . ASN B 1 61 ? 14.431 2.332 80.864 1.00 42.24 62 ASN B O 1
ATOM 2908 N N . LEU B 1 62 ? 13.752 3.192 78.926 1.00 59.08 63 LEU B N 1
ATOM 2909 C CA . LEU B 1 62 ? 15.076 3.052 78.339 1.00 47.18 63 LEU B CA 1
ATOM 2910 C C . LEU B 1 62 ? 15.975 4.157 78.961 1.00 40.40 63 LEU B C 1
ATOM 2911 O O . LEU B 1 62 ? 17.140 3.917 79.258 1.00 40.78 63 LEU B O 1
ATOM 2916 N N . ARG B 1 63 ? 15.393 5.324 79.214 1.00 26.71 64 ARG B N 1
ATOM 2917 C CA . ARG B 1 63 ? 16.031 6.458 79.876 1.00 35.40 64 ARG B CA 1
ATOM 2918 C C . ARG B 1 63 ? 16.719 6.081 81.214 1.00 39.23 64 ARG B C 1
ATOM 2919 O O . ARG B 1 63 ? 17.832 6.516 81.464 1.00 38.76 64 ARG B O 1
ATOM 2927 N N . ASP B 1 64 ? 16.062 5.283 82.071 1.00 39.74 65 ASP B N 1
ATOM 2928 C CA . ASP B 1 64 ? 16.677 4.911 83.337 1.00 38.69 65 ASP B CA 1
ATOM 2929 C C . ASP B 1 64 ? 17.753 3.845 83.144 1.00 34.02 65 ASP B C 1
ATOM 2930 O O . ASP B 1 64 ? 18.746 3.832 83.854 1.00 38.67 65 ASP B O 1
ATOM 2935 N N . ARG B 1 65 ? 17.537 2.952 82.192 1.00 32.98 66 ARG B N 1
ATOM 2936 C CA . ARG B 1 65 ? 18.509 1.887 81.913 1.00 33.64 66 ARG B CA 1
ATOM 2937 C C . ARG B 1 65 ? 19.838 2.476 81.375 1.00 31.47 66 ARG B C 1
ATOM 2938 O O . ARG B 1 65 ? 20.901 2.031 81.746 1.00 35.65 66 ARG B O 1
ATOM 2946 N N . ILE B 1 66 ? 19.752 3.456 80.486 1.00 34.86 67 ILE B N 1
ATOM 2947 C CA . ILE B 1 66 ? 20.940 4.096 79.909 1.00 25.80 67 ILE B CA 1
ATOM 2948 C C . ILE B 1 66 ? 21.644 4.844 81.016 1.00 28.34 67 ILE B C 1
ATOM 2949 O O . ILE B 1 66 ? 22.758 4.526 81.370 1.00 30.01 67 ILE B O 1
ATOM 2954 N N . LYS B 1 67 ? 20.943 5.805 81.600 1.00 25.44 68 LYS B N 1
ATOM 2955 C CA . LYS B 1 67 ? 21.520 6.606 82.665 1.00 21.65 68 LYS B CA 1
ATOM 2956 C C . LYS B 1 67 ? 22.185 5.708 83.722 1.00 26.95 68 LYS B C 1
ATOM 2957 O O . LYS B 1 67 ? 23.350 5.913 84.127 1.00 34.55 68 LYS B O 1
ATOM 2963 N N . SER B 1 68 ? 21.465 4.672 84.123 1.00 29.09 69 SER B N 1
ATOM 2964 C CA . SER B 1 68 ? 21.979 3.744 85.115 1.00 22.65 69 SER B CA 1
ATOM 2965 C C . SER B 1 68 ? 23.249 2.978 84.657 1.00 31.10 69 SER B C 1
ATOM 2966 O O . SER B 1 68 ? 24.187 2.781 85.470 1.00 28.91 69 SER B O 1
ATOM 2969 N N . LYS B 1 69 ? 23.278 2.523 83.400 1.00 28.15 70 LYS B N 1
ATOM 2970 C CA . LYS B 1 69 ? 24.459 1.819 82.906 1.00 28.11 70 LYS B CA 1
ATOM 2971 C C . LYS B 1 69 ? 25.669 2.795 82.885 1.00 30.73 70 LYS B C 1
ATOM 2972 O O . LYS B 1 69 ? 26.797 2.375 83.173 1.00 23.98 70 LYS B O 1
ATOM 2978 N N . VAL B 1 70 ? 25.449 4.080 82.579 1.00 21.64 71 VAL B N 1
ATOM 2979 C CA . VAL B 1 70 ? 26.583 5.056 82.542 1.00 25.63 71 VAL B CA 1
ATOM 2980 C C . VAL B 1 70 ? 27.085 5.407 83.977 1.00 27.73 71 VAL B C 1
ATOM 2981 O O . VAL B 1 70 ? 28.300 5.333 84.281 1.00 25.17 71 VAL B O 1
ATOM 2985 N N . ASP B 1 71 ? 26.136 5.762 84.852 1.00 25.09 72 ASP B N 1
ATOM 2986 C CA . ASP B 1 71 ? 26.458 6.087 86.234 1.00 19.84 72 ASP B CA 1
ATOM 2987 C C . ASP B 1 71 ? 27.248 4.921 86.909 1.00 21.14 72 ASP B C 1
ATOM 2988 O O . ASP B 1 71 ? 28.190 5.138 87.643 1.00 39.14 72 ASP B O 1
ATOM 2993 N N . GLU B 1 72 ? 26.871 3.692 86.611 1.00 33.20 73 GLU B N 1
ATOM 2994 C CA . GLU B 1 72 ? 27.573 2.547 87.177 1.00 30.65 73 GLU B CA 1
ATOM 2995 C C . GLU B 1 72 ? 29.054 2.625 86.826 1.00 23.60 73 GLU B C 1
ATOM 2996 O O . GLU B 1 72 ? 29.922 2.337 87.649 1.00 31.98 73 GLU B O 1
ATOM 3002 N N . GLN B 1 73 ? 29.345 2.977 85.584 1.00 21.02 74 GLN B N 1
ATOM 3003 C CA . GLN B 1 73 ? 30.724 3.026 85.218 1.00 14.54 74 GLN B CA 1
ATOM 3004 C C . GLN B 1 73 ? 31.434 4.210 85.921 1.00 24.13 74 GLN B C 1
ATOM 3005 O O . GLN B 1 73 ? 32.519 4.027 86.447 1.00 23.97 74 GLN B O 1
ATOM 3011 N N . PHE B 1 74 ? 30.824 5.399 85.949 1.00 24.66 75 PHE B N 1
ATOM 3012 C CA . PHE B 1 74 ? 31.515 6.516 86.551 1.00 24.47 75 PHE B CA 1
ATOM 3013 C C . PHE B 1 74 ? 31.527 6.530 88.080 1.00 30.67 75 PHE B C 1
ATOM 3014 O O . PHE B 1 74 ? 32.447 7.077 88.651 1.00 21.32 75 PHE B O 1
ATOM 3022 N N . ASP B 1 75 ? 30.550 5.897 88.740 1.00 27.00 76 ASP B N 1
ATOM 3023 C CA . ASP B 1 75 ? 30.530 5.905 90.201 1.00 16.86 76 ASP B CA 1
ATOM 3024 C C . ASP B 1 75 ? 31.728 5.142 90.745 1.00 20.41 76 ASP B C 1
ATOM 3025 O O . ASP B 1 75 ? 32.273 5.487 91.771 1.00 38.38 76 ASP B O 1
ATOM 3030 N N . GLN B 1 76 ? 32.177 4.154 89.977 1.00 23.61 77 GLN B N 1
ATOM 3031 C CA . GLN B 1 76 ? 33.338 3.360 90.371 1.00 18.31 77 GLN B CA 1
ATOM 3032 C C . GLN B 1 76 ? 34.609 4.249 90.574 1.00 29.93 77 GLN B C 1
ATOM 3033 O O . GLN B 1 76 ? 35.463 3.949 91.412 1.00 26.95 77 GLN B O 1
ATOM 3039 N N . LEU B 1 77 ? 34.745 5.315 89.786 1.00 29.79 78 LEU B N 1
ATOM 3040 C CA . LEU B 1 77 ? 35.917 6.211 89.877 1.00 24.11 78 LEU B CA 1
ATOM 3041 C C . LEU B 1 77 ? 35.872 7.114 91.109 1.00 19.42 78 LEU B C 1
ATOM 3042 O O . LEU B 1 77 ? 36.887 7.570 91.589 1.00 28.29 78 LEU B O 1
ATOM 3047 N N . GLU B 1 78 ? 34.688 7.299 91.665 1.00 19.53 79 GLU B N 1
ATOM 3048 C CA . GLU B 1 78 ? 34.538 8.177 92.784 1.00 19.56 79 GLU B CA 1
ATOM 3049 C C . GLU B 1 78 ? 34.653 7.724 94.247 1.00 28.59 79 GLU B C 1
ATOM 3050 O O . GLU B 1 78 ? 34.405 6.573 94.598 1.00 24.32 79 GLU B O 1
ATOM 3056 N N . ARG B 1 79 ? 35.025 8.689 95.101 1.00 28.84 80 ARG B N 1
ATOM 3057 C CA . ARG B 1 79 ? 35.060 8.463 96.534 1.00 24.50 80 ARG B CA 1
ATOM 3058 C C . ARG B 1 79 ? 34.147 9.585 97.102 1.00 26.02 80 ARG B C 1
ATOM 3059 O O . ARG B 1 79 ? 34.544 10.751 97.240 1.00 20.06 80 ARG B O 1
ATOM 3067 N N . ASP B 1 80 ? 32.885 9.226 97.314 1.00 25.07 81 ASP B N 1
ATOM 3068 C CA . ASP B 1 80 ? 31.906 10.164 97.827 1.00 31.38 81 ASP B CA 1
ATOM 3069 C C . ASP B 1 80 ? 31.605 9.717 99.234 1.00 26.89 81 ASP B C 1
ATOM 3070 O O . ASP B 1 80 ? 31.069 8.650 99.418 1.00 28.71 81 ASP B O 1
ATOM 3075 N N . TYR B 1 81 ? 31.943 10.553 100.209 1.00 27.52 82 TYR B N 1
ATOM 3076 C CA . TYR B 1 81 ? 31.733 10.220 101.591 1.00 28.69 82 TYR B CA 1
ATOM 3077 C C . TYR B 1 81 ? 30.454 10.792 102.219 1.00 41.73 82 TYR B C 1
ATOM 3078 O O . TYR B 1 81 ? 30.337 10.893 103.441 1.00 33.11 82 TYR B O 1
ATOM 3087 N N . SER B 1 82 ? 29.511 11.181 101.375 1.00 24.84 83 SER B N 1
ATOM 3088 C CA . SER B 1 82 ? 28.199 11.657 101.840 1.00 20.68 83 SER B CA 1
ATOM 3089 C C . SER B 1 82 ? 27.485 10.438 102.525 1.00 35.39 83 SER B C 1
ATOM 3090 O O . SER B 1 82 ? 27.710 9.283 102.136 1.00 33.72 83 SER B O 1
ATOM 3093 N N . ASP B 1 83 ? 26.641 10.691 103.527 1.00 27.28 84 ASP B N 1
ATOM 3094 C CA . ASP B 1 83 ? 25.847 9.615 104.172 1.00 29.15 84 ASP B CA 1
ATOM 3095 C C . ASP B 1 83 ? 24.578 9.415 103.335 1.00 30.06 84 ASP B C 1
ATOM 3096 O O . ASP B 1 83 ? 23.957 10.397 102.896 1.00 32.81 84 ASP B O 1
ATOM 3101 N N . GLN B 1 84 ? 24.181 8.162 103.153 1.00 43.83 85 GLN B N 1
ATOM 3102 C CA . GLN B 1 84 ? 22.987 7.787 102.344 1.00 44.94 85 GLN B CA 1
ATOM 3103 C C . GLN B 1 84 ? 21.723 7.686 103.207 1.00 51.83 85 GLN B C 1
ATOM 3104 O O . GLN B 1 84 ? 21.818 7.398 104.396 1.00 62.59 85 GLN B O 1
ATOM 3110 N N . MET B 1 85 ? 20.544 7.912 102.624 1.00 59.09 86 MET B N 1
ATOM 3111 C CA . MET B 1 85 ? 19.296 7.882 103.413 1.00 62.61 86 MET B CA 1
ATOM 3112 C C . MET B 1 85 ? 18.667 6.500 103.573 1.00 70.32 86 MET B C 1
ATOM 3113 O O . MET B 1 85 ? 18.361 5.851 102.567 1.00 57.97 86 MET B O 1
ATOM 3118 N N . ASP B 1 86 ? 18.467 6.080 104.839 1.00 81.17 87 ASP B N 1
ATOM 3119 C CA . ASP B 1 86 ? 17.893 4.756 105.183 1.00 95.59 87 ASP B CA 1
ATOM 3120 C C . ASP B 1 86 ? 16.519 4.520 104.582 1.00 100.00 87 ASP B C 1
ATOM 3121 O O . ASP B 1 86 ? 15.845 3.515 104.879 1.00 100.45 87 ASP B O 1
ATOM 3126 N N . GLY B 1 87 ? 16.108 5.442 103.721 1.00 100.00 88 GLY B N 1
ATOM 3127 C CA . GLY B 1 87 ? 14.833 5.292 103.064 1.00 98.18 88 GLY B CA 1
ATOM 3128 C C . GLY B 1 87 ? 15.003 5.149 101.566 1.00 98.74 88 GLY B C 1
ATOM 3129 O O . GLY B 1 87 ? 16.087 5.372 100.995 1.00 79.68 88 GLY B O 1
ATOM 3130 N N . PHE B 1 88 ? 13.902 4.733 100.949 1.00 100.00 89 PHE B N 1
ATOM 3131 C CA . PHE B 1 88 ? 13.790 4.580 99.505 1.00 100.00 89 PHE B CA 1
ATOM 3132 C C . PHE B 1 88 ? 12.972 5.832 99.113 1.00 100.45 89 PHE B C 1
ATOM 3133 O O . PHE B 1 88 ? 11.787 5.958 99.492 1.00 95.61 89 PHE B O 1
ATOM 3135 N N . HIS B 1 89 ? 13.618 6.760 98.389 1.00 100.45 90 HIS B N 1
ATOM 3136 C CA . HIS B 1 89 ? 12.985 8.020 97.955 1.00 100.00 90 HIS B CA 1
ATOM 3137 C C . HIS B 1 89 ? 12.100 7.897 96.711 1.00 100.00 90 HIS B C 1
ATOM 3138 O O . HIS B 1 89 ? 12.011 6.825 96.083 1.00 98.34 90 HIS B O 1
ATOM 3145 N N . ASP B 1 90 ? 11.457 9.021 96.383 1.00 100.45 91 ASP B N 1
ATOM 3146 C CA . ASP B 1 90 ? 10.547 9.156 95.232 1.00 100.45 91 ASP B CA 1
ATOM 3147 C C . ASP B 1 90 ? 11.208 8.762 93.908 1.00 100.45 91 ASP B C 1
ATOM 3148 O O . ASP B 1 90 ? 12.218 9.350 93.489 1.00 100.45 91 ASP B O 1
ATOM 3153 N N . SER B 1 91 ? 10.625 7.762 93.260 1.00 100.00 92 SER B N 1
ATOM 3154 C CA . SER B 1 91 ? 11.114 7.289 91.979 1.00 94.01 92 SER B CA 1
ATOM 3155 C C . SER B 1 91 ? 9.913 7.073 91.038 1.00 91.24 92 SER B C 1
ATOM 3156 O O . SER B 1 91 ? 9.788 6.032 90.386 1.00 90.69 92 SER B O 1
ATOM 3159 N N . ILE B 1 92 ? 9.033 8.078 90.987 1.00 72.50 93 ILE B N 1
ATOM 3160 C CA . ILE B 1 92 ? 7.844 8.026 90.150 1.00 55.17 93 ILE B CA 1
ATOM 3161 C C . ILE B 1 92 ? 7.794 9.094 89.047 1.00 50.17 93 ILE B C 1
ATOM 3162 O O . ILE B 1 92 ? 8.415 10.149 89.136 1.00 56.27 93 ILE B O 1
ATOM 3167 N N . LYS B 1 93 ? 7.069 8.778 87.983 1.00 53.15 94 LYS B N 1
ATOM 3168 C CA . LYS B 1 93 ? 6.928 9.644 86.816 1.00 37.33 94 LYS B CA 1
ATOM 3169 C C . LYS B 1 93 ? 5.515 10.224 86.873 1.00 37.83 94 LYS B C 1
ATOM 3170 O O . LYS B 1 93 ? 4.546 9.483 86.965 1.00 46.75 94 LYS B O 1
ATOM 3176 N N . TYR B 1 94 ? 5.402 11.535 86.794 1.00 37.05 95 TYR B N 1
ATOM 3177 C CA . TYR B 1 94 ? 4.110 12.211 86.868 1.00 30.27 95 TYR B CA 1
ATOM 3178 C C . TYR B 1 94 ? 3.371 12.388 85.549 1.00 36.33 95 TYR B C 1
ATOM 3179 O O . TYR B 1 94 ? 2.153 12.604 85.537 1.00 44.76 95 TYR B O 1
ATOM 3188 N N . PHE B 1 95 ? 4.108 12.327 84.451 1.00 36.28 96 PHE B N 1
ATOM 3189 C CA . PHE B 1 95 ? 3.547 12.470 83.104 1.00 37.79 96 PHE B CA 1
ATOM 3190 C C . PHE B 1 95 ? 4.241 11.483 82.159 1.00 44.76 96 PHE B C 1
ATOM 3191 O O . PHE B 1 95 ? 5.456 11.296 82.233 1.00 52.78 96 PHE B O 1
ATOM 3199 N N . LYS B 1 96 ? 3.474 10.845 81.282 1.00 45.27 97 LYS B N 1
ATOM 3200 C CA . LYS B 1 96 ? 4.068 9.891 80.349 1.00 47.43 97 LYS B CA 1
ATOM 3201 C C . LYS B 1 96 ? 4.922 10.660 79.341 1.00 44.70 97 LYS B C 1
ATOM 3202 O O . LYS B 1 96 ? 4.660 11.822 79.065 1.00 47.03 97 LYS B O 1
ATOM 3208 N N . ASP B 1 97 ? 5.960 10.026 78.818 1.00 47.36 98 ASP B N 1
ATOM 3209 C CA . ASP B 1 97 ? 6.837 10.679 77.843 1.00 44.37 98 ASP B CA 1
ATOM 3210 C C . ASP B 1 97 ? 6.094 11.148 76.576 1.00 43.49 98 ASP B C 1
ATOM 3211 O O . ASP B 1 97 ? 5.138 10.510 76.165 1.00 45.12 98 ASP B O 1
ATOM 3216 N N . GLU B 1 98 ? 6.540 12.270 75.998 1.00 39.46 99 GLU B N 1
ATOM 3217 C CA . GLU B 1 98 ? 6.025 12.836 74.736 1.00 56.43 99 GLU B CA 1
ATOM 3218 C C . GLU B 1 98 ? 7.077 12.434 73.667 1.00 60.42 99 GLU B C 1
ATOM 3219 O O . GLU B 1 98 ? 8.189 12.034 74.011 1.00 46.37 99 GLU B O 1
ATOM 3225 N N . HIS B 1 99 ? 6.743 12.563 72.383 1.00 52.33 100 HIS B N 1
ATOM 3226 C CA . HIS B 1 99 ? 7.693 12.216 71.328 1.00 42.31 100 HIS B CA 1
ATOM 3227 C C . HIS B 1 99 ? 7.976 13.320 70.329 1.00 33.12 100 HIS B C 1
ATOM 3228 O O . HIS B 1 99 ? 7.066 14.039 69.896 1.00 42.61 100 HIS B O 1
ATOM 3235 N N . TYR B 1 100 ? 9.248 13.490 69.975 1.00 29.84 101 TYR B N 1
ATOM 3236 C CA . TYR B 1 100 ? 9.544 14.488 68.967 1.00 44.53 101 TYR B CA 1
ATOM 3237 C C . TYR B 1 100 ? 8.985 13.931 67.650 1.00 41.58 101 TYR B C 1
ATOM 3238 O O . TYR B 1 100 ? 8.805 12.722 67.506 1.00 35.89 101 TYR B O 1
ATOM 3247 N N . SER B 1 101 ? 8.660 14.806 66.708 1.00 39.63 102 SER B N 1
ATOM 3248 C CA . SER B 1 101 ? 8.227 14.319 65.385 1.00 38.14 102 SER B CA 1
ATOM 3249 C C . SER B 1 101 ? 9.544 14.431 64.607 1.00 36.18 102 SER B C 1
ATOM 3250 O O . SER B 1 101 ? 10.086 15.512 64.479 1.00 42.76 102 SER B O 1
ATOM 3253 N N . VAL B 1 102 ? 10.044 13.318 64.088 1.00 43.67 103 VAL B N 1
ATOM 3254 C CA . VAL B 1 102 ? 11.345 13.330 63.448 1.00 35.63 103 VAL B CA 1
ATOM 3255 C C . VAL B 1 102 ? 11.377 13.186 61.954 1.00 42.77 103 VAL B C 1
ATOM 3256 O O . VAL B 1 102 ? 10.641 12.381 61.405 1.00 29.32 103 VAL B O 1
ATOM 3260 N N . SER B 1 103 ? 12.247 13.960 61.303 1.00 30.32 104 SER B N 1
ATOM 3261 C CA . SER B 1 103 ? 12.391 13.858 59.851 1.00 34.35 104 SER B CA 1
ATOM 3262 C C . SER B 1 103 ? 13.903 13.968 59.555 1.00 41.11 104 SER B C 1
ATOM 3263 O O . SER B 1 103 ? 14.707 14.261 60.450 1.00 42.54 104 SER B O 1
ATOM 3266 N N . CYS B 1 104 ? 14.282 13.792 58.302 1.00 46.88 105 CYS B N 1
ATOM 3267 C CA . CYS B 1 104 ? 15.680 13.826 57.913 1.00 32.74 105 CYS B CA 1
ATOM 3268 C C . CYS B 1 104 ? 15.871 14.763 56.730 1.00 31.90 105 CYS B C 1
ATOM 3269 O O . CYS B 1 104 ? 15.061 14.762 55.819 1.00 48.70 105 CYS B O 1
ATOM 3272 N N . GLN B 1 105 ? 16.949 15.539 56.719 1.00 36.51 106 GLN B N 1
ATOM 3273 C CA . GLN B 1 105 ? 17.220 16.454 55.595 1.00 36.63 106 GLN B CA 1
ATOM 3274 C C . GLN B 1 105 ? 18.697 16.336 55.267 1.00 38.15 106 GLN B C 1
ATOM 3275 O O . GLN B 1 105 ? 19.486 16.105 56.185 1.00 61.13 106 GLN B O 1
ATOM 3281 N N . ASN B 1 106 ? 19.132 16.441 54.006 1.00 47.52 107 ASN B N 1
ATOM 3282 C CA . ASN B 1 106 ? 20.594 16.389 53.827 1.00 57.98 107 ASN B CA 1
ATOM 3283 C C . ASN B 1 106 ? 21.195 17.791 54.020 1.00 45.86 107 ASN B C 1
ATOM 3284 O O . ASN B 1 106 ? 20.503 18.815 53.929 1.00 49.83 107 ASN B O 1
ATOM 3289 N N . GLY B 1 107 ? 22.476 17.833 54.352 1.00 50.02 108 GLY B N 1
ATOM 3290 C CA . GLY B 1 107 ? 23.121 19.111 54.604 1.00 50.87 108 GLY B CA 1
ATOM 3291 C C . GLY B 1 107 ? 22.822 20.124 53.532 1.00 56.79 108 GLY B C 1
ATOM 3292 O O . GLY B 1 107 ? 22.396 21.242 53.823 1.00 49.83 108 GLY B O 1
ATOM 3293 N N . SER B 1 108 ? 23.028 19.710 52.285 1.00 64.11 109 SER B N 1
ATOM 3294 C CA . SER B 1 108 ? 22.814 20.571 51.122 1.00 54.84 109 SER B CA 1
ATOM 3295 C C . SER B 1 108 ? 21.498 21.354 51.181 1.00 45.49 109 SER B C 1
ATOM 3296 O O . SER B 1 108 ? 21.488 22.571 51.165 1.00 43.75 109 SER B O 1
ATOM 3299 N N . VAL B 1 109 ? 20.384 20.644 51.228 1.00 42.97 110 VAL B N 1
ATOM 3300 C CA . VAL B 1 109 ? 19.085 21.281 51.276 1.00 45.27 110 VAL B CA 1
ATOM 3301 C C . VAL B 1 109 ? 18.936 22.273 52.439 1.00 54.18 110 VAL B C 1
ATOM 3302 O O . VAL B 1 109 ? 18.496 23.412 52.253 1.00 55.51 110 VAL B O 1
ATOM 3306 N N . LEU B 1 110 ? 19.278 21.807 53.644 1.00 52.19 111 LEU B N 1
ATOM 3307 C CA . LEU B 1 110 ? 19.143 22.623 54.833 1.00 52.40 111 LEU B CA 1
ATOM 3308 C C . LEU B 1 110 ? 19.723 24.005 54.602 1.00 39.16 111 LEU B C 1
ATOM 3309 O O . LEU B 1 110 ? 19.080 25.033 54.869 1.00 39.85 111 LEU B O 1
ATOM 3314 N N . LYS B 1 111 ? 20.957 23.988 54.122 1.00 45.11 112 LYS B N 1
ATOM 3315 C CA . LYS B 1 111 ? 21.736 25.184 53.854 1.00 52.15 112 LYS B CA 1
ATOM 3316 C C . LYS B 1 111 ? 21.074 26.172 52.908 1.00 47.66 112 LYS B C 1
ATOM 3317 O O . LYS B 1 111 ? 21.330 27.377 53.003 1.00 41.23 112 LYS B O 1
ATOM 3323 N N . SER B 1 112 ? 20.251 25.663 51.989 1.00 48.25 113 SER B N 1
ATOM 3324 C CA . SER B 1 112 ? 19.564 26.545 51.039 1.00 60.28 113 SER B CA 1
ATOM 3325 C C . SER B 1 112 ? 18.120 26.801 51.450 1.00 57.52 113 SER B C 1
ATOM 3326 O O . SER B 1 112 ? 17.655 27.926 51.389 1.00 54.42 113 SER B O 1
ATOM 3329 N N . LYS B 1 113 ? 17.435 25.754 51.898 1.00 53.05 114 LYS B N 1
ATOM 3330 C CA . LYS B 1 113 ? 16.044 25.847 52.298 1.00 60.91 114 LYS B CA 1
ATOM 3331 C C . LYS B 1 113 ? 15.733 25.990 53.806 1.00 66.06 114 LYS B C 1
ATOM 3332 O O . LYS B 1 113 ? 14.706 25.487 54.267 1.00 49.45 114 LYS B O 1
ATOM 3338 N N . PHE B 1 114 ? 16.578 26.668 54.584 1.00 48.11 115 PHE B N 1
ATOM 3339 C CA . PHE B 1 114 ? 16.258 26.750 56.003 1.00 38.67 115 PHE B CA 1
ATOM 3340 C C . PHE B 1 114 ? 15.148 27.778 56.308 1.00 47.27 115 PHE B C 1
ATOM 3341 O O . PHE B 1 114 ? 14.301 27.557 57.193 1.00 40.49 115 PHE B O 1
ATOM 3349 N N . ALA B 1 115 ? 15.136 28.876 55.550 1.00 41.86 116 ALA B N 1
ATOM 3350 C CA . ALA B 1 115 ? 14.114 29.935 55.692 1.00 45.93 116 ALA B CA 1
ATOM 3351 C C . ALA B 1 115 ? 12.753 29.301 55.384 1.00 45.02 116 ALA B C 1
ATOM 3352 O O . ALA B 1 115 ? 11.777 29.536 56.075 1.00 50.49 116 ALA B O 1
ATOM 3354 N N . LYS B 1 116 ? 12.718 28.484 54.336 1.00 44.11 117 LYS B N 1
ATOM 3355 C CA . LYS B 1 116 ? 11.516 27.750 53.953 1.00 45.76 117 LYS B CA 1
ATOM 3356 C C . LYS B 1 116 ? 11.088 26.825 55.094 1.00 47.11 117 LYS B C 1
ATOM 3357 O O . LYS B 1 116 ? 9.945 26.858 55.524 1.00 51.21 117 LYS B O 1
ATOM 3363 N N . ILE B 1 117 ? 12.016 26.012 55.592 1.00 60.89 118 ILE B N 1
ATOM 3364 C CA . ILE B 1 117 ? 11.729 25.086 56.683 1.00 38.67 118 ILE B CA 1
ATOM 3365 C C . ILE B 1 117 ? 11.208 25.764 57.933 1.00 34.07 118 ILE B C 1
ATOM 3366 O O . ILE B 1 117 ? 10.236 25.300 58.511 1.00 32.82 118 ILE B O 1
ATOM 3371 N N . LEU B 1 118 ? 11.849 26.865 58.337 1.00 37.27 119 LEU B N 1
ATOM 3372 C CA . LEU B 1 118 ? 11.421 27.663 59.487 1.00 43.47 119 LEU B CA 1
ATOM 3373 C C . LEU B 1 118 ? 10.008 28.204 59.301 1.00 51.34 119 LEU B C 1
ATOM 3374 O O . LEU B 1 118 ? 9.166 28.142 60.230 1.00 42.80 119 LEU B O 1
ATOM 3379 N N . LYS B 1 119 ? 9.749 28.771 58.116 1.00 50.16 120 LYS B N 1
ATOM 3380 C CA . LYS B 1 119 ? 8.417 29.313 57.856 1.00 45.95 120 LYS B CA 1
ATOM 3381 C C . LYS B 1 119 ? 7.352 28.198 57.883 1.00 43.32 120 LYS B C 1
ATOM 3382 O O . LYS B 1 119 ? 6.224 28.409 58.312 1.00 55.77 120 LYS B O 1
ATOM 3388 N N . SER B 1 120 ? 7.716 26.994 57.477 1.00 44.73 12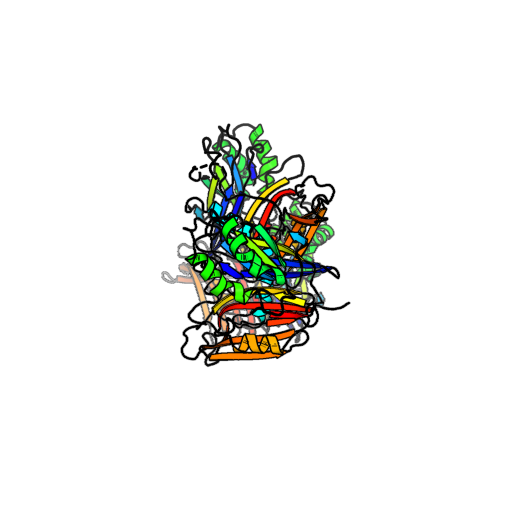1 SER B N 1
ATOM 3389 C CA . SER B 1 120 ? 6.754 25.889 57.521 1.00 38.24 121 SER B CA 1
ATOM 3390 C C . SER B 1 120 ? 6.407 25.546 58.982 1.00 46.50 121 SER B C 1
ATOM 3391 O O . SER B 1 120 ? 5.483 24.765 59.249 1.00 38.09 121 SER B O 1
ATOM 3394 N N . HIS B 1 121 ? 7.179 26.094 59.919 1.00 48.41 122 HIS B N 1
ATOM 3395 C CA . HIS B 1 121 ? 6.924 25.865 61.340 1.00 49.24 122 HIS B CA 1
ATOM 3396 C C . HIS B 1 121 ? 6.609 27.205 62.003 1.00 53.45 122 HIS B C 1
ATOM 3397 O O . HIS B 1 121 ? 6.834 27.399 63.206 1.00 48.81 122 HIS B O 1
ATOM 3404 N N . ASP B 1 122 ? 6.114 28.143 61.191 1.00 48.60 123 ASP B N 1
ATOM 3405 C CA . ASP B 1 122 ? 5.711 29.463 61.679 1.00 44.52 123 ASP B CA 1
ATOM 3406 C C . ASP B 1 122 ? 6.752 30.457 62.103 1.00 44.22 123 ASP B C 1
ATOM 3407 O O . ASP B 1 122 ? 6.432 31.404 62.816 1.00 49.60 123 ASP B O 1
ATOM 3412 N N . TYR B 1 123 ? 8.004 30.253 61.738 1.00 36.86 124 TYR B N 1
ATOM 3413 C CA . TYR B 1 123 ? 8.936 31.277 62.103 1.00 54.22 124 TYR B CA 1
ATOM 3414 C C . TYR B 1 123 ? 9.140 31.960 60.765 1.00 62.33 124 TYR B C 1
ATOM 3415 O O . TYR B 1 123 ? 9.694 31.381 59.831 1.00 62.68 124 TYR B O 1
ATOM 3424 N N . THR B 1 124 ? 8.615 33.177 60.666 1.00 68.05 125 THR B N 1
ATOM 3425 C CA . THR B 1 124 ? 8.696 33.935 59.433 1.00 62.16 125 THR B CA 1
ATOM 3426 C C . THR B 1 124 ? 9.416 35.270 59.572 1.00 54.01 125 THR B C 1
ATOM 3427 O O . THR B 1 124 ? 9.859 35.851 58.586 1.00 50.53 125 THR B O 1
ATOM 3431 N N . ASP B 1 125 ? 9.563 35.747 60.794 1.00 53.57 126 ASP B N 1
ATOM 3432 C CA . ASP B 1 125 ? 10.197 37.040 61.013 1.00 61.55 126 ASP B CA 1
ATOM 3433 C C . ASP B 1 125 ? 11.705 37.112 60.855 1.00 65.23 126 ASP B C 1
ATOM 3434 O O . ASP B 1 125 ? 12.419 36.133 61.066 1.00 70.92 126 ASP B O 1
ATOM 3439 N N . LYS B 1 126 ? 12.180 38.307 60.526 1.00 64.33 127 LYS B N 1
ATOM 3440 C CA . LYS B 1 126 ? 13.592 38.543 60.330 1.00 68.37 127 LYS B CA 1
ATOM 3441 C C . LYS B 1 126 ? 14.429 38.040 61.495 1.00 62.37 127 LYS B C 1
ATOM 3442 O O . LYS B 1 126 ? 15.293 37.196 61.305 1.00 74.02 127 LYS B O 1
ATOM 3448 N N . LYS B 1 127 ? 14.178 38.562 62.691 1.00 64.08 128 LYS B N 1
ATOM 3449 C CA . LYS B 1 127 ? 14.958 38.187 63.874 1.00 63.88 128 LYS B CA 1
ATOM 3450 C C . LYS B 1 127 ? 15.164 36.663 64.020 1.00 55.51 128 LYS B C 1
ATOM 3451 O O . LYS B 1 127 ? 16.308 36.193 64.113 1.00 46.90 128 LYS B O 1
ATOM 3457 N N . SER B 1 128 ? 14.063 35.908 64.037 1.00 42.19 129 SER B N 1
ATOM 3458 C CA . SER B 1 128 ? 14.090 34.461 64.136 1.00 45.19 129 SER B CA 1
ATOM 3459 C C . SER B 1 128 ? 15.003 33.807 63.109 1.00 48.22 129 SER B C 1
ATOM 3460 O O . SER B 1 128 ? 15.945 33.104 63.467 1.00 60.50 129 SER B O 1
ATOM 3463 N N . ILE B 1 129 ? 14.714 34.032 61.835 1.00 53.67 130 ILE B N 1
ATOM 3464 C CA . ILE B 1 129 ? 15.482 33.438 60.757 1.00 51.81 130 ILE B CA 1
ATOM 3465 C C . ILE B 1 129 ? 16.959 33.819 60.747 1.00 49.93 130 ILE B C 1
ATOM 3466 O O . ILE B 1 129 ? 17.812 32.976 60.510 1.00 59.61 130 ILE B O 1
ATOM 3471 N N . GLU B 1 130 ? 17.292 35.070 61.029 1.00 54.02 131 GLU B N 1
ATOM 3472 C CA . GLU B 1 130 ? 18.710 35.430 61.053 1.00 53.91 131 GLU B CA 1
ATOM 3473 C C . GLU B 1 130 ? 19.459 34.724 62.225 1.00 58.54 131 GLU B C 1
ATOM 3474 O O . GLU B 1 130 ? 20.633 34.335 62.099 1.00 54.55 131 GLU B O 1
ATOM 3480 N N . ALA B 1 131 ? 18.780 34.580 63.362 1.00 53.08 132 ALA B N 1
ATOM 3481 C CA . ALA B 1 131 ? 19.375 33.952 64.547 1.00 59.05 132 ALA B CA 1
ATOM 3482 C C . ALA B 1 131 ? 19.660 32.474 64.291 1.00 59.55 132 ALA B C 1
ATOM 3483 O O . ALA B 1 131 ? 20.735 31.967 64.667 1.00 49.27 132 ALA B O 1
ATOM 3485 N N . TYR B 1 132 ? 18.695 31.799 63.654 1.00 46.15 133 TYR B N 1
ATOM 3486 C CA . TYR B 1 132 ? 18.846 30.399 63.305 1.00 45.74 133 TYR B CA 1
ATOM 3487 C C . TYR B 1 132 ? 20.065 30.308 62.457 1.00 39.62 133 TYR B C 1
ATOM 3488 O O . TYR B 1 132 ? 20.908 29.422 62.641 1.00 48.26 133 TYR B O 1
ATOM 3497 N N . GLU B 1 133 ? 20.155 31.221 61.499 1.00 46.35 134 GLU B N 1
ATOM 3498 C CA . GLU B 1 133 ? 21.266 31.221 60.559 1.00 57.92 134 GLU B CA 1
ATOM 3499 C C . GLU B 1 133 ? 22.614 31.571 61.168 1.00 64.67 134 GLU B C 1
ATOM 3500 O O . GLU B 1 133 ? 23.674 31.134 60.683 1.00 46.81 134 GLU B O 1
ATOM 3506 N N . LYS B 1 134 ? 22.580 32.378 62.216 1.00 42.46 135 LYS B N 1
ATOM 3507 C CA . LYS B 1 134 ? 23.810 32.744 62.862 1.00 55.03 135 LYS B CA 1
ATOM 3508 C C . LYS B 1 134 ? 24.242 31.677 63.891 1.00 56.32 135 LYS B C 1
ATOM 3509 O O . LYS B 1 134 ? 25.395 31.228 63.881 1.00 56.14 135 LYS B O 1
ATOM 3515 N N . TYR B 1 135 ? 23.289 31.265 64.726 1.00 38.96 136 TYR B N 1
ATOM 3516 C CA . TYR B 1 135 ? 23.530 30.346 65.833 1.00 50.79 136 TYR B CA 1
ATOM 3517 C C . TYR B 1 135 ? 23.289 28.841 65.706 1.00 58.52 136 TYR B C 1
ATOM 3518 O O . TYR B 1 135 ? 23.800 28.076 66.524 1.00 73.34 136 TYR B O 1
ATOM 3527 N N . CYS B 1 136 ? 22.516 28.414 64.715 1.00 47.70 137 CYS B N 1
ATOM 3528 C CA . CYS B 1 136 ? 22.227 26.999 64.573 1.00 30.80 137 CYS B CA 1
ATOM 3529 C C . CYS B 1 136 ? 22.819 26.377 63.342 1.00 37.04 137 CYS B C 1
ATOM 3530 O O . CYS B 1 136 ? 23.502 25.350 63.399 1.00 53.01 137 CYS B O 1
ATOM 3533 N N . LEU B 1 137 ? 22.581 27.028 62.215 1.00 37.71 138 LEU B N 1
ATOM 3534 C CA . LEU B 1 137 ? 23.012 26.514 60.933 1.00 42.27 138 LEU B CA 1
ATOM 3535 C C . LEU B 1 137 ? 24.483 26.178 60.853 1.00 36.90 138 LEU B C 1
ATOM 3536 O O . LEU B 1 137 ? 24.856 25.164 60.272 1.00 36.61 138 LEU B O 1
ATOM 3541 N N . PRO B 1 138 ? 25.345 27.023 61.425 1.00 47.83 139 PRO B N 1
ATOM 3542 C CA . PRO B 1 138 ? 26.780 26.707 61.348 1.00 44.16 139 PRO B CA 1
ATOM 3543 C C . PRO B 1 138 ? 27.200 25.411 62.075 1.00 38.25 139 PRO B C 1
ATOM 3544 O O . PRO B 1 138 ? 28.325 24.955 61.901 1.00 39.53 139 PRO B O 1
ATOM 3548 N N . LYS B 1 139 ? 26.300 24.823 62.867 1.00 45.10 140 LYS B N 1
ATOM 3549 C CA . LYS B 1 139 ? 26.604 23.591 63.621 1.00 42.80 140 LYS B CA 1
ATOM 3550 C C . LYS B 1 139 ? 25.967 22.365 63.019 1.00 42.24 140 LYS B C 1
ATOM 3551 O O . LYS B 1 139 ? 26.122 21.250 63.542 1.00 46.19 140 LYS B O 1
ATOM 3557 N N . LEU B 1 140 ? 25.241 22.586 61.931 1.00 44.22 141 LEU B N 1
ATOM 3558 C CA . LEU B 1 140 ? 24.495 21.537 61.232 1.00 45.77 141 LEU B CA 1
ATOM 3559 C C . LEU B 1 140 ? 24.983 21.344 59.817 1.00 45.26 141 LEU B C 1
ATOM 3560 O O . LEU B 1 140 ? 24.666 20.359 59.172 1.00 49.79 141 LEU B O 1
ATOM 3565 N N . VAL B 1 141 ? 25.755 22.318 59.358 1.00 56.27 142 VAL B N 1
ATOM 3566 C CA . VAL B 1 141 ? 26.260 22.360 58.006 1.00 55.97 142 VAL B CA 1
ATOM 3567 C C . VAL B 1 141 ? 27.685 22.846 57.934 1.00 59.15 142 VAL B C 1
ATOM 3568 O O . VAL B 1 141 ? 28.001 23.926 58.428 1.00 61.06 142 VAL B O 1
ATOM 3572 N N . ASP B 1 142 ? 28.538 22.046 57.318 1.00 69.92 143 ASP B N 1
ATOM 3573 C CA . ASP B 1 142 ? 29.919 22.441 57.115 1.00 83.39 143 ASP B CA 1
ATOM 3574 C C . ASP B 1 142 ? 29.999 22.569 55.587 1.00 92.81 143 ASP B C 1
ATOM 3575 O O . ASP B 1 142 ? 29.413 21.747 54.861 1.00 95.86 143 ASP B O 1
ATOM 3580 N N . GLU B 1 143 ? 30.672 23.594 55.073 1.00 87.26 144 GLU B N 1
ATOM 3581 C CA . GLU B 1 143 ? 30.726 23.691 53.625 1.00 89.81 144 GLU B CA 1
ATOM 3582 C C . GLU B 1 143 ? 31.630 22.533 53.194 1.00 90.07 144 GLU B C 1
ATOM 3583 O O . GLU B 1 143 ? 31.585 22.103 52.038 1.00 97.73 144 GLU B O 1
ATOM 3589 N N . ARG B 1 144 ? 32.398 22.007 54.160 1.00 88.72 145 ARG B N 1
ATOM 3590 C CA . ARG B 1 144 ? 33.322 20.863 53.977 1.00 91.98 145 ARG B CA 1
ATOM 3591 C C . ARG B 1 144 ? 32.587 19.601 53.433 1.00 84.85 145 ARG B C 1
ATOM 3592 O O . ARG B 1 144 ? 32.213 19.543 52.263 1.00 78.49 145 ARG B O 1
ATOM 3600 N N . ASN B 1 145 ? 32.394 18.590 54.279 1.00 100.00 146 ASN B N 1
ATOM 3601 C CA . ASN B 1 145 ? 31.690 17.367 53.866 1.00 100.00 146 ASN B CA 1
ATOM 3602 C C . ASN B 1 145 ? 30.306 17.338 54.543 1.00 98.25 146 ASN B C 1
ATOM 3603 O O . ASN B 1 145 ? 30.197 17.139 55.759 1.00 99.28 146 ASN B O 1
ATOM 3608 N N . ASP B 1 146 ? 29.250 17.553 53.757 1.00 98.78 147 ASP B N 1
ATOM 3609 C CA . ASP B 1 146 ? 27.900 17.597 54.322 1.00 99.07 147 ASP B CA 1
ATOM 3610 C C . ASP B 1 146 ? 27.279 16.232 54.640 1.00 93.43 147 ASP B C 1
ATOM 3611 O O . ASP B 1 146 ? 27.148 15.360 53.762 1.00 72.40 147 ASP B O 1
ATOM 3616 N N . TYR B 1 147 ? 26.932 16.047 55.917 1.00 91.19 148 TYR B N 1
ATOM 3617 C CA . TYR B 1 147 ? 26.281 14.818 56.345 1.00 71.99 148 TYR B CA 1
ATOM 3618 C C . TYR B 1 147 ? 24.836 15.212 56.446 1.00 60.90 148 TYR B C 1
ATOM 3619 O O . TYR B 1 147 ? 24.471 16.349 56.189 1.00 67.34 148 TYR B O 1
ATOM 3628 N N . TYR B 1 148 ? 24.047 14.259 56.901 1.00 38.53 149 TYR B N 1
ATOM 3629 C CA . TYR B 1 148 ? 22.642 14.433 57.107 1.00 42.67 149 TYR B CA 1
ATOM 3630 C C . TYR B 1 148 ? 22.318 15.122 58.445 1.00 40.84 149 TYR B C 1
ATOM 3631 O O . TYR B 1 148 ? 23.159 15.181 59.372 1.00 39.60 149 TYR B O 1
ATOM 3640 N N . VAL B 1 149 ? 21.084 15.616 58.531 1.00 39.87 150 VAL B N 1
ATOM 3641 C CA . VAL B 1 149 ? 20.564 16.318 59.707 1.00 31.74 150 VAL B CA 1
ATOM 3642 C C . VAL B 1 149 ? 19.235 15.700 60.169 1.00 28.00 150 VAL B C 1
ATOM 3643 O O . VAL B 1 149 ? 18.365 15.460 59.367 1.00 35.67 150 VAL B O 1
ATOM 3647 N N . ALA B 1 150 ? 19.113 15.373 61.450 1.00 36.76 151 ALA B N 1
ATOM 3648 C CA . ALA B 1 150 ? 17.857 14.846 61.990 1.00 31.47 151 ALA B CA 1
ATOM 3649 C C . ALA B 1 150 ? 17.071 16.121 62.408 1.00 41.24 151 ALA B C 1
ATOM 3650 O O . ALA B 1 150 ? 17.587 16.931 63.161 1.00 38.42 151 ALA B O 1
ATOM 3652 N N . VAL B 1 151 ? 15.861 16.326 61.894 1.00 38.84 152 VAL B N 1
ATOM 3653 C CA . VAL B 1 151 ? 15.079 17.509 62.283 1.00 25.70 152 VAL B CA 1
ATOM 3654 C C . VAL B 1 151 ? 14.025 16.925 63.235 1.00 32.34 152 VAL B C 1
ATOM 3655 O O . VAL B 1 151 ? 13.302 15.984 62.865 1.00 33.42 152 VAL B O 1
ATOM 3659 N N . CYS B 1 152 ? 13.993 17.458 64.461 1.00 28.98 153 CYS B N 1
ATOM 3660 C CA . CYS B 1 152 ? 13.121 16.958 65.530 1.00 28.74 153 CYS B CA 1
ATOM 3661 C C . CYS B 1 152 ? 12.279 18.122 66.063 1.00 34.22 153 CYS B C 1
ATOM 3662 O O . CYS B 1 152 ? 12.795 19.158 66.552 1.00 38.38 153 CYS B O 1
ATOM 3665 N N . VAL B 1 153 ? 10.972 17.931 65.987 1.00 29.65 154 VAL B N 1
ATOM 3666 C CA . VAL B 1 153 ? 10.052 18.994 66.305 1.00 40.35 154 VAL B CA 1
ATOM 3667 C C . VAL B 1 153 ? 9.085 18.683 67.420 1.00 54.97 154 VAL B C 1
ATOM 3668 O O . VAL B 1 153 ? 8.565 17.554 67.543 1.00 46.67 154 VAL B O 1
ATOM 3672 N N . LEU B 1 154 ? 8.822 19.712 68.217 1.00 40.85 155 LEU B N 1
ATOM 3673 C CA . LEU B 1 154 ? 7.910 19.589 69.333 1.00 40.61 155 LEU B CA 1
ATOM 3674 C C . LEU B 1 154 ? 6.709 20.533 69.106 1.00 43.33 155 LEU B C 1
ATOM 3675 O O . LEU B 1 154 ? 6.875 21.744 68.955 1.00 34.49 155 LEU B O 1
ATOM 3680 N N . LYS B 1 155 ? 5.508 19.972 69.027 1.00 41.80 156 LYS B N 1
ATOM 3681 C CA . LYS B 1 155 ? 4.317 20.795 68.850 1.00 53.33 156 LYS B CA 1
ATOM 3682 C C . LYS B 1 155 ? 4.335 21.913 69.905 1.00 57.94 156 LYS B C 1
ATOM 3683 O O . LYS B 1 155 ? 4.803 21.707 71.021 1.00 58.66 156 LYS B O 1
ATOM 3689 N N . PRO B 1 156 ? 3.817 23.104 69.563 1.00 66.89 157 PRO B N 1
ATOM 3690 C CA . PRO B 1 156 ? 3.777 24.248 70.484 1.00 72.15 157 PRO B CA 1
ATOM 3691 C C . PRO B 1 156 ? 3.251 23.878 71.886 1.00 75.22 157 PRO B C 1
ATOM 3692 O O . PRO B 1 156 ? 3.809 24.315 72.908 1.00 74.10 157 PRO B O 1
ATOM 3696 N N . GLY B 1 157 ? 2.199 23.063 71.944 1.00 50.53 158 GLY B N 1
ATOM 3697 C CA . GLY B 1 157 ? 1.691 22.672 73.253 1.00 55.43 158 GLY B CA 1
ATOM 3698 C C . GLY B 1 157 ? 2.105 21.309 73.830 1.00 59.74 158 GLY B C 1
ATOM 3699 O O . GLY B 1 157 ? 1.258 20.545 74.299 1.00 61.33 158 GLY B O 1
ATOM 3700 N N . PHE B 1 158 ? 3.389 20.970 73.806 1.00 52.87 159 PHE B N 1
ATOM 3701 C CA . PHE B 1 158 ? 3.800 19.682 74.356 1.00 41.91 159 PHE B CA 1
ATOM 3702 C C . PHE B 1 158 ? 3.753 19.789 75.888 1.00 39.01 159 PHE B C 1
ATOM 3703 O O . PHE B 1 158 ? 3.850 20.886 76.444 1.00 35.70 159 PHE B O 1
ATOM 3711 N N . GLU B 1 159 ? 3.642 18.637 76.545 1.00 40.65 160 GLU B N 1
ATOM 3712 C CA . GLU B 1 159 ? 3.598 18.549 77.992 1.00 34.88 160 GLU B CA 1
ATOM 3713 C C . GLU B 1 159 ? 4.978 18.783 78.620 1.00 39.96 160 GLU B C 1
ATOM 3714 O O . GLU B 1 159 ? 5.829 17.935 78.538 1.00 31.35 160 GLU B O 1
ATOM 3720 N N . ASN B 1 160 ? 5.162 19.925 79.281 1.00 42.59 161 ASN B N 1
ATOM 3721 C CA . ASN B 1 160 ? 6.436 20.271 79.891 1.00 42.75 161 ASN B CA 1
ATOM 3722 C C . ASN B 1 160 ? 6.897 19.306 80.996 1.00 52.27 161 ASN B C 1
ATOM 3723 O O . ASN B 1 160 ? 8.106 19.135 81.223 1.00 49.73 161 ASN B O 1
ATOM 3728 N N . GLY B 1 161 ? 5.947 18.678 81.688 1.00 40.94 162 GLY B N 1
ATOM 3729 C CA . GLY B 1 161 ? 6.334 17.809 82.783 1.00 21.46 162 GLY B CA 1
ATOM 3730 C C . GLY B 1 161 ? 6.794 16.495 82.176 1.00 42.62 162 GLY B C 1
ATOM 3731 O O . GLY B 1 161 ? 7.206 15.579 82.877 1.00 41.31 162 GLY B O 1
ATOM 3732 N N . SER B 1 162 ? 6.742 16.396 80.849 1.00 39.51 163 SER B N 1
ATOM 3733 C CA . SER B 1 162 ? 7.152 15.150 80.210 1.00 40.54 163 SER B CA 1
ATOM 3734 C C . SER B 1 162 ? 8.607 14.990 79.768 1.00 45.89 163 SER B C 1
ATOM 3735 O O . SER B 1 162 ? 9.320 15.956 79.572 1.00 44.79 163 SER B O 1
ATOM 3738 N N . ASN B 1 163 ? 9.065 13.749 79.647 1.00 46.56 164 ASN B N 1
ATOM 3739 C CA . ASN B 1 163 ? 10.391 13.550 79.047 1.00 43.34 164 ASN B CA 1
ATOM 3740 C C . ASN B 1 163 ? 10.101 13.649 77.507 1.00 40.45 164 ASN B C 1
ATOM 3741 O O . ASN B 1 163 ? 9.113 13.086 77.048 1.00 35.43 164 ASN B O 1
ATOM 3746 N N . GLN B 1 164 ? 10.913 14.371 76.738 1.00 34.69 165 GLN B N 1
ATOM 3747 C CA . GLN B 1 164 ? 10.720 14.434 75.278 1.00 32.91 165 GLN B CA 1
ATOM 3748 C C . GLN B 1 164 ? 11.736 13.431 74.670 1.00 34.41 165 GLN B C 1
ATOM 3749 O O . GLN B 1 164 ? 12.938 13.623 74.814 1.00 32.70 165 GLN B O 1
ATOM 3755 N N . VAL B 1 165 ? 11.235 12.388 74.007 1.00 31.01 166 VAL B N 1
ATOM 3756 C CA . VAL B 1 165 ? 12.046 11.313 73.448 1.00 33.23 166 VAL B CA 1
ATOM 3757 C C . VAL B 1 165 ? 11.948 11.081 71.918 1.00 34.70 166 VAL B C 1
ATOM 3758 O O . VAL B 1 165 ? 10.989 11.487 71.246 1.00 39.39 166 VAL B O 1
ATOM 3762 N N . LEU B 1 166 ? 12.940 10.400 71.370 1.00 33.82 167 LEU B N 1
ATOM 3763 C CA . LEU B 1 166 ? 12.911 10.089 69.954 1.00 34.70 167 LEU B CA 1
ATOM 3764 C C . LEU B 1 166 ? 13.853 8.909 69.761 1.00 39.84 167 LEU B C 1
ATOM 3765 O O . LEU B 1 166 ? 14.755 8.659 70.575 1.00 31.36 167 LEU B O 1
ATOM 3770 N N . SER B 1 167 ? 13.604 8.149 68.715 1.00 36.97 168 SER B N 1
ATOM 3771 C CA . SER B 1 167 ? 14.461 7.048 68.398 1.00 34.50 168 SER B CA 1
ATOM 3772 C C . SER B 1 167 ? 14.276 6.765 66.907 1.00 39.14 168 SER B C 1
ATOM 3773 O O . SER B 1 167 ? 13.229 7.038 66.346 1.00 41.74 168 SER B O 1
ATOM 3776 N N . PHE B 1 168 ? 15.325 6.310 66.252 1.00 32.16 169 PHE B N 1
ATOM 3777 C CA . PHE B 1 168 ? 15.247 5.976 64.847 1.00 32.05 169 PHE B CA 1
ATOM 3778 C C . PHE B 1 168 ? 16.474 5.193 64.372 1.00 28.16 169 PHE B C 1
ATOM 3779 O O . PHE B 1 168 ? 17.549 5.302 64.957 1.00 36.70 169 PHE B O 1
ATOM 3787 N N . GLU B 1 169 ? 16.269 4.326 63.377 1.00 27.61 170 GLU B N 1
ATOM 3788 C CA . GLU B 1 169 ? 17.363 3.549 62.783 1.00 28.50 170 GLU B CA 1
ATOM 3789 C C . GLU B 1 169 ? 17.819 4.334 61.567 1.00 34.60 170 GLU B C 1
ATOM 3790 O O . GLU B 1 169 ? 16.983 4.846 60.834 1.00 41.95 170 GLU B O 1
ATOM 3796 N N . TYR B 1 170 ? 19.135 4.472 61.395 1.00 36.82 171 TYR B N 1
ATOM 3797 C CA . TYR B 1 170 ? 19.721 5.184 60.264 1.00 16.32 171 TYR B CA 1
ATOM 3798 C C . TYR B 1 170 ? 20.858 4.366 59.664 1.00 32.70 171 TYR B C 1
ATOM 3799 O O . TYR B 1 170 ? 21.389 3.464 60.321 1.00 25.00 171 TYR B O 1
ATOM 3808 N N . ASN B 1 171 ? 21.220 4.673 58.426 1.00 34.52 172 ASN B N 1
ATOM 3809 C CA . ASN B 1 171 ? 22.281 3.933 57.710 1.00 23.89 172 ASN B CA 1
ATOM 3810 C C . ASN B 1 171 ? 23.514 4.789 57.577 1.00 32.63 172 ASN B C 1
ATOM 3811 O O . ASN B 1 171 ? 23.566 5.690 56.720 1.00 28.96 172 ASN B O 1
ATOM 3816 N N . PRO B 1 172 ? 24.534 4.496 58.390 1.00 40.60 173 PRO B N 1
ATOM 3817 C CA . PRO B 1 172 ? 25.803 5.223 58.385 1.00 33.41 173 PRO B CA 1
ATOM 3818 C C . PRO B 1 172 ? 26.436 5.157 56.983 1.00 50.01 173 PRO B C 1
ATOM 3819 O O . PRO B 1 172 ? 26.349 4.129 56.298 1.00 39.97 173 PRO B O 1
ATOM 3823 N N . ILE B 1 173 ? 27.059 6.264 56.584 1.00 40.33 174 ILE B N 1
ATOM 3824 C CA . ILE B 1 173 ? 27.767 6.383 55.311 1.00 36.39 174 ILE B CA 1
ATOM 3825 C C . ILE B 1 173 ? 29.240 6.321 55.702 1.00 48.15 174 ILE B C 1
ATOM 3826 O O . ILE B 1 173 ? 29.696 7.161 56.490 1.00 39.51 174 ILE B O 1
ATOM 3831 N N . GLY B 1 174 ? 29.984 5.344 55.197 1.00 38.22 175 GLY B N 1
ATOM 3832 C CA . GLY B 1 174 ? 31.404 5.285 55.523 1.00 48.49 175 GLY B CA 1
ATOM 3833 C C . GLY B 1 174 ? 31.870 4.876 56.928 1.00 66.16 175 GLY B C 1
ATOM 3834 O O . GLY B 1 174 ? 32.893 5.410 57.412 1.00 59.29 175 GLY B O 1
ATOM 3835 N N . ASN B 1 175 ? 31.155 3.944 57.569 1.00 43.82 176 ASN B N 1
ATOM 3836 C CA . ASN B 1 175 ? 31.506 3.444 58.915 1.00 52.69 176 ASN B CA 1
ATOM 3837 C C . ASN B 1 175 ? 31.929 4.495 59.987 1.00 44.73 176 ASN B C 1
ATOM 3838 O O . ASN B 1 175 ? 32.885 4.295 60.749 1.00 34.00 176 ASN B O 1
ATOM 3843 N N . LYS B 1 176 ? 31.221 5.615 59.999 1.00 27.38 177 LYS B N 1
ATOM 3844 C CA . LYS B 1 176 ? 31.433 6.699 60.947 1.00 36.03 177 LYS B CA 1
ATOM 3845 C C . LYS B 1 176 ? 30.140 6.780 61.778 1.00 34.65 177 LYS B C 1
ATOM 3846 O O . LYS B 1 176 ? 29.066 6.382 61.282 1.00 36.36 177 LYS B O 1
ATOM 3852 N N . VAL B 1 177 ? 30.240 7.248 63.023 1.00 31.23 178 VAL B N 1
ATOM 3853 C CA . VAL B 1 177 ? 29.059 7.467 63.879 1.00 32.60 178 VAL B CA 1
ATOM 3854 C C . VAL B 1 177 ? 29.213 8.864 64.500 1.00 29.56 178 VAL B C 1
ATOM 3855 O O . VAL B 1 177 ? 30.275 9.218 64.962 1.00 29.28 178 VAL B O 1
ATOM 3859 N N . ILE B 1 178 ? 28.158 9.661 64.485 1.00 42.97 179 ILE B N 1
ATOM 3860 C CA . ILE B 1 178 ? 28.209 10.989 65.082 1.00 23.12 179 ILE B CA 1
ATOM 3861 C C . ILE B 1 178 ? 27.335 11.009 66.369 1.00 33.49 179 ILE B C 1
ATOM 3862 O O . ILE B 1 178 ? 26.150 10.732 66.298 1.00 34.00 179 ILE B O 1
ATOM 3867 N N . VAL B 1 179 ? 27.943 11.271 67.534 1.00 31.56 180 VAL B N 1
ATOM 3868 C CA . VAL B 1 179 ? 27.211 11.364 68.815 1.00 26.62 180 VAL B CA 1
ATOM 3869 C C . VAL B 1 179 ? 26.924 12.853 68.905 1.00 24.41 180 VAL B C 1
ATOM 3870 O O . VAL B 1 179 ? 27.853 13.675 69.000 1.00 23.90 180 VAL B O 1
ATOM 3874 N N . PRO B 1 180 ? 25.634 13.237 68.896 1.00 21.78 181 PRO B N 1
ATOM 3875 C CA . PRO B 1 180 ? 25.234 14.661 68.937 1.00 24.44 181 PRO B CA 1
ATOM 3876 C C . PRO B 1 180 ? 25.300 15.472 70.248 1.00 31.91 181 PRO B C 1
ATOM 3877 O O . PRO B 1 180 ? 24.292 15.784 70.862 1.00 31.70 181 PRO B O 1
ATOM 3881 N N . PHE B 1 181 ? 26.519 15.834 70.637 1.00 18.78 182 PHE B N 1
ATOM 3882 C CA . PHE B 1 181 ? 26.785 16.633 71.845 1.00 27.97 182 PHE B CA 1
ATOM 3883 C C . PHE B 1 181 ? 26.769 18.148 71.617 1.00 32.74 182 PHE B C 1
ATOM 3884 O O . PHE B 1 181 ? 26.581 18.919 72.563 1.00 34.00 182 PHE B O 1
ATOM 3892 N N . ALA B 1 182 ? 27.026 18.573 70.396 1.00 26.40 183 ALA B N 1
ATOM 3893 C CA . ALA B 1 182 ? 27.104 20.014 70.079 1.00 28.95 183 ALA B CA 1
ATOM 3894 C C . ALA B 1 182 ? 25.800 20.734 70.222 1.00 24.45 183 ALA B C 1
ATOM 3895 O O . ALA B 1 182 ? 24.737 20.129 69.966 1.00 22.76 183 ALA B O 1
ATOM 3897 N N . HIS B 1 183 ? 25.841 21.993 70.659 1.00 29.89 184 HIS B N 1
ATOM 3898 C CA . HIS B 1 183 ? 24.557 22.731 70.777 1.00 38.32 184 HIS B CA 1
ATOM 3899 C C . HIS B 1 183 ? 24.630 23.978 69.886 1.00 37.37 184 HIS B C 1
ATOM 3900 O O . HIS B 1 183 ? 25.602 24.204 69.205 1.00 33.55 184 HIS B O 1
ATOM 3907 N N . GLU B 1 184 ? 23.592 24.786 69.896 1.00 35.28 185 GLU B N 1
ATOM 3908 C CA . GLU B 1 184 ? 23.650 25.993 69.115 1.00 42.32 185 GLU B CA 1
ATOM 3909 C C . GLU B 1 184 ? 24.728 26.899 69.748 1.00 38.66 185 GLU B C 1
ATOM 3910 O O . GLU B 1 184 ? 25.039 26.793 70.942 1.00 36.45 185 GLU B O 1
ATOM 3916 N N . ILE B 1 185 ? 25.301 27.767 68.929 1.00 35.73 186 ILE B N 1
ATOM 3917 C CA . ILE B 1 185 ? 26.326 28.758 69.353 1.00 28.77 186 ILE B CA 1
ATOM 3918 C C . ILE B 1 185 ? 25.680 29.751 70.330 1.00 30.24 186 ILE B C 1
ATOM 3919 O O . ILE B 1 185 ? 24.468 29.881 70.353 1.00 32.89 186 ILE B O 1
ATOM 3924 N N . ASN B 1 186 ? 26.493 30.367 71.187 1.00 34.31 187 ASN B N 1
ATOM 3925 C CA . ASN B 1 186 ? 26.038 31.407 72.084 1.00 37.40 187 ASN B CA 1
ATOM 3926 C C . ASN B 1 186 ? 27.146 32.503 72.126 1.00 42.48 187 ASN B C 1
ATOM 3927 O O . ASN B 1 186 ? 28.279 32.255 71.761 1.00 36.19 187 ASN B O 1
ATOM 3932 N N . ASP B 1 187 ? 26.832 33.719 72.551 1.00 47.35 188 ASP B N 1
ATOM 3933 C CA . ASP B 1 187 ? 27.839 34.783 72.530 1.00 46.46 188 ASP B CA 1
ATOM 3934 C C . ASP B 1 187 ? 29.079 34.645 73.414 1.00 43.32 188 ASP B C 1
ATOM 3935 O O . ASP B 1 187 ? 30.181 35.051 73.035 1.00 45.83 188 ASP B O 1
ATOM 3940 N N . THR B 1 188 ? 28.916 34.070 74.592 1.00 40.26 189 THR B N 1
ATOM 3941 C CA . THR B 1 188 ? 30.039 33.945 75.516 1.00 37.77 189 THR B CA 1
ATOM 3942 C C . THR B 1 188 ? 31.199 33.097 75.059 1.00 46.27 189 THR B C 1
ATOM 3943 O O . THR B 1 188 ? 32.338 33.368 75.432 1.00 47.11 189 THR B O 1
ATOM 3947 N N . GLY B 1 189 ? 30.915 32.064 74.275 1.00 41.10 190 GLY B N 1
ATOM 3948 C CA . GLY B 1 189 ? 31.967 31.175 73.805 1.00 31.98 190 GLY B CA 1
ATOM 3949 C C . GLY B 1 189 ? 32.223 30.050 74.813 1.00 38.07 190 GLY B C 1
ATOM 3950 O O . GLY B 1 189 ? 33.200 29.314 74.698 1.00 32.06 190 GLY B O 1
ATOM 3951 N N . LEU B 1 190 ? 31.347 29.918 75.801 1.00 39.88 191 LEU B N 1
ATOM 3952 C CA . LEU B 1 190 ? 31.502 28.880 76.809 1.00 38.98 191 LEU B CA 1
ATOM 3953 C C . LEU B 1 190 ? 30.216 28.061 76.767 1.00 40.34 191 LEU B C 1
ATOM 3954 O O . LEU B 1 190 ? 29.110 28.645 76.773 1.00 32.99 191 LEU B O 1
ATOM 3959 N N . TYR B 1 191 ? 30.342 26.729 76.747 1.00 28.20 192 TYR B N 1
ATOM 3960 C CA . TYR B 1 191 ? 29.130 25.882 76.665 1.00 31.69 192 TYR B CA 1
ATOM 3961 C C . TYR B 1 191 ? 28.897 24.914 77.824 1.00 25.02 192 TYR B C 1
ATOM 3962 O O . TYR B 1 191 ? 29.831 24.289 78.371 1.00 36.43 192 TYR B O 1
ATOM 3971 N N . GLU B 1 192 ? 27.638 24.795 78.218 1.00 21.70 193 GLU B N 1
ATOM 3972 C CA . GLU B 1 192 ? 27.271 23.930 79.315 1.00 26.59 193 GLU B CA 1
ATOM 3973 C C . GLU B 1 192 ? 26.851 22.584 78.781 1.00 33.89 193 GLU B C 1
ATOM 3974 O O . GLU B 1 192 ? 26.140 22.499 77.799 1.00 39.27 193 GLU B O 1
ATOM 3980 N N . TYR B 1 193 ? 27.309 21.526 79.428 1.00 33.56 194 TYR B N 1
ATOM 3981 C CA . TYR B 1 193 ? 26.891 20.198 79.012 1.00 25.27 194 TYR B CA 1
ATOM 3982 C C . TYR B 1 193 ? 26.249 19.494 80.192 1.00 17.93 194 TYR B C 1
ATOM 3983 O O . TYR B 1 193 ? 26.678 19.678 81.332 1.00 25.95 194 TYR B O 1
ATOM 3992 N N . ASP B 1 194 ? 25.254 18.667 79.907 1.00 17.60 195 ASP B N 1
ATOM 3993 C CA . ASP B 1 194 ? 24.592 17.852 80.899 1.00 19.49 195 ASP B CA 1
ATOM 3994 C C . ASP B 1 194 ? 23.989 16.706 80.079 1.00 19.83 195 ASP B C 1
ATOM 3995 O O . ASP B 1 194 ? 22.817 16.716 79.691 1.00 17.49 195 ASP B O 1
ATOM 4000 N N . VAL B 1 195 ? 24.817 15.697 79.842 1.00 21.70 196 VAL B N 1
ATOM 4001 C CA . VAL B 1 195 ? 24.409 14.609 79.007 1.00 13.20 196 VAL B CA 1
ATOM 4002 C C . VAL B 1 195 ? 25.251 13.363 79.368 1.00 32.13 196 VAL B C 1
ATOM 4003 O O . VAL B 1 195 ? 26.419 13.490 79.847 1.00 23.79 196 VAL B O 1
ATOM 4007 N N . VAL B 1 196 ? 24.642 12.190 79.182 1.00 17.44 197 VAL B N 1
ATOM 4008 C CA . VAL B 1 196 ? 25.363 10.910 79.348 1.00 22.11 197 VAL B CA 1
ATOM 4009 C C . VAL B 1 196 ? 25.026 10.150 78.054 1.00 37.18 197 VAL B C 1
ATOM 4010 O O . VAL B 1 196 ? 23.943 10.345 77.496 1.00 21.79 197 VAL B O 1
ATOM 4014 N N . ALA B 1 197 ? 25.920 9.261 77.619 1.00 22.12 198 ALA B N 1
ATOM 4015 C CA . ALA B 1 197 ? 25.712 8.524 76.396 1.00 13.69 198 ALA B CA 1
ATOM 4016 C C . ALA B 1 197 ? 26.311 7.139 76.463 1.00 20.56 198 ALA B C 1
ATOM 4017 O O . ALA B 1 197 ? 27.400 6.955 77.021 1.00 22.20 198 ALA B O 1
ATOM 4019 N N . TYR B 1 198 ? 25.583 6.173 75.892 1.00 21.60 199 TYR B N 1
ATOM 4020 C CA . TYR B 1 198 ? 26.045 4.807 75.796 1.00 12.87 199 TYR B CA 1
ATOM 4021 C C . TYR B 1 198 ? 26.202 4.623 74.261 1.00 29.64 199 TYR B C 1
ATOM 4022 O O . TYR B 1 198 ? 25.245 4.868 73.523 1.00 26.04 199 TYR B O 1
ATOM 4031 N N . VAL B 1 199 ? 27.407 4.249 73.787 1.00 25.62 200 VAL B N 1
ATOM 4032 C CA . VAL B 1 199 ? 27.657 4.107 72.345 1.00 14.91 200 VAL B CA 1
ATOM 4033 C C . VAL B 1 199 ? 28.378 2.787 72.036 1.00 19.18 200 VAL B C 1
ATOM 4034 O O . VAL B 1 199 ? 29.507 2.543 72.471 1.00 18.56 200 VAL B O 1
ATOM 4038 N N . ASP B 1 200 ? 27.714 1.895 71.312 1.00 23.25 201 ASP B N 1
ATOM 4039 C CA . ASP B 1 200 ? 28.408 0.605 71.118 1.00 19.36 201 ASP B CA 1
ATOM 4040 C C . ASP B 1 200 ? 28.966 0.316 69.717 1.00 23.67 201 ASP B C 1
ATOM 4041 O O . ASP B 1 200 ? 28.723 1.044 68.757 1.00 37.84 201 ASP B O 1
ATOM 4046 N N . SER B 1 201 ? 29.787 -0.733 69.665 1.00 27.50 202 SER B N 1
ATOM 4047 C CA . SER B 1 201 ? 30.404 -1.155 68.426 1.00 23.34 202 SER B CA 1
ATOM 4048 C C . SER B 1 201 ? 31.295 -0.042 67.813 1.00 26.56 202 SER B C 1
ATOM 4049 O O . SER B 1 201 ? 31.214 0.174 66.622 1.00 20.24 202 SER B O 1
ATOM 4052 N N . VAL B 1 202 ? 32.125 0.634 68.602 1.00 30.50 203 VAL B N 1
ATOM 4053 C CA . VAL B 1 202 ? 32.963 1.715 68.048 1.00 22.57 203 VAL B CA 1
ATOM 4054 C C . VAL B 1 202 ? 34.427 1.570 68.433 1.00 24.45 203 VAL B C 1
ATOM 4055 O O . VAL B 1 202 ? 34.762 0.972 69.452 1.00 25.68 203 VAL B O 1
ATOM 4059 N N . GLN B 1 203 ? 35.298 2.111 67.600 1.00 27.64 204 GLN B N 1
ATOM 4060 C CA . GLN B 1 203 ? 36.721 2.068 67.880 1.00 36.17 204 GLN B CA 1
ATOM 4061 C C . GLN B 1 203 ? 37.078 3.172 68.842 1.00 31.66 204 GLN B C 1
ATOM 4062 O O . GLN B 1 203 ? 36.494 4.255 68.827 1.00 21.67 204 GLN B O 1
ATOM 4068 N N . PHE B 1 204 ? 38.105 2.896 69.616 1.00 23.36 205 PHE B N 1
ATOM 4069 C CA . PHE B 1 204 ? 38.635 3.851 70.565 1.00 22.13 205 PHE B CA 1
ATOM 4070 C C . PHE B 1 204 ? 39.270 5.076 69.836 1.00 31.90 205 PHE B C 1
ATOM 4071 O O . PHE B 1 204 ? 39.861 4.949 68.765 1.00 26.95 205 PHE B O 1
ATOM 4079 N N . ASP B 1 205 ? 39.135 6.262 70.406 1.00 27.78 206 ASP B N 1
ATOM 4080 C CA . ASP B 1 205 ? 39.817 7.444 69.846 1.00 18.31 206 ASP B CA 1
ATOM 4081 C C . ASP B 1 205 ? 40.316 8.262 71.036 1.00 25.28 206 ASP B C 1
ATOM 4082 O O . ASP B 1 205 ? 39.706 9.258 71.454 1.00 33.33 206 ASP B O 1
ATOM 4087 N N . GLY B 1 206 ? 41.438 7.828 71.599 1.00 20.23 207 GLY B N 1
ATOM 4088 C CA . GLY B 1 206 ? 41.968 8.482 72.781 1.00 17.76 207 GLY B CA 1
ATOM 4089 C C . GLY B 1 206 ? 42.304 9.975 72.666 1.00 30.16 207 GLY B C 1
ATOM 4090 O O . GLY B 1 206 ? 42.074 10.761 73.570 1.00 34.50 207 GLY B O 1
ATOM 4091 N N . GLU B 1 207 ? 42.819 10.359 71.514 1.00 21.32 208 GLU B N 1
ATOM 4092 C CA . GLU B 1 207 ? 43.223 11.744 71.281 1.00 20.48 208 GLU B CA 1
ATOM 4093 C C . GLU B 1 207 ? 42.012 12.652 71.298 1.00 28.90 208 GLU B C 1
ATOM 4094 O O . GLU B 1 207 ? 42.070 13.764 71.845 1.00 27.59 208 GLU B O 1
ATOM 4100 N N . GLN B 1 208 ? 40.918 12.159 70.711 1.00 18.36 209 GLN B N 1
ATOM 4101 C CA . GLN B 1 208 ? 39.701 12.952 70.641 1.00 21.46 209 GLN B CA 1
ATOM 4102 C C . GLN B 1 208 ? 39.088 13.065 72.044 1.00 21.62 209 GLN B C 1
ATOM 4103 O O . GLN B 1 208 ? 38.555 14.103 72.434 1.00 26.16 209 GLN B O 1
ATOM 4109 N N . PHE B 1 209 ? 39.152 11.981 72.798 1.00 26.60 210 PHE B N 1
ATOM 4110 C CA . PHE B 1 209 ? 38.558 12.020 74.133 1.00 22.07 210 PHE B CA 1
ATOM 4111 C C . PHE B 1 209 ? 39.424 12.943 74.995 1.00 23.90 210 PHE B C 1
ATOM 4112 O O . PHE B 1 209 ? 38.928 13.766 75.768 1.00 24.79 210 PHE B O 1
ATOM 4120 N N . GLU B 1 210 ? 40.727 12.803 74.845 1.00 29.85 211 GLU B N 1
ATOM 4121 C CA . GLU B 1 210 ? 41.656 13.646 75.626 1.00 30.71 211 GLU B CA 1
ATOM 4122 C C . GLU B 1 210 ? 41.412 15.141 75.363 1.00 15.89 211 GLU B C 1
ATOM 4123 O O . GLU B 1 210 ? 41.299 15.939 76.302 1.00 31.55 211 GLU B O 1
ATOM 4129 N N . GLU B 1 211 ? 41.344 15.507 74.090 1.00 24.57 212 GLU B N 1
ATOM 4130 C CA . GLU B 1 211 ? 41.055 16.889 73.740 1.00 24.17 212 GLU B CA 1
ATOM 4131 C C . GLU B 1 211 ? 39.783 17.313 74.481 1.00 18.26 212 GLU B C 1
ATOM 4132 O O . GLU B 1 211 ? 39.767 18.312 75.188 1.00 31.22 212 GLU B O 1
ATOM 4138 N N . PHE B 1 212 ? 38.711 16.535 74.318 1.00 26.14 213 PHE B N 1
ATOM 4139 C CA . PHE B 1 212 ? 37.440 16.886 74.949 1.00 22.17 213 PHE B CA 1
ATOM 4140 C C . PHE B 1 212 ? 37.487 17.003 76.493 1.00 27.20 213 PHE B C 1
ATOM 4141 O O . PHE B 1 212 ? 37.002 17.967 77.058 1.00 26.81 213 PHE B O 1
ATOM 4149 N N . VAL B 1 213 ? 38.105 16.034 77.166 1.00 21.68 214 VAL B N 1
ATOM 4150 C CA . VAL B 1 213 ? 38.184 16.049 78.604 1.00 18.56 214 VAL B CA 1
ATOM 4151 C C . VAL B 1 213 ? 39.104 17.181 79.143 1.00 23.23 214 VAL B C 1
ATOM 4152 O O . VAL B 1 213 ? 38.808 17.812 80.162 1.00 26.52 214 VAL B O 1
ATOM 4156 N N . GLN B 1 214 ? 40.206 17.454 78.449 1.00 23.48 215 GLN B N 1
ATOM 4157 C CA . GLN B 1 214 ? 41.115 18.524 78.900 1.00 21.13 215 GLN B CA 1
ATOM 4158 C C . GLN B 1 214 ? 40.463 19.868 78.871 1.00 21.67 215 GLN B C 1
ATOM 4159 O O . GLN B 1 214 ? 40.794 20.704 79.697 1.00 27.10 215 GLN B O 1
ATOM 4165 N N . SER B 1 215 ? 39.489 20.039 77.980 1.00 24.09 216 SER B N 1
ATOM 4166 C CA . SER B 1 215 ? 38.738 21.296 77.911 1.00 20.26 216 SER B CA 1
ATOM 4167 C C . SER B 1 215 ? 37.694 21.526 79.007 1.00 21.29 216 SER B C 1
ATOM 4168 O O . SER B 1 215 ? 37.206 22.663 79.211 1.00 29.05 216 SER B O 1
ATOM 4171 N N . LEU B 1 216 ? 37.329 20.455 79.702 1.00 29.13 217 LEU B N 1
ATOM 4172 C CA . LEU B 1 216 ? 36.282 20.526 80.699 1.00 16.29 217 LEU B CA 1
ATOM 4173 C C . LEU B 1 216 ? 36.556 21.353 81.963 1.00 26.16 217 LEU B C 1
ATOM 4174 O O . LEU B 1 216 ? 37.625 21.312 82.566 1.00 27.00 217 LEU B O 1
ATOM 4179 N N . ILE B 1 217 ? 35.560 22.110 82.355 1.00 16.40 218 ILE B N 1
ATOM 4180 C CA . ILE B 1 217 ? 35.654 22.889 83.581 1.00 28.20 218 ILE B CA 1
ATOM 4181 C C . ILE B 1 217 ? 34.638 22.255 84.572 1.00 35.11 218 ILE B C 1
ATOM 4182 O O . ILE B 1 217 ? 33.474 22.235 84.242 1.00 25.41 218 ILE B O 1
ATOM 4187 N N . LEU B 1 218 ? 35.060 21.734 85.740 1.00 32.77 219 LEU B N 1
ATOM 4188 C CA . LEU B 1 218 ? 34.103 21.103 86.661 1.00 39.36 219 LEU B CA 1
ATOM 4189 C C . LEU B 1 218 ? 33.473 22.056 87.667 1.00 44.78 219 LEU B C 1
ATOM 4190 O O . LEU B 1 218 ? 34.016 23.124 87.988 1.00 38.38 219 LEU B O 1
ATOM 4195 N N . PRO B 1 219 ? 32.304 21.680 88.176 1.00 39.02 220 PRO B N 1
ATOM 4196 C CA . PRO B 1 219 ? 31.682 22.569 89.149 1.00 39.59 220 PRO B CA 1
ATOM 4197 C C . PRO B 1 219 ? 32.584 22.558 90.403 1.00 47.23 220 PRO B C 1
ATOM 4198 O O . PRO B 1 219 ? 33.576 21.810 90.463 1.00 36.99 220 PRO B O 1
ATOM 4202 N N . SER B 1 220 ? 32.251 23.381 91.387 1.00 49.28 221 SER B N 1
ATOM 4203 C CA . SER B 1 220 ? 33.016 23.474 92.639 1.00 53.38 221 SER B CA 1
ATOM 4204 C C . SER B 1 220 ? 32.140 22.953 93.826 1.00 48.64 221 SER B C 1
ATOM 4205 O O . SER B 1 220 ? 30.920 22.935 93.739 1.00 58.63 221 SER B O 1
ATOM 4208 N N . SER B 1 221 ? 32.744 22.454 94.897 1.00 64.01 222 SER B N 1
ATOM 4209 C CA . SER B 1 221 ? 31.955 22.018 96.054 1.00 70.03 222 SER B CA 1
ATOM 4210 C C . SER B 1 221 ? 32.285 23.084 97.098 1.00 81.41 222 SER B C 1
ATOM 4211 O O . SER B 1 221 ? 31.965 22.961 98.288 1.00 85.83 222 SER B O 1
ATOM 4214 N N . PHE B 1 222 ? 32.954 24.121 96.587 1.00 83.53 223 PHE B N 1
ATOM 4215 C CA . PHE B 1 222 ? 33.416 25.312 97.298 1.00 89.11 223 PHE B CA 1
ATOM 4216 C C . PHE B 1 222 ? 34.334 25.129 98.514 1.00 84.34 223 PHE B C 1
ATOM 4217 O O . PHE B 1 222 ? 34.303 25.925 99.446 1.00 85.19 223 PHE B O 1
ATOM 4225 N N . LYS B 1 223 ? 35.174 24.092 98.466 1.00 83.81 224 LYS B N 1
ATOM 4226 C CA . LYS B 1 223 ? 36.127 23.774 99.527 1.00 67.72 224 LYS B CA 1
ATOM 4227 C C . LYS B 1 223 ? 37.458 24.464 99.243 1.00 81.84 224 LYS B C 1
ATOM 4228 O O . LYS B 1 223 ? 37.941 24.503 98.102 1.00 85.68 224 LYS B O 1
ATOM 4234 N N . ASN B 1 224 ? 38.049 25.008 100.295 1.00 94.62 225 ASN B N 1
ATOM 4235 C CA . ASN B 1 224 ? 39.316 25.712 100.198 1.00 90.48 225 ASN B CA 1
ATOM 4236 C C . ASN B 1 224 ? 40.430 24.980 99.438 1.00 83.87 225 ASN B C 1
ATOM 4237 O O . ASN B 1 224 ? 41.090 25.574 98.578 1.00 78.41 225 ASN B O 1
ATOM 4242 N N . SER B 1 225 ? 40.627 23.699 99.749 1.00 64.53 226 SER B N 1
ATOM 4243 C CA . SER B 1 225 ? 41.687 22.917 99.126 1.00 60.44 226 SER B CA 1
ATOM 4244 C C . SER B 1 225 ? 41.335 22.212 97.790 1.00 68.82 226 SER B C 1
ATOM 4245 O O . SER B 1 225 ? 42.111 21.382 97.305 1.00 62.05 226 SER B O 1
ATOM 4248 N N . GLU B 1 226 ? 40.187 22.537 97.198 1.00 53.18 227 GLU B N 1
ATOM 4249 C CA . GLU B 1 226 ? 39.765 21.875 95.959 1.00 38.78 227 GLU B CA 1
ATOM 4250 C C . GLU B 1 226 ? 40.759 21.865 94.821 1.00 38.98 227 GLU B C 1
ATOM 4251 O O . GLU B 1 226 ? 41.326 22.892 94.446 1.00 56.40 227 GLU B O 1
ATOM 4257 N N . LYS B 1 227 ? 40.910 20.704 94.218 1.00 42.77 228 LYS B N 1
ATOM 4258 C CA . LYS B 1 227 ? 41.749 20.626 93.063 1.00 36.22 228 LYS B CA 1
ATOM 4259 C C . LYS B 1 227 ? 41.085 19.715 92.028 1.00 40.05 228 LYS B C 1
ATOM 4260 O O . LYS B 1 227 ? 40.475 18.690 92.350 1.00 43.37 228 LYS B O 1
ATOM 4266 N N . VAL B 1 228 ? 41.174 20.129 90.778 1.00 38.76 229 VAL B N 1
ATOM 4267 C CA . VAL B 1 228 ? 40.613 19.387 89.651 1.00 25.00 229 VAL B CA 1
ATOM 4268 C C . VAL B 1 228 ? 41.783 18.586 89.098 1.00 26.66 229 VAL B C 1
ATOM 4269 O O . VAL B 1 228 ? 42.820 19.157 88.810 1.00 34.19 229 VAL B O 1
ATOM 4273 N N . LEU B 1 229 ? 41.656 17.270 88.989 1.00 24.78 230 LEU B N 1
ATOM 4274 C CA . LEU B 1 229 ? 42.773 16.476 88.452 1.00 20.87 230 LEU B CA 1
ATOM 4275 C C . LEU B 1 229 ? 42.305 15.860 87.145 1.00 23.66 230 LEU B C 1
ATOM 4276 O O . LEU B 1 229 ? 41.108 15.585 86.935 1.00 31.50 230 LEU B O 1
ATOM 4281 N N . TYR B 1 230 ? 43.272 15.627 86.281 1.00 29.86 231 TYR B N 1
ATOM 4282 C CA . TYR B 1 230 ? 43.013 15.091 84.975 1.00 32.06 231 TYR B CA 1
ATOM 4283 C C . TYR B 1 230 ? 43.607 13.682 84.921 1.00 39.61 231 TYR B C 1
ATOM 4284 O O . TYR B 1 230 ? 44.773 13.486 85.260 1.00 27.85 231 TYR B O 1
ATOM 4293 N N . TYR B 1 231 ? 42.779 12.698 84.561 1.00 28.76 232 TYR B N 1
ATOM 4294 C CA . TYR B 1 231 ? 43.252 11.328 84.443 1.00 19.83 232 TYR B CA 1
ATOM 4295 C C . TYR B 1 231 ? 43.142 10.685 83.050 1.00 19.47 232 TYR B C 1
ATOM 4296 O O . TYR B 1 231 ? 42.136 10.776 82.400 1.00 28.38 232 TYR B O 1
ATOM 4305 N N . ASN B 1 232 ? 44.166 9.961 82.634 1.00 24.85 233 ASN B N 1
ATOM 4306 C CA . ASN B 1 232 ? 44.089 9.262 81.381 1.00 18.61 233 ASN B CA 1
ATOM 4307 C C . ASN B 1 232 ? 44.683 7.948 81.873 1.00 27.19 233 ASN B C 1
ATOM 4308 O O . ASN B 1 232 ? 45.871 7.832 81.948 1.00 26.83 233 ASN B O 1
ATOM 4313 N N . GLU B 1 233 ? 43.850 6.986 82.258 1.00 31.39 234 GLU B N 1
ATOM 4314 C CA . GLU B 1 233 ? 44.342 5.712 82.816 1.00 29.91 234 GLU B CA 1
ATOM 4315 C C . GLU B 1 233 ? 43.896 4.585 81.871 1.00 27.54 234 GLU B C 1
ATOM 4316 O O . GLU B 1 233 ? 42.781 4.619 81.377 1.00 28.91 234 GLU B O 1
ATOM 4322 N N . ALA B 1 234 ? 44.756 3.589 81.649 1.00 35.88 235 ALA B N 1
ATOM 4323 C CA . ALA B 1 234 ? 44.436 2.475 80.760 1.00 44.71 235 ALA B CA 1
ATOM 4324 C C . ALA B 1 234 ? 45.024 1.127 81.172 1.00 43.26 235 ALA B C 1
ATOM 4325 O O . ALA B 1 234 ? 46.201 1.032 81.535 1.00 41.91 235 ALA B O 1
ATOM 4327 N N . SER B 1 235 ? 44.187 0.087 81.120 1.00 37.83 236 SER B N 1
ATOM 4328 C CA . SER B 1 235 ? 44.645 -1.257 81.409 1.00 37.33 236 SER B CA 1
ATOM 4329 C C . SER B 1 235 ? 44.449 -1.910 80.066 1.00 41.45 236 SER B C 1
ATOM 4330 O O . SER B 1 235 ? 44.151 -1.214 79.095 1.00 42.19 236 SER B O 1
ATOM 4333 N N . LYS B 1 236 ? 44.656 -3.224 79.992 1.00 53.61 237 LYS B N 1
ATOM 4334 C CA . LYS B 1 236 ? 44.450 -3.961 78.739 1.00 56.62 237 LYS B CA 1
ATOM 4335 C C . LYS B 1 236 ? 42.930 -4.077 78.487 1.00 45.82 237 LYS B C 1
ATOM 4336 O O . LYS B 1 236 ? 42.478 -4.220 77.346 1.00 34.30 237 LYS B O 1
ATOM 4342 N N . ASN B 1 237 ? 42.159 -4.005 79.571 1.00 30.78 238 ASN B N 1
ATOM 4343 C CA . ASN B 1 237 ? 40.706 -4.145 79.504 1.00 29.50 238 ASN B CA 1
ATOM 4344 C C . ASN B 1 237 ? 39.872 -2.845 79.370 1.00 28.07 238 ASN B C 1
ATOM 4345 O O . ASN B 1 237 ? 38.774 -2.864 78.822 1.00 34.55 238 ASN B O 1
ATOM 4350 N N . LYS B 1 238 ? 40.401 -1.719 79.850 1.00 30.58 239 LYS B N 1
ATOM 4351 C CA . LYS B 1 238 ? 39.610 -0.507 79.881 1.00 19.33 239 LYS B CA 1
ATOM 4352 C C . LYS B 1 238 ? 40.406 0.789 79.701 1.00 28.31 239 LYS B C 1
ATOM 4353 O O . LYS B 1 238 ? 41.596 0.861 80.027 1.00 35.63 239 LYS B O 1
ATOM 4359 N N . SER B 1 239 ? 39.733 1.824 79.223 1.00 25.26 240 SER B N 1
ATOM 4360 C CA . SER B 1 239 ? 40.362 3.124 79.142 1.00 22.73 240 SER B CA 1
ATOM 4361 C C . SER B 1 239 ? 39.446 4.142 79.845 1.00 21.04 240 SER B C 1
ATOM 4362 O O . SER B 1 239 ? 38.235 4.152 79.617 1.00 23.27 240 SER B O 1
ATOM 4365 N N . MET B 1 240 ? 40.020 4.986 80.693 1.00 21.26 241 MET B N 1
ATOM 4366 C CA . MET B 1 240 ? 39.225 5.982 81.400 1.00 16.78 241 MET B CA 1
ATOM 4367 C C . MET B 1 240 ? 39.927 7.330 81.273 1.00 25.40 241 MET B C 1
ATOM 4368 O O . MET B 1 240 ? 41.072 7.479 81.714 1.00 26.28 241 MET B O 1
ATOM 4373 N N . ILE B 1 241 ? 39.223 8.288 80.680 1.00 29.74 242 ILE B N 1
ATOM 4374 C CA . ILE B 1 241 ? 39.742 9.623 80.427 1.00 17.76 242 ILE B CA 1
ATOM 4375 C C . ILE B 1 241 ? 38.722 10.537 81.052 1.00 16.20 242 ILE B C 1
ATOM 4376 O O . ILE B 1 241 ? 37.605 10.645 80.574 1.00 17.82 242 ILE B O 1
ATOM 4381 N N . TYR B 1 242 ? 39.123 11.168 82.153 1.00 18.55 243 TYR B N 1
ATOM 4382 C CA . TYR B 1 242 ? 38.218 12.002 82.905 1.00 21.66 243 TYR B CA 1
ATOM 4383 C C . TYR B 1 242 ? 38.887 13.026 83.836 1.00 18.39 243 TYR B C 1
ATOM 4384 O O . TYR B 1 242 ? 40.046 12.970 84.101 1.00 26.16 243 TYR B O 1
ATOM 4393 N N . LYS B 1 243 ? 38.091 13.963 84.285 1.00 25.31 244 LYS B N 1
ATOM 4394 C CA . LYS B 1 243 ? 38.507 14.905 85.316 1.00 15.22 244 LYS B CA 1
ATOM 4395 C C . LYS B 1 243 ? 37.660 14.586 86.554 1.00 19.46 244 LYS B C 1
ATOM 4396 O O . LYS B 1 243 ? 36.480 14.078 86.453 1.00 28.84 244 LYS B O 1
ATOM 4402 N N . ALA B 1 244 ? 38.226 14.925 87.707 1.00 24.39 245 ALA B N 1
ATOM 4403 C CA . ALA B 1 244 ? 37.584 14.772 89.006 1.00 26.96 245 ALA B CA 1
ATOM 4404 C C . ALA B 1 244 ? 38.001 15.926 89.959 1.00 31.63 245 ALA B C 1
ATOM 4405 O O . ALA B 1 244 ? 39.097 16.480 89.835 1.00 27.02 245 ALA B O 1
ATOM 4407 N N . LEU B 1 245 ? 37.080 16.310 90.848 1.00 22.39 246 LEU B N 1
ATOM 4408 C CA . LEU B 1 245 ? 37.291 17.327 91.824 1.00 27.62 246 LEU B CA 1
ATOM 4409 C C . LEU B 1 245 ? 37.668 16.560 93.086 1.00 26.38 246 LEU B C 1
ATOM 4410 O O . LEU B 1 245 ? 36.935 15.666 93.571 1.00 20.58 246 LEU B O 1
ATOM 4415 N N . GLU B 1 246 ? 38.837 16.879 93.591 1.00 23.10 247 GLU B N 1
ATOM 4416 C CA . GLU B 1 246 ? 39.382 16.260 94.763 1.00 20.45 247 GLU B CA 1
ATOM 4417 C C . GLU B 1 246 ? 39.774 17.265 95.864 1.00 29.66 247 GLU B C 1
ATOM 4418 O O . GLU B 1 246 ? 40.306 18.352 95.581 1.00 33.38 247 GLU B O 1
ATOM 4424 N N . PHE B 1 247 ? 39.508 16.877 97.117 1.00 29.54 248 PHE B N 1
ATOM 4425 C CA . PHE B 1 247 ? 39.823 17.705 98.287 1.00 30.34 248 PHE B CA 1
ATOM 4426 C C . PHE B 1 247 ? 39.742 16.808 99.513 1.00 30.67 248 PHE B C 1
ATOM 4427 O O . PHE B 1 247 ? 39.231 15.677 99.465 1.00 33.43 248 PHE B O 1
ATOM 4435 N N . THR B 1 248 ? 40.224 17.320 100.627 1.00 36.74 249 THR B N 1
ATOM 4436 C CA . THR B 1 248 ? 40.259 16.564 101.854 1.00 27.98 249 THR B CA 1
ATOM 4437 C C . THR B 1 248 ? 39.546 17.255 102.977 1.00 34.09 249 THR B C 1
ATOM 4438 O O . THR B 1 248 ? 39.834 18.412 103.208 1.00 40.20 249 THR B O 1
ATOM 4442 N N . THR B 1 249 ? 38.607 16.560 103.648 1.00 39.01 250 THR B N 1
ATOM 4443 C CA . THR B 1 249 ? 37.911 17.120 104.828 1.00 31.31 250 THR B CA 1
ATOM 4444 C C . THR B 1 249 ? 38.199 16.238 106.046 1.00 31.37 250 THR B C 1
ATOM 4445 O O . THR B 1 249 ? 38.725 15.109 105.915 1.00 32.72 250 THR B O 1
ATOM 4449 N N . GLU B 1 250 ? 37.845 16.734 107.223 1.00 35.74 251 GLU B N 1
ATOM 4450 C CA . GLU B 1 250 ? 38.089 15.976 108.445 1.00 31.87 251 GLU B CA 1
ATOM 4451 C C . GLU B 1 250 ? 37.053 14.900 108.650 1.00 30.28 251 GLU B C 1
ATOM 4452 O O . GLU B 1 250 ? 35.843 15.096 108.437 1.00 35.94 251 GLU B O 1
ATOM 4458 N N . SER B 1 251 ? 37.528 13.749 109.076 1.00 28.84 252 SER B N 1
ATOM 4459 C CA . SER B 1 251 ? 36.603 12.630 109.299 1.00 26.71 252 SER B CA 1
ATOM 4460 C C . SER B 1 251 ? 35.850 12.755 110.634 1.00 32.66 252 SER B C 1
ATOM 4461 O O . SER B 1 251 ? 36.378 13.310 111.578 1.00 32.00 252 SER B O 1
ATOM 4464 N N . SER B 1 252 ? 34.643 12.220 110.735 1.00 37.39 253 SER B N 1
ATOM 4465 C CA . SER B 1 252 ? 33.962 12.282 112.030 1.00 29.46 253 SER B CA 1
ATOM 4466 C C . SER B 1 252 ? 34.301 11.036 112.890 1.00 34.12 253 SER B C 1
ATOM 4467 O O . SER B 1 252 ? 33.858 10.948 114.023 1.00 36.78 253 SER B O 1
ATOM 4470 N N . TRP B 1 253 ? 35.089 10.090 112.346 1.00 34.96 254 TRP B N 1
ATOM 4471 C CA . TRP B 1 253 ? 35.436 8.874 113.099 1.00 43.28 254 TRP B CA 1
ATOM 4472 C C . TRP B 1 253 ? 36.733 8.862 113.901 1.00 41.83 254 TRP B C 1
ATOM 4473 O O . TRP B 1 253 ? 36.925 8.018 114.771 1.00 48.58 254 TRP B O 1
ATOM 4484 N N . GLY B 1 254 ? 37.629 9.782 113.618 1.00 41.22 255 GLY B N 1
ATOM 4485 C CA . GLY B 1 254 ? 38.868 9.799 114.353 1.00 36.61 255 GLY B CA 1
ATOM 4486 C C . GLY B 1 254 ? 39.433 11.192 114.362 1.00 47.32 255 GLY B C 1
ATOM 4487 O O . GLY B 1 254 ? 39.353 11.902 113.358 1.00 47.20 255 GLY B O 1
ATOM 4488 N N . LYS B 1 255 ? 40.007 11.554 115.501 1.00 56.12 256 LYS B N 1
ATOM 4489 C CA . LYS B 1 255 ? 40.639 12.838 115.754 1.00 62.32 256 LYS B CA 1
ATOM 4490 C C . LYS B 1 255 ? 41.542 13.254 114.583 1.00 59.75 256 LYS B C 1
ATOM 4491 O O . LYS B 1 255 ? 41.543 14.409 114.171 1.00 67.12 256 LYS B O 1
ATOM 4497 N N . SER B 1 256 ? 42.305 12.313 114.043 1.00 50.74 257 SER B N 1
ATOM 4498 C CA . SER B 1 256 ? 43.194 12.626 112.934 1.00 46.17 257 SER B CA 1
ATOM 4499 C C . SER B 1 256 ? 42.869 11.995 111.556 1.00 50.50 257 SER B C 1
ATOM 4500 O O . SER B 1 256 ? 43.679 12.091 110.643 1.00 41.82 257 SER B O 1
ATOM 4503 N N . GLU B 1 257 ? 41.723 11.341 111.384 1.00 41.36 258 GLU B N 1
ATOM 4504 C CA . GLU B 1 257 ? 41.460 10.765 110.061 1.00 23.92 258 GLU B CA 1
ATOM 4505 C C . GLU B 1 257 ? 40.847 11.782 109.075 1.00 25.40 258 GLU B C 1
ATOM 4506 O O . GLU B 1 257 ? 40.098 12.691 109.475 1.00 30.60 258 GLU B O 1
ATOM 4512 N N . LYS B 1 258 ? 41.135 11.594 107.796 1.00 34.06 259 LYS B N 1
ATOM 4513 C CA . LYS B 1 258 ? 40.580 12.442 106.754 1.00 28.59 259 LYS B CA 1
ATOM 4514 C C . LYS B 1 258 ? 39.878 11.644 105.663 1.00 21.22 259 LYS B C 1
ATOM 4515 O O . LYS B 1 258 ? 40.137 10.459 105.476 1.00 23.19 259 LYS B O 1
ATOM 4521 N N . TYR B 1 259 ? 38.973 12.321 104.964 1.00 35.95 260 TYR B N 1
ATOM 4522 C CA . TYR B 1 259 ? 38.233 11.774 103.835 1.00 31.75 260 TYR B CA 1
ATOM 4523 C C . TYR B 1 259 ? 38.937 12.366 102.584 1.00 25.31 260 TYR B C 1
ATOM 4524 O O . TYR B 1 259 ? 39.062 13.576 102.471 1.00 23.05 260 TYR B O 1
ATOM 4533 N N . ASN B 1 260 ? 39.400 11.520 101.669 1.00 32.51 261 ASN B N 1
ATOM 4534 C CA . ASN B 1 260 ? 40.028 12.019 100.441 1.00 21.65 261 ASN B CA 1
ATOM 4535 C C . ASN B 1 260 ? 38.914 11.955 99.368 1.00 28.55 261 ASN B C 1
ATOM 4536 O O . ASN B 1 260 ? 38.745 10.979 98.695 1.00 25.15 261 ASN B O 1
ATOM 4541 N N . TRP B 1 261 ? 38.117 13.011 99.274 1.00 31.75 262 TRP B N 1
ATOM 4542 C CA . TRP B 1 261 ? 37.020 13.068 98.325 1.00 20.60 262 TRP B CA 1
ATOM 4543 C C . TRP B 1 261 ? 37.440 13.085 96.867 1.00 23.59 262 TRP B C 1
ATOM 4544 O O . TRP B 1 261 ? 38.401 13.760 96.492 1.00 25.48 262 TRP B O 1
ATOM 4555 N N . LYS B 1 262 ? 36.690 12.364 96.043 1.00 22.83 263 LYS B N 1
ATOM 4556 C CA . LYS B 1 262 ? 36.958 12.323 94.598 1.00 21.30 263 LYS B CA 1
ATOM 4557 C C . LYS B 1 262 ? 35.550 12.243 94.011 1.00 23.24 263 LYS B C 1
ATOM 4558 O O . LYS B 1 262 ? 34.889 11.199 94.073 1.00 27.67 263 LYS B O 1
ATOM 4564 N N . ILE B 1 263 ? 35.051 13.391 93.521 1.00 21.25 264 ILE B N 1
ATOM 4565 C CA . ILE B 1 263 ? 33.684 13.464 93.023 1.00 24.86 264 ILE B CA 1
ATOM 4566 C C . ILE B 1 263 ? 33.628 14.185 91.690 1.00 19.41 264 ILE B C 1
ATOM 4567 O O . ILE B 1 263 ? 34.651 14.593 91.185 1.00 24.99 264 ILE B O 1
ATOM 4572 N N . PHE B 1 264 ? 32.422 14.341 91.159 1.00 26.53 265 PHE B N 1
ATOM 4573 C CA . PHE B 1 264 ? 32.184 14.956 89.845 1.00 20.77 265 PHE B CA 1
ATOM 4574 C C . PHE B 1 264 ? 33.144 14.442 88.759 1.00 20.45 265 PHE B C 1
ATOM 4575 O O . PHE B 1 264 ? 33.826 15.254 88.082 1.00 19.38 265 PHE B O 1
ATOM 4583 N N . CYS B 1 265 ? 33.245 13.114 88.629 1.00 29.99 266 CYS B N 1
ATOM 4584 C CA . CYS B 1 265 ? 34.091 12.504 87.601 1.00 15.18 266 CYS B CA 1
ATOM 4585 C C . CYS B 1 265 ? 33.321 12.547 86.281 1.00 18.87 266 CYS B C 1
ATOM 4586 O O . CYS B 1 265 ? 32.214 11.983 86.195 1.00 20.88 266 CYS B O 1
ATOM 4589 N N . ASN B 1 266 ? 33.891 13.196 85.264 1.00 25.03 267 ASN B N 1
ATOM 4590 C CA . ASN B 1 266 ? 33.258 13.340 83.950 1.00 24.86 267 ASN B CA 1
ATOM 4591 C C . ASN B 1 266 ? 34.274 13.056 82.856 1.00 18.35 267 ASN B C 1
ATOM 4592 O O . ASN B 1 266 ? 35.407 13.462 82.968 1.00 26.60 267 ASN B O 1
ATOM 4597 N N . GLY B 1 267 ? 33.848 12.347 81.816 1.00 20.88 268 GLY B N 1
ATOM 4598 C CA . GLY B 1 267 ? 34.751 12.060 80.731 1.00 15.03 268 GLY B CA 1
ATOM 4599 C C . GLY B 1 267 ? 34.241 10.910 79.880 1.00 21.68 268 GLY B C 1
ATOM 4600 O O . GLY B 1 267 ? 33.048 10.777 79.687 1.00 21.08 268 GLY B O 1
ATOM 4601 N N . PHE B 1 268 ? 35.175 10.052 79.477 1.00 20.41 269 PHE B N 1
ATOM 4602 C CA . PHE B 1 268 ? 34.974 8.969 78.586 1.00 21.93 269 PHE B CA 1
ATOM 4603 C C . PHE B 1 268 ? 35.558 7.673 79.170 1.00 27.63 269 PHE B C 1
ATOM 4604 O O . PHE B 1 268 ? 36.711 7.629 79.615 1.00 24.88 269 PHE B O 1
ATOM 4612 N N . ILE B 1 269 ? 34.751 6.623 79.193 1.00 15.71 270 ILE B N 1
ATOM 4613 C CA . ILE B 1 269 ? 35.229 5.354 79.700 1.00 18.38 270 ILE B CA 1
ATOM 4614 C C . ILE B 1 269 ? 34.986 4.371 78.554 1.00 23.49 270 ILE B C 1
ATOM 4615 O O . ILE B 1 269 ? 33.862 4.240 78.070 1.00 23.65 270 ILE B O 1
ATOM 4620 N N . TYR B 1 270 ? 36.055 3.698 78.111 1.00 27.66 271 TYR B N 1
ATOM 4621 C CA . TYR B 1 270 ? 35.919 2.790 76.976 1.00 15.13 271 TYR B CA 1
ATOM 4622 C C . TYR B 1 270 ? 36.296 1.371 77.336 1.00 30.55 271 TYR B C 1
ATOM 4623 O O . TYR B 1 270 ? 37.354 1.142 77.859 1.00 33.36 271 TYR B O 1
ATOM 4632 N N . ASP B 1 271 ? 35.393 0.429 77.049 1.00 24.50 272 ASP B N 1
ATOM 4633 C CA . ASP B 1 271 ? 35.612 -0.974 77.309 1.00 23.40 272 ASP B CA 1
ATOM 4634 C C . ASP B 1 271 ? 36.280 -1.561 76.027 1.00 25.18 272 ASP B C 1
ATOM 4635 O O . ASP B 1 271 ? 35.649 -1.763 74.999 1.00 23.29 272 ASP B O 1
ATOM 4640 N N . LYS B 1 272 ? 37.569 -1.822 76.120 1.00 24.40 273 LYS B N 1
ATOM 4641 C CA . LYS B 1 272 ? 38.379 -2.306 74.988 1.00 25.04 273 LYS B CA 1
ATOM 4642 C C . LYS B 1 272 ? 38.049 -3.665 74.409 1.00 20.67 273 LYS B C 1
ATOM 4643 O O . LYS B 1 272 ? 38.328 -3.907 73.241 1.00 27.58 273 LYS B O 1
ATOM 4649 N N . LYS B 1 273 ? 37.487 -4.546 75.225 1.00 23.92 274 LYS B N 1
ATOM 4650 C CA . LYS B 1 273 ? 37.096 -5.882 74.754 1.00 20.12 274 LYS B CA 1
ATOM 4651 C C . LYS B 1 273 ? 35.724 -5.827 74.130 1.00 23.16 274 LYS B C 1
ATOM 4652 O O . LYS B 1 273 ? 35.518 -6.382 73.035 1.00 23.94 274 LYS B O 1
ATOM 4658 N N . SER B 1 274 ? 34.792 -5.130 74.803 1.00 28.20 275 SER B N 1
ATOM 4659 C CA . SER B 1 274 ? 33.405 -5.008 74.337 1.00 19.36 275 SER B CA 1
ATOM 4660 C C . SER B 1 274 ? 33.178 -3.978 73.281 1.00 24.73 275 SER B C 1
ATOM 4661 O O . SER B 1 274 ? 32.156 -4.029 72.599 1.00 23.84 275 SER B O 1
ATOM 4664 N N . LYS B 1 275 ? 34.102 -3.007 73.204 1.00 12.59 276 LYS B N 1
ATOM 4665 C CA . LYS B 1 275 ? 34.002 -1.933 72.248 1.00 12.53 276 LYS B CA 1
ATOM 4666 C C . LYS B 1 275 ? 32.763 -1.022 72.603 1.00 19.52 276 LYS B C 1
ATOM 4667 O O . LYS B 1 275 ? 32.083 -0.513 71.701 1.00 20.89 276 LYS B O 1
ATOM 4673 N N . VAL B 1 276 ? 32.513 -0.806 73.879 1.00 23.56 277 VAL B N 1
ATOM 4674 C CA . VAL B 1 276 ? 31.418 0.057 74.311 1.00 20.36 277 VAL B CA 1
ATOM 4675 C C . VAL B 1 276 ? 32.025 1.330 74.940 1.00 27.08 277 VAL B C 1
ATOM 4676 O O . VAL B 1 276 ? 33.005 1.269 75.668 1.00 22.41 277 VAL B O 1
ATOM 4680 N N . LEU B 1 277 ? 31.411 2.468 74.645 1.00 19.66 278 LEU B N 1
ATOM 4681 C CA . LEU B 1 277 ? 31.874 3.775 75.103 1.00 18.09 278 LEU B CA 1
ATOM 4682 C C . LEU B 1 277 ? 30.822 4.339 76.064 1.00 24.31 278 LEU B C 1
ATOM 4683 O O . LEU B 1 277 ? 29.641 4.304 75.750 1.00 21.32 278 LEU B O 1
ATOM 4688 N N . TYR B 1 278 ? 31.225 4.860 77.218 1.00 24.14 279 TYR B N 1
ATOM 4689 C CA . TYR B 1 278 ? 30.283 5.459 78.163 1.00 11.61 279 TYR B CA 1
ATOM 4690 C C . TYR B 1 278 ? 30.844 6.866 78.326 1.00 24.93 279 TYR B C 1
ATOM 4691 O O . TYR B 1 278 ? 32.047 7.042 78.618 1.00 21.65 279 TYR B O 1
ATOM 4700 N N . VAL B 1 279 ? 29.976 7.852 78.153 1.00 13.78 280 VAL B N 1
ATOM 4701 C CA . VAL B 1 279 ? 30.355 9.225 78.230 1.00 19.55 280 VAL B CA 1
ATOM 4702 C C . VAL B 1 279 ? 29.496 9.883 79.297 1.00 24.74 280 VAL B C 1
ATOM 4703 O O . VAL B 1 279 ? 28.282 9.678 79.326 1.00 20.32 280 VAL B O 1
ATOM 4707 N N . LYS B 1 280 ? 30.130 10.679 80.153 1.00 24.85 281 LYS B N 1
ATOM 4708 C CA . LYS B 1 280 ? 29.398 11.421 81.178 1.00 10.03 281 LYS B CA 1
ATOM 4709 C C . LYS B 1 280 ? 29.912 12.875 81.229 1.00 25.56 281 LYS B C 1
ATOM 4710 O O . LYS B 1 280 ? 31.039 13.105 81.601 1.00 23.45 281 LYS B O 1
ATOM 4716 N N . LEU B 1 281 ? 29.064 13.845 80.853 1.00 16.82 282 LEU B N 1
ATOM 4717 C CA . LEU B 1 281 ? 29.431 15.238 80.877 1.00 19.72 282 LEU B CA 1
ATOM 4718 C C . LEU B 1 281 ? 28.272 15.880 81.621 1.00 15.43 282 LEU B C 1
ATOM 4719 O O . LEU B 1 281 ? 27.356 16.443 81.033 1.00 21.88 282 LEU B O 1
ATOM 4724 N N . HIS B 1 282 ? 28.368 15.827 82.930 1.00 17.48 283 HIS B N 1
ATOM 4725 C CA . HIS B 1 282 ? 27.306 16.265 83.806 1.00 11.01 283 HIS B CA 1
ATOM 4726 C C . HIS B 1 282 ? 27.573 17.578 84.536 1.00 26.79 283 HIS B C 1
ATOM 4727 O O . HIS B 1 282 ? 28.352 17.619 85.487 1.00 25.18 283 HIS B O 1
ATOM 4734 N N . ASN B 1 283 ? 26.852 18.630 84.132 1.00 23.49 284 ASN B N 1
ATOM 4735 C CA . ASN B 1 283 ? 27.034 19.953 84.722 1.00 27.40 284 ASN B CA 1
ATOM 4736 C C . ASN B 1 283 ? 28.461 20.458 84.562 1.00 23.41 284 ASN B C 1
ATOM 4737 O O . ASN B 1 283 ? 29.048 20.934 85.510 1.00 28.93 284 ASN B O 1
ATOM 4742 N N . VAL B 1 284 ? 29.029 20.340 83.372 1.00 21.87 285 VAL B N 1
ATOM 4743 C CA . VAL B 1 284 ? 30.393 20.833 83.165 1.00 24.49 285 VAL B CA 1
ATOM 4744 C C . VAL B 1 284 ? 30.350 21.859 82.042 1.00 26.61 285 VAL B C 1
ATOM 4745 O O . VAL B 1 284 ? 29.422 21.854 81.243 1.00 21.54 285 VAL B O 1
ATOM 4749 N N . THR B 1 285 ? 31.355 22.731 81.961 1.00 22.93 286 THR B N 1
ATOM 4750 C CA . THR B 1 285 ? 31.380 23.690 80.887 1.00 24.75 286 THR B CA 1
ATOM 4751 C C . THR B 1 285 ? 32.713 23.551 80.120 1.00 27.68 286 THR B C 1
ATOM 4752 O O . THR B 1 285 ? 33.685 22.964 80.614 1.00 38.60 286 THR B O 1
ATOM 4756 N N . SER B 1 286 ? 32.751 24.072 78.892 1.00 31.95 287 SER B N 1
ATOM 4757 C CA . SER B 1 286 ? 33.948 24.000 78.055 1.00 33.27 287 SER B CA 1
ATOM 4758 C C . SER B 1 286 ? 33.872 25.061 76.962 1.00 35.76 287 SER B C 1
ATOM 4759 O O . SER B 1 286 ? 32.800 25.520 76.631 1.00 27.67 287 SER B O 1
ATOM 4762 N N . ALA B 1 287 ? 35.015 25.452 76.411 1.00 34.46 288 ALA B N 1
ATOM 4763 C CA . ALA B 1 287 ? 35.002 26.408 75.319 1.00 21.05 288 ALA B CA 1
ATOM 4764 C C . ALA B 1 287 ? 34.700 25.596 74.041 1.00 37.75 288 ALA B C 1
ATOM 4765 O O . ALA B 1 287 ? 34.416 26.162 72.992 1.00 43.99 288 ALA B O 1
ATOM 4767 N N . LEU B 1 288 ? 34.791 24.268 74.118 1.00 44.08 289 LEU B N 1
ATOM 4768 C CA . LEU B 1 288 ? 34.493 23.438 72.954 1.00 27.54 289 LEU B CA 1
ATOM 4769 C C . LEU B 1 288 ? 32.991 23.174 72.840 1.00 21.69 289 LEU B C 1
ATOM 4770 O O . LEU B 1 288 ? 32.284 22.912 73.820 1.00 26.54 289 LEU B O 1
ATOM 4775 N N . ASN B 1 289 ? 32.489 23.301 71.630 1.00 30.73 290 ASN B N 1
ATOM 4776 C CA . ASN B 1 289 ? 31.075 23.021 71.393 1.00 31.51 290 ASN B CA 1
ATOM 4777 C C . ASN B 1 289 ? 31.119 22.044 70.239 1.00 29.24 290 ASN B C 1
ATOM 4778 O O . ASN B 1 289 ? 31.082 22.447 69.080 1.00 27.57 290 ASN B O 1
ATOM 4783 N N . LYS B 1 290 ? 31.313 20.762 70.530 1.00 38.86 291 LYS B N 1
ATOM 4784 C CA . LYS B 1 290 ? 31.351 19.801 69.419 1.00 27.59 291 LYS B CA 1
ATOM 4785 C C . LYS B 1 290 ? 30.784 18.412 69.581 1.00 22.72 291 LYS B C 1
ATOM 4786 O O . LYS B 1 290 ? 30.569 17.925 70.694 1.00 36.43 291 LYS B O 1
ATOM 4792 N N . ASN B 1 291 ? 30.494 17.799 68.443 1.00 28.77 292 ASN B N 1
ATOM 4793 C CA . ASN B 1 291 ? 30.012 16.424 68.441 1.00 26.54 292 ASN B CA 1
ATOM 4794 C C . ASN B 1 291 ? 31.238 15.519 68.550 1.00 35.28 292 ASN B C 1
ATOM 4795 O O . ASN B 1 291 ? 32.370 15.966 68.341 1.00 35.95 292 ASN B O 1
ATOM 4800 N N . VAL B 1 292 ? 31.018 14.253 68.887 1.00 27.17 293 VAL B N 1
ATOM 4801 C CA . VAL B 1 292 ? 32.113 13.294 68.937 1.00 26.30 293 VAL B CA 1
ATOM 4802 C C . VAL B 1 292 ? 31.888 12.445 67.695 1.00 22.21 293 VAL B C 1
ATOM 4803 O O . VAL B 1 292 ? 30.744 12.076 67.377 1.00 29.62 293 VAL B O 1
ATOM 4807 N N . ILE B 1 293 ? 32.954 12.157 66.967 1.00 31.53 294 ILE B N 1
ATOM 4808 C CA . ILE B 1 293 ? 32.807 11.395 65.749 1.00 23.96 294 ILE B CA 1
ATOM 4809 C C . ILE B 1 293 ? 33.676 10.159 65.812 1.00 28.52 294 ILE B C 1
ATOM 4810 O O . ILE B 1 293 ? 34.870 10.252 66.079 1.00 26.70 294 ILE B O 1
ATOM 4815 N N . LEU B 1 294 ? 33.085 8.990 65.559 1.00 30.00 295 LEU B N 1
ATOM 4816 C CA . LEU B 1 294 ? 33.895 7.784 65.703 1.00 17.97 295 LEU B CA 1
ATOM 4817 C C . LEU B 1 294 ? 33.838 6.829 64.555 1.00 23.95 295 LEU B C 1
ATOM 4818 O O . LEU B 1 294 ? 32.937 6.902 63.730 1.00 29.08 295 LEU B O 1
ATOM 4823 N N . ASN B 1 295 ? 34.789 5.903 64.494 1.00 23.30 296 ASN B N 1
ATOM 4824 C CA . ASN B 1 295 ? 34.663 4.902 63.436 1.00 29.09 296 ASN B CA 1
ATOM 4825 C C . ASN B 1 295 ? 33.944 3.737 64.088 1.00 23.36 296 ASN B C 1
ATOM 4826 O O . ASN B 1 295 ? 34.130 3.500 65.266 1.00 29.44 296 ASN B O 1
ATOM 4831 N N . THR B 1 296 ? 33.138 3.024 63.312 1.00 38.68 297 THR B N 1
ATOM 4832 C CA . THR B 1 296 ? 32.401 1.838 63.765 1.00 44.88 297 THR B CA 1
ATOM 4833 C C . THR B 1 296 ? 33.296 0.605 63.565 1.00 54.83 297 THR B C 1
ATOM 4834 O O . THR B 1 296 ? 34.262 0.658 62.811 1.00 47.72 297 THR B O 1
ATOM 4838 N N . ILE B 1 297 ? 32.961 -0.490 64.243 1.00 59.20 298 ILE B N 1
ATOM 4839 C CA . ILE B 1 297 ? 33.681 -1.756 64.131 1.00 52.12 298 ILE B CA 1
ATOM 4840 C C . ILE B 1 297 ? 32.909 -2.701 63.177 1.00 58.24 298 ILE B C 1
ATOM 4841 O O . ILE B 1 297 ? 31.704 -2.563 62.928 1.00 60.22 298 ILE B O 1
ATOM 4846 N N . LYS B 1 298 ? 33.655 -3.719 62.742 1.00 77.16 299 LYS B N 1
ATOM 4847 C CA . LYS B 1 298 ? 33.237 -4.920 61.881 1.00 79.52 299 LYS B CA 1
ATOM 4848 C C . LYS B 1 298 ? 34.145 -4.606 60.716 1.00 73.88 299 LYS B C 1
ATOM 4849 O O . LYS B 1 298 ? 34.645 -3.400 60.710 1.00 66.62 299 LYS B O 1
ATOM 4855 N N . CYS C 1 1 ? 35.166 53.249 51.269 1.00 100.00 2 CYS C N 1
ATOM 4856 C CA . CYS C 1 1 ? 34.019 52.332 51.001 1.00 76.71 2 CYS C CA 1
ATOM 4857 C C . CYS C 1 1 ? 32.870 52.826 51.811 1.00 58.96 2 CYS C C 1
ATOM 4858 O O . CYS C 1 1 ? 31.980 53.435 51.246 1.00 76.08 2 CYS C O 1
ATOM 4861 N N . VAL C 1 2 ? 32.861 52.568 53.118 1.00 45.85 3 VAL C N 1
ATOM 4862 C CA . VAL C 1 2 ? 31.734 53.070 53.906 1.00 53.54 3 VAL C CA 1
ATOM 4863 C C . VAL C 1 2 ? 32.258 54.300 54.550 1.00 41.13 3 VAL C C 1
ATOM 4864 O O . VAL C 1 2 ? 32.884 54.261 55.610 1.00 52.03 3 VAL C O 1
ATOM 4868 N N . ILE C 1 3 ? 31.993 55.397 53.856 1.00 50.47 4 ILE C N 1
ATOM 4869 C CA . ILE C 1 3 ? 32.485 56.702 54.215 1.00 46.99 4 ILE C CA 1
ATOM 4870 C C . ILE C 1 3 ? 31.482 57.678 54.811 1.00 50.27 4 ILE C C 1
ATOM 4871 O O . ILE C 1 3 ? 30.337 57.777 54.380 1.00 40.83 4 ILE C O 1
ATOM 4876 N N . PHE C 1 4 ? 31.940 58.380 55.838 1.00 47.99 5 PHE C N 1
ATOM 4877 C CA . PHE C 1 4 ? 31.134 59.373 56.536 1.00 50.18 5 PHE C CA 1
ATOM 4878 C C . PHE C 1 4 ? 32.061 60.553 56.818 1.00 54.91 5 PHE C C 1
ATOM 4879 O O . PHE C 1 4 ? 33.264 60.361 56.941 1.00 36.32 5 PHE C O 1
ATOM 4887 N N . PRO C 1 5 ? 31.540 61.795 56.783 1.00 59.77 6 PRO C N 1
ATOM 4888 C CA . PRO C 1 5 ? 30.171 62.187 56.426 1.00 59.12 6 PRO C CA 1
ATOM 4889 C C . PRO C 1 5 ? 29.724 61.604 55.057 1.00 51.09 6 PRO C C 1
ATOM 4890 O O . PRO C 1 5 ? 30.483 61.610 54.093 1.00 43.40 6 PRO C O 1
ATOM 4894 N N . VAL C 1 6 ? 28.495 61.095 54.996 1.00 43.33 7 VAL C N 1
ATOM 4895 C CA . VAL C 1 6 ? 27.967 60.465 53.794 1.00 54.74 7 VAL C CA 1
ATOM 4896 C C . VAL C 1 6 ? 28.079 61.323 52.539 1.00 72.12 7 VAL C C 1
ATOM 4897 O O . VAL C 1 6 ? 27.760 60.880 51.434 1.00 83.11 7 VAL C O 1
ATOM 4901 N N . GLU C 1 7 ? 28.541 62.550 52.701 1.00 72.94 8 GLU C N 1
ATOM 4902 C CA . GLU C 1 7 ? 28.660 63.432 51.564 1.00 69.47 8 GLU C CA 1
ATOM 4903 C C . GLU C 1 7 ? 30.070 63.727 51.032 1.00 74.83 8 GLU C C 1
ATOM 4904 O O . GLU C 1 7 ? 30.262 64.701 50.303 1.00 76.36 8 GLU C O 1
ATOM 4910 N N . ILE C 1 8 ? 31.045 62.870 51.365 1.00 79.24 9 ILE C N 1
ATOM 4911 C CA . ILE C 1 8 ? 32.443 63.029 50.912 1.00 70.91 9 ILE C CA 1
ATOM 4912 C C . ILE C 1 8 ? 32.669 62.294 49.594 1.00 66.27 9 ILE C C 1
ATOM 4913 O O . ILE C 1 8 ? 31.932 61.361 49.290 1.00 42.82 9 ILE C O 1
ATOM 4918 N N . ASP C 1 9 ? 33.658 62.748 48.811 1.00 68.35 10 ASP C N 1
ATOM 4919 C CA . ASP C 1 9 ? 33.981 62.152 47.502 1.00 73.46 10 ASP C CA 1
ATOM 4920 C C . ASP C 1 9 ? 35.362 61.489 47.351 1.00 69.48 10 ASP C C 1
ATOM 4921 O O . ASP C 1 9 ? 36.445 62.107 47.581 1.00 42.65 10 ASP C O 1
ATOM 4926 N N . VAL C 1 10 ? 35.312 60.231 46.901 1.00 54.33 11 VAL C N 1
ATOM 4927 C CA . VAL C 1 10 ? 36.521 59.430 46.756 1.00 45.32 11 VAL C CA 1
ATOM 4928 C C . VAL C 1 10 ? 36.715 58.728 45.403 1.00 38.94 11 VAL C C 1
ATOM 4929 O O . VAL C 1 10 ? 35.767 58.421 44.705 1.00 46.03 11 VAL C O 1
ATOM 4933 N N . SER C 1 11 ? 37.963 58.486 45.023 1.00 52.65 12 SER C N 1
ATOM 4934 C CA . SER C 1 11 ? 38.235 57.750 43.777 1.00 51.24 12 SER C CA 1
ATOM 4935 C C . SER C 1 11 ? 39.550 56.971 43.929 1.00 34.92 12 SER C C 1
ATOM 4936 O O . SER C 1 11 ? 40.228 57.063 44.960 1.00 34.30 12 SER C O 1
ATOM 4939 N N . GLN C 1 12 ? 39.883 56.194 42.906 1.00 32.82 13 GLN C N 1
ATOM 4940 C CA . GLN C 1 12 ? 41.137 55.427 42.870 1.00 27.80 13 GLN C CA 1
ATOM 4941 C C . GLN C 1 12 ? 41.458 54.592 44.114 1.00 27.48 13 GLN C C 1
ATOM 4942 O O . GLN C 1 12 ? 42.501 54.807 44.769 1.00 37.09 13 GLN C O 1
ATOM 4948 N N . THR C 1 13 ? 40.558 53.679 44.454 1.00 37.62 14 THR C N 1
ATOM 4949 C CA . THR C 1 13 ? 40.745 52.794 45.590 1.00 25.19 14 THR C CA 1
ATOM 4950 C C . THR C 1 13 ? 41.614 51.578 45.125 1.00 37.74 14 THR C C 1
ATOM 4951 O O . THR C 1 13 ? 41.343 50.933 44.108 1.00 40.84 14 THR C O 1
ATOM 4955 N N . ILE C 1 14 ? 42.667 51.301 45.870 1.00 37.25 15 ILE C N 1
ATOM 4956 C CA . ILE C 1 14 ? 43.603 50.222 45.566 1.00 29.05 15 ILE C CA 1
ATOM 4957 C C . ILE C 1 14 ? 43.664 49.325 46.823 1.00 38.98 15 ILE C C 1
ATOM 4958 O O . ILE C 1 14 ? 43.962 49.779 47.926 1.00 32.56 15 ILE C O 1
ATOM 4963 N N . ILE C 1 15 ? 43.287 48.063 46.630 1.00 24.36 16 ILE C N 1
ATOM 4964 C CA . ILE C 1 15 ? 43.217 47.083 47.690 1.00 20.73 16 ILE C CA 1
ATOM 4965 C C . ILE C 1 15 ? 44.140 45.890 47.452 1.00 30.94 16 ILE C C 1
ATOM 4966 O O . ILE C 1 15 ? 44.263 45.399 46.332 1.00 30.49 16 ILE C O 1
ATOM 4971 N N . ARG C 1 16 ? 44.816 45.457 48.512 1.00 37.11 17 ARG C N 1
ATOM 4972 C CA . ARG C 1 16 ? 45.659 44.272 48.442 1.00 24.65 17 ARG C CA 1
ATOM 4973 C C . ARG C 1 16 ? 45.473 43.467 49.745 1.00 29.36 17 ARG C C 1
ATOM 4974 O O . ARG C 1 16 ? 45.816 43.959 50.810 1.00 27.22 17 ARG C O 1
ATOM 4982 N N . ASP C 1 17 ? 44.882 42.269 49.661 1.00 27.82 18 ASP C N 1
ATOM 4983 C CA . ASP C 1 17 ? 44.694 41.437 50.844 1.00 29.87 18 ASP C CA 1
ATOM 4984 C C . ASP C 1 17 ? 45.427 40.111 50.635 1.00 32.22 18 ASP C C 1
ATOM 4985 O O . ASP C 1 17 ? 45.092 39.328 49.743 1.00 39.41 18 ASP C O 1
ATOM 4990 N N . CYS C 1 18 ? 46.422 39.870 51.473 1.00 41.10 19 CYS C N 1
ATOM 4991 C CA . CYS C 1 18 ? 47.296 38.683 51.341 1.00 35.08 19 CYS C CA 1
ATOM 4992 C C . CYS C 1 18 ? 47.503 37.893 52.601 1.00 34.36 19 CYS C C 1
ATOM 4993 O O . CYS C 1 18 ? 47.614 38.490 53.691 1.00 36.68 19 CYS C O 1
ATOM 4996 N N . GLN C 1 19 ? 47.648 36.570 52.447 1.00 29.12 20 GLN C N 1
ATOM 4997 C CA . GLN C 1 19 ? 47.907 35.728 53.612 1.00 36.30 20 GLN C CA 1
ATOM 4998 C C . GLN C 1 19 ? 49.320 36.039 54.100 1.00 32.99 20 GLN C C 1
ATOM 4999 O O . GLN C 1 19 ? 50.216 36.167 53.286 1.00 35.36 20 GLN C O 1
ATOM 5005 N N . VAL C 1 20 ? 49.514 36.190 55.415 1.00 32.24 21 VAL C N 1
ATOM 5006 C CA . VAL C 1 20 ? 50.853 36.509 55.958 1.00 31.82 21 VAL C CA 1
ATOM 5007 C C . VAL C 1 20 ? 51.431 35.213 56.524 1.00 32.11 21 VAL C C 1
ATOM 5008 O O . VAL C 1 20 ? 52.623 34.959 56.375 1.00 32.22 21 VAL C O 1
ATOM 5012 N N . ASP C 1 21 ? 50.587 34.444 57.217 1.00 22.84 22 ASP C N 1
ATOM 5013 C CA . ASP C 1 21 ? 50.968 33.125 57.742 1.00 32.25 22 ASP C CA 1
ATOM 5014 C C . ASP C 1 21 ? 49.695 32.293 57.872 1.00 29.89 22 ASP C C 1
ATOM 5015 O O . ASP C 1 21 ? 48.652 32.694 57.407 1.00 31.93 22 ASP C O 1
ATOM 5020 N N . LYS C 1 22 ? 49.765 31.145 58.524 1.00 43.68 23 LYS C N 1
ATOM 5021 C CA . LYS C 1 22 ? 48.594 30.289 58.610 1.00 26.80 23 LYS C CA 1
ATOM 5022 C C . LYS C 1 22 ? 47.425 30.872 59.324 1.00 33.35 23 LYS C C 1
ATOM 5023 O O . LYS C 1 22 ? 46.287 30.508 59.037 1.00 44.56 23 LYS C O 1
ATOM 5029 N N . GLN C 1 23 ? 47.678 31.802 60.238 1.00 36.46 24 GLN C N 1
ATOM 5030 C CA . GLN C 1 23 ? 46.579 32.408 61.017 1.00 39.19 24 GLN C CA 1
ATOM 5031 C C . GLN C 1 23 ? 46.352 33.884 60.740 1.00 42.03 24 GLN C C 1
ATOM 5032 O O . GLN C 1 23 ? 45.447 34.494 61.329 1.00 33.74 24 GLN C O 1
ATOM 5038 N N . THR C 1 24 ? 47.169 34.439 59.853 1.00 39.48 25 THR C N 1
ATOM 5039 C CA . THR C 1 24 ? 47.200 35.869 59.657 1.00 27.80 25 THR C CA 1
ATOM 5040 C C . THR C 1 24 ? 47.176 36.404 58.236 1.00 41.73 25 THR C C 1
ATOM 5041 O O . THR C 1 24 ? 47.845 35.882 57.336 1.00 31.38 25 THR C O 1
ATOM 5045 N N . ARG C 1 25 ? 46.432 37.486 58.055 1.00 32.63 26 ARG C N 1
ATOM 5046 C CA . ARG C 1 25 ? 46.351 38.142 56.768 1.00 31.88 26 ARG C CA 1
ATOM 5047 C C . ARG C 1 25 ? 46.594 39.635 56.921 1.00 39.68 26 ARG C C 1
ATOM 5048 O O . ARG C 1 25 ? 46.348 40.239 57.974 1.00 44.87 26 ARG C O 1
ATOM 5056 N N . GLU C 1 26 ? 47.078 40.231 55.847 1.00 35.57 27 GLU C N 1
ATOM 5057 C CA . GLU C 1 26 ? 47.305 41.656 55.824 1.00 26.60 27 GLU C CA 1
ATOM 5058 C C . GLU C 1 26 ? 46.484 42.355 54.741 1.00 26.07 27 GLU C C 1
ATOM 5059 O O . GLU C 1 26 ? 46.477 41.957 53.559 1.00 26.71 27 GLU C O 1
ATOM 5065 N N . LEU C 1 27 ? 45.790 43.409 55.144 1.00 24.35 28 LEU C N 1
ATOM 5066 C CA . LEU C 1 27 ? 45.018 44.227 54.198 1.00 23.80 28 LEU C CA 1
ATOM 5067 C C . LEU C 1 27 ? 45.732 45.581 53.956 1.00 35.25 28 LEU C C 1
ATOM 5068 O O . LEU C 1 27 ? 46.074 46.300 54.916 1.00 30.91 28 LEU C O 1
ATOM 5073 N N . VAL C 1 28 ? 45.977 45.905 52.691 1.00 31.10 29 VAL C N 1
ATOM 5074 C CA . VAL C 1 28 ? 46.540 47.198 52.327 1.00 33.22 29 VAL C CA 1
ATOM 5075 C C . VAL C 1 28 ? 45.354 47.881 51.620 1.00 33.08 29 VAL C C 1
ATOM 5076 O O . VAL C 1 28 ? 44.713 47.313 50.710 1.00 40.57 29 VAL C O 1
ATOM 5080 N N . TYR C 1 29 ? 45.025 49.074 52.080 1.00 32.92 30 TYR C N 1
ATOM 5081 C CA . TYR C 1 29 ? 43.906 49.803 51.513 1.00 34.11 30 TYR C CA 1
ATOM 5082 C C . TYR C 1 29 ? 44.351 51.243 51.163 1.00 35.63 30 TYR C C 1
ATOM 5083 O O . TYR C 1 29 ? 44.823 51.972 52.021 1.00 35.49 30 TYR C O 1
ATOM 5092 N N . ILE C 1 30 ? 44.210 51.625 49.903 1.00 30.01 31 ILE C N 1
ATOM 5093 C CA . ILE C 1 30 ? 44.577 52.958 49.461 1.00 25.89 31 ILE C CA 1
ATOM 5094 C C . ILE C 1 30 ? 43.412 53.659 48.746 1.00 30.88 31 ILE C C 1
ATOM 5095 O O . ILE C 1 30 ? 42.574 53.024 48.060 1.00 29.50 31 ILE C O 1
ATOM 5100 N N . ASN C 1 31 ? 43.261 54.958 48.960 1.00 29.82 32 ASN C N 1
ATOM 5101 C CA . ASN C 1 31 ? 42.261 55.666 48.142 1.00 33.27 32 ASN C CA 1
ATOM 5102 C C . ASN C 1 31 ? 42.661 57.094 48.027 1.00 28.04 32 ASN C C 1
ATOM 5103 O O . ASN C 1 31 ? 43.803 57.492 48.379 1.00 32.95 32 ASN C O 1
ATOM 5108 N N . LYS C 1 32 ? 41.745 57.889 47.506 1.00 41.39 33 LYS C N 1
ATOM 5109 C CA . LYS C 1 32 ? 42.031 59.301 47.360 1.00 51.28 33 LYS C CA 1
ATOM 5110 C C . LYS C 1 32 ? 40.816 60.130 47.760 1.00 55.19 33 LYS C C 1
ATOM 5111 O O . LYS C 1 32 ? 39.667 59.868 47.330 1.00 42.27 33 LYS C O 1
ATOM 5117 N N . ILE C 1 33 ? 41.044 61.098 48.644 1.00 48.76 34 ILE C N 1
ATOM 5118 C CA . ILE C 1 33 ? 39.944 61.944 49.050 1.00 61.90 34 ILE C CA 1
ATOM 5119 C C . ILE C 1 33 ? 40.021 63.193 48.158 1.00 64.21 34 ILE C C 1
ATOM 5120 O O . ILE C 1 33 ? 41.079 63.814 48.015 1.00 47.45 34 ILE C O 1
ATOM 5125 N N . MET C 1 34 ? 38.889 63.536 47.551 1.00 58.86 35 MET C N 1
ATOM 5126 C CA . MET C 1 34 ? 38.803 64.667 46.620 1.00 79.28 35 MET C CA 1
ATOM 5127 C C . MET C 1 34 ? 38.515 66.011 47.281 1.00 80.60 35 MET C C 1
ATOM 5128 O O . MET C 1 34 ? 39.129 67.029 46.936 1.00 72.96 35 MET C O 1
ATOM 5133 N N . ASN C 1 35 ? 37.561 66.006 48.210 1.00 75.79 36 ASN C N 1
ATOM 5134 C CA . ASN C 1 35 ? 37.165 67.210 48.925 1.00 62.99 36 ASN C CA 1
ATOM 5135 C C . ASN C 1 35 ? 38.420 67.883 49.480 1.00 69.56 36 ASN C C 1
ATOM 5136 O O . ASN C 1 35 ? 39.295 67.222 50.034 1.00 71.20 36 ASN C O 1
ATOM 5141 N N . THR C 1 36 ? 38.507 69.199 49.315 1.00 72.31 37 THR C N 1
ATOM 5142 C CA . THR C 1 36 ? 39.663 69.968 49.774 1.00 76.44 37 THR C CA 1
ATOM 5143 C C . THR C 1 36 ? 39.321 70.875 50.963 1.00 77.31 37 THR C C 1
ATOM 5144 O O . THR C 1 36 ? 40.195 71.265 51.743 1.00 76.64 37 THR C O 1
ATOM 5148 N N . GLN C 1 37 ? 38.033 71.169 51.104 1.00 79.30 38 GLN C N 1
ATOM 5149 C CA . GLN C 1 37 ? 37.504 72.080 52.127 1.00 92.20 38 GLN C CA 1
ATOM 5150 C C . GLN C 1 37 ? 37.115 71.481 53.501 1.00 94.21 38 GLN C C 1
ATOM 5151 O O . GLN C 1 37 ? 36.243 72.015 54.206 1.00 88.14 38 GLN C O 1
ATOM 5157 N N . LEU C 1 38 ? 37.781 70.402 53.898 1.00 88.80 39 LEU C N 1
ATOM 5158 C CA . LEU C 1 38 ? 37.452 69.723 55.149 1.00 90.12 39 LEU C CA 1
ATOM 5159 C C . LEU C 1 38 ? 37.986 70.269 56.483 1.00 87.36 39 LEU C C 1
ATOM 5160 O O . LEU C 1 38 ? 39.137 70.713 56.594 1.00 73.87 39 LEU C O 1
ATOM 5165 N N . THR C 1 39 ? 37.123 70.225 57.496 1.00 89.48 40 THR C N 1
ATOM 5166 C CA . THR C 1 39 ? 37.474 70.677 58.844 1.00 90.84 40 THR C CA 1
ATOM 5167 C C . THR C 1 39 ? 37.317 69.525 59.826 1.00 83.45 40 THR C C 1
ATOM 5168 O O . THR C 1 39 ? 38.147 69.336 60.708 1.00 79.58 40 THR C O 1
ATOM 5172 N N . LYS C 1 40 ? 36.243 68.763 59.666 1.00 81.76 41 LYS C N 1
ATOM 5173 C CA . LYS C 1 40 ? 36.000 67.599 60.503 1.00 76.85 41 LYS C CA 1
ATOM 5174 C C . LYS C 1 40 ? 36.368 66.346 59.702 1.00 82.34 41 LYS C C 1
ATOM 5175 O O . LYS C 1 40 ? 35.852 66.128 58.604 1.00 80.60 41 LYS C O 1
ATOM 5181 N N . PRO C 1 41 ? 37.239 65.494 60.274 1.00 85.68 42 PRO C N 1
ATOM 5182 C CA . PRO C 1 41 ? 37.822 64.229 59.805 1.00 80.65 42 PRO C CA 1
ATOM 5183 C C . PRO C 1 41 ? 36.984 63.237 59.008 1.00 78.08 42 PRO C C 1
ATOM 5184 O O . PRO C 1 41 ? 35.762 63.098 59.208 1.00 58.83 42 PRO C O 1
ATOM 5188 N N . VAL C 1 42 ? 37.662 62.534 58.103 1.00 73.22 43 V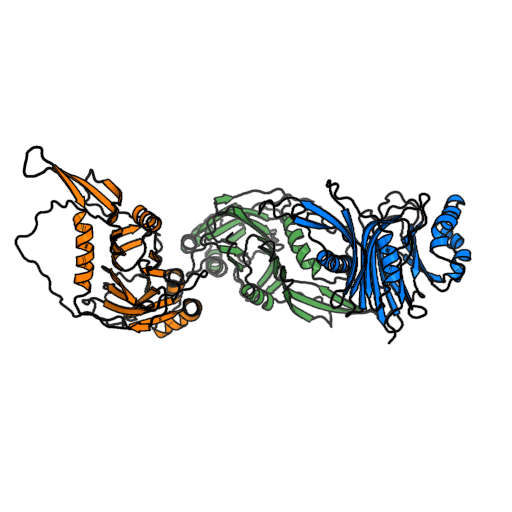AL C N 1
ATOM 5189 C CA . VAL C 1 42 ? 36.980 61.549 57.279 1.00 71.88 43 VAL C CA 1
ATOM 5190 C C . VAL C 1 42 ? 36.917 60.261 58.078 1.00 58.19 43 VAL C C 1
ATOM 5191 O O . VAL C 1 42 ? 37.907 59.829 58.657 1.00 44.12 43 VAL C O 1
ATOM 5195 N N . LEU C 1 43 ? 35.744 59.657 58.116 1.00 56.11 44 LEU C N 1
ATOM 5196 C CA . LEU C 1 43 ? 35.578 58.407 58.816 1.00 54.96 44 LEU C CA 1
ATOM 5197 C C . LEU C 1 43 ? 35.215 57.313 57.814 1.00 50.69 44 LEU C C 1
ATOM 5198 O O . LEU C 1 43 ? 34.078 57.223 57.337 1.00 45.11 44 LEU C O 1
ATOM 5203 N N . MET C 1 44 ? 36.200 56.488 57.484 1.00 45.68 45 MET C N 1
ATOM 5204 C CA . MET C 1 44 ? 35.985 55.369 56.575 1.00 35.53 45 MET C CA 1
ATOM 5205 C C . MET C 1 44 ? 35.984 54.077 57.433 1.00 33.15 45 MET C C 1
ATOM 5206 O O . MET C 1 44 ? 36.918 53.856 58.203 1.00 37.42 45 MET C O 1
ATOM 5211 N N . MET C 1 45 ? 34.973 53.225 57.282 1.00 27.05 46 MET C N 1
ATOM 5212 C CA . MET C 1 45 ? 34.903 52.001 58.069 1.00 42.38 46 MET C CA 1
ATOM 5213 C C . MET C 1 45 ? 34.458 50.862 57.178 1.00 42.11 46 MET C C 1
ATOM 5214 O O . MET C 1 45 ? 33.724 51.090 56.231 1.00 35.06 46 MET C O 1
ATOM 5219 N N . PHE C 1 46 ? 34.865 49.637 57.500 1.00 39.70 47 PHE C N 1
ATOM 5220 C CA . PHE C 1 46 ? 34.463 48.491 56.691 1.00 40.46 47 PHE C CA 1
ATOM 5221 C C . PHE C 1 46 ? 34.738 47.196 57.448 1.00 31.41 47 PHE C C 1
ATOM 5222 O O . PHE C 1 46 ? 35.562 47.166 58.343 1.00 51.44 47 PHE C O 1
ATOM 5230 N N . ASN C 1 47 ? 34.037 46.141 57.079 1.00 32.11 48 ASN C N 1
ATOM 5231 C CA . ASN C 1 47 ? 34.178 44.859 57.716 1.00 33.11 48 ASN C CA 1
ATOM 5232 C C . ASN C 1 47 ? 35.400 44.133 57.268 1.00 33.79 48 ASN C C 1
ATOM 5233 O O . ASN C 1 47 ? 35.811 44.288 56.109 1.00 38.79 48 ASN C O 1
ATOM 5238 N N . ILE C 1 48 ? 35.953 43.347 58.191 1.00 31.23 49 ILE C N 1
ATOM 5239 C CA . ILE C 1 48 ? 37.115 42.463 57.947 1.00 34.04 49 ILE C CA 1
ATOM 5240 C C . ILE C 1 48 ? 36.736 41.164 58.603 1.00 32.50 49 ILE C C 1
ATOM 5241 O O . ILE C 1 48 ? 35.868 41.139 59.475 1.00 36.33 49 ILE C O 1
ATOM 5246 N N . SER C 1 49 ? 37.353 40.071 58.195 1.00 36.33 50 SER C N 1
ATOM 5247 C CA . SER C 1 49 ? 36.929 38.782 58.734 1.00 40.21 50 SER C CA 1
ATOM 5248 C C . SER C 1 49 ? 37.438 38.436 60.147 1.00 47.27 50 SER C C 1
ATOM 5249 O O . SER C 1 49 ? 37.133 37.368 60.674 1.00 35.02 50 SER C O 1
ATOM 5252 N N . GLY C 1 50 ? 38.204 39.336 60.755 1.00 41.13 51 GLY C N 1
ATOM 5253 C CA . GLY C 1 50 ? 38.716 39.082 62.090 1.00 40.04 51 GLY C CA 1
ATOM 5254 C C . GLY C 1 50 ? 39.347 40.331 62.682 1.00 41.16 51 GLY C C 1
ATOM 5255 O O . GLY C 1 50 ? 39.434 41.343 61.993 1.00 38.53 51 GLY C O 1
ATOM 5256 N N . PRO C 1 51 ? 39.796 40.287 63.957 1.00 41.43 52 PRO C N 1
ATOM 5257 C CA . PRO C 1 51 ? 40.414 41.443 64.608 1.00 34.58 52 PRO C CA 1
ATOM 5258 C C . PRO C 1 51 ? 41.784 41.825 64.142 1.00 30.70 52 PRO C C 1
ATOM 5259 O O . PRO C 1 51 ? 42.617 40.988 63.868 1.00 32.99 52 PRO C O 1
ATOM 5263 N N . ILE C 1 52 ? 42.009 43.122 64.073 1.00 33.64 53 ILE C N 1
ATOM 5264 C CA . ILE C 1 52 ? 43.298 43.662 63.693 1.00 33.83 53 ILE C CA 1
ATOM 5265 C C . ILE C 1 52 ? 44.326 43.393 64.810 1.00 38.66 53 ILE C C 1
ATOM 5266 O O . ILE C 1 52 ? 43.988 43.482 65.971 1.00 60.57 53 ILE C O 1
ATOM 5271 N N . ARG C 1 53 ? 45.573 43.074 64.461 1.00 48.68 54 ARG C N 1
ATOM 5272 C CA . ARG C 1 53 ? 46.614 42.841 65.465 1.00 33.88 54 ARG C CA 1
ATOM 5273 C C . ARG C 1 53 ? 47.769 43.842 65.430 1.00 47.68 54 ARG C C 1
ATOM 5274 O O . ARG C 1 53 ? 48.351 44.139 66.476 1.00 43.72 54 ARG C O 1
ATOM 5282 N N . SER C 1 54 ? 48.119 44.355 64.248 1.00 35.03 55 SER C N 1
ATOM 5283 C CA . SER C 1 54 ? 49.210 45.330 64.141 1.00 29.18 55 SER C CA 1
ATOM 5284 C C . SER C 1 54 ? 48.869 46.289 63.020 1.00 35.51 55 SER C C 1
ATOM 5285 O O . SER C 1 54 ? 48.456 45.868 61.928 1.00 32.77 55 SER C O 1
ATOM 5288 N N . VAL C 1 55 ? 49.020 47.578 63.286 1.00 26.88 56 VAL C N 1
ATOM 5289 C CA . VAL C 1 55 ? 48.823 48.536 62.231 1.00 40.43 56 VAL C CA 1
ATOM 5290 C C . VAL C 1 55 ? 50.220 48.633 61.647 1.00 48.77 56 VAL C C 1
ATOM 5291 O O . VAL C 1 55 ? 51.195 48.664 62.401 1.00 38.18 56 VAL C O 1
ATOM 5295 N N . THR C 1 56 ? 50.330 48.676 60.319 1.00 37.53 57 THR C N 1
ATOM 5296 C CA . THR C 1 56 ? 51.646 48.715 59.730 1.00 20.65 57 THR C CA 1
ATOM 5297 C C . THR C 1 56 ? 51.947 49.878 58.779 1.00 35.78 57 THR C C 1
ATOM 5298 O O . THR C 1 56 ? 51.110 50.767 58.557 1.00 36.52 57 THR C O 1
ATOM 5302 N N . ARG C 1 57 ? 53.154 49.845 58.220 1.00 29.81 58 ARG C N 1
ATOM 5303 C CA . ARG C 1 57 ? 53.621 50.854 57.261 1.00 48.76 58 ARG C CA 1
ATOM 5304 C C . ARG C 1 57 ? 54.387 50.187 56.118 1.00 42.30 58 ARG C C 1
ATOM 5305 O O . ARG C 1 57 ? 55.112 49.201 56.326 1.00 42.25 58 ARG C O 1
ATOM 5313 N N . LYS C 1 58 ? 54.234 50.729 54.910 1.00 37.14 59 LYS C N 1
ATOM 5314 C CA . LYS C 1 58 ? 54.899 50.160 53.746 1.00 42.76 59 LYS C CA 1
ATOM 5315 C C . LYS C 1 58 ? 55.762 51.254 53.139 1.00 36.82 59 LYS C C 1
ATOM 5316 O O . LYS C 1 58 ? 55.695 52.413 53.563 1.00 46.24 59 LYS C O 1
ATOM 5322 N N . ASN C 1 59 ? 56.575 50.884 52.156 1.00 51.20 60 ASN C N 1
ATOM 5323 C CA . ASN C 1 59 ? 57.393 51.849 51.445 1.00 45.76 60 ASN C CA 1
ATOM 5324 C C . ASN C 1 59 ? 56.423 52.787 50.669 1.00 53.92 60 ASN C C 1
ATOM 5325 O O . ASN C 1 59 ? 55.293 52.403 50.335 1.00 48.52 60 ASN C O 1
ATOM 5330 N N . ASN C 1 60 ? 56.859 54.020 50.414 1.00 51.58 61 ASN C N 1
ATOM 5331 C CA . ASN C 1 60 ? 56.042 54.965 49.682 1.00 47.21 61 ASN C CA 1
ATOM 5332 C C . ASN C 1 60 ? 55.814 54.418 48.292 1.00 46.09 61 ASN C C 1
ATOM 5333 O O . ASN C 1 60 ? 56.679 53.782 47.720 1.00 57.46 61 ASN C O 1
ATOM 5338 N N . ASN C 1 61 ? 54.617 54.662 47.786 1.00 49.90 62 ASN C N 1
ATOM 5339 C CA . ASN C 1 61 ? 54.197 54.244 46.466 1.00 48.24 62 ASN C CA 1
ATOM 5340 C C . ASN C 1 61 ? 54.024 52.721 46.250 1.00 48.18 62 ASN C C 1
ATOM 5341 O O . ASN C 1 61 ? 54.293 52.201 45.163 1.00 52.49 62 ASN C O 1
ATOM 5346 N N . LEU C 1 62 ? 53.572 52.001 47.281 1.00 46.66 63 LEU C N 1
ATOM 5347 C CA . LEU C 1 62 ? 53.326 50.549 47.133 1.00 37.97 63 LEU C CA 1
ATOM 5348 C C . LEU C 1 62 ? 52.115 50.541 46.217 1.00 34.22 63 LEU C C 1
ATOM 5349 O O . LEU C 1 62 ? 51.954 49.666 45.380 1.00 37.50 63 LEU C O 1
ATOM 5354 N N . ARG C 1 63 ? 51.304 51.583 46.379 1.00 36.33 64 ARG C N 1
ATOM 5355 C CA . ARG C 1 63 ? 50.125 51.851 45.566 1.00 27.44 64 ARG C CA 1
ATOM 5356 C C . ARG C 1 63 ? 50.350 51.528 44.076 1.00 38.02 64 ARG C C 1
ATOM 5357 O O . ARG C 1 63 ? 49.634 50.687 43.479 1.00 39.29 64 ARG C O 1
ATOM 5365 N N . ASP C 1 64 ? 51.346 52.162 43.461 1.00 37.32 65 ASP C N 1
ATOM 5366 C CA . ASP C 1 64 ? 51.626 51.871 42.054 1.00 37.60 65 ASP C CA 1
ATOM 5367 C C . ASP C 1 64 ? 51.933 50.404 41.702 1.00 38.86 65 ASP C C 1
ATOM 5368 O O . ASP C 1 64 ? 51.487 49.942 40.645 1.00 34.37 65 ASP C O 1
ATOM 5373 N N . ARG C 1 65 ? 52.674 49.672 42.543 1.00 28.45 66 ARG C N 1
ATOM 5374 C CA . ARG C 1 65 ? 52.940 48.290 42.211 1.00 41.68 66 ARG C CA 1
ATOM 5375 C C . ARG C 1 65 ? 51.668 47.422 42.226 1.00 39.97 66 ARG C C 1
ATOM 5376 O O . ARG C 1 65 ? 51.477 46.604 41.340 1.00 36.26 66 ARG C O 1
ATOM 5384 N N . ILE C 1 66 ? 50.802 47.598 43.215 1.00 27.68 67 ILE C N 1
ATOM 5385 C CA . ILE C 1 66 ? 49.564 46.817 43.277 1.00 39.20 67 ILE C CA 1
ATOM 5386 C C . ILE C 1 66 ? 48.652 47.078 42.052 1.00 46.55 67 ILE C C 1
ATOM 5387 O O . ILE C 1 66 ? 48.156 46.153 41.387 1.00 38.42 67 ILE C O 1
ATOM 5392 N N . LYS C 1 67 ? 48.442 48.354 41.760 1.00 43.03 68 LYS C N 1
ATOM 5393 C CA . LYS C 1 67 ? 47.596 48.721 40.642 1.00 35.05 68 LYS C CA 1
ATOM 5394 C C . LYS C 1 67 ? 48.182 48.169 39.320 1.00 30.89 68 LYS C C 1
ATOM 5395 O O . LYS C 1 67 ? 47.466 47.598 38.505 1.00 39.48 68 LYS C O 1
ATOM 5401 N N . SER C 1 68 ? 49.486 48.278 39.129 1.00 32.89 69 SER C N 1
ATOM 5402 C CA . SER C 1 68 ? 50.048 47.743 37.883 1.00 35.61 69 SER C CA 1
ATOM 5403 C C . SER C 1 68 ? 49.803 46.240 37.763 1.00 34.25 69 SER C C 1
ATOM 5404 O O . SER C 1 68 ? 49.599 45.734 36.665 1.00 33.75 69 SER C O 1
ATOM 5407 N N . LYS C 1 69 ? 49.850 45.516 38.882 1.00 33.23 70 LYS C N 1
ATOM 5408 C CA . LYS C 1 69 ? 49.605 44.075 38.822 1.00 32.91 70 LYS C CA 1
ATOM 5409 C C . LYS C 1 69 ? 48.172 43.780 38.360 1.00 37.49 70 LYS C C 1
ATOM 5410 O O . LYS C 1 69 ? 47.965 42.878 37.519 1.00 30.42 70 LYS C O 1
ATOM 5416 N N . VAL C 1 70 ? 47.189 44.508 38.898 1.00 30.51 71 VAL C N 1
ATOM 5417 C CA . VAL C 1 70 ? 45.797 44.263 38.466 1.00 36.11 71 VAL C CA 1
ATOM 5418 C C . VAL C 1 70 ? 45.611 44.781 37.004 1.00 25.83 71 VAL C C 1
ATOM 5419 O O . VAL C 1 70 ? 45.111 44.063 36.137 1.00 34.12 71 VAL C O 1
ATOM 5423 N N . ASP C 1 71 ? 46.057 46.017 36.728 1.00 34.02 72 ASP C N 1
ATOM 5424 C CA . ASP C 1 71 ? 45.973 46.545 35.375 1.00 22.26 72 ASP C CA 1
ATOM 5425 C C . ASP C 1 71 ? 46.564 45.571 34.329 1.00 33.55 72 ASP C C 1
ATOM 5426 O O . ASP C 1 71 ? 45.971 45.332 33.265 1.00 36.44 72 ASP C O 1
ATOM 5431 N N . GLU C 1 72 ? 47.733 44.996 34.627 1.00 33.19 73 GLU C N 1
ATOM 5432 C CA . GLU C 1 72 ? 48.349 44.054 33.683 1.00 31.51 73 GLU C CA 1
ATOM 5433 C C . GLU C 1 72 ? 47.364 42.899 33.292 1.00 47.75 73 GLU C C 1
ATOM 5434 O O . GLU C 1 72 ? 47.334 42.468 32.125 1.00 44.39 73 GLU C O 1
ATOM 5440 N N . GLN C 1 73 ? 46.573 42.385 34.246 1.00 45.51 74 GLN C N 1
ATOM 5441 C CA . GLN C 1 73 ? 45.662 41.268 33.903 1.00 35.84 74 GLN C CA 1
ATOM 5442 C C . GLN C 1 73 ? 44.528 41.723 33.003 1.00 35.67 74 GLN C C 1
ATOM 5443 O O . GLN C 1 73 ? 44.301 41.149 31.932 1.00 35.81 74 GLN C O 1
ATOM 5449 N N . PHE C 1 74 ? 43.837 42.782 33.401 1.00 30.88 75 PHE C N 1
ATOM 5450 C CA . PHE C 1 74 ? 42.760 43.288 32.568 1.00 28.48 75 PHE C CA 1
ATOM 5451 C C . PHE C 1 74 ? 43.236 43.903 31.220 1.00 24.93 75 PHE C C 1
ATOM 5452 O O . PHE C 1 74 ? 42.567 43.700 30.209 1.00 33.63 75 PHE C O 1
ATOM 5460 N N . ASP C 1 75 ? 44.372 44.611 31.171 1.00 34.64 76 ASP C N 1
ATOM 5461 C CA . ASP C 1 75 ? 44.851 45.188 29.887 1.00 34.08 76 ASP C CA 1
ATOM 5462 C C . 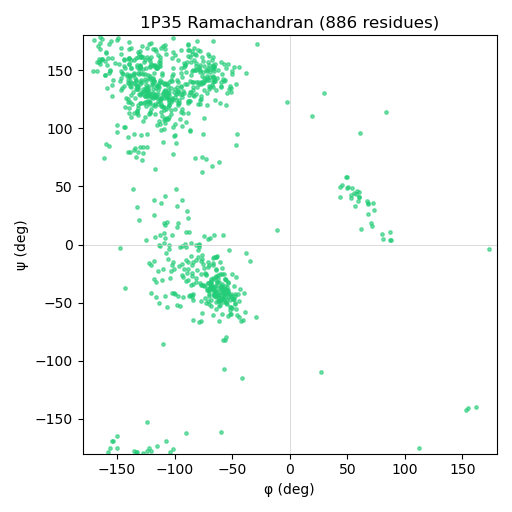ASP C 1 75 ? 44.999 44.128 28.801 1.00 31.30 76 ASP C C 1
ATOM 5463 O O . ASP C 1 75 ? 44.794 44.418 27.622 1.00 30.64 76 ASP C O 1
ATOM 5468 N N . GLN C 1 76 ? 45.309 42.895 29.197 1.00 28.13 77 GLN C N 1
ATOM 5469 C CA . GLN C 1 76 ? 45.425 41.779 28.242 1.00 40.66 77 GLN C CA 1
ATOM 5470 C C . GLN C 1 76 ? 44.117 41.429 27.538 1.00 38.28 77 GLN C C 1
ATOM 5471 O O . GLN C 1 76 ? 44.108 40.796 26.485 1.00 37.50 77 GLN C O 1
ATOM 5477 N N . LEU C 1 77 ? 42.999 41.816 28.120 1.00 37.62 78 LEU C N 1
ATOM 5478 C CA . LEU C 1 77 ? 41.716 41.477 27.525 1.00 30.04 78 LEU C CA 1
ATOM 5479 C C . LEU C 1 77 ? 41.279 42.502 26.447 1.00 39.88 78 LEU C C 1
ATOM 5480 O O . LEU C 1 77 ? 40.335 42.262 25.700 1.00 33.81 78 LEU C O 1
ATOM 5485 N N . GLU C 1 78 ? 42.002 43.616 26.358 1.00 32.41 79 GLU C N 1
ATOM 5486 C CA . GLU C 1 78 ? 41.608 44.699 25.486 1.00 31.21 79 GLU C CA 1
ATOM 5487 C C . GLU C 1 78 ? 42.228 44.825 24.097 1.00 34.37 79 GLU C C 1
ATOM 5488 O O . GLU C 1 78 ? 43.276 44.278 23.808 1.00 27.18 79 GLU C O 1
ATOM 5494 N N . ARG C 1 79 ? 41.525 45.543 23.239 1.00 32.27 80 ARG C N 1
ATOM 5495 C CA . ARG C 1 79 ? 41.985 45.853 21.889 1.00 31.09 80 ARG C CA 1
ATOM 5496 C C . ARG C 1 79 ? 41.798 47.381 21.844 1.00 28.96 80 ARG C C 1
ATOM 5497 O O . ARG C 1 79 ? 40.709 47.906 21.592 1.00 27.85 80 ARG C O 1
ATOM 5505 N N . ASP C 1 80 ? 42.860 48.093 22.148 1.00 28.64 81 ASP C N 1
ATOM 5506 C CA . ASP C 1 80 ? 42.796 49.553 22.184 1.00 31.30 81 ASP C CA 1
ATOM 5507 C C . ASP C 1 80 ? 43.566 50.120 21.009 1.00 36.43 81 ASP C C 1
ATOM 5508 O O . ASP C 1 80 ? 44.667 49.702 20.738 1.00 29.86 81 ASP C O 1
ATOM 5513 N N . TYR C 1 81 ? 42.989 51.061 20.272 1.00 42.92 82 TYR C N 1
ATOM 5514 C CA . TYR C 1 81 ? 43.742 51.617 19.175 1.00 32.35 82 TYR C CA 1
ATOM 5515 C C . TYR C 1 81 ? 44.209 53.040 19.429 1.00 39.72 82 TYR C C 1
ATOM 5516 O O . TYR C 1 81 ? 44.596 53.720 18.489 1.00 45.09 82 TYR C O 1
ATOM 5525 N N . SER C 1 82 ? 44.194 53.473 20.688 1.00 37.41 83 SER C N 1
ATOM 5526 C CA . SER C 1 82 ? 44.586 54.843 21.072 1.00 40.98 83 SER C CA 1
ATOM 5527 C C . SER C 1 82 ? 46.065 55.170 20.851 1.00 49.81 83 SER C C 1
ATOM 5528 O O . SER C 1 82 ? 46.892 54.276 20.718 1.00 50.67 83 SER C O 1
ATOM 5531 N N . ASP C 1 83 ? 46.378 56.466 20.816 1.00 61.06 84 ASP C N 1
ATOM 5532 C CA . ASP C 1 83 ? 47.757 56.948 20.673 1.00 76.42 84 ASP C CA 1
ATOM 5533 C C . ASP C 1 83 ? 48.108 57.565 22.016 1.00 90.88 84 ASP C C 1
ATOM 5534 O O . ASP C 1 83 ? 47.909 58.772 22.224 1.00 100.00 84 ASP C O 1
ATOM 5539 N N . GLN C 1 84 ? 48.623 56.760 22.931 1.00 100.40 85 GLN C N 1
ATOM 5540 C CA . GLN C 1 84 ? 48.966 57.283 24.247 1.00 100.00 85 GLN C CA 1
ATOM 5541 C C . GLN C 1 84 ? 50.479 57.467 24.318 1.00 100.00 85 GLN C C 1
ATOM 5542 O O . GLN C 1 84 ? 51.245 56.518 24.086 1.00 98.02 85 GLN C O 1
ATOM 5548 N N . MET C 1 85 ? 50.906 58.700 24.609 1.00 100.45 86 MET C N 1
ATOM 5549 C CA . MET C 1 85 ? 52.341 59.017 24.674 1.00 100.45 86 MET C CA 1
ATOM 5550 C C . MET C 1 85 ? 53.138 58.205 25.715 1.00 100.00 86 MET C C 1
ATOM 5551 O O . MET C 1 85 ? 52.711 57.120 26.162 1.00 100.00 86 MET C O 1
ATOM 5556 N N . ASP C 1 86 ? 54.317 58.722 26.061 1.00 100.00 87 ASP C N 1
ATOM 5557 C CA . ASP C 1 86 ? 55.199 58.096 27.050 1.00 100.00 87 ASP C CA 1
ATOM 5558 C C . ASP C 1 86 ? 54.844 58.608 28.470 1.00 100.00 87 ASP C C 1
ATOM 5559 O O . ASP C 1 86 ? 55.025 59.809 28.770 1.00 100.00 87 ASP C O 1
ATOM 5564 N N . GLY C 1 87 ? 54.331 57.689 29.306 1.00 80.48 88 GLY C N 1
ATOM 5565 C CA . GLY C 1 87 ? 53.950 57.963 30.695 1.00 86.73 88 GLY C CA 1
ATOM 5566 C C . GLY C 1 87 ? 53.517 59.348 31.195 1.00 100.00 88 GLY C C 1
ATOM 5567 O O . GLY C 1 87 ? 52.417 59.827 30.863 1.00 100.00 88 GLY C O 1
ATOM 5568 N N . PHE C 1 88 ? 54.366 59.992 32.007 1.00 100.00 89 PHE C N 1
ATOM 5569 C CA . PHE C 1 88 ? 54.048 61.318 32.571 1.00 100.45 89 PHE C CA 1
ATOM 5570 C C . PHE C 1 88 ? 53.791 62.445 31.536 1.00 100.00 89 PHE C C 1
ATOM 5571 O O . PHE C 1 88 ? 54.528 62.576 30.544 1.00 100.00 89 PHE C O 1
ATOM 5573 N N . HIS C 1 89 ? 52.737 63.240 31.784 1.00 100.45 90 HIS C N 1
ATOM 5574 C CA . HIS C 1 89 ? 52.362 64.393 30.943 1.00 96.29 90 HIS C CA 1
ATOM 5575 C C . HIS C 1 89 ? 52.303 65.608 31.871 1.00 98.48 90 HIS C C 1
ATOM 5576 O O . HIS C 1 89 ? 52.482 65.477 33.093 1.00 98.90 90 HIS C O 1
ATOM 5578 N N . TYR C 1 94 ? 55.203 64.489 42.788 1.00 95.99 95 TYR C N 1
ATOM 5579 C CA . TYR C 1 94 ? 55.497 64.897 44.201 1.00 97.63 95 TYR C CA 1
ATOM 5580 C C . TYR C 1 94 ? 54.426 64.335 45.129 1.00 95.79 95 TYR C C 1
ATOM 5581 O O . TYR C 1 94 ? 53.555 63.579 44.689 1.00 94.35 95 TYR C O 1
ATOM 5583 N N . PHE C 1 95 ? 54.502 64.697 46.409 1.00 96.24 96 PHE C N 1
ATOM 5584 C CA . PHE C 1 95 ? 53.553 64.226 47.431 1.00 95.21 96 PHE C CA 1
ATOM 5585 C C . PHE C 1 95 ? 53.901 62.842 48.017 1.00 90.15 96 PHE C C 1
ATOM 5586 O O . PHE C 1 95 ? 53.859 61.833 47.304 1.00 74.35 96 PHE C O 1
ATOM 5594 N N . LYS C 1 96 ? 54.244 62.799 49.307 1.00 91.90 97 LYS C N 1
ATOM 5595 C CA . LYS C 1 96 ? 54.511 61.528 49.997 1.00 70.92 97 LYS C CA 1
ATOM 5596 C C . LYS C 1 96 ? 53.093 61.012 50.310 1.00 71.93 97 LYS C C 1
ATOM 5597 O O . LYS C 1 96 ? 52.123 61.761 50.191 1.00 73.65 97 LYS C O 1
ATOM 5603 N N . ASP C 1 97 ? 52.946 59.757 50.711 1.00 77.84 98 ASP C N 1
ATOM 5604 C CA . ASP C 1 97 ? 51.599 59.264 51.032 1.00 65.58 98 ASP C CA 1
ATOM 5605 C C . ASP C 1 97 ? 51.155 59.710 52.433 1.00 50.74 98 ASP C C 1
ATOM 5606 O O . ASP C 1 97 ? 51.956 59.730 53.355 1.00 72.03 98 ASP C O 1
ATOM 5611 N N . GLU C 1 98 ? 49.893 60.099 52.580 1.00 44.08 99 GLU C N 1
ATOM 5612 C CA . GLU C 1 98 ? 49.341 60.469 53.884 1.00 53.70 99 GLU C CA 1
ATOM 5613 C C . GLU C 1 98 ? 48.811 59.149 54.537 1.00 56.51 99 GLU C C 1
ATOM 5614 O O . GLU C 1 98 ? 48.689 58.108 53.847 1.00 54.81 99 GLU C O 1
ATOM 5620 N N . HIS C 1 99 ? 48.488 59.168 55.840 1.00 46.17 100 HIS C N 1
ATOM 5621 C CA . HIS C 1 99 ? 48.001 57.941 56.476 1.00 37.65 100 HIS C CA 1
ATOM 5622 C C . HIS C 1 99 ? 46.762 58.063 57.355 1.00 39.82 100 HIS C C 1
ATOM 5623 O O . HIS C 1 99 ? 46.618 59.055 58.051 1.00 56.71 100 HIS C O 1
ATOM 5630 N N . TYR C 1 100 ? 45.871 57.052 57.296 1.00 36.74 101 TYR C N 1
ATOM 5631 C CA . TYR C 1 100 ? 44.673 56.995 58.149 1.00 32.04 101 TYR C CA 1
ATOM 5632 C C . TYR C 1 100 ? 45.092 56.443 59.520 1.00 51.60 101 TYR C C 1
ATOM 5633 O O . TYR C 1 100 ? 46.083 55.712 59.642 1.00 46.98 101 TYR C O 1
ATOM 5642 N N . SER C 1 101 ? 44.305 56.776 60.536 1.00 61.53 102 SER C N 1
ATOM 5643 C CA . SER C 1 101 ? 44.522 56.295 61.890 1.00 43.27 102 SER C CA 1
ATOM 5644 C C . SER C 1 101 ? 43.638 55.041 61.961 1.00 57.20 102 SER C C 1
ATOM 5645 O O . SER C 1 101 ? 42.411 55.095 61.657 1.00 41.89 102 SER C O 1
ATOM 5648 N N . VAL C 1 102 ? 44.226 53.914 62.355 1.00 44.05 103 VAL C N 1
ATOM 5649 C CA . VAL C 1 102 ? 43.412 52.708 62.364 1.00 37.76 103 VAL C CA 1
ATOM 5650 C C . VAL C 1 102 ? 43.151 52.071 63.711 1.00 29.66 103 VAL C C 1
ATOM 5651 O O . VAL C 1 102 ? 44.041 51.972 64.542 1.00 54.59 103 VAL C O 1
ATOM 5655 N N . SER C 1 103 ? 41.915 51.650 63.919 1.00 30.48 104 SER C N 1
ATOM 5656 C CA . SER C 1 103 ? 41.549 50.990 65.152 1.00 34.37 104 SER C CA 1
ATOM 5657 C C . SER C 1 103 ? 40.492 49.966 64.764 1.00 44.74 104 SER C C 1
ATOM 5658 O O . SER C 1 103 ? 39.995 49.981 63.637 1.00 33.92 104 SER C O 1
ATOM 5661 N N . CYS C 1 104 ? 40.148 49.072 65.680 1.00 43.51 105 CYS C N 1
ATOM 5662 C CA . CYS C 1 104 ? 39.166 48.052 65.373 1.00 28.99 105 CYS C CA 1
ATOM 5663 C C . CYS C 1 104 ? 38.016 47.959 66.374 1.00 38.11 105 CYS C C 1
ATOM 5664 O O . CYS C 1 104 ? 38.198 48.267 67.546 1.00 47.27 105 CYS C O 1
ATOM 5667 N N . GLN C 1 105 ? 36.845 47.520 65.905 1.00 41.82 106 GLN C N 1
ATOM 5668 C CA . GLN C 1 105 ? 35.626 47.323 66.735 1.00 52.15 106 GLN C CA 1
ATOM 5669 C C . GLN C 1 105 ? 34.801 46.135 66.226 1.00 46.14 106 GLN C C 1
ATOM 5670 O O . GLN C 1 105 ? 34.703 45.921 65.006 1.00 51.66 106 GLN C O 1
ATOM 5676 N N . ASN C 1 106 ? 34.181 45.360 67.120 1.00 53.27 107 ASN C N 1
ATOM 5677 C CA . ASN C 1 106 ? 33.348 44.268 66.604 1.00 50.26 107 ASN C CA 1
ATOM 5678 C C . ASN C 1 106 ? 31.919 44.761 66.354 1.00 54.54 107 ASN C C 1
ATOM 5679 O O . ASN C 1 106 ? 31.560 45.869 66.778 1.00 52.42 107 ASN C O 1
ATOM 5684 N N . GLY C 1 107 ? 31.129 43.957 65.641 1.00 46.20 108 GLY C N 1
ATOM 5685 C CA . GLY C 1 107 ? 29.753 44.323 65.329 1.00 59.95 108 GLY C CA 1
ATOM 5686 C C . GLY C 1 107 ? 29.018 44.912 66.520 1.00 73.79 108 GLY C C 1
ATOM 5687 O O . GLY C 1 107 ? 28.604 46.079 66.519 1.00 80.33 108 GLY C O 1
ATOM 5688 N N . SER C 1 108 ? 28.879 44.091 67.554 1.00 79.44 109 SER C N 1
ATOM 5689 C CA . SER C 1 108 ? 28.202 44.465 68.790 1.00 66.42 109 SER C CA 1
ATOM 5690 C C . SER C 1 108 ? 28.507 45.873 69.274 1.00 61.95 109 SER C C 1
ATOM 5691 O O . SER C 1 108 ? 27.612 46.728 69.322 1.00 71.85 109 SER C O 1
ATOM 5694 N N . VAL C 1 109 ? 29.763 46.127 69.645 1.00 45.23 110 VAL C N 1
ATOM 5695 C CA . VAL C 1 109 ? 30.121 47.438 70.178 1.00 51.82 110 VAL C CA 1
ATOM 5696 C C . VAL C 1 109 ? 29.805 48.652 69.293 1.00 65.56 110 VAL C C 1
ATOM 5697 O O . VAL C 1 109 ? 29.448 49.714 69.814 1.00 77.40 110 VAL C O 1
ATOM 5701 N N . LEU C 1 110 ? 29.936 48.518 67.972 1.00 55.59 111 LEU C N 1
ATOM 5702 C CA . LEU C 1 110 ? 29.674 49.663 67.095 1.00 52.77 111 LEU C CA 1
ATOM 5703 C C . LEU C 1 110 ? 28.199 50.009 67.055 1.00 53.95 111 LEU C C 1
ATOM 5704 O O . LEU C 1 110 ? 27.841 51.176 67.030 1.00 47.75 111 LEU C O 1
ATOM 5709 N N . LYS C 1 111 ? 27.363 48.969 67.029 1.00 64.70 112 LYS C N 1
ATOM 5710 C CA . LYS C 1 111 ? 25.914 49.111 66.969 1.00 60.61 112 LYS C CA 1
ATOM 5711 C C . LYS C 1 111 ? 25.381 49.988 68.093 1.00 73.40 112 LYS C C 1
ATOM 5712 O O . LYS C 1 111 ? 24.422 50.749 67.890 1.00 82.36 112 LYS C O 1
ATOM 5718 N N . SER C 1 112 ? 25.994 49.889 69.274 1.00 67.43 113 SER C N 1
ATOM 5719 C CA . SER C 1 112 ? 25.540 50.685 70.410 1.00 74.68 113 SER C CA 1
ATOM 5720 C C . SER C 1 112 ? 26.446 51.869 70.726 1.00 65.40 113 SER C C 1
ATOM 5721 O O . SER C 1 112 ? 25.986 52.892 71.217 1.00 82.62 113 SER C O 1
ATOM 5724 N N . LYS C 1 113 ? 27.726 51.764 70.426 1.00 59.64 114 LYS C N 1
ATOM 5725 C CA . LYS C 1 113 ? 28.612 52.874 70.744 1.00 68.05 114 LYS C CA 1
ATOM 5726 C C . LYS C 1 113 ? 28.996 53.772 69.572 1.00 66.11 114 LYS C C 1
ATOM 5727 O O . LYS C 1 113 ? 29.836 54.663 69.722 1.00 58.65 114 LYS C O 1
ATOM 5733 N N . PHE C 1 114 ? 28.363 53.568 68.418 1.00 65.18 115 PHE C N 1
ATOM 5734 C CA . PHE C 1 114 ? 28.688 54.360 67.235 1.00 63.83 115 PHE C CA 1
ATOM 5735 C C . PHE C 1 114 ? 28.496 55.855 67.504 1.00 64.47 115 PHE C C 1
ATOM 5736 O O . PHE C 1 114 ? 29.312 56.690 67.088 1.00 53.04 115 PHE C O 1
ATOM 5744 N N . ALA C 1 115 ? 27.435 56.177 68.239 1.00 73.00 116 ALA C N 1
ATOM 5745 C CA . ALA C 1 115 ? 27.119 57.558 68.613 1.00 68.60 116 ALA C CA 1
ATOM 5746 C C . ALA C 1 115 ? 28.346 58.216 69.249 1.00 76.78 116 ALA C C 1
ATOM 5747 O O . ALA C 1 115 ? 28.737 59.355 68.930 1.00 57.31 116 ALA C O 1
ATOM 5749 N N . LYS C 1 116 ? 28.934 57.478 70.177 1.00 79.50 117 LYS C N 1
ATOM 5750 C CA . LYS C 1 116 ? 30.105 57.930 70.889 1.00 77.42 117 LYS C CA 1
ATOM 5751 C C . LYS C 1 116 ? 31.268 58.169 69.922 1.00 76.54 117 LYS C C 1
ATOM 5752 O O . LYS C 1 116 ? 31.863 59.261 69.922 1.00 64.21 117 LYS C O 1
ATOM 5758 N N . ILE C 1 117 ? 31.575 57.157 69.100 1.00 67.48 118 ILE C N 1
ATOM 5759 C CA . ILE C 1 117 ? 32.678 57.245 68.130 1.00 64.76 118 ILE C CA 1
ATOM 5760 C C . ILE C 1 117 ? 32.502 58.494 67.276 1.00 57.42 118 ILE C C 1
ATOM 5761 O O . ILE C 1 117 ? 33.464 59.225 66.979 1.00 45.29 118 ILE C O 1
ATOM 5766 N N . LEU C 1 118 ? 31.262 58.750 66.882 1.00 51.15 119 LEU C N 1
ATOM 5767 C CA . LEU C 1 118 ? 31.021 59.933 66.089 1.00 56.49 119 LEU C CA 1
ATOM 5768 C C . LEU C 1 118 ? 31.450 61.191 66.848 1.00 66.55 119 LEU C C 1
ATOM 5769 O O . LEU C 1 118 ? 32.343 61.938 66.402 1.00 45.92 119 LEU C O 1
ATOM 5774 N N . LYS C 1 119 ? 30.829 61.407 68.006 1.00 66.18 120 LYS C N 1
ATOM 5775 C CA . LYS C 1 119 ? 31.120 62.581 68.817 1.00 59.94 120 LYS C CA 1
ATOM 5776 C C . LYS C 1 119 ? 32.622 62.769 69.013 1.00 58.62 120 LYS C C 1
ATOM 5777 O O . LYS C 1 119 ? 33.151 63.872 68.842 1.00 72.46 120 LYS C O 1
ATOM 5783 N N . SER C 1 120 ? 33.305 61.680 69.353 1.00 62.63 121 SER C N 1
ATOM 5784 C CA . SER C 1 120 ? 34.751 61.696 69.584 1.00 61.02 121 SER C CA 1
ATOM 5785 C C . SER C 1 120 ? 35.544 62.364 68.464 1.00 71.10 121 SER C C 1
ATOM 5786 O O . SER C 1 120 ? 36.661 62.843 68.687 1.00 63.05 121 SER C O 1
ATOM 5789 N N . HIS C 1 121 ? 34.992 62.380 67.251 1.00 83.00 122 HIS C N 1
ATOM 5790 C CA . HIS C 1 121 ? 35.686 63.030 66.134 1.00 82.86 122 HIS C CA 1
ATOM 5791 C C . HIS C 1 121 ? 34.965 64.299 65.645 1.00 82.64 122 HIS C C 1
ATOM 5792 O O . HIS C 1 121 ? 34.962 64.574 64.448 1.00 88.71 122 HIS C O 1
ATOM 5799 N N . ASP C 1 122 ? 34.354 65.063 66.559 1.00 88.57 123 ASP C N 1
ATOM 5800 C CA . ASP C 1 122 ? 33.657 66.319 66.198 1.00 87.14 123 ASP C CA 1
ATOM 5801 C C . ASP C 1 122 ? 32.237 66.193 65.628 1.00 77.84 123 ASP C C 1
ATOM 5802 O O . ASP C 1 122 ? 31.657 67.200 65.217 1.00 68.88 123 ASP C O 1
ATOM 5807 N N . TYR C 1 123 ? 31.675 64.985 65.588 1.00 68.54 124 TYR C N 1
ATOM 5808 C CA . TYR C 1 123 ? 30.328 64.831 65.036 1.00 81.04 124 TYR C CA 1
ATOM 5809 C C . TYR C 1 123 ? 29.273 64.716 66.143 1.00 83.46 124 TYR C C 1
ATOM 5810 O O . TYR C 1 123 ? 28.743 63.648 66.469 1.00 86.47 124 TYR C O 1
ATOM 5819 N N . THR C 1 124 ? 28.971 65.886 66.690 1.00 95.18 125 THR C N 1
ATOM 5820 C CA . THR C 1 124 ? 28.035 66.075 67.795 1.00 92.66 125 THR C CA 1
ATOM 5821 C C . THR C 1 124 ? 26.530 66.184 67.501 1.00 86.26 125 THR C C 1
ATOM 5822 O O . THR C 1 124 ? 25.718 65.717 68.305 1.00 86.08 125 THR C O 1
ATOM 5826 N N . ASP C 1 125 ? 26.158 66.784 66.366 1.00 80.41 126 ASP C N 1
ATOM 5827 C CA . ASP C 1 125 ? 24.747 67.005 65.993 1.00 80.93 126 ASP C CA 1
ATOM 5828 C C . ASP C 1 125 ? 23.890 65.800 65.577 1.00 76.02 126 ASP C C 1
ATOM 5829 O O . ASP C 1 125 ? 24.385 64.831 64.993 1.00 74.37 126 ASP C O 1
ATOM 5834 N N . LYS C 1 126 ? 22.588 65.892 65.855 1.00 71.27 127 LYS C N 1
ATOM 5835 C CA . LYS C 1 126 ? 21.648 64.815 65.540 1.00 80.97 127 LYS C CA 1
ATOM 5836 C C . LYS C 1 126 ? 21.510 64.605 64.027 1.00 86.29 127 LYS C C 1
ATOM 5837 O O . LYS C 1 126 ? 20.920 63.615 63.574 1.00 78.81 127 LYS C O 1
ATOM 5843 N N . LYS C 1 127 ? 22.054 65.536 63.248 1.00 85.98 128 LYS C N 1
ATOM 5844 C CA . LYS C 1 127 ? 21.984 65.423 61.802 1.00 80.05 128 LYS C CA 1
ATOM 5845 C C . LYS C 1 127 ? 23.006 64.373 61.387 1.00 67.17 128 LYS C C 1
ATOM 5846 O O . LYS C 1 127 ? 22.665 63.358 60.791 1.00 63.68 128 LYS C O 1
ATOM 5852 N N . SER C 1 128 ? 24.261 64.623 61.728 1.00 67.22 129 SER C N 1
ATOM 5853 C CA . SER C 1 128 ? 25.330 63.694 61.432 1.00 65.78 129 SER C CA 1
ATOM 5854 C C . SER C 1 128 ? 24.985 62.290 61.921 1.00 75.45 129 SER C C 1
ATOM 5855 O O . SER C 1 128 ? 24.962 61.340 61.144 1.00 98.43 129 SER C O 1
ATOM 5858 N N . ILE C 1 129 ? 24.686 62.166 63.208 1.00 66.31 130 ILE C N 1
ATOM 5859 C CA . ILE C 1 129 ? 24.373 60.872 63.802 1.00 69.24 130 ILE C CA 1
ATOM 5860 C C . ILE C 1 129 ? 23.258 60.061 63.138 1.00 68.88 130 ILE C C 1
ATOM 5861 O O . ILE C 1 129 ? 23.392 58.853 62.959 1.00 66.88 130 ILE C O 1
ATOM 5866 N N . GLU C 1 130 ? 22.155 60.691 62.760 1.00 81.67 131 GLU C N 1
ATOM 5867 C CA . GLU C 1 130 ? 21.093 59.902 62.147 1.00 73.21 131 GLU C CA 1
ATOM 5868 C C . GLU C 1 130 ? 21.518 59.464 60.753 1.00 69.09 131 GLU C C 1
ATOM 5869 O O . GLU C 1 130 ? 21.149 58.383 60.309 1.00 66.02 131 GLU C O 1
ATOM 5875 N N . ALA C 1 131 ? 22.294 60.303 60.070 1.00 60.99 132 ALA C N 1
ATOM 5876 C CA . ALA C 1 131 ? 22.786 59.985 58.729 1.00 55.16 132 ALA C CA 1
ATOM 5877 C C . ALA C 1 131 ? 23.724 58.768 58.771 1.00 64.94 132 ALA C C 1
ATOM 5878 O O . ALA C 1 131 ? 23.654 57.896 57.900 1.00 65.47 132 ALA C O 1
ATOM 5880 N N . TYR C 1 132 ? 24.600 58.716 59.776 1.00 59.11 133 TYR C N 1
ATOM 5881 C CA . TYR C 1 132 ? 25.524 57.599 59.926 1.00 45.29 133 TYR C CA 1
ATOM 5882 C C . TYR C 1 132 ? 24.742 56.311 60.185 1.00 54.17 133 TYR C C 1
ATOM 5883 O O . TYR C 1 132 ? 24.962 55.270 59.533 1.00 56.37 133 TYR C O 1
ATOM 5892 N N . GLU C 1 133 ? 23.820 56.383 61.139 1.00 50.05 134 GLU C N 1
ATOM 5893 C CA . GLU C 1 133 ? 23.019 55.214 61.474 1.00 47.31 134 GLU C CA 1
ATOM 5894 C C . GLU C 1 133 ? 22.108 54.819 60.340 1.00 51.57 134 GLU C C 1
ATOM 5895 O O . GLU C 1 133 ? 21.560 53.714 60.332 1.00 44.93 134 GLU C O 1
ATOM 5901 N N . LYS C 1 134 ? 21.912 55.711 59.379 1.00 61.02 135 LYS C N 1
ATOM 5902 C CA . LYS C 1 134 ? 21.036 55.352 58.268 1.00 60.81 135 LYS C CA 1
ATOM 5903 C C . LYS C 1 134 ? 21.817 54.905 57.036 1.00 54.73 135 LYS C C 1
ATOM 5904 O O . LYS C 1 134 ? 21.463 53.926 56.409 1.00 54.21 135 LYS C O 1
ATOM 5910 N N . TYR C 1 135 ? 22.890 55.618 56.714 1.00 40.99 136 TYR C N 1
ATOM 5911 C CA . TYR C 1 135 ? 23.679 55.308 55.534 1.00 55.81 136 TYR C CA 1
ATOM 5912 C C . TYR C 1 135 ? 24.877 54.357 55.766 1.00 63.73 136 TYR C C 1
ATOM 5913 O O . TYR C 1 135 ? 25.073 53.414 55.003 1.00 82.83 136 TYR C O 1
ATOM 5922 N N . CYS C 1 136 ? 25.649 54.598 56.825 1.00 41.90 137 CYS C N 1
ATOM 5923 C CA . CYS C 1 136 ? 26.806 53.790 57.152 1.00 43.35 137 CYS C CA 1
ATOM 5924 C C . CYS C 1 136 ? 26.576 52.484 57.960 1.00 49.28 137 CYS C C 1
ATOM 5925 O O . CYS C 1 136 ? 26.808 51.379 57.434 1.00 47.52 137 CYS C O 1
ATOM 5928 N N . LEU C 1 137 ? 26.111 52.608 59.214 1.00 43.15 138 LEU C N 1
ATOM 5929 C CA . LEU C 1 137 ? 25.900 51.457 60.107 1.00 49.11 138 LEU C CA 1
ATOM 5930 C C . LEU C 1 137 ? 25.327 50.174 59.518 1.00 51.80 138 LEU C C 1
ATOM 5931 O O . LEU C 1 137 ? 25.806 49.091 59.827 1.00 77.58 138 LEU C O 1
ATOM 5936 N N . PRO C 1 138 ? 24.332 50.268 58.634 1.00 45.20 139 PRO C N 1
ATOM 5937 C CA . PRO C 1 138 ? 23.729 49.056 58.039 1.00 40.90 139 PRO C CA 1
ATOM 5938 C C . PRO C 1 138 ? 24.668 48.227 57.107 1.00 60.87 139 PRO C C 1
ATOM 5939 O O . PRO C 1 138 ? 24.407 47.057 56.800 1.00 62.37 139 PRO C O 1
ATOM 5943 N N . LYS C 1 139 ? 25.744 48.860 56.656 1.00 57.23 140 LYS C N 1
ATOM 5944 C CA . LYS C 1 139 ? 26.740 48.250 55.779 1.00 48.77 140 LYS C CA 1
ATOM 5945 C C . LYS C 1 139 ? 27.866 47.673 56.655 1.00 51.63 140 LYS C C 1
ATOM 5946 O O . LYS C 1 139 ? 28.825 47.080 56.152 1.00 48.92 140 LYS C O 1
ATOM 5952 N N . LEU C 1 140 ? 27.733 47.849 57.970 1.00 40.67 141 LEU C N 1
ATOM 5953 C CA . LEU C 1 140 ? 28.755 47.417 58.889 1.00 40.15 141 LEU C CA 1
ATOM 5954 C C . LEU C 1 140 ? 28.322 46.346 59.884 1.00 46.54 141 LEU C C 1
ATOM 5955 O O . LEU C 1 140 ? 29.130 45.542 60.310 1.00 47.00 141 LEU C O 1
ATOM 5960 N N . VAL C 1 141 ? 27.054 46.317 60.253 1.00 49.87 142 VAL C N 1
ATOM 5961 C CA . VAL C 1 141 ? 26.625 45.325 61.218 1.00 54.69 142 VAL C CA 1
ATOM 5962 C C . VAL C 1 141 ? 25.526 44.442 60.673 1.00 47.33 142 VAL C C 1
ATOM 5963 O O . VAL C 1 141 ? 24.505 44.914 60.217 1.00 43.82 142 VAL C O 1
ATOM 5967 N N . ASP C 1 142 ? 25.763 43.146 60.685 1.00 69.78 143 ASP C N 1
ATOM 5968 C CA . ASP C 1 142 ? 24.774 42.211 60.191 1.00 82.51 143 ASP C CA 1
ATOM 5969 C C . ASP C 1 142 ? 24.455 41.204 61.299 1.00 83.07 143 ASP C C 1
ATOM 5970 O O . ASP C 1 142 ? 25.354 40.616 61.911 1.00 81.04 143 ASP C O 1
ATOM 5975 N N . GLU C 1 143 ? 23.164 41.021 61.548 1.00 81.96 144 GLU C N 1
ATOM 5976 C CA . GLU C 1 143 ? 22.688 40.112 62.587 1.00 83.82 144 GLU C CA 1
ATOM 5977 C C . GLU C 1 143 ? 22.810 38.628 62.194 1.00 82.64 144 GLU C C 1
ATOM 5978 O O . GLU C 1 143 ? 22.321 37.758 62.911 1.00 82.09 144 GLU C O 1
ATOM 5984 N N . ARG C 1 144 ? 23.457 38.334 61.069 1.00 80.09 145 ARG C N 1
ATOM 5985 C CA . ARG C 1 144 ? 23.597 36.942 60.641 1.00 71.10 145 ARG C CA 1
ATOM 5986 C C . ARG C 1 144 ? 25.038 36.426 60.769 1.00 64.36 145 ARG C C 1
ATOM 5987 O O . ARG C 1 144 ? 25.316 35.276 60.424 1.00 62.14 145 ARG C O 1
ATOM 5995 N N . ASN C 1 145 ? 25.926 37.289 61.268 1.00 67.36 146 ASN C N 1
ATOM 5996 C CA . ASN C 1 145 ? 27.355 37.012 61.472 1.00 73.25 146 ASN C CA 1
ATOM 5997 C C . ASN C 1 145 ? 27.926 37.928 62.562 1.00 72.21 146 ASN C C 1
ATOM 5998 O O . ASN C 1 145 ? 27.184 38.693 63.175 1.00 91.33 146 ASN C O 1
ATOM 6003 N N . ASP C 1 146 ? 29.233 37.872 62.808 1.00 64.89 147 ASP C N 1
ATOM 6004 C CA . ASP C 1 146 ? 29.800 38.736 63.850 1.00 82.45 147 ASP C CA 1
ATOM 6005 C C . ASP C 1 146 ? 30.642 39.859 63.244 1.00 71.44 147 ASP C C 1
ATOM 6006 O O . ASP C 1 146 ? 30.540 41.000 63.668 1.00 84.34 147 ASP C O 1
ATOM 6011 N N . TYR C 1 147 ? 31.471 39.512 62.263 1.00 59.66 148 TYR C N 1
ATOM 6012 C CA . TYR C 1 147 ? 32.350 40.452 61.548 1.00 60.62 148 TYR C CA 1
ATOM 6013 C C . TYR C 1 147 ? 32.837 41.660 62.333 1.00 51.57 148 TYR C C 1
ATOM 6014 O O . TYR C 1 147 ? 32.078 42.378 62.952 1.00 50.82 148 TYR C O 1
ATOM 6023 N N . TYR C 1 148 ? 34.136 41.885 62.274 1.00 54.55 149 TYR C N 1
ATOM 6024 C CA . TYR C 1 148 ? 34.731 43.013 62.949 1.00 49.66 149 TYR C CA 1
ATOM 6025 C C . TYR C 1 148 ? 34.674 44.187 61.983 1.00 39.42 149 TYR C C 1
ATOM 6026 O O . TYR C 1 148 ? 34.320 44.008 60.813 1.00 39.89 149 TYR C O 1
ATOM 6035 N N . VAL C 1 149 ? 35.025 45.372 62.469 1.00 33.73 150 VAL C N 1
ATOM 6036 C CA . VAL C 1 149 ? 34.987 46.582 61.670 1.00 34.08 150 VAL C CA 1
ATOM 6037 C C . VAL C 1 149 ? 36.246 47.449 61.733 1.00 43.46 150 VAL C C 1
ATOM 6038 O O . VAL C 1 149 ? 36.575 47.948 62.808 1.00 49.75 150 VAL C O 1
ATOM 6042 N N . ALA C 1 150 ? 36.939 47.631 60.601 1.00 34.32 151 ALA C N 1
ATOM 6043 C CA . ALA C 1 150 ? 38.118 48.521 60.582 1.00 29.89 151 ALA C CA 1
ATOM 6044 C C . ALA C 1 150 ? 37.630 49.980 60.693 1.00 40.13 151 ALA C C 1
ATOM 6045 O O . ALA C 1 150 ? 36.739 50.380 59.956 1.00 33.24 151 ALA C O 1
ATOM 6047 N N . VAL C 1 151 ? 38.205 50.759 61.612 1.00 52.15 152 VAL C N 1
ATOM 6048 C CA . VAL C 1 151 ? 37.844 52.163 61.793 1.00 36.06 152 VAL C CA 1
ATOM 6049 C C . VAL C 1 151 ? 39.006 53.016 61.337 1.00 41.66 152 VAL C C 1
ATOM 6050 O O . VAL C 1 151 ? 40.078 53.042 61.947 1.00 41.38 152 VAL C O 1
ATOM 6054 N N . CYS C 1 152 ? 38.810 53.702 60.226 1.00 42.45 153 CYS C N 1
ATOM 6055 C CA . CYS C 1 152 ? 39.896 54.473 59.691 1.00 48.45 153 CYS C CA 1
ATOM 6056 C C . CYS C 1 152 ? 39.578 55.964 59.746 1.00 49.69 153 CYS C C 1
ATOM 6057 O O . CYS C 1 152 ? 38.513 56.404 59.323 1.00 46.09 153 CYS C O 1
ATOM 6060 N N . VAL C 1 153 ? 40.516 56.728 60.287 1.00 47.34 154 VAL C N 1
ATOM 6061 C CA . VAL C 1 153 ? 40.344 58.159 60.438 1.00 48.91 154 VAL C CA 1
ATOM 6062 C C . VAL C 1 153 ? 41.346 58.949 59.637 1.00 36.24 154 VAL C C 1
ATOM 6063 O O . VAL C 1 153 ? 42.538 58.748 59.737 1.00 48.89 154 VAL C O 1
ATOM 6067 N N . LEU C 1 154 ? 40.848 59.860 58.826 1.00 50.32 155 LEU C N 1
ATOM 6068 C CA . LEU C 1 154 ? 41.736 60.687 58.043 1.00 49.31 155 LEU C CA 1
ATOM 6069 C C . LEU C 1 154 ? 41.540 62.074 58.635 1.00 57.25 155 LEU C C 1
ATOM 6070 O O . LEU C 1 154 ? 40.418 62.600 58.693 1.00 63.08 155 LEU C O 1
ATOM 6075 N N . LYS C 1 155 ? 42.632 62.665 59.081 1.00 56.49 156 LYS C N 1
ATOM 6076 C CA . LYS C 1 155 ? 42.564 63.973 59.702 1.00 67.85 156 LYS C CA 1
ATOM 6077 C C . LYS C 1 155 ? 42.637 65.095 58.688 1.00 66.13 156 LYS C C 1
ATOM 6078 O O . LYS C 1 155 ? 43.422 65.040 57.714 1.00 53.86 156 LYS C O 1
ATOM 6084 N N . PRO C 1 156 ? 41.834 66.147 58.920 1.00 71.14 157 PRO C N 1
ATOM 6085 C CA . PRO C 1 156 ? 41.738 67.348 58.084 1.00 73.35 157 PRO C CA 1
ATOM 6086 C C . PRO C 1 156 ? 43.121 67.910 57.760 1.00 70.30 157 PRO C C 1
ATOM 6087 O O . PRO C 1 156 ? 44.070 67.712 58.517 1.00 72.62 157 PRO C O 1
ATOM 6091 N N . GLY C 1 157 ? 43.242 68.599 56.632 1.00 71.18 158 GLY C N 1
ATOM 6092 C CA . GLY C 1 157 ? 44.527 69.180 56.288 1.00 68.00 158 GLY C CA 1
ATOM 6093 C C . GLY C 1 157 ? 45.453 68.257 55.532 1.00 71.40 158 GLY C C 1
ATOM 6094 O O . GLY C 1 157 ? 46.605 68.606 55.254 1.00 76.67 158 GLY C O 1
ATOM 6095 N N . PHE C 1 158 ? 44.957 67.071 55.205 1.00 81.46 159 PHE C N 1
ATOM 6096 C CA . PHE C 1 158 ? 45.731 66.096 54.446 1.00 85.40 159 PHE C CA 1
ATOM 6097 C C . PHE C 1 158 ? 45.828 66.658 53.028 1.00 91.83 159 PHE C C 1
ATOM 6098 O O . PHE C 1 158 ? 45.064 67.557 52.644 1.00 86.58 159 PHE C O 1
ATOM 6106 N N . GLU C 1 159 ? 46.755 66.120 52.249 1.00 88.94 160 GLU C N 1
ATOM 6107 C CA . GLU C 1 159 ? 46.918 66.536 50.859 1.00 88.67 160 GLU C CA 1
ATOM 6108 C C . GLU C 1 159 ? 45.955 65.734 49.972 1.00 100.00 160 GLU C C 1
ATOM 6109 O O . GLU C 1 159 ? 45.676 64.563 50.261 1.00 100.00 160 GLU C O 1
ATOM 6115 N N . ASN C 1 160 ? 45.430 66.351 48.910 1.00 100.00 161 ASN C N 1
ATOM 6116 C CA . ASN C 1 160 ? 44.509 65.632 48.012 1.00 100.00 161 ASN C CA 1
ATOM 6117 C C . ASN C 1 160 ? 45.310 65.013 46.881 1.00 93.15 161 ASN C C 1
ATOM 6118 O O . ASN C 1 160 ? 44.923 63.989 46.302 1.00 75.83 161 ASN C O 1
ATOM 6123 N N . GLY C 1 161 ? 46.435 65.656 46.582 1.00 82.22 162 GLY C N 1
ATOM 6124 C CA . GLY C 1 161 ? 47.306 65.172 45.541 1.00 76.43 162 GLY C CA 1
ATOM 6125 C C . GLY C 1 161 ? 47.995 63.905 46.004 1.00 77.82 162 GLY C C 1
ATOM 6126 O O . GLY C 1 161 ? 48.581 63.190 45.197 1.00 76.61 162 GLY C O 1
ATOM 6127 N N . SER C 1 162 ? 47.938 63.645 47.308 1.00 72.07 163 SER C N 1
ATOM 6128 C CA . SER C 1 162 ? 48.549 62.461 47.898 1.00 56.30 163 SER C CA 1
ATOM 6129 C C . SER C 1 162 ? 47.572 61.305 47.885 1.00 59.73 163 SER C C 1
ATOM 6130 O O . SER C 1 162 ? 46.403 61.456 47.542 1.00 58.77 163 SER C O 1
ATOM 6133 N N . ASN C 1 163 ? 48.077 60.138 48.255 1.00 63.83 164 ASN C N 1
ATOM 6134 C CA . ASN C 1 163 ? 47.245 58.960 48.381 1.00 35.84 164 ASN C CA 1
ATOM 6135 C C . ASN C 1 163 ? 47.023 58.839 49.883 1.00 33.82 164 ASN C C 1
ATOM 6136 O O . ASN C 1 163 ? 47.894 59.226 50.662 1.00 42.99 164 ASN C O 1
ATOM 6141 N N . GLN C 1 164 ? 45.858 58.356 50.289 1.00 35.68 165 GLN C N 1
ATOM 6142 C CA . GLN C 1 164 ? 45.553 58.135 51.703 1.00 40.55 165 GLN C CA 1
ATOM 6143 C C . GLN C 1 164 ? 45.693 56.610 51.864 1.00 41.87 165 GLN C C 1
ATOM 6144 O O . GLN C 1 164 ? 44.937 55.840 51.248 1.00 38.02 165 GLN C O 1
ATOM 6150 N N . VAL C 1 165 ? 46.661 56.180 52.671 1.00 42.37 166 VAL C N 1
ATOM 6151 C CA . VAL C 1 165 ? 46.930 54.759 52.836 1.00 45.22 166 VAL C CA 1
ATOM 6152 C C . VAL C 1 165 ? 46.827 54.178 54.245 1.00 44.14 166 VAL C C 1
ATOM 6153 O O . VAL C 1 165 ? 46.985 54.865 55.280 1.00 35.23 166 VAL C O 1
ATOM 6157 N N . LEU C 1 166 ? 46.529 52.897 54.280 1.00 35.69 167 LEU C N 1
ATOM 6158 C CA . LEU C 1 166 ? 46.519 52.209 55.546 1.00 49.96 167 LEU C CA 1
ATOM 6159 C C . LEU C 1 166 ? 46.846 50.744 55.313 1.00 46.91 167 LEU C C 1
ATOM 6160 O O . LEU C 1 166 ? 46.712 50.231 54.189 1.00 43.96 167 LEU C O 1
ATOM 6165 N N . SER C 1 167 ? 47.354 50.086 56.351 1.00 39.69 168 SER C N 1
ATOM 6166 C CA . SER C 1 167 ? 47.633 48.677 56.228 1.00 34.42 168 SER C CA 1
ATOM 6167 C C . SER C 1 167 ? 47.725 48.087 57.609 1.00 35.78 168 SER C C 1
ATOM 6168 O O . SER C 1 167 ? 48.178 48.744 58.539 1.00 31.15 168 SER C O 1
ATOM 6171 N N . PHE C 1 168 ? 47.289 46.838 57.733 1.00 39.34 169 PHE C N 1
ATOM 6172 C CA . PHE C 1 168 ? 47.318 46.174 59.006 1.00 30.29 169 PHE C CA 1
ATOM 6173 C C . PHE C 1 168 ? 47.168 44.703 58.833 1.00 32.50 169 PHE C C 1
ATOM 6174 O O . PHE C 1 168 ? 46.688 44.229 57.781 1.00 34.20 169 PHE C O 1
ATOM 6182 N N . GLU C 1 169 ? 47.603 43.984 59.864 1.00 30.60 170 GLU C N 1
ATOM 6183 C CA . GLU C 1 169 ? 47.528 42.550 59.887 1.00 36.63 170 GLU C CA 1
ATOM 6184 C C . GLU C 1 169 ? 46.363 42.209 60.779 1.00 23.73 170 GLU C C 1
ATOM 6185 O O . GLU C 1 169 ? 46.125 42.895 61.769 1.00 33.07 170 GLU C O 1
ATOM 6191 N N . TYR C 1 170 ? 45.620 41.186 60.411 1.00 28.47 171 TYR C N 1
ATOM 6192 C CA . TYR C 1 170 ? 44.480 40.758 61.192 1.00 26.64 171 TYR C CA 1
ATOM 6193 C C . TYR C 1 170 ? 44.374 39.252 61.130 1.00 29.87 171 TYR C C 1
ATOM 6194 O O . TYR C 1 170 ? 44.905 38.603 60.209 1.00 35.57 171 TYR C O 1
ATOM 6203 N N . ASN C 1 171 ? 43.684 38.689 62.111 1.00 47.18 172 ASN C N 1
ATOM 6204 C CA . ASN C 1 171 ? 43.493 37.240 62.244 1.00 43.13 172 ASN C CA 1
ATOM 6205 C C . ASN C 1 171 ? 42.101 36.850 61.748 1.00 36.75 172 ASN C C 1
ATOM 6206 O O . ASN C 1 171 ? 41.117 37.029 62.465 1.00 33.14 172 ASN C O 1
ATOM 6211 N N . PRO C 1 172 ? 41.989 36.319 60.520 1.00 36.04 173 PRO C N 1
ATOM 6212 C CA . PRO C 1 172 ? 40.662 35.928 60.041 1.00 35.79 173 PRO C CA 1
ATOM 6213 C C . PRO C 1 172 ? 39.979 34.872 60.917 1.00 39.05 173 PRO C C 1
ATOM 6214 O O . PRO C 1 172 ? 40.586 33.904 61.359 1.00 54.37 173 PRO C O 1
ATOM 6218 N N . ILE C 1 173 ? 38.707 35.072 61.180 1.00 39.79 174 ILE C N 1
ATOM 6219 C CA . ILE C 1 173 ? 37.940 34.093 61.964 1.00 35.42 174 ILE C CA 1
ATOM 6220 C C . ILE C 1 173 ? 37.162 33.198 60.994 1.00 37.53 174 ILE C C 1
ATOM 6221 O O . ILE C 1 173 ? 36.547 33.680 60.061 1.00 51.03 174 ILE C O 1
ATOM 6226 N N . GLY C 1 174 ? 37.174 31.897 61.220 1.00 45.48 175 GLY C N 1
ATOM 6227 C CA . GLY C 1 174 ? 36.408 31.016 60.351 1.00 30.78 175 GLY C CA 1
ATOM 6228 C C . GLY C 1 174 ? 36.892 30.869 58.901 1.00 50.94 175 GLY C C 1
ATOM 6229 O O . GLY C 1 174 ? 36.085 30.577 58.019 1.00 55.78 175 GLY C O 1
ATOM 6230 N N . ASN C 1 175 ? 38.181 31.063 58.630 1.00 46.56 176 ASN C N 1
ATOM 6231 C CA . ASN C 1 175 ? 38.695 30.865 57.259 1.00 54.45 176 ASN C CA 1
ATOM 6232 C C . ASN C 1 175 ? 38.020 31.778 56.197 1.00 46.02 176 ASN C C 1
ATOM 6233 O O . ASN C 1 175 ? 37.778 31.380 55.059 1.00 41.71 176 ASN C O 1
ATOM 6238 N N . LYS C 1 176 ? 37.725 33.010 56.560 1.00 41.69 177 LYS C N 1
ATOM 6239 C CA . LYS C 1 176 ? 37.056 33.882 55.616 1.00 27.55 177 LYS C CA 1
ATOM 6240 C C . LYS C 1 176 ? 37.849 35.157 55.303 1.00 41.77 177 LYS C C 1
ATOM 6241 O O . LYS C 1 176 ? 38.719 35.551 56.075 1.00 39.19 177 LYS C O 1
ATOM 6247 N N . VAL C 1 177 ? 37.558 35.763 54.148 1.00 38.45 178 VAL C N 1
ATOM 6248 C CA . VAL C 1 177 ? 38.169 37.039 53.761 1.00 32.36 178 VAL C CA 1
ATOM 6249 C C . VAL C 1 177 ? 37.052 37.923 53.202 1.00 40.51 178 VAL C C 1
ATOM 6250 O O . VAL C 1 177 ? 36.233 37.490 52.364 1.00 45.07 178 VAL C O 1
ATOM 6254 N N . ILE C 1 178 ? 36.999 39.145 53.691 1.00 33.34 179 ILE C N 1
ATOM 6255 C CA . ILE C 1 178 ? 36.003 40.066 53.236 1.00 31.89 179 ILE C CA 1
ATOM 6256 C C . ILE C 1 178 ? 36.760 41.090 52.419 1.00 42.92 179 ILE C C 1
ATOM 6257 O O . ILE C 1 178 ? 37.664 41.726 52.966 1.00 37.95 179 ILE C O 1
ATOM 6262 N N . VAL C 1 179 ? 36.447 41.215 51.119 1.00 37.88 180 VAL C N 1
ATOM 6263 C CA . VAL C 1 179 ? 37.085 42.239 50.301 1.00 24.21 180 VAL C CA 1
ATOM 6264 C C . VAL C 1 179 ? 36.115 43.433 50.389 1.00 33.65 180 VAL C C 1
ATOM 6265 O O . VAL C 1 179 ? 35.032 43.393 49.842 1.00 36.01 180 VAL C O 1
ATOM 6269 N N . PRO C 1 180 ? 36.535 44.537 51.036 1.00 30.69 181 PRO C N 1
ATOM 6270 C CA . PRO C 1 180 ? 35.733 45.758 51.263 1.00 37.71 181 PRO C CA 1
ATOM 6271 C C . PRO C 1 180 ? 35.305 46.692 50.101 1.00 33.09 181 PRO C C 1
ATOM 6272 O O . PRO C 1 180 ? 35.763 47.824 50.071 1.00 31.25 181 PRO C O 1
ATOM 6276 N N . PHE C 1 181 ? 34.416 46.224 49.197 1.00 24.07 182 PHE C N 1
ATOM 6277 C CA . PHE C 1 181 ? 33.943 47.013 48.060 1.00 30.58 182 PHE C CA 1
ATOM 6278 C C . PHE C 1 181 ? 32.698 47.854 48.410 1.00 38.43 182 PHE C C 1
ATOM 6279 O O . PHE C 1 181 ? 32.470 48.902 47.796 1.00 35.91 182 PHE C O 1
ATOM 6287 N N . ALA C 1 182 ? 31.877 47.356 49.337 1.00 41.82 183 ALA C N 1
ATOM 6288 C CA . ALA C 1 182 ? 30.631 48.028 49.728 1.00 29.62 183 ALA C CA 1
ATOM 6289 C C . ALA C 1 182 ? 30.887 49.427 50.187 1.00 32.01 183 ALA C C 1
ATOM 6290 O O . ALA C 1 182 ? 31.869 49.687 50.884 1.00 37.70 183 ALA C O 1
ATOM 6292 N N . HIS C 1 183 ? 29.966 50.308 49.798 1.00 44.15 184 HIS C N 1
ATOM 6293 C CA . HIS C 1 183 ? 29.984 51.736 50.097 1.00 33.77 184 HIS C CA 1
ATOM 6294 C C . HIS C 1 183 ? 28.862 52.063 51.096 1.00 34.89 184 HIS C C 1
ATOM 6295 O O . HIS C 1 183 ? 27.978 51.247 51.352 1.00 40.61 184 HIS C O 1
ATOM 6302 N N . GLU C 1 184 ? 28.876 53.289 51.601 1.00 35.16 185 GLU C N 1
ATOM 6303 C CA . GLU C 1 184 ? 27.792 53.754 52.460 1.00 43.61 185 GLU C CA 1
ATOM 6304 C C . GLU C 1 184 ? 26.560 53.794 51.535 1.00 39.86 185 GLU C C 1
ATOM 6305 O O . GLU C 1 184 ? 26.673 53.961 50.324 1.00 40.81 185 GLU C O 1
ATOM 6311 N N . ILE C 1 185 ? 25.382 53.638 52.108 1.00 60.25 186 ILE C N 1
ATOM 6312 C CA . ILE C 1 185 ? 24.162 53.702 51.326 1.00 56.89 186 ILE C CA 1
ATOM 6313 C C . ILE C 1 185 ? 23.911 55.128 50.753 1.00 49.78 186 ILE C C 1
ATOM 6314 O O . ILE C 1 185 ? 24.430 56.138 51.251 1.00 39.25 186 ILE C O 1
ATOM 6319 N N . ASN C 1 186 ? 23.208 55.206 49.632 1.00 62.87 187 ASN C N 1
ATOM 6320 C CA . ASN C 1 186 ? 22.840 56.527 49.108 1.00 61.50 187 ASN C CA 1
ATOM 6321 C C . ASN C 1 186 ? 21.395 56.398 48.570 1.00 61.14 187 ASN C C 1
ATOM 6322 O O . ASN C 1 186 ? 20.892 55.292 48.318 1.00 40.87 187 ASN C O 1
ATOM 6327 N N . ASP C 1 187 ? 20.702 57.516 48.424 1.00 74.34 188 ASP C N 1
ATOM 6328 C CA . ASP C 1 187 ? 19.305 57.437 47.993 1.00 81.54 188 ASP C CA 1
ATOM 6329 C C . ASP C 1 187 ? 18.965 57.041 46.539 1.00 77.40 188 ASP C C 1
ATOM 6330 O O . ASP C 1 187 ? 17.841 56.601 46.276 1.00 61.90 188 ASP C O 1
ATOM 6335 N N . THR C 1 188 ? 19.924 57.157 45.614 1.00 75.75 189 THR C N 1
ATOM 6336 C CA . THR C 1 188 ? 19.701 56.794 44.202 1.00 54.13 189 THR C CA 1
ATOM 6337 C C . THR C 1 188 ? 19.619 55.276 44.013 1.00 49.80 189 THR C C 1
ATOM 6338 O O . THR C 1 188 ? 18.978 54.787 43.086 1.00 49.21 189 THR C O 1
ATOM 6342 N N . GLY C 1 189 ? 20.264 54.521 44.903 1.00 52.98 190 GLY C N 1
ATOM 6343 C CA . GLY C 1 189 ? 20.234 53.063 44.794 1.00 40.63 190 GLY C CA 1
ATOM 6344 C C . GLY C 1 189 ? 21.234 52.555 43.739 1.00 44.16 190 GLY C C 1
ATOM 6345 O O . GLY C 1 189 ? 21.234 51.395 43.371 1.00 44.33 190 GLY C O 1
ATOM 6346 N N . LEU C 1 190 ? 22.078 53.443 43.241 1.00 44.21 191 LEU C N 1
ATOM 6347 C CA . LEU C 1 190 ? 23.073 53.074 42.249 1.00 47.20 191 LEU C CA 1
ATOM 6348 C C . LEU C 1 190 ? 24.402 53.374 42.893 1.00 51.88 191 LEU C C 1
ATOM 6349 O O . LEU C 1 190 ? 24.524 54.353 43.633 1.00 43.47 191 LEU C O 1
ATOM 6354 N N . TYR C 1 191 ? 25.382 52.515 42.631 1.00 50.09 192 TYR C N 1
ATOM 6355 C CA . TYR C 1 191 ? 26.688 52.702 43.187 1.00 36.93 192 TYR C CA 1
ATOM 6356 C C . TYR C 1 191 ? 27.768 52.732 42.132 1.00 36.68 192 TYR C C 1
ATOM 6357 O O . TYR C 1 191 ? 27.801 51.928 41.204 1.00 35.15 192 TYR C O 1
ATOM 6366 N N . GLU C 1 192 ? 28.637 53.702 42.305 1.00 36.51 193 GLU C N 1
ATOM 6367 C CA . GLU C 1 192 ? 29.733 53.919 41.409 1.00 42.94 193 GLU C CA 1
ATOM 6368 C C . GLU C 1 192 ? 30.943 53.243 42.025 1.00 44.05 193 GLU C C 1
ATOM 6369 O O . GLU C 1 192 ? 31.214 53.436 43.194 1.00 35.84 193 GLU C O 1
ATOM 6375 N N . TYR C 1 193 ? 31.671 52.466 41.245 1.00 43.87 194 TYR C N 1
ATOM 6376 C CA . TYR C 1 193 ? 32.876 51.860 41.773 1.00 35.03 194 TYR C CA 1
ATOM 6377 C C . TYR C 1 193 ? 34.108 52.378 41.041 1.00 24.45 194 TYR C C 1
ATOM 6378 O O . TYR C 1 193 ? 34.048 52.772 39.881 1.00 27.87 194 TYR C O 1
ATOM 6387 N N . ASP C 1 194 ? 35.235 52.376 41.720 1.00 28.56 195 ASP C N 1
ATOM 6388 C CA . ASP C 1 194 ? 36.452 52.797 41.105 1.00 39.21 195 ASP C CA 1
ATOM 6389 C C . ASP C 1 194 ? 37.542 52.220 41.983 1.00 31.34 195 ASP C C 1
ATOM 6390 O O . ASP C 1 194 ? 38.219 52.907 42.750 1.00 30.53 195 ASP C O 1
ATOM 6395 N N . VAL C 1 195 ? 37.695 50.909 41.820 1.00 29.19 196 VAL C N 1
ATOM 6396 C CA . VAL C 1 195 ? 38.612 50.172 42.648 1.00 31.29 196 VAL C CA 1
ATOM 6397 C C . VAL C 1 195 ? 39.284 48.992 41.925 1.00 27.49 196 VAL C C 1
ATOM 6398 O O . VAL C 1 195 ? 38.712 48.449 40.979 1.00 26.22 196 VAL C O 1
ATOM 6402 N N . VAL C 1 196 ? 40.520 48.651 42.313 1.00 27.56 197 VAL C N 1
ATOM 6403 C CA . VAL C 1 196 ? 41.162 47.421 41.782 1.00 24.80 197 VAL C CA 1
ATOM 6404 C C . VAL C 1 196 ? 41.619 46.678 43.027 1.00 30.46 197 VAL C C 1
ATOM 6405 O O . VAL C 1 196 ? 42.061 47.319 44.001 1.00 32.15 197 VAL C O 1
ATOM 6409 N N . ALA C 1 197 ? 41.475 45.354 43.058 1.00 22.15 198 ALA C N 1
ATOM 6410 C CA . ALA C 1 197 ? 41.992 44.645 44.218 1.00 25.50 198 ALA C CA 1
ATOM 6411 C C . ALA C 1 197 ? 42.834 43.422 43.808 1.00 28.76 198 ALA C C 1
ATOM 6412 O O . ALA C 1 197 ? 42.610 42.808 42.756 1.00 26.99 198 ALA C O 1
ATOM 6414 N N . TYR C 1 198 ? 43.837 43.131 44.631 1.00 29.91 199 TYR C N 1
ATOM 6415 C CA . TYR C 1 198 ? 44.679 41.958 44.461 1.00 25.63 199 TYR C CA 1
ATOM 6416 C C . TYR C 1 198 ? 44.427 41.195 45.773 1.00 29.09 199 TYR C C 1
ATOM 6417 O O . TYR C 1 198 ? 44.640 41.710 46.870 1.00 24.45 199 TYR C O 1
ATOM 6426 N N . VAL C 1 199 ? 43.913 39.982 45.661 1.00 27.30 200 VAL C N 1
ATOM 6427 C CA . VAL C 1 199 ? 43.584 39.203 46.868 1.00 27.51 200 VAL C CA 1
ATOM 6428 C C . VAL C 1 199 ? 44.158 37.807 46.652 1.00 25.85 200 VAL C C 1
ATOM 6429 O O . VAL C 1 199 ? 43.705 37.105 45.700 1.00 32.89 200 VAL C O 1
ATOM 6433 N N . ASP C 1 200 ? 45.161 37.399 47.463 1.00 30.21 201 ASP C N 1
ATOM 6434 C CA . ASP C 1 200 ? 45.733 36.049 47.278 1.00 21.11 201 ASP C CA 1
ATOM 6435 C C . ASP C 1 200 ? 45.241 35.024 48.273 1.00 33.80 201 ASP C C 1
ATOM 6436 O O . ASP C 1 200 ? 44.487 35.346 49.190 1.00 28.61 201 ASP C O 1
ATOM 6441 N N . SER C 1 201 ? 45.701 33.795 48.087 1.00 37.83 202 SER C N 1
ATOM 6442 C CA . SER C 1 201 ? 45.303 32.673 48.922 1.00 35.19 202 SER C CA 1
ATOM 6443 C C . SER C 1 201 ? 43.787 32.560 49.066 1.00 28.02 202 SER C C 1
ATOM 6444 O O . SER C 1 201 ? 43.275 32.432 50.190 1.00 34.63 202 SER C O 1
ATOM 6447 N N . VAL C 1 202 ? 43.039 32.607 47.971 1.00 23.96 203 VAL C N 1
ATOM 6448 C CA . VAL C 1 202 ? 41.583 32.455 48.142 1.00 31.80 203 VAL C CA 1
ATOM 6449 C C . VAL C 1 202 ? 40.988 31.464 47.156 1.00 38.43 203 VAL C C 1
ATOM 6450 O O . VAL C 1 202 ? 41.581 31.223 46.118 1.00 31.33 203 VAL C O 1
ATOM 6454 N N . GLN C 1 203 ? 39.847 30.852 47.508 1.00 32.68 204 GLN C N 1
ATOM 6455 C CA . GLN C 1 203 ? 39.177 29.905 46.613 1.00 39.84 204 GLN C CA 1
ATOM 6456 C C . GLN C 1 203 ? 38.263 30.644 45.629 1.00 45.72 204 GLN C C 1
ATOM 6457 O O . GLN C 1 203 ? 37.690 31.708 45.931 1.00 43.73 204 GLN C O 1
ATOM 6463 N N . PHE C 1 204 ? 38.140 30.052 44.456 1.00 46.64 205 PHE C N 1
ATOM 6464 C CA . PHE C 1 204 ? 37.316 30.571 43.370 1.00 29.81 205 PHE C CA 1
ATOM 6465 C C . PHE C 1 204 ? 35.875 30.484 43.801 1.00 31.31 205 PHE C C 1
ATOM 6466 O O . PHE C 1 204 ? 35.499 29.515 44.460 1.00 45.49 205 PHE C O 1
ATOM 6474 N N . ASP C 1 205 ? 35.090 31.510 43.477 1.00 38.55 206 ASP C N 1
ATOM 6475 C CA . ASP C 1 205 ? 33.655 31.519 43.760 1.00 36.46 206 ASP C CA 1
ATOM 6476 C C . ASP C 1 205 ? 32.992 32.003 42.437 1.00 45.11 206 ASP C C 1
ATOM 6477 O O . ASP C 1 205 ? 32.548 33.160 42.329 1.00 53.22 206 ASP C O 1
ATOM 6482 N N . GLY C 1 206 ? 32.934 31.101 41.452 1.00 45.98 207 GLY C N 1
ATOM 6483 C CA . GLY C 1 206 ? 32.388 31.410 40.143 1.00 42.50 207 GLY C CA 1
ATOM 6484 C C . GLY C 1 206 ? 31.046 32.126 40.128 1.00 46.41 207 GLY C C 1
ATOM 6485 O O . GLY C 1 206 ? 30.840 33.093 39.389 1.00 49.96 207 GLY C O 1
ATOM 6486 N N . GLU C 1 207 ? 30.142 31.662 40.969 1.00 41.65 208 GLU C N 1
ATOM 6487 C CA . GLU C 1 207 ? 28.812 32.228 41.067 1.00 37.87 208 GLU C CA 1
ATOM 6488 C C . GLU C 1 207 ? 28.732 33.584 41.707 1.00 35.51 208 GLU C C 1
ATOM 6489 O O . GLU C 1 207 ? 27.906 34.421 41.312 1.00 34.15 208 GLU C O 1
ATOM 6495 N N . GLN C 1 208 ? 29.543 33.815 42.728 1.00 43.32 209 GLN C N 1
ATOM 6496 C CA . GLN C 1 208 ? 29.495 35.122 43.363 1.00 35.88 209 GLN C CA 1
ATOM 6497 C C . GLN C 1 208 ? 30.052 36.190 42.380 1.00 38.20 209 GLN C C 1
ATOM 6498 O O . GLN C 1 208 ? 29.637 37.342 42.407 1.00 39.94 209 GLN C O 1
ATOM 6504 N N . PHE C 1 209 ? 31.003 35.786 41.538 1.00 34.63 210 PHE C N 1
ATOM 6505 C CA . PHE C 1 209 ? 31.612 36.694 40.586 1.00 22.25 210 PHE C CA 1
ATOM 6506 C C . PHE C 1 209 ? 30.640 37.012 39.439 1.00 32.44 210 PHE C C 1
ATOM 6507 O O . PHE C 1 209 ? 30.455 38.187 39.062 1.00 34.22 210 PHE C O 1
ATOM 6515 N N . GLU C 1 210 ? 30.010 35.958 38.918 1.00 35.55 211 GLU C N 1
ATOM 6516 C CA . GLU C 1 210 ? 29.037 36.064 37.849 1.00 32.95 211 GLU C CA 1
ATOM 6517 C C . GLU C 1 210 ? 27.967 37.050 38.272 1.00 28.19 211 GLU C C 1
ATOM 6518 O O . GLU C 1 210 ? 27.606 37.975 37.535 1.00 35.33 211 GLU C O 1
ATOM 6524 N N . GLU C 1 211 ? 27.425 36.839 39.454 1.00 40.28 212 GLU C N 1
ATOM 6525 C CA . GLU C 1 211 ? 26.364 37.735 39.899 1.00 45.25 212 GLU C CA 1
ATOM 6526 C C . GLU C 1 211 ? 26.826 39.180 39.958 1.00 35.89 212 GLU C C 1
ATOM 6527 O O . GLU C 1 211 ? 26.140 40.060 39.500 1.00 44.46 212 GLU C O 1
ATOM 6533 N N . PHE C 1 212 ? 27.998 39.431 40.521 1.00 45.70 213 PHE C N 1
ATOM 6534 C CA . PHE C 1 212 ? 28.470 40.792 40.653 1.00 30.77 213 PHE C CA 1
ATOM 6535 C C . PHE C 1 212 ? 28.740 41.434 39.263 1.00 36.70 213 PHE C C 1
ATOM 6536 O O . PHE C 1 212 ? 28.321 42.573 39.001 1.00 29.05 213 PHE C O 1
ATOM 6544 N N . VAL C 1 213 ? 29.390 40.700 38.359 1.00 39.45 214 VAL C N 1
ATOM 6545 C CA . VAL C 1 213 ? 29.705 41.246 37.025 1.00 30.52 214 VAL C CA 1
ATOM 6546 C C . VAL C 1 213 ? 28.458 41.565 36.187 1.00 32.04 214 VAL C C 1
ATOM 6547 O O . VAL C 1 213 ? 28.370 42.651 35.577 1.00 38.19 214 VAL C O 1
ATOM 6551 N N . GLN C 1 214 ? 27.494 40.633 36.177 1.00 29.65 215 GLN C N 1
ATOM 6552 C CA . GLN C 1 214 ? 26.227 40.802 35.455 1.00 30.75 215 GLN C CA 1
ATOM 6553 C C . GLN C 1 214 ? 25.498 42.050 35.871 1.00 29.71 215 GLN C C 1
ATOM 6554 O O . GLN C 1 214 ? 24.793 42.650 35.066 1.00 32.10 215 GLN C O 1
ATOM 6560 N N . SER C 1 215 ? 25.678 42.463 37.118 1.00 31.39 216 SER C N 1
ATOM 6561 C CA . SER C 1 215 ? 24.999 43.667 37.544 1.00 23.56 216 SER C CA 1
ATOM 6562 C C . SER C 1 215 ? 25.722 44.965 37.074 1.00 45.81 216 SER C C 1
ATOM 6563 O O . SER C 1 215 ? 25.206 46.077 37.312 1.00 37.32 216 SER C O 1
ATOM 6566 N N . LEU C 1 216 ? 26.893 44.863 36.441 1.00 32.75 217 LEU C N 1
ATOM 6567 C CA . LEU C 1 216 ? 27.590 46.115 36.097 1.00 30.15 217 LEU C CA 1
ATOM 6568 C C . LEU C 1 216 ? 27.090 46.916 34.899 1.00 35.82 217 LEU C C 1
ATOM 6569 O O . LEU C 1 216 ? 26.686 46.359 33.875 1.00 31.20 217 LEU C O 1
ATOM 6574 N N . ILE C 1 217 ? 27.093 48.233 35.073 1.00 31.65 218 ILE C N 1
ATOM 6575 C CA . ILE C 1 217 ? 26.771 49.168 34.012 1.00 33.32 218 ILE C CA 1
ATOM 6576 C C . ILE C 1 217 ? 28.116 49.824 33.620 1.00 27.27 218 ILE C C 1
ATOM 6577 O O . ILE C 1 217 ? 28.750 50.493 34.433 1.00 24.62 218 ILE C O 1
ATOM 6582 N N . LEU C 1 218 ? 28.559 49.615 32.384 1.00 29.75 219 LEU C N 1
ATOM 6583 C CA . LEU C 1 218 ? 29.828 50.166 31.926 1.00 24.84 219 LEU C CA 1
ATOM 6584 C C . LEU C 1 218 ? 29.815 51.608 31.431 1.00 34.24 219 LEU C C 1
ATOM 6585 O O . LEU C 1 218 ? 28.794 52.153 31.069 1.00 31.37 219 LEU C O 1
ATOM 6590 N N . PRO C 1 219 ? 30.975 52.240 31.431 1.00 34.21 220 PRO C N 1
ATOM 6591 C CA . PRO C 1 219 ? 30.996 53.618 30.940 1.00 26.75 220 PRO C CA 1
ATOM 6592 C C . PRO C 1 219 ? 30.910 53.506 29.381 1.00 38.30 220 PRO C C 1
ATOM 6593 O O . PRO C 1 219 ? 31.147 52.437 28.774 1.00 27.03 220 PRO C O 1
ATOM 6597 N N . SER C 1 220 ? 30.525 54.599 28.745 1.00 37.93 221 SER C N 1
ATOM 6598 C CA . SER C 1 220 ? 30.363 54.638 27.298 1.00 24.77 221 SER C CA 1
ATOM 6599 C C . SER C 1 220 ? 31.500 55.305 26.610 1.00 30.76 221 SER C C 1
ATOM 6600 O O . SER C 1 220 ? 32.248 56.089 27.202 1.00 33.29 221 SER C O 1
ATOM 6603 N N . SER C 1 221 ? 31.606 55.020 25.324 1.00 27.15 222 SER C N 1
ATOM 6604 C CA . SER C 1 221 ? 32.603 55.671 24.517 1.00 22.99 222 SER C CA 1
ATOM 6605 C C . SER C 1 221 ? 31.882 56.664 23.569 1.00 34.87 222 SER C C 1
ATOM 6606 O O . SER C 1 221 ? 32.508 57.341 22.721 1.00 31.04 222 SER C O 1
ATOM 6609 N N . PHE C 1 222 ? 30.571 56.787 23.764 1.00 33.24 223 PHE C N 1
ATOM 6610 C CA . PHE C 1 222 ? 29.764 57.715 22.952 1.00 35.26 223 PHE C CA 1
ATOM 6611 C C . PHE C 1 222 ? 29.877 57.405 21.473 1.00 40.35 223 PHE C C 1
ATOM 6612 O O . PHE C 1 222 ? 30.008 58.306 20.679 1.00 36.92 223 PHE C O 1
ATOM 6620 N N . LYS C 1 223 ? 29.813 56.105 21.152 1.00 26.77 224 LYS C N 1
ATOM 6621 C CA . LYS C 1 223 ? 29.898 55.572 19.799 1.00 32.31 224 LYS C CA 1
ATOM 6622 C C . LYS C 1 223 ? 28.528 55.015 19.411 1.00 28.96 224 LYS C C 1
ATOM 6623 O O . LYS C 1 223 ? 27.806 54.483 20.268 1.00 31.42 224 LYS C O 1
ATOM 6629 N N . ASN C 1 224 ? 28.201 55.110 18.124 1.00 39.84 225 ASN C N 1
ATOM 6630 C CA . ASN C 1 224 ? 26.955 54.563 17.597 1.00 29.47 225 ASN C CA 1
ATOM 6631 C C . ASN C 1 224 ? 26.972 53.028 17.630 1.00 36.08 225 ASN C C 1
ATOM 6632 O O . ASN C 1 224 ? 25.976 52.422 17.911 1.00 27.31 225 ASN C O 1
ATOM 6637 N N . SER C 1 225 ? 28.120 52.421 17.343 1.00 27.03 226 SER C N 1
ATOM 6638 C CA . SER C 1 225 ? 28.237 50.963 17.335 1.00 33.22 226 SER C CA 1
ATOM 6639 C C . SER C 1 225 ? 28.637 50.284 18.651 1.00 31.76 226 SER C C 1
ATOM 6640 O O . SER C 1 225 ? 28.934 49.089 18.634 1.00 28.13 226 SER C O 1
ATOM 6643 N N . GLU C 1 226 ? 28.652 50.985 19.786 1.00 33.21 227 GLU C N 1
ATOM 6644 C CA . GLU C 1 226 ? 29.089 50.309 21.008 1.00 18.86 227 GLU C CA 1
ATOM 6645 C C . GLU C 1 226 ? 28.098 49.364 21.648 1.00 25.55 227 GLU C C 1
ATOM 6646 O O . GLU C 1 226 ? 26.894 49.625 21.666 1.00 33.17 227 GLU C O 1
ATOM 6652 N N . LYS C 1 227 ? 28.615 48.220 22.132 1.00 29.69 228 LYS C N 1
ATOM 6653 C CA . LYS C 1 227 ? 27.783 47.330 22.896 1.00 26.34 228 LYS C CA 1
ATOM 6654 C C . LYS C 1 227 ? 28.510 46.725 24.081 1.00 26.40 228 LYS C C 1
ATOM 6655 O O . LYS C 1 227 ? 29.738 46.670 24.126 1.00 31.78 228 LYS C O 1
ATOM 6661 N N . VAL C 1 228 ? 27.739 46.340 25.080 1.00 33.53 229 VAL C N 1
ATOM 6662 C CA . VAL C 1 228 ? 28.296 45.740 26.257 1.00 39.99 229 VAL C CA 1
ATOM 6663 C C . VAL C 1 228 ? 28.202 44.226 26.111 1.00 36.71 229 VAL C C 1
ATOM 6664 O O . VAL C 1 228 ? 27.148 43.696 25.887 1.00 44.40 229 VAL C O 1
ATOM 6668 N N . LEU C 1 229 ? 29.332 43.543 26.173 1.00 40.33 230 LEU C N 1
ATOM 6669 C CA . LEU C 1 229 ? 29.333 42.096 26.072 1.00 32.87 230 LEU C CA 1
ATOM 6670 C C . LEU C 1 229 ? 29.759 41.495 27.419 1.00 34.58 230 LEU C C 1
ATOM 6671 O O . LEU C 1 229 ? 30.651 42.033 28.131 1.00 32.71 230 LEU C O 1
ATOM 6676 N N . TYR C 1 230 ? 29.079 40.403 27.784 1.00 30.89 231 TYR C N 1
ATOM 6677 C CA . TYR C 1 230 ? 29.376 39.706 29.033 1.00 25.25 231 TYR C CA 1
ATOM 6678 C C . TYR C 1 230 ? 30.233 38.485 28.696 1.00 33.63 231 TYR C C 1
ATOM 6679 O O . TYR C 1 230 ? 29.915 37.715 27.786 1.00 52.14 231 TYR C O 1
ATOM 6688 N N . TYR C 1 231 ? 31.326 38.315 29.425 1.00 30.39 232 TYR C N 1
ATOM 6689 C CA . TYR C 1 231 ? 32.220 37.172 29.209 1.00 34.53 232 TYR C CA 1
ATOM 6690 C C . TYR C 1 231 ? 32.416 36.304 30.444 1.00 29.10 232 TYR C C 1
ATOM 6691 O O . TYR C 1 231 ? 32.691 36.800 31.528 1.00 36.20 232 TYR C O 1
ATOM 6700 N N . ASN C 1 232 ? 32.276 35.004 30.276 1.00 33.61 233 ASN C N 1
ATOM 6701 C CA . ASN C 1 232 ? 32.543 34.089 31.384 1.00 37.51 233 ASN C CA 1
ATOM 6702 C C . ASN C 1 232 ? 33.396 33.004 30.699 1.00 36.94 233 ASN C C 1
ATOM 6703 O O . ASN C 1 232 ? 32.873 31.994 30.256 1.00 52.70 233 ASN C O 1
ATOM 6708 N N . GLU C 1 233 ? 34.697 33.256 30.569 1.00 28.90 234 GLU C N 1
ATOM 6709 C CA . GLU C 1 233 ? 35.585 32.321 29.913 1.00 40.75 234 GLU C CA 1
ATOM 6710 C C . GLU C 1 233 ? 36.650 31.774 30.853 1.00 35.22 234 GLU C C 1
ATOM 6711 O O . GLU C 1 233 ? 36.828 32.242 31.964 1.00 55.35 234 GLU C O 1
ATOM 6717 N N . ALA C 1 234 ? 37.336 30.742 30.402 1.00 55.05 235 ALA C N 1
ATOM 6718 C CA . ALA C 1 234 ? 38.358 30.111 31.210 1.00 69.42 235 ALA C CA 1
ATOM 6719 C C . ALA C 1 234 ? 39.621 29.911 30.394 1.00 79.88 235 ALA C C 1
ATOM 6720 O O . ALA C 1 234 ? 39.711 30.313 29.231 1.00 88.61 235 ALA C O 1
ATOM 6722 N N . SER C 1 235 ? 40.603 29.308 31.047 1.00 97.49 236 SER C N 1
ATOM 6723 C CA . SER C 1 235 ? 41.888 28.951 30.454 1.00 93.99 236 SER C CA 1
ATOM 6724 C C . SER C 1 235 ? 42.183 27.674 31.239 1.00 98.61 236 SER C C 1
ATOM 6725 O O . SER C 1 235 ? 43.172 26.978 30.987 1.00 96.91 236 SER C O 1
ATOM 6728 N N . LYS C 1 236 ? 41.269 27.384 32.178 1.00 98.46 237 LYS C N 1
ATOM 6729 C CA . LYS C 1 236 ? 41.318 26.219 33.065 1.00 100.44 237 LYS C CA 1
ATOM 6730 C C . LYS C 1 236 ? 42.676 26.204 33.796 1.00 100.00 237 LYS C C 1
ATOM 6731 O O . LYS C 1 236 ? 43.379 25.184 33.874 1.00 100.00 237 LYS C O 1
ATOM 6737 N N . ASN C 1 237 ? 43.000 27.377 34.337 1.00 99.94 238 ASN C N 1
ATOM 6738 C CA . ASN C 1 237 ? 44.230 27.670 35.064 1.00 83.49 238 ASN C CA 1
ATOM 6739 C C . ASN C 1 237 ? 44.089 29.186 35.256 1.00 68.38 238 ASN C C 1
ATOM 6740 O O . ASN C 1 237 ? 44.896 29.847 35.899 1.00 53.88 238 ASN C O 1
ATOM 6745 N N . LYS C 1 238 ? 43.020 29.706 34.667 1.00 66.87 239 LYS C N 1
ATOM 6746 C CA . LYS C 1 238 ? 42.685 31.122 34.695 1.00 59.17 239 LYS C CA 1
ATOM 6747 C C . LYS C 1 238 ? 41.192 31.223 34.402 1.00 47.00 239 LYS C C 1
ATOM 6748 O O . LYS C 1 238 ? 40.679 30.563 33.506 1.00 53.58 239 LYS C O 1
ATOM 6754 N N . SER C 1 239 ? 40.487 32.023 35.170 1.00 39.42 240 SER C N 1
ATOM 6755 C CA . SER C 1 239 ? 39.083 32.212 34.889 1.00 32.15 240 SER C CA 1
ATOM 6756 C C . SER C 1 239 ? 38.838 33.725 34.818 1.00 29.41 240 SER C C 1
ATOM 6757 O O . SER C 1 239 ? 39.294 34.501 35.677 1.00 31.64 240 SER C O 1
ATOM 6760 N N . MET C 1 240 ? 38.148 34.128 33.752 1.00 37.79 241 MET C N 1
ATOM 6761 C CA . MET C 1 240 ? 37.827 35.520 33.504 1.00 33.61 241 MET C CA 1
ATOM 6762 C C . MET C 1 240 ? 36.329 35.753 33.401 1.00 39.82 241 MET C C 1
ATOM 6763 O O . MET C 1 240 ? 35.671 35.276 32.475 1.00 35.40 241 MET C O 1
ATOM 6768 N N . ILE C 1 241 ? 35.785 36.476 34.366 1.00 29.90 242 ILE C N 1
ATOM 6769 C CA . ILE C 1 241 ? 34.364 36.784 34.325 1.00 33.55 242 ILE C CA 1
ATOM 6770 C C . ILE C 1 241 ? 34.302 38.305 34.318 1.00 33.31 242 ILE C C 1
ATOM 6771 O O . ILE C 1 241 ? 34.691 38.942 35.305 1.00 31.51 242 ILE C O 1
ATOM 6776 N N . TYR C 1 242 ? 33.821 38.888 33.216 1.00 33.21 243 TYR C N 1
ATOM 6777 C CA . TYR C 1 242 ? 33.775 40.359 33.071 1.00 40.75 243 TYR C CA 1
ATOM 6778 C C . TYR C 1 242 ? 32.882 40.872 31.936 1.00 26.29 243 TYR C C 1
ATOM 6779 O O . TYR C 1 242 ? 32.318 40.110 31.161 1.00 42.57 243 TYR C O 1
ATOM 6788 N N . LYS C 1 243 ? 32.733 42.179 31.883 1.00 29.89 244 LYS C N 1
ATOM 6789 C CA . LYS C 1 243 ? 32.001 42.806 30.808 1.00 26.80 244 LYS C CA 1
ATOM 6790 C C . LYS C 1 243 ? 33.035 43.698 30.104 1.00 35.15 244 LYS C C 1
ATOM 6791 O O . LYS C 1 243 ? 34.001 44.153 30.713 1.00 27.32 244 LYS C O 1
ATOM 6797 N N . ALA C 1 244 ? 32.807 43.946 28.826 1.00 28.04 245 ALA C N 1
ATOM 6798 C CA . ALA C 1 244 ? 33.670 44.794 28.017 1.00 29.18 245 ALA C CA 1
ATOM 6799 C C . ALA C 1 244 ? 32.791 45.654 27.107 1.00 34.99 245 ALA C C 1
ATOM 6800 O O . ALA C 1 244 ? 31.659 45.247 26.765 1.00 24.27 245 ALA C O 1
ATOM 6802 N N . LEU C 1 245 ? 33.313 46.807 26.676 1.00 32.96 246 LEU C N 1
ATOM 6803 C CA . LEU C 1 245 ? 32.557 47.659 25.751 1.00 34.16 246 LEU C CA 1
ATOM 6804 C C . LEU C 1 245 ? 33.216 47.460 24.405 1.00 28.92 246 LEU C C 1
ATOM 6805 O O . LEU C 1 245 ? 34.382 47.774 24.261 1.00 21.52 246 LEU C O 1
ATOM 6810 N N . GLU C 1 246 ? 32.468 46.988 23.422 1.00 27.48 247 GLU C N 1
ATOM 6811 C CA . GLU C 1 246 ? 32.992 46.783 22.091 1.00 24.67 247 GLU C CA 1
ATOM 6812 C C . GLU C 1 246 ? 32.316 47.632 21.022 1.00 30.02 247 GLU C C 1
ATOM 6813 O O . GLU C 1 246 ? 31.079 47.877 21.048 1.00 32.11 247 GLU C O 1
ATOM 6819 N N . PHE C 1 247 ? 33.151 48.110 20.098 1.00 21.61 248 PHE C N 1
ATOM 6820 C CA . PHE C 1 247 ? 32.660 48.936 19.018 1.00 36.16 248 PHE C CA 1
ATOM 6821 C C . PHE C 1 247 ? 33.641 48.947 17.856 1.00 34.50 248 PHE C C 1
ATOM 6822 O O . PHE C 1 247 ? 34.795 48.534 17.987 1.00 34.81 248 PHE C O 1
ATOM 6830 N N . THR C 1 248 ? 33.156 49.405 16.714 1.00 38.37 249 THR C N 1
ATOM 6831 C CA . THR C 1 248 ? 33.942 49.508 15.496 1.00 32.77 249 THR C CA 1
ATOM 6832 C C . THR C 1 248 ? 33.965 50.947 15.025 1.00 30.39 249 THR C C 1
ATOM 6833 O O . THR C 1 248 ? 33.016 51.679 15.200 1.00 40.01 249 THR C O 1
ATOM 6837 N N . THR C 1 249 ? 35.085 51.342 14.463 1.00 28.00 250 THR C N 1
ATOM 6838 C CA . THR C 1 249 ? 35.205 52.632 13.875 1.00 43.04 250 THR C CA 1
ATOM 6839 C C . THR C 1 249 ? 35.782 52.249 12.519 1.00 42.94 250 THR C C 1
ATOM 6840 O O . THR C 1 249 ? 36.201 51.109 12.324 1.00 33.69 250 THR C O 1
ATOM 6844 N N . GLU C 1 250 ? 35.763 53.191 11.586 1.00 59.71 251 GLU C N 1
ATOM 6845 C CA . GLU C 1 250 ? 36.296 53.004 10.244 1.00 61.71 251 GLU C CA 1
ATOM 6846 C C . GLU C 1 250 ? 36.372 54.373 9.608 1.00 64.93 251 GLU C C 1
ATOM 6847 O O . GLU C 1 250 ? 35.678 55.309 10.019 1.00 80.22 251 GLU C O 1
ATOM 6853 N N . SER C 1 251 ? 37.227 54.529 8.622 1.00 67.39 252 SER C N 1
ATOM 6854 C CA . SER C 1 251 ? 37.255 55.804 7.931 1.00 77.64 252 SER C CA 1
ATOM 6855 C C . SER C 1 251 ? 37.678 55.404 6.564 1.00 92.11 252 SER C C 1
ATOM 6856 O O . SER C 1 251 ? 38.888 55.202 6.333 1.00 98.67 252 SER C O 1
ATOM 6859 N N . SER C 1 252 ? 36.686 55.236 5.678 1.00 96.14 253 SER C N 1
ATOM 6860 C CA . SER C 1 252 ? 36.933 54.818 4.282 1.00 97.08 253 SER C CA 1
ATOM 6861 C C . SER C 1 252 ? 37.708 55.857 3.461 1.00 100.00 253 SER C C 1
ATOM 6862 O O . SER C 1 252 ? 37.843 55.712 2.234 1.00 100.00 253 SER C O 1
ATOM 6864 N N . TRP C 1 253 ? 38.192 56.903 4.145 1.00 100.00 254 TRP C N 1
ATOM 6865 C CA . TRP C 1 253 ? 39.007 57.962 3.537 1.00 98.76 254 TRP C CA 1
ATOM 6866 C C . TRP C 1 253 ? 40.208 57.265 2.881 1.00 100.00 254 TRP C C 1
ATOM 6867 O O . TRP C 1 253 ? 40.189 56.996 1.673 1.00 94.47 254 TRP C O 1
ATOM 6869 N N . GLY C 1 254 ? 41.233 56.961 3.686 1.00 100.00 255 GLY C N 1
ATOM 6870 C CA . GLY C 1 254 ? 42.420 56.278 3.178 1.00 93.69 255 GLY C CA 1
ATOM 6871 C C . GLY C 1 254 ? 42.048 54.967 2.493 1.00 100.00 255 GLY C C 1
ATOM 6872 O O . GLY C 1 254 ? 42.000 54.895 1.262 1.00 100.00 255 GLY C O 1
ATOM 6873 N N . LYS C 1 255 ? 41.809 53.919 3.279 1.00 100.00 256 LYS C N 1
ATOM 6874 C CA . LYS C 1 255 ? 41.382 52.628 2.735 1.00 93.53 256 LYS C CA 1
ATOM 6875 C C . LYS C 1 255 ? 40.293 52.140 3.671 1.00 87.56 256 LYS C C 1
ATOM 6876 O O . LYS C 1 255 ? 40.301 52.513 4.843 1.00 78.74 256 LYS C O 1
ATOM 6882 N N . SER C 1 256 ? 39.359 51.332 3.160 1.00 93.50 257 SER C N 1
ATOM 6883 C CA . SER C 1 256 ? 38.262 50.800 3.980 1.00 98.55 257 SER C CA 1
ATOM 6884 C C . SER C 1 256 ? 38.798 49.924 5.131 1.00 100.00 257 SER C C 1
ATOM 6885 O O . SER C 1 256 ? 38.652 48.684 5.133 1.00 86.81 257 SER C O 1
ATOM 6888 N N . GLU C 1 257 ? 39.415 50.594 6.107 1.00 98.79 258 GLU C N 1
ATOM 6889 C CA . GLU C 1 257 ? 39.990 49.947 7.281 1.00 74.37 258 GLU C CA 1
ATOM 6890 C C . GLU C 1 257 ? 39.032 50.011 8.487 1.00 62.08 258 GLU C C 1
ATOM 6891 O O . GLU C 1 257 ? 38.488 51.068 8.815 1.00 49.40 258 GLU C O 1
ATOM 6897 N N . LYS C 1 258 ? 38.811 48.866 9.125 1.00 57.30 259 LYS C N 1
ATOM 6898 C CA . LYS C 1 258 ? 37.964 48.822 10.309 1.00 47.53 259 LYS C CA 1
ATOM 6899 C C . LYS C 1 258 ? 38.721 48.347 11.563 1.00 49.97 259 LYS C C 1
ATOM 6900 O O . LYS C 1 258 ? 39.485 47.358 11.555 1.00 56.70 259 LYS C O 1
ATOM 6906 N N . TYR C 1 259 ? 38.513 49.081 12.645 1.00 42.28 260 TYR C N 1
ATOM 6907 C CA . TYR C 1 259 ? 39.140 48.743 13.904 1.00 34.02 260 TYR C CA 1
ATOM 6908 C C . TYR C 1 259 ? 38.036 48.201 14.790 1.00 30.53 260 TYR C C 1
ATOM 6909 O O . TYR C 1 259 ? 36.966 48.809 14.896 1.00 41.68 260 TYR C O 1
ATOM 6918 N N . ASN C 1 260 ? 38.291 47.050 15.406 1.00 44.87 261 ASN C N 1
ATOM 6919 C CA . ASN C 1 260 ? 37.358 46.461 16.347 1.00 32.28 261 ASN C CA 1
ATOM 6920 C C . ASN C 1 260 ? 37.964 46.672 17.750 1.00 34.33 261 ASN C C 1
ATOM 6921 O O . ASN C 1 260 ? 38.962 46.032 18.096 1.00 31.34 261 ASN C O 1
ATOM 6926 N N . TRP C 1 261 ? 37.346 47.584 18.509 1.00 27.49 262 TRP C N 1
ATOM 6927 C CA . TRP C 1 261 ? 37.763 47.987 19.840 1.00 37.21 262 TRP C CA 1
ATOM 6928 C C . TRP C 1 261 ? 37.092 47.103 20.877 1.00 33.30 262 TRP C C 1
ATOM 6929 O O . TRP C 1 261 ? 35.987 46.613 20.677 1.00 28.94 262 TRP C O 1
ATOM 6940 N N . LYS C 1 262 ? 37.789 46.889 21.982 1.00 30.73 263 LYS C N 1
ATOM 6941 C CA . LYS C 1 262 ? 37.269 46.106 23.096 1.00 32.78 263 LYS C CA 1
ATOM 6942 C C . LYS C 1 262 ? 37.995 46.768 24.267 1.00 27.64 263 LYS C C 1
ATOM 6943 O O . LYS C 1 262 ? 39.204 46.579 24.457 1.00 36.06 263 LYS C O 1
ATOM 6949 N N . ILE C 1 263 ? 37.267 47.615 24.994 1.00 33.83 264 ILE C N 1
ATOM 6950 C CA . ILE C 1 263 ? 37.867 48.384 26.103 1.00 31.37 264 ILE C CA 1
ATOM 6951 C C . ILE C 1 263 ? 36.979 48.363 27.338 1.00 28.46 264 ILE C C 1
ATOM 6952 O O . ILE C 1 263 ? 35.921 47.720 27.345 1.00 30.00 264 ILE C O 1
ATOM 6957 N N . PHE C 1 264 ? 37.421 49.067 28.370 1.00 28.59 265 PHE C N 1
ATOM 6958 C CA . PHE C 1 264 ? 36.687 49.143 29.644 1.00 30.58 265 PHE C CA 1
ATOM 6959 C C . PHE C 1 264 ? 36.358 47.706 30.186 1.00 30.27 265 PHE C C 1
ATOM 6960 O O . PHE C 1 264 ? 35.220 47.407 30.589 1.00 22.46 265 PHE C O 1
ATOM 6968 N N . CYS C 1 265 ? 37.322 46.789 30.105 1.00 29.07 266 CYS C N 1
ATOM 6969 C CA . CYS C 1 265 ? 37.094 45.445 30.641 1.00 26.11 266 CYS C CA 1
ATOM 6970 C C . CYS C 1 265 ? 37.102 45.535 32.146 1.00 28.38 266 CYS C C 1
ATOM 6971 O O . CYS C 1 265 ? 38.086 45.997 32.705 1.00 29.61 266 CYS C O 1
ATOM 6974 N N . ASN C 1 266 ? 35.979 45.143 32.770 1.00 32.10 267 ASN C N 1
ATOM 6975 C CA . ASN C 1 266 ? 35.791 45.177 34.231 1.00 32.32 267 ASN C CA 1
ATOM 6976 C C . ASN C 1 266 ? 35.180 43.875 34.758 1.00 32.85 267 ASN C C 1
ATOM 6977 O O . ASN C 1 266 ? 34.244 43.318 34.181 1.00 34.88 267 ASN C O 1
ATOM 6982 N N . GLY C 1 267 ? 35.728 43.416 35.873 1.00 35.98 268 GLY C N 1
ATOM 6983 C CA . GLY C 1 267 ? 35.266 42.181 36.473 1.00 27.37 268 GLY C CA 1
ATOM 6984 C C . GLY C 1 267 ? 36.301 41.484 37.341 1.00 33.16 268 GLY C C 1
ATOM 6985 O O . GLY C 1 267 ? 37.128 42.129 38.028 1.00 31.45 268 GLY C O 1
ATOM 6986 N N . PHE C 1 268 ? 36.294 40.160 37.219 1.00 29.07 269 PHE C N 1
ATOM 6987 C CA . PHE C 1 268 ? 37.134 39.253 37.996 1.00 29.41 269 PHE C CA 1
ATOM 6988 C C . PHE C 1 268 ? 38.000 38.278 37.216 1.00 31.26 269 PHE C C 1
ATOM 6989 O O . PHE C 1 268 ? 37.519 37.563 36.334 1.00 27.52 269 PHE C O 1
ATOM 6997 N N . ILE C 1 269 ? 39.291 38.268 37.536 1.00 28.59 270 ILE C N 1
ATOM 6998 C CA . ILE C 1 269 ? 40.232 37.346 36.906 1.00 29.06 270 ILE C CA 1
ATOM 6999 C C . ILE C 1 269 ? 40.852 36.535 38.058 1.00 31.23 270 ILE C C 1
ATOM 7000 O O . ILE C 1 269 ? 41.535 37.092 38.938 1.00 29.57 270 ILE C O 1
ATOM 7005 N N . TYR C 1 270 ? 40.524 35.237 38.089 1.00 32.86 271 TYR C N 1
ATOM 7006 C CA . TYR C 1 270 ? 41.060 34.298 39.073 1.00 33.90 271 TYR C CA 1
ATOM 7007 C C . TYR C 1 270 ? 42.134 33.338 38.474 1.00 38.39 271 TYR C C 1
ATOM 7008 O O . TYR C 1 270 ? 41.834 32.567 37.534 1.00 36.71 271 TYR C O 1
ATOM 7017 N N . ASP C 1 271 ? 43.365 33.400 38.991 1.00 40.17 272 ASP C N 1
ATOM 7018 C CA . ASP C 1 271 ? 44.453 32.526 38.536 1.00 41.06 272 ASP C CA 1
ATOM 7019 C C . ASP C 1 271 ? 44.371 31.223 39.343 1.00 41.02 272 ASP C C 1
ATOM 7020 O O . ASP C 1 271 ? 44.810 31.174 40.470 1.00 31.12 272 ASP C O 1
ATOM 7025 N N . LYS C 1 272 ? 43.744 30.203 38.753 1.00 46.36 273 LYS C N 1
ATOM 7026 C CA . LYS C 1 272 ? 43.510 28.886 39.376 1.00 59.62 273 LYS C CA 1
ATOM 7027 C C . LYS C 1 272 ? 44.759 28.128 39.815 1.00 54.32 273 LYS C C 1
ATOM 7028 O O . LYS C 1 272 ? 44.681 27.235 40.654 1.00 52.66 273 LYS C O 1
ATOM 7034 N N . LYS C 1 273 ? 45.891 28.504 39.229 1.00 55.43 274 LYS C N 1
ATOM 7035 C CA . LYS C 1 273 ? 47.206 27.930 39.517 1.00 43.01 274 LYS C CA 1
ATOM 7036 C C . LYS C 1 273 ? 47.713 28.566 40.844 1.00 38.44 274 LYS C C 1
ATOM 7037 O O . LYS C 1 273 ? 47.829 27.883 41.865 1.00 40.37 274 LYS C O 1
ATOM 7043 N N . SER C 1 274 ? 47.991 29.872 40.830 1.00 39.23 275 SER C N 1
ATOM 7044 C CA . SER C 1 274 ? 48.484 30.562 42.027 1.00 47.63 275 SER C CA 1
ATOM 7045 C C . SER C 1 274 ? 47.423 30.872 43.113 1.00 44.14 275 SER C C 1
ATOM 7046 O O . SER C 1 274 ? 47.767 31.278 44.214 1.00 37.43 275 SER C O 1
ATOM 7049 N N . LYS C 1 275 ? 46.148 30.662 42.807 1.00 46.95 276 LYS C N 1
ATOM 7050 C CA . LYS C 1 275 ? 45.057 30.933 43.759 1.00 44.01 276 LYS C CA 1
ATOM 7051 C C . LYS C 1 275 ? 44.929 32.428 44.019 1.00 42.26 276 LYS C C 1
ATOM 7052 O O . LYS C 1 275 ? 44.601 32.801 45.132 1.00 33.38 276 LYS C O 1
ATOM 7058 N N . VAL C 1 276 ? 45.169 33.267 42.994 1.00 34.22 277 VAL C N 1
ATOM 7059 C CA . VAL C 1 276 ? 45.104 34.724 43.147 1.00 28.83 277 VAL C CA 1
ATOM 7060 C C . VAL C 1 276 ? 43.897 35.376 42.457 1.00 31.29 277 VAL C C 1
ATOM 7061 O O . VAL C 1 276 ? 43.528 34.995 41.355 1.00 30.35 277 VAL C O 1
ATOM 7065 N N . LEU C 1 277 ? 43.264 36.342 43.118 1.00 27.51 278 LEU C N 1
ATOM 7066 C CA . LEU C 1 277 ? 42.102 37.019 42.507 1.00 26.65 278 LEU C CA 1
ATOM 7067 C C . LEU C 1 277 ? 42.429 38.457 42.178 1.00 25.59 278 LEU C C 1
ATOM 7068 O O . LEU C 1 277 ? 42.929 39.215 43.044 1.00 30.53 278 LEU C O 1
ATOM 7073 N N . TYR C 1 278 ? 42.216 38.814 40.917 1.00 38.45 279 TYR C N 1
ATOM 7074 C CA . TYR C 1 278 ? 42.439 40.175 40.458 1.00 27.13 279 TYR C CA 1
ATOM 7075 C C . TYR C 1 278 ? 41.060 40.775 40.197 1.00 26.70 279 TYR C C 1
ATOM 7076 O O . TYR C 1 278 ? 40.290 40.184 39.439 1.00 34.26 279 TYR C O 1
ATOM 7085 N N . VAL C 1 279 ? 40.741 41.926 40.794 1.00 30.06 280 VAL C N 1
ATOM 7086 C CA . VAL C 1 279 ? 39.418 42.532 40.572 1.00 18.51 280 VAL C CA 1
ATOM 7087 C C . VAL C 1 279 ? 39.595 43.961 40.085 1.00 29.16 280 VAL C C 1
ATOM 7088 O O . VAL C 1 279 ? 40.464 44.725 40.638 1.00 23.62 280 VAL C O 1
ATOM 7092 N N . LYS C 1 280 ? 38.825 44.288 39.026 1.00 19.21 281 LYS C N 1
ATOM 7093 C CA . LYS C 1 280 ? 38.797 45.616 38.446 1.00 25.69 281 LYS C CA 1
ATOM 7094 C C . LYS C 1 280 ? 37.362 46.139 38.207 1.00 15.04 281 LYS C C 1
ATOM 7095 O O . LYS C 1 280 ? 36.586 45.582 37.419 1.00 28.82 281 LYS C O 1
ATOM 7101 N N . LEU C 1 281 ? 36.997 47.173 38.963 1.00 21.35 282 LEU C N 1
ATOM 7102 C CA . LEU C 1 281 ? 35.644 47.810 38.835 1.00 26.30 282 LEU C CA 1
ATOM 7103 C C . LEU C 1 281 ? 35.975 49.343 38.762 1.00 28.82 282 LEU C C 1
ATOM 7104 O O . LEU C 1 281 ? 35.935 50.066 39.762 1.00 29.14 282 LEU C O 1
ATOM 7109 N N . HIS C 1 282 ? 36.389 49.774 37.571 1.00 27.46 283 HIS C N 1
ATOM 7110 C CA . HIS C 1 282 ? 36.859 51.128 37.277 1.00 21.25 283 HIS C CA 1
ATOM 7111 C C . HIS C 1 282 ? 35.802 51.939 36.484 1.00 35.28 283 HIS C C 1
ATOM 7112 O O . HIS C 1 282 ? 35.583 51.710 35.295 1.00 31.29 283 HIS C O 1
ATOM 7119 N N . ASN C 1 283 ? 35.181 52.901 37.162 1.00 39.09 284 ASN C N 1
ATOM 7120 C CA . ASN C 1 283 ? 34.136 53.738 36.590 1.00 29.84 284 ASN C CA 1
ATOM 7121 C C . ASN C 1 283 ? 32.940 52.938 36.116 1.00 29.16 284 ASN C C 1
ATOM 7122 O O . ASN C 1 283 ? 32.383 53.220 35.056 1.00 37.09 284 ASN C O 1
ATOM 7127 N N . VAL C 1 284 ? 32.548 51.946 36.899 1.00 33.10 285 VAL C N 1
ATOM 7128 C CA . VAL C 1 284 ? 31.366 51.159 36.601 1.00 34.07 285 VAL C CA 1
ATOM 7129 C C . VAL C 1 284 ? 30.351 51.480 37.712 1.00 30.12 285 VAL C C 1
ATOM 7130 O O . VAL C 1 284 ? 30.689 51.932 38.803 1.00 40.85 285 VAL C O 1
ATOM 7134 N N . THR C 1 285 ? 29.093 51.293 37.408 1.00 31.89 286 THR C N 1
ATOM 7135 C CA . THR C 1 285 ? 28.060 51.597 38.358 1.00 34.18 286 THR C CA 1
ATOM 7136 C C . THR C 1 285 ? 27.264 50.312 38.480 1.00 37.63 286 THR C C 1
ATOM 7137 O O . THR C 1 285 ? 27.251 49.490 37.551 1.00 40.01 286 THR C O 1
ATOM 7141 N N . SER C 1 286 ? 26.660 50.108 39.643 1.00 33.04 287 SER C N 1
ATOM 7142 C CA . SER C 1 286 ? 25.855 48.915 39.833 1.00 33.69 287 SER C CA 1
ATOM 7143 C C . SER C 1 286 ? 24.846 49.219 40.888 1.00 46.36 287 SER C C 1
ATOM 7144 O O . SER C 1 286 ? 25.008 50.175 41.670 1.00 29.81 287 SER C O 1
ATOM 7147 N N . ALA C 1 287 ? 23.799 48.397 40.878 1.00 40.44 288 ALA C N 1
ATOM 7148 C CA . ALA C 1 287 ? 22.753 48.464 41.873 1.00 45.28 288 ALA C CA 1
ATOM 7149 C C . ALA C 1 287 ? 23.298 47.702 43.110 1.00 52.32 288 ALA C C 1
ATOM 7150 O O . ALA C 1 287 ? 22.997 48.056 44.248 1.00 51.42 288 ALA C O 1
ATOM 7152 N N . LEU C 1 288 ? 24.119 46.673 42.900 1.00 46.22 289 LEU C N 1
ATOM 7153 C CA . LEU C 1 288 ? 24.644 45.926 44.053 1.00 32.48 289 LEU C CA 1
ATOM 7154 C C . LEU C 1 288 ? 25.652 46.765 44.832 1.00 32.78 289 LEU C C 1
ATOM 7155 O O . LEU C 1 288 ? 26.561 47.375 44.244 1.00 41.60 289 LEU C O 1
ATOM 7160 N N . ASN C 1 289 ? 25.504 46.771 46.153 1.00 34.70 290 ASN C N 1
ATOM 7161 C CA . ASN C 1 289 ? 26.426 47.510 47.047 1.00 35.39 290 ASN C CA 1
ATOM 7162 C C . ASN C 1 289 ? 26.875 46.449 48.088 1.00 44.49 290 ASN C C 1
ATOM 7163 O O . ASN C 1 289 ? 26.360 46.395 49.220 1.00 33.83 290 ASN C O 1
ATOM 7168 N N . LYS C 1 290 ? 27.811 45.590 47.696 1.00 36.77 291 LYS C N 1
ATOM 7169 C CA . LYS C 1 290 ? 28.232 44.532 48.605 1.00 39.12 291 LYS C CA 1
ATOM 7170 C C . LYS C 1 290 ? 29.694 44.180 48.538 1.00 45.03 291 LYS C C 1
ATOM 7171 O O . LYS C 1 290 ? 30.376 44.376 47.537 1.00 42.82 291 LYS C O 1
ATOM 7177 N N . ASN C 1 291 ? 30.187 43.673 49.652 1.00 51.26 292 ASN C N 1
ATOM 7178 C CA . ASN C 1 291 ? 31.563 43.247 49.722 1.00 27.02 292 ASN C CA 1
ATOM 7179 C C . ASN C 1 291 ? 31.618 41.891 49.018 1.00 32.82 292 ASN C C 1
ATOM 7180 O O . ASN C 1 291 ? 30.591 41.276 48.704 1.00 34.23 292 ASN C O 1
ATOM 7185 N N . VAL C 1 292 ? 32.824 41.443 48.721 1.00 25.50 293 VAL C N 1
ATOM 7186 C CA . VAL C 1 292 ? 33.012 40.126 48.145 1.00 24.93 293 VAL C CA 1
ATOM 7187 C C . VAL C 1 292 ? 33.556 39.305 49.345 1.00 24.72 293 VAL C C 1
ATOM 7188 O O . VAL C 1 292 ? 34.458 39.726 50.084 1.00 29.45 293 VAL C O 1
ATOM 7192 N N . ILE C 1 293 ? 32.954 38.151 49.549 1.00 28.90 294 ILE C N 1
ATOM 7193 C CA . ILE C 1 293 ? 33.332 37.291 50.645 1.00 24.15 294 ILE C CA 1
ATOM 7194 C C . ILE C 1 293 ? 33.779 35.926 50.090 1.00 36.22 294 ILE C C 1
ATOM 7195 O O . ILE C 1 293 ? 33.044 35.256 49.353 1.00 33.56 294 ILE C O 1
ATOM 7200 N N . LEU C 1 294 ? 35.006 35.548 50.426 1.00 31.03 295 LEU C N 1
ATOM 7201 C CA . LEU C 1 294 ? 35.597 34.298 49.946 1.00 40.31 295 LEU C CA 1
ATOM 7202 C C . LEU C 1 294 ? 36.170 33.417 51.056 1.00 36.46 295 LEU C C 1
ATOM 7203 O O . LEU C 1 294 ? 36.267 33.845 52.193 1.00 29.28 295 LEU C O 1
ATOM 7208 N N . ASN C 1 295 ? 36.553 32.190 50.697 1.00 39.34 296 ASN C N 1
ATOM 7209 C CA . ASN C 1 295 ? 37.195 31.263 51.641 1.00 41.37 296 ASN C CA 1
ATOM 7210 C C . ASN C 1 295 ? 38.726 31.251 51.366 1.00 34.01 296 ASN C C 1
ATOM 7211 O O . ASN C 1 295 ? 39.155 31.284 50.202 1.00 31.65 296 ASN C O 1
ATOM 7216 N N . THR C 1 296 ? 39.536 31.202 52.422 1.00 26.71 297 THR C N 1
ATOM 7217 C CA . THR C 1 296 ? 40.979 31.172 52.238 1.00 42.21 297 THR C CA 1
ATOM 7218 C C . THR C 1 296 ? 41.370 29.755 51.837 1.00 35.23 297 THR C C 1
ATOM 7219 O O . THR C 1 296 ? 40.727 28.794 52.206 1.00 43.29 297 THR C O 1
ATOM 7223 N N . ILE C 1 297 ? 42.435 29.643 51.064 1.00 36.25 298 ILE C N 1
ATOM 7224 C CA . ILE C 1 297 ? 42.915 28.361 50.624 1.00 45.64 298 ILE C CA 1
ATOM 7225 C C . ILE C 1 297 ? 43.369 27.550 51.846 1.00 52.78 298 ILE C C 1
ATOM 7226 O O . ILE C 1 297 ? 44.062 28.059 52.720 1.00 55.86 298 ILE C O 1
ATOM 7231 N N . LYS C 1 298 ? 42.962 26.295 51.930 1.00 57.78 299 LYS C N 1
ATOM 7232 C CA . LYS C 1 298 ? 43.412 25.479 53.050 1.00 72.38 299 LYS C CA 1
ATOM 7233 C C . LYS C 1 298 ? 44.403 24.459 52.481 1.00 86.64 299 LYS C C 1
ATOM 7234 O O . LYS C 1 298 ? 43.997 23.454 51.886 1.00 97.08 299 LYS C O 1
ATOM 7240 N N . ALA C 1 299 ? 45.699 24.750 52.637 1.00 83.40 300 ALA C N 1
ATOM 7241 C CA . ALA C 1 299 ? 46.785 23.899 52.122 1.00 81.14 300 ALA C CA 1
ATOM 7242 C C . ALA C 1 299 ? 46.925 22.616 52.918 1.00 70.84 300 ALA C C 1
ATOM 7243 O O . ALA C 1 299 ? 45.926 22.076 53.397 1.00 77.25 300 ALA C O 1
#

GO terms:
  GO:0043066 negative regulation of apoptotic process (P, IMP)
  GO:0140533 symbiont-mediated suppression of host RNAi-mediated antiviral immune response (P, IDA)
  GO:0033668 symbiont-mediated suppression of host apoptosis (P, IDA)

CATH classification: 2.60.250.10

Solvent-accessible surface area: 44245 Å² total; per-residue (Å²): 9,4,5,5,18,60,108,10,92,49,38,70,15,3,0,45,1,19,53,76,61,169,113,1,0,11,0,4,7,5,0,42,0,100,18,110,105,16,124,64,21,0,0,0,1,2,16,2,1,0,43,36,106,10,91,22,55,58,8,53,23,10,41,51,65,4,72,61,104,0,33,95,20,0,85,124,24,45,95,82,103,53,122,156,112,92,30,65,130,107,110,114,169,97,92,95,50,36,100,11,68,34,60,42,21,53,2,75,58,0,132,100,77,13,46,120,12,0,142,81,41,88,11,78,61,151,170,20,40,88,23,1,76,125,35,0,9,63,51,4,32,82,189,194,45,74,57,38,0,0,2,0,17,3,164,42,75,20,91,45,27,2,25,0,21,8,10,0,26,1,37,26,90,56,66,72,0,2,1,2,6,3,41,26,54,54,119,111,32,112,18,143,2,29,10,8,0,34,0,28,26,0,57,80,49,17,144,26,0,54,77,1,0,104,31,2,111,18,39,45,32,184,91,152,69,50,101,76,57,84,40,81,74,75,61,95,68,49,10,13,3,1,27,0,1,13,11,44,33,97,16,104,97,44,83,82,70,105,70,81,40,14,17,76,0,2,0,2,1,11,20,74,162,58,83,10,0,19,0,28,0,79,86,0,47,1,71,42,16,67,20,0,52,5,54,5,74,120,129,11,4,6,6,31,41,157,18,81,46,40,23,15,0,0,35,2,19,50,70,79,163,119,14,0,14,2,4,1,5,1,54,1,91,41,86,174,42,123,71,20,0,1,0,2,2,17,2,2,0,45,28,162,48,80,37,165,75,85,118,75,7,63,86,103,4,54,67,102,0,39,94,39,0,81,116,22,41,99,82,95,62,147,158,139,147,47,112,131,103,114,108,96,149,96,187,28,55,66,10,71,18,61,39,54,50,1,69,41,0,93,85,94,23,30,123,25,1,105,80,45,88,9,90,61,155,173,21,26,18,18,2,45,32,35,0,17,69,55,2,22,52,122,189,84,72,48,57,0,0,6,0,24,3,172,56,72,14,63,59,29,0,17,0,24,5,5,0,47,2,24,22,103,57,102,87,0,4,0,2,3,1,38,23,51,55,126,115,33,86,19,142,2,41,8,1,0,46,0,27,30,0,83,80,44,18,150,24,2,53,84,0,0,95,30,3,91,16,44,46,36,183,88,157,63,42,126,46,66,74,43,79,73,73,58,181,90,62,3,21,2,1,26,0,3,29,14,56,29,140,15,103,207,23,227,103,101,120,45,84,40,16,17,68,0,1,0,2,3,7,41,61,139,65,78,13,0,24,0,19,0,67,85,0,34,0,74,46,17,61,25,0,57,3,61,11,59,208,10,4,2,4,13,42,124,10,89,53,27,68,18,3,0,34,1,22,76,72,60,183,133,17,3,16,1,3,3,2,0,29,0,78,24,102,135,36,118,77,12,1,0,0,2,3,12,2,4,0,22,24,156,50,81,33,164,80,137,85,67,20,25,62,117,5,65,41,49,0,29,78,16,0,66,112,26,27,74,30,17,35,132,118,125,34,49,104,120,138,108,163,18,59,65,11,72,22,60,37,53,51,8,86,50,0,102,87,101,18,29,134,24,1,106,81,48,79,11,97,64,157,136,20,24,78,18,1,91,126,38,0,11,66,44,2,32,59,84,95,57,99,47,52,0,0,5,0,19,2,165,38,78,21,79,30,39,2,20,0,21,6,4,0,49,2,33,30,96,59,54,64,0,3,0,2,5,3,36,27,55,55,119,107,35,87,16,142,2,33,11,9,0,41,0,29,22,0,67,81,49,15,136,27,1,63,90,0,0,102,31,6,98,18,36,43,26,186,86,170,52,49,137,71,66,82,47,80,63,43,50,163,55,48,5,20,3,0,25,0,2,32,10,41,41,107,74,75,92,62,108,102,48,120,47,74,45,30,18,69,1,2,0,1,3,6,20,71,149,61,73,10,0,17,0,24,0,78,84,1,33,0,65,46,18,61,22,0,57,4,34,13,47,110,147

Radius of gyration: 38.74 Å; Cα contacts (8 Å, |Δi|>4): 2010; chains: 3; bounding box: 80×78×127 Å

Organism: Autographa californica nuclear polyhedrosis virus (NCBI:txid46015)

InterPro domains:
  IPR003429 Baculovirus p35, apoptosis preventing protein [PF02331] (1-295)
  IPR036562 Baculovirus p35 superfamily [G3DSA:2.60.250.10] (2-299)
  IPR036562 Baculovirus p35 superfamily [SSF49894] (2-299)

Foldseek 3Di:
DAKPPVVKDWFEWEWEWEAPDQFKIKIKIKIATADQPDPFKMKDKAWWQFDFDWWDDDDPCPSVVRVVVLVVVCVVVWDDPDCDVDDPDDDDDDFEEAEWDKDKFQLVCCVVCVQVVCVVRVNHDPVRVVSCVQFPNVQRHDPPRNIMMIITIGGNNGDNPHMYITMTMGGGDAQKTWAGQFYTHDDVLKFWGAYKYKYAQFDDDLVLQQVVAVFKAFDDPPDDDKDKDWDADDDDFKTDTWIWIWDWDADPPDGNPIDITTDDIFTWMAGNVRRMIIGGRRGIMGSDRHIRMTGGHND/DAKPVPPWDKAEKEWEWADPDPFKIKIKIWTATQDDAFPFKIKDKAFWQFWFDWWDDDDQCVRVVRVVVQCVVQVVVWDDPDDDDPDDDDDDQDDGAAEWDKDKDWQVCCVVCVCVVCVVRPDNDDVRVVCCVVWGNCRQHDVPDIGMMIITIDGSDDDNSHIYITMTMGGGDQQKTWAGQFYTDDPVLKDWGAYKYKYFQFDDDLVLQQVVQVQKDFDDPPDPAKDKDWDFDDDQFKTFTWIWIWDWDDDPPDPPDIRTGTDPTFTWMAGVVRRMIIGGRRGIMGSDRDIRMTGGHD/DAKPVPPWDWFEWEWEWEAPDPFKIKIKIKIFTDDQPDDFKMKDKAWWQFAFDWWDDDAWPVSVVRVVVLCVVQVVVWDDPDDDDDPDCDDTAAEWDKDKFKQVCCLPCVQVVCVVRVNPDPVRVVSCVQFRSVNHHDPVDITMMIITIDHHPGDRVHMYIIMTMGGGDPQKGWAGQFYTHDVVLKFWGHYKYKYAQFDDDLVLQQVVQVQKDFDDPPDPFKDKDWDFDAPPQKTDTWIWIWGWDADPPVHRDIGITTDPTFTWMARNNRRMIIGGRRGIMGSDRGIDMTGGHDD

Nearest PDB structures (foldseek):
  1p35-assembly2_B-2  TM=1.003E+00  e=1.072E-59  Autographa californica nucleopolyhedrovirus
  1p35-assembly1_C  TM=9.826E-01  e=3.602E-52  Autographa californica nucleopolyhedrovirus
  1i3s-assembly3_C  TM=9.113E-01  e=4.287E-44  Autographa californica nucleopolyhedrovirus
  1i3s-assembly1_A  TM=9.063E-01  e=7.034E-44  Autographa californica nucleopolyhedrovirus
  1i4e-assembly1_A  TM=8.876E-01  e=5.343E-44  Autographa californica nucleopolyhedrovirus

B-factor: mean 45.56, std 21.13, range [4.2, 100.45]